Protein 3NZP (pdb70)

CATH classification: 2.40.37.10 (+3 more: 3.20.20.10, 1.20.58.930, 1.10.287.3440)

Structure (mmCIF, N/CA/C/O backbone):
data_3NZP
#
_entry.id   3NZP
#
_cell.length_a   203.071
_cell.length_b   203.071
_cell.length_c   101.799
_cell.angle_alpha   90.000
_cell.angle_beta   90.000
_cell.angle_gamma   120.000
#
_symmetry.space_group_name_H-M   'P 31 2 1'
#
loop_
_entity.id
_entity.type
_entity.pdbx_description
1 polymer 'Arginine decarboxylase'
2 non-polymer "PYRIDOXAL-5'-PHOSPHATE"
3 non-polymer 'SULFATE ION'
4 water water
#
loop_
_atom_site.group_PDB
_atom_site.id
_atom_site.type_symbol
_atom_site.label_atom_id
_atom_site.label_alt_id
_atom_site.label_comp_id
_atom_site.label_asym_id
_atom_site.label_entity_id
_atom_site.label_seq_id
_atom_site.pdbx_PDB_ins_code
_atom_site.Cartn_x
_atom_site.Cartn_y
_atom_site.Cartn_z
_atom_site.occupancy
_atom_site.B_iso_or_equiv
_atom_site.auth_seq_id
_atom_site.auth_comp_id
_atom_site.auth_asym_id
_atom_site.auth_atom_id
_atom_site.pdbx_PDB_model_num
ATOM 17 N N . ASP A 1 3 ? -19.951 68.457 -32.890 1.00 70.53 3 ASP A N 1
ATOM 18 C CA . ASP A 1 3 ? -19.085 69.300 -33.712 1.00 63.60 3 ASP A CA 1
ATOM 19 C C . ASP A 1 3 ? -19.611 70.724 -33.772 1.00 62.45 3 ASP A C 1
ATOM 20 O O . ASP A 1 3 ? -19.062 71.572 -34.481 1.00 62.75 3 ASP A O 1
ATOM 25 N N . TYR A 1 4 ? -20.681 70.982 -33.025 1.00 60.49 4 TYR A N 1
ATOM 26 C CA . TYR A 1 4 ? -21.285 72.311 -32.977 1.00 56.59 4 TYR A CA 1
ATOM 27 C C . TYR A 1 4 ? -21.656 72.796 -34.384 1.00 58.84 4 TYR A C 1
ATOM 28 O O . TYR A 1 4 ? -21.625 73.992 -34.670 1.00 60.15 4 TYR A O 1
ATOM 37 N N . GLY A 1 5 ? -22.015 71.852 -35.252 1.00 59.90 5 GLY A N 1
ATOM 38 C CA . GLY A 1 5 ? -22.394 72.179 -36.617 1.00 55.54 5 GLY A CA 1
ATOM 39 C C . GLY A 1 5 ? -21.279 72.831 -37.405 1.00 53.16 5 GLY A C 1
ATOM 40 O O . GLY A 1 5 ? -21.530 73.555 -38.366 1.00 55.13 5 GLY A O 1
ATOM 41 N N . ILE A 1 6 ? -20.041 72.564 -37.011 1.00 44.61 6 ILE A N 1
ATOM 42 C CA . ILE A 1 6 ? -18.909 73.162 -37.687 1.00 47.07 6 ILE A CA 1
ATOM 43 C C . ILE A 1 6 ? -18.940 72.876 -39.187 1.00 49.86 6 ILE A C 1
ATOM 44 O O . ILE A 1 6 ? -18.219 73.499 -39.970 1.00 53.88 6 ILE A O 1
ATOM 49 N N . ASP A 1 7 ? -19.783 71.939 -39.596 1.00 55.60 7 ASP A N 1
ATOM 50 C CA . ASP A 1 7 ? -19.869 71.598 -41.008 1.00 62.11 7 ASP A CA 1
ATOM 51 C C . ASP A 1 7 ? -20.890 72.437 -41.758 1.00 55.77 7 ASP A C 1
ATOM 52 O O . ASP A 1 7 ? -20.799 72.604 -42.976 1.00 63.53 7 ASP A O 1
ATOM 57 N N . ILE A 1 8 ? -21.851 72.980 -41.027 1.00 46.00 8 ILE A N 1
ATOM 58 C CA . ILE A 1 8 ? -22.878 73.805 -41.632 1.00 40.70 8 ILE A CA 1
ATOM 59 C C . ILE A 1 8 ? -22.364 75.216 -41.903 1.00 42.16 8 ILE A C 1
ATOM 60 O O . ILE A 1 8 ? -22.206 75.631 -43.057 1.00 38.44 8 ILE A O 1
ATOM 65 N N . TRP A 1 9 ? -22.095 75.950 -40.828 1.00 49.65 9 TRP A N 1
ATOM 66 C CA . TRP A 1 9 ? -21.603 77.325 -40.922 1.00 51.08 9 TRP A CA 1
ATOM 67 C C . TRP A 1 9 ? -20.109 77.384 -41.150 1.00 49.72 9 TRP A C 1
ATOM 68 O O . TRP A 1 9 ? -19.601 78.361 -41.682 1.00 52.92 9 TRP A O 1
ATOM 79 N N . GLY A 1 10 ? -19.411 76.336 -40.735 1.00 53.37 10 GLY A N 1
ATOM 80 C CA . GLY A 1 10 ? -17.968 76.308 -40.870 1.00 59.49 10 GLY A CA 1
ATOM 81 C C . GLY A 1 10 ? -17.358 76.065 -42.234 1.00 64.47 10 GLY A C 1
ATOM 82 O O . GLY A 1 10 ? -16.239 76.513 -42.472 1.00 73.38 10 GLY A O 1
ATOM 83 N N . ASN A 1 11 ? -18.059 75.381 -43.133 1.00 67.00 11 ASN A N 1
ATOM 84 C CA . ASN A 1 11 ? -17.486 75.094 -44.448 1.00 68.60 11 ASN A CA 1
ATOM 85 C C . ASN A 1 11 ? -16.125 74.456 -44.267 1.00 66.95 11 ASN A C 1
ATOM 86 O O . ASN A 1 11 ? -15.776 74.018 -43.174 1.00 74.13 11 ASN A O 1
ATOM 91 N N . GLU A 1 12 ? -15.334 74.404 -45.321 1.00 58.24 12 GLU A N 1
ATOM 92 C CA . GLU A 1 12 ? -14.034 73.806 -45.144 1.00 64.19 12 GLU A CA 1
ATOM 93 C C . GLU A 1 12 ? -13.002 74.839 -44.702 1.00 64.27 12 GLU A C 1
ATOM 94 O O . GLU A 1 12 ? -11.835 74.762 -45.092 1.00 67.60 12 GLU A O 1
ATOM 100 N N . ASN A 1 13 ? -13.427 75.804 -43.890 1.00 57.73 13 ASN A N 1
ATOM 101 C CA . ASN A 1 13 ? -12.517 76.836 -43.407 1.00 48.83 13 ASN A CA 1
ATOM 102 C C . ASN A 1 13 ? -12.053 76.533 -41.996 1.00 45.01 13 ASN A C 1
ATOM 103 O O . ASN A 1 13 ? -10.945 76.892 -41.602 1.00 46.00 13 ASN A O 1
ATOM 108 N N . PHE A 1 14 ? -12.908 75.864 -41.237 1.00 41.55 14 PHE A N 1
ATOM 109 C CA . PHE A 1 14 ? -12.569 75.496 -39.874 1.00 48.18 14 PHE A CA 1
ATOM 110 C C . PHE A 1 14 ? -12.701 73.991 -39.706 1.00 52.19 14 PHE A C 1
ATOM 111 O O . PHE A 1 14 ? -13.660 73.392 -40.193 1.00 52.77 14 PHE A O 1
ATOM 119 N N . ILE A 1 15 ? -11.744 73.382 -39.014 1.00 49.39 15 ILE A N 1
ATOM 120 C CA . ILE A 1 15 ? -11.781 71.950 -38.790 1.00 45.84 15 ILE A CA 1
ATOM 121 C C . ILE A 1 15 ? -11.355 71.628 -37.370 1.00 45.04 15 ILE A C 1
ATOM 122 O O . ILE A 1 15 ? -10.595 72.377 -36.760 1.00 45.71 15 ILE A O 1
ATOM 127 N N . ILE A 1 16 ? -11.858 70.511 -36.849 1.00 45.22 16 ILE A N 1
ATOM 128 C CA . ILE A 1 16 ? -11.522 70.074 -35.500 1.00 40.90 16 ILE A CA 1
ATOM 129 C C . ILE A 1 16 ? -10.382 69.056 -35.548 1.00 46.12 16 ILE A C 1
ATOM 130 O O . ILE A 1 16 ? -10.475 68.043 -36.231 1.00 50.95 16 ILE A O 1
ATOM 135 N N . LYS A 1 17 ? -9.308 69.335 -34.812 1.00 56.07 17 LYS A N 1
ATOM 136 C CA . LYS A 1 17 ? -8.137 68.461 -34.789 1.00 57.94 17 LYS A CA 1
ATOM 137 C C . LYS A 1 17 ? -8.044 67.633 -33.520 1.00 64.80 17 LYS A C 1
ATOM 138 O O . LYS A 1 17 ? -8.874 66.756 -33.266 1.00 80.62 17 LYS A O 1
ATOM 144 N N . ASN A 1 18 ? -7.028 67.904 -32.718 1.00 59.25 18 ASN A N 1
ATOM 145 C CA . ASN A 1 18 ? -6.845 67.154 -31.489 1.00 60.22 18 ASN A CA 1
ATOM 146 C C . ASN A 1 18 ? -7.786 67.657 -30.437 1.00 55.72 18 ASN A C 1
ATOM 147 O O . ASN A 1 18 ? -7.357 68.180 -29.417 1.00 62.26 18 ASN A O 1
ATOM 152 N N . GLY A 1 19 ? -9.077 67.500 -30.686 1.00 56.33 19 GLY A N 1
ATOM 153 C CA . GLY A 1 19 ? -10.062 67.963 -29.731 1.00 58.71 19 GLY A CA 1
ATOM 154 C C . GLY A 1 19 ? -10.109 69.477 -29.660 1.00 62.31 19 GLY A C 1
ATOM 155 O O . GLY A 1 19 ? -10.654 70.034 -28.707 1.00 66.98 19 GLY A O 1
ATOM 156 N N . LYS A 1 20 ? -9.542 70.144 -30.664 1.00 56.16 20 LYS A N 1
ATOM 157 C CA . LYS A 1 20 ? -9.531 71.603 -30.691 1.00 52.89 20 LYS A CA 1
ATOM 158 C C . LYS A 1 20 ? -9.777 72.153 -32.091 1.00 49.82 20 LYS A C 1
ATOM 159 O O . LYS A 1 20 ? -9.284 71.606 -33.067 1.00 46.83 20 LYS A O 1
ATOM 165 N N . VAL A 1 21 ? -10.550 73.229 -32.184 1.00 47.18 21 VAL A N 1
ATOM 166 C CA . VAL A 1 21 ? -10.845 73.842 -33.473 1.00 47.45 21 VAL A CA 1
ATOM 167 C C . VAL A 1 21 ? -9.627 74.596 -34.030 1.00 43.84 21 VAL A C 1
ATOM 168 O O . VAL A 1 21 ? -8.940 75.309 -33.292 1.00 42.94 21 VAL A O 1
ATOM 172 N N . CYS A 1 22 ? -9.372 74.414 -35.329 1.00 42.63 22 CYS A N 1
ATOM 173 C CA . CYS A 1 22 ? -8.252 75.044 -36.034 1.00 45.54 22 CYS A CA 1
ATOM 174 C C . CYS A 1 22 ? -8.654 75.636 -37.379 1.00 44.88 22 CYS A C 1
ATOM 175 O O . CYS A 1 22 ? -9.762 75.428 -37.874 1.00 35.27 22 CYS A O 1
ATOM 178 N N . ILE A 1 23 ? -7.711 76.356 -37.975 1.00 50.26 23 ILE A N 1
ATOM 179 C CA . ILE A 1 23 ? -7.908 76.974 -39.273 1.00 48.10 23 ILE A CA 1
ATOM 180 C C . ILE A 1 23 ? -7.470 75.933 -40.292 1.00 54.82 23 ILE A C 1
ATOM 181 O O . ILE A 1 23 ? -6.293 75.569 -40.360 1.00 66.32 23 ILE A O 1
ATOM 186 N N . ASN A 1 24 ? -8.411 75.438 -41.082 1.00 56.08 24 ASN A N 1
ATOM 187 C CA . ASN A 1 24 ? -8.068 74.421 -42.070 1.00 53.69 24 ASN A CA 1
ATOM 188 C C . ASN A 1 24 ? -7.276 75.032 -43.220 1.00 51.85 24 ASN A C 1
ATOM 189 O O . ASN A 1 24 ? -7.823 75.247 -44.298 1.00 50.73 24 ASN A O 1
ATOM 194 N N . TYR A 1 25 ? -5.989 75.304 -43.000 1.00 48.45 25 TYR A N 1
ATOM 195 C CA . TYR A 1 25 ? -5.175 75.904 -44.052 1.00 49.79 25 TYR A CA 1
ATOM 196 C C . TYR A 1 25 ? -3.854 75.172 -44.288 1.00 58.41 25 TYR A C 1
ATOM 197 O O . TYR A 1 25 ? -3.732 74.379 -45.231 1.00 71.15 25 TYR A O 1
ATOM 206 N N . GLU A 1 26 ? -2.850 75.436 -43.465 1.00 54.73 26 GLU A N 1
ATOM 207 C CA . GLU A 1 26 ? -1.576 74.755 -43.653 1.00 54.63 26 GLU A CA 1
ATOM 208 C C . GLU A 1 26 ? -1.536 73.608 -42.656 1.00 57.75 26 GLU A C 1
ATOM 209 O O . GLU A 1 26 ? -2.220 72.605 -42.834 1.00 59.37 26 GLU A O 1
ATOM 215 N N . LYS A 1 27 ? -0.746 73.765 -41.600 1.00 58.83 27 LYS A N 1
ATOM 216 C CA . LYS A 1 27 ? -0.664 72.749 -40.569 1.00 53.75 27 LYS A CA 1
ATOM 217 C C . LYS A 1 27 ? -1.935 72.735 -39.736 1.00 50.98 27 LYS A C 1
ATOM 218 O O . LYS A 1 27 ? -1.993 72.065 -38.711 1.00 55.50 27 LYS A O 1
ATOM 224 N N . LYS A 1 28 ? -2.951 73.472 -40.167 1.00 51.54 28 LYS A N 1
ATOM 225 C CA . LYS A 1 28 ? -4.210 73.515 -39.433 1.00 54.12 28 LYS A CA 1
ATOM 226 C C . LYS A 1 28 ? -3.980 73.999 -37.992 1.00 49.61 28 LYS A C 1
ATOM 227 O O . LYS A 1 28 ? -4.325 73.312 -37.025 1.00 47.65 28 LYS A O 1
ATOM 233 N N . PRO A 1 29 ? -3.395 75.198 -37.837 1.00 43.87 29 PRO A N 1
ATOM 234 C CA . PRO A 1 29 ? -3.110 75.793 -36.529 1.00 41.33 29 PRO A CA 1
ATOM 235 C C . PRO A 1 29 ? -4.366 75.930 -35.682 1.00 39.28 29 PRO A C 1
ATOM 236 O O . PRO A 1 29 ? -5.391 76.402 -36.169 1.00 39.31 29 PRO A O 1
ATOM 240 N N . ALA A 1 30 ? -4.283 75.512 -34.420 1.00 38.00 30 ALA A N 1
ATOM 241 C CA . ALA A 1 30 ? -5.414 75.591 -33.497 1.00 35.90 30 ALA A CA 1
ATOM 242 C C . ALA A 1 30 ? -5.564 76.995 -32.930 1.00 39.53 30 ALA A C 1
ATOM 243 O O . ALA A 1 30 ? -4.583 77.628 -32.540 1.00 39.35 30 ALA A O 1
ATOM 245 N N . ILE A 1 31 ? -6.802 77.479 -32.884 1.00 46.29 31 ILE A N 1
ATOM 246 C CA . ILE A 1 31 ? -7.091 78.814 -32.365 1.00 43.76 31 ILE A CA 1
ATOM 247 C C . ILE A 1 31 ? -6.683 78.901 -30.893 1.00 45.37 31 ILE A C 1
ATOM 248 O O . ILE A 1 31 ? -6.080 79.887 -30.467 1.00 44.55 31 ILE A O 1
ATOM 253 N N . ILE A 1 32 ? -7.000 77.862 -30.128 1.00 44.49 32 ILE A N 1
ATOM 254 C CA . ILE A 1 32 ? -6.656 77.823 -28.712 1.00 48.30 32 ILE A CA 1
ATOM 255 C C . ILE A 1 32 ? -5.160 78.046 -28.491 1.00 52.03 32 ILE A C 1
ATOM 256 O O . ILE A 1 32 ? -4.748 78.568 -27.454 1.00 58.93 32 ILE A O 1
ATOM 261 N N . ASP A 1 33 ? -4.345 77.637 -29.458 1.00 53.80 33 ASP A N 1
ATOM 262 C CA . ASP A 1 33 ? -2.896 77.807 -29.358 1.00 53.79 33 ASP A CA 1
ATOM 263 C C . ASP A 1 33 ? -2.521 79.264 -29.559 1.00 53.41 33 ASP A C 1
ATOM 264 O O . ASP A 1 33 ? -1.709 79.821 -28.820 1.00 56.79 33 ASP A O 1
ATOM 269 N N . ILE A 1 34 ? -3.102 79.874 -30.583 1.00 53.05 34 ILE A N 1
ATOM 270 C CA . ILE A 1 34 ? -2.829 81.269 -30.879 1.00 49.19 34 ILE A CA 1
ATOM 271 C C . ILE A 1 34 ? -3.262 82.112 -29.682 1.00 48.62 34 ILE A C 1
ATOM 272 O O . ILE A 1 34 ? -2.564 83.047 -29.286 1.00 50.34 34 ILE A O 1
ATOM 277 N N . VAL A 1 35 ? -4.406 81.772 -29.094 1.00 44.70 35 VAL A N 1
ATOM 278 C CA . VAL A 1 35 ? -4.890 82.521 -27.942 1.00 45.83 35 VAL A CA 1
ATOM 279 C C . VAL A 1 35 ? -3.876 82.452 -26.820 1.00 44.58 35 VAL A C 1
ATOM 280 O O . VAL A 1 35 ? -3.414 83.484 -26.328 1.00 51.82 35 VAL A O 1
ATOM 284 N N . LYS A 1 36 ? -3.523 81.235 -26.425 1.00 37.44 36 LYS A N 1
ATOM 285 C CA . LYS A 1 36 ? -2.556 81.033 -25.352 1.00 43.65 36 LYS A CA 1
ATOM 286 C C . LYS A 1 36 ? -1.306 81.889 -25.524 1.00 41.19 36 LYS A C 1
ATOM 287 O O . LYS A 1 36 ? -0.877 82.566 -24.589 1.00 37.87 36 LYS A O 1
ATOM 293 N N . GLU A 1 37 ? -0.734 81.859 -26.724 1.00 41.71 37 GLU A N 1
ATOM 294 C CA . GLU A 1 37 ? 0.466 82.629 -27.015 1.00 40.98 37 GLU A CA 1
ATOM 295 C C . GLU A 1 37 ? 0.238 84.103 -26.722 1.00 41.65 37 GLU A C 1
ATOM 296 O O . GLU A 1 37 ? 1.050 84.741 -26.050 1.00 44.51 37 GLU A O 1
ATOM 302 N N . LEU A 1 38 ? -0.869 84.639 -27.238 1.00 40.93 38 LEU A N 1
ATOM 303 C CA . LEU A 1 38 ? -1.219 86.042 -27.025 1.00 37.07 38 LEU A CA 1
ATOM 304 C C . LEU A 1 38 ? -1.389 86.326 -25.539 1.00 34.69 38 LEU A C 1
ATOM 305 O O . LEU A 1 38 ? -1.017 87.393 -25.064 1.00 31.07 38 LEU A O 1
ATOM 310 N N . ARG A 1 39 ? -1.939 85.373 -24.798 1.00 33.97 39 ARG A N 1
ATOM 311 C CA . ARG A 1 39 ? -2.105 85.584 -23.374 1.00 38.09 39 ARG A CA 1
ATOM 312 C C . ARG A 1 39 ? -0.736 85.577 -22.724 1.00 41.81 39 ARG A C 1
ATOM 313 O O . ARG A 1 39 ? -0.506 86.294 -21.760 1.00 50.02 39 ARG A O 1
ATOM 321 N N . ASP A 1 40 ? 0.180 84.765 -23.239 1.00 40.15 40 ASP A N 1
ATOM 322 C CA . ASP A 1 40 ? 1.512 84.721 -22.659 1.00 47.75 40 ASP A CA 1
ATOM 323 C C . ASP A 1 40 ? 2.240 86.029 -22.888 1.00 49.36 40 ASP A C 1
ATOM 324 O O . ASP A 1 40 ? 3.111 86.405 -22.100 1.00 56.63 40 ASP A O 1
ATOM 329 N N . ASP A 1 41 ? 1.892 86.718 -23.967 1.00 46.46 41 ASP A N 1
ATOM 330 C CA . ASP A 1 41 ? 2.527 87.985 -24.282 1.00 44.33 41 ASP A CA 1
ATOM 331 C C . ASP A 1 41 ? 1.934 89.079 -23.410 1.00 42.08 41 ASP A C 1
ATOM 332 O O . ASP A 1 41 ? 2.329 90.241 -23.492 1.00 39.50 41 ASP A O 1
ATOM 337 N N . GLY A 1 42 ? 0.971 88.698 -22.576 1.00 42.17 42 GLY A N 1
ATOM 338 C CA . GLY A 1 42 ? 0.339 89.650 -21.674 1.00 47.06 42 GLY A CA 1
ATOM 339 C C . GLY A 1 42 ? -0.979 90.234 -22.145 1.00 47.27 42 GLY A C 1
ATOM 340 O O . GLY A 1 42 ? -1.405 91.280 -21.658 1.00 51.30 42 GLY A O 1
ATOM 341 N N . TYR A 1 43 ? -1.628 89.561 -23.090 1.00 49.58 43 TYR A N 1
ATOM 342 C CA . TYR A 1 43 ? -2.900 90.029 -23.630 1.00 42.54 43 TYR A CA 1
ATOM 343 C C . TYR A 1 43 ? -4.036 89.164 -23.112 1.00 45.86 43 TYR A C 1
ATOM 344 O O . TYR A 1 43 ? -4.435 88.192 -23.750 1.00 49.01 43 TYR A O 1
ATOM 353 N N . LYS A 1 44 ? -4.543 89.508 -21.936 1.00 49.15 44 LYS A N 1
ATOM 354 C CA . LYS A 1 44 ? -5.648 88.764 -21.351 1.00 52.20 44 LYS A CA 1
ATOM 355 C C . LYS A 1 44 ? -6.935 89.413 -21.817 1.00 55.66 44 LYS A C 1
ATOM 356 O O . LYS A 1 44 ? -6.910 90.311 -22.663 1.00 60.95 44 LYS A O 1
ATOM 362 N N . GLY A 1 45 ? -8.060 88.970 -21.258 1.00 54.55 45 GLY A N 1
ATOM 363 C CA . GLY A 1 45 ? -9.345 89.543 -21.634 1.00 45.05 45 GLY A CA 1
ATOM 364 C C . GLY A 1 45 ? -9.815 89.065 -22.993 1.00 37.68 45 GLY A C 1
ATOM 365 O O . GLY A 1 45 ? -9.120 88.295 -23.654 1.00 42.45 45 GLY A O 1
ATOM 366 N N . PRO A 1 46 ? -10.981 89.525 -23.456 1.00 33.69 46 PRO A N 1
ATOM 367 C CA . PRO A 1 46 ? -11.488 89.090 -24.759 1.00 35.39 46 PRO A CA 1
ATOM 368 C C . PRO A 1 46 ? -10.654 89.563 -25.935 1.00 37.15 46 PRO A C 1
ATOM 369 O O . PRO A 1 46 ? -10.192 90.709 -25.955 1.00 45.90 46 PRO A O 1
ATOM 373 N N . LEU A 1 47 ? -10.452 88.699 -26.920 1.00 30.80 47 LEU A N 1
ATOM 374 C CA . LEU A 1 47 ? -9.710 89.134 -28.085 1.00 36.12 47 LEU A CA 1
ATOM 375 C C . LEU A 1 47 ? -10.380 88.763 -29.393 1.00 35.93 47 LEU A C 1
ATOM 376 O O . LEU A 1 47 ? -10.999 87.709 -29.525 1.00 33.26 47 LEU A O 1
ATOM 381 N N . LEU A 1 48 ? -10.275 89.679 -30.349 1.00 36.54 48 LEU A N 1
ATOM 382 C CA . LEU A 1 48 ? -10.833 89.488 -31.672 1.00 33.48 48 LEU A CA 1
ATOM 383 C C . LEU A 1 48 ? -9.674 89.113 -32.597 1.00 32.37 48 LEU A C 1
ATOM 384 O O . LEU A 1 48 ? -8.702 89.858 -32.716 1.00 32.42 48 LEU A O 1
ATOM 389 N N . LEU A 1 49 ? -9.762 87.952 -33.238 1.00 33.26 49 LEU A N 1
ATOM 390 C CA . LEU A 1 49 ? -8.704 87.523 -34.148 1.00 31.29 49 LEU A CA 1
ATOM 391 C C . LEU A 1 49 ? -9.152 87.668 -35.594 1.00 32.88 49 LEU A C 1
ATOM 392 O O . LEU A 1 49 ? -10.298 87.362 -35.928 1.00 38.13 49 LEU A O 1
ATOM 397 N N . ARG A 1 50 ? -8.251 88.149 -36.445 1.00 27.70 50 ARG A N 1
ATOM 398 C CA . ARG A 1 50 ? -8.544 88.301 -37.861 1.00 29.27 50 ARG A CA 1
ATOM 399 C C . ARG A 1 50 ? -7.625 87.368 -38.635 1.00 36.13 50 ARG A C 1
ATOM 400 O O . ARG A 1 50 ? -6.408 87.373 -38.434 1.00 33.50 50 ARG A O 1
ATOM 408 N N . PHE A 1 51 ? -8.215 86.573 -39.524 1.00 38.50 51 PHE A N 1
ATOM 409 C CA . PHE A 1 51 ? -7.466 85.633 -40.351 1.00 37.86 51 PHE A CA 1
ATOM 410 C C . PHE A 1 51 ? -7.538 86.060 -41.820 1.00 35.51 51 PHE A C 1
ATOM 411 O O . PHE A 1 51 ? -8.472 85.702 -42.535 1.00 39.96 51 PHE A O 1
ATOM 419 N N . PRO A 1 52 ? -6.545 86.833 -42.285 1.00 34.88 52 PRO A N 1
ATOM 420 C CA . PRO A 1 52 ? -6.526 87.301 -43.673 1.00 36.15 52 PRO A CA 1
ATOM 421 C C . PRO A 1 52 ? -6.755 86.175 -44.671 1.00 40.51 52 PRO A C 1
ATOM 422 O O . PRO A 1 52 ? -7.422 86.368 -45.686 1.00 47.49 52 PRO A O 1
ATOM 426 N N . HIS A 1 53 ? -6.209 84.998 -44.388 1.00 37.44 53 HIS A N 1
ATOM 427 C CA . HIS A 1 53 ? -6.374 83.867 -45.287 1.00 38.16 53 HIS A CA 1
ATOM 428 C C . HIS A 1 53 ? -7.840 83.605 -45.620 1.00 36.31 53 HIS A C 1
ATOM 429 O O . HIS A 1 53 ? -8.193 83.368 -46.780 1.00 30.43 53 HIS A O 1
ATOM 436 N N . LEU A 1 54 ? -8.690 83.643 -44.597 1.00 33.12 54 LEU A N 1
ATOM 437 C CA . LEU A 1 54 ? -10.120 83.428 -44.786 1.00 29.19 54 LEU A CA 1
ATOM 438 C C . LEU A 1 54 ? -10.675 84.449 -45.774 1.00 28.77 54 LEU A C 1
ATOM 439 O O . LEU A 1 54 ? -11.502 84.119 -46.626 1.00 28.93 54 LEU A O 1
ATOM 444 N N . ILE A 1 55 ? -10.206 85.687 -45.657 1.00 23.69 55 ILE A N 1
ATOM 445 C CA . ILE A 1 55 ? -10.643 86.753 -46.541 1.00 23.81 55 ILE A CA 1
ATOM 446 C C . ILE A 1 55 ? -10.312 86.372 -47.974 1.00 34.42 55 ILE A C 1
ATOM 447 O O . ILE A 1 55 ? -11.140 86.533 -48.873 1.00 34.24 55 ILE A O 1
ATOM 452 N N . GLN A 1 56 ? -9.102 85.860 -48.182 1.00 33.47 56 GLN A N 1
ATOM 453 C CA . GLN A 1 56 ? -8.665 85.434 -49.503 1.00 33.71 56 GLN A CA 1
ATOM 454 C C . GLN A 1 56 ? -9.583 84.314 -49.988 1.00 35.47 56 GLN A C 1
ATOM 455 O O . GLN A 1 56 ? -10.183 84.404 -51.064 1.00 33.34 56 GLN A O 1
ATOM 461 N N . LYS A 1 57 ? -9.705 83.262 -49.189 1.00 30.90 57 LYS A N 1
ATOM 462 C CA . LYS A 1 57 ? -10.574 82.156 -49.559 1.00 34.65 57 LYS A CA 1
ATOM 463 C C . LYS A 1 57 ? -11.903 82.696 -50.071 1.00 38.20 57 LYS A C 1
ATOM 464 O O . LYS A 1 57 ? -12.401 82.286 -51.123 1.00 38.49 57 LYS A O 1
ATOM 470 N N . GLN A 1 58 ? -12.479 83.631 -49.333 1.00 38.77 58 GLN A N 1
ATOM 471 C CA . GLN A 1 58 ? -13.762 84.182 -49.733 1.00 39.61 58 GLN A CA 1
ATOM 472 C C . GLN A 1 58 ? -13.768 84.905 -51.066 1.00 36.44 58 GLN A C 1
ATOM 473 O O . GLN A 1 58 ? -14.715 84.768 -51.840 1.00 34.45 58 GLN A O 1
ATOM 479 N N . ILE A 1 59 ? -12.720 85.676 -51.327 1.00 32.36 59 ILE A N 1
ATOM 480 C CA . ILE A 1 59 ? -12.623 86.415 -52.568 1.00 31.83 59 ILE A CA 1
ATOM 481 C C . ILE A 1 59 ? -12.532 85.454 -53.733 1.00 37.65 59 ILE A C 1
ATOM 482 O O . ILE A 1 59 ? -13.299 85.561 -54.694 1.00 39.51 59 ILE A O 1
ATOM 487 N N . GLU A 1 60 ? -11.604 84.506 -53.657 1.00 40.19 60 GLU A N 1
ATOM 488 C CA . GLU A 1 60 ? -11.466 83.548 -54.744 1.00 44.83 60 GLU A CA 1
ATOM 489 C C . GLU A 1 60 ? -12.670 82.629 -54.803 1.00 41.48 60 GLU A C 1
ATOM 490 O O . GLU A 1 60 ? -12.915 81.979 -55.815 1.00 49.73 60 GLU A O 1
ATOM 496 N N . ASN A 1 61 ? -13.441 82.596 -53.729 1.00 36.61 61 ASN A N 1
ATOM 497 C CA . ASN A 1 61 ? -14.619 81.767 -53.705 1.00 35.97 61 ASN A CA 1
ATOM 498 C C . ASN A 1 61 ? -15.731 82.474 -54.498 1.00 30.73 61 ASN A C 1
ATOM 499 O O . ASN A 1 61 ? -16.479 81.836 -55.226 1.00 31.27 61 ASN A O 1
ATOM 504 N N . ILE A 1 62 ? -15.820 83.794 -54.381 1.00 32.18 62 ILE A N 1
ATOM 505 C CA . ILE A 1 62 ? -16.823 84.554 -55.126 1.00 38.65 62 ILE A CA 1
ATOM 506 C C . ILE A 1 62 ? -16.466 84.536 -56.614 1.00 36.10 62 ILE A C 1
ATOM 507 O O . ILE A 1 62 ? -17.263 84.100 -57.439 1.00 31.67 62 ILE A O 1
ATOM 512 N N . TYR A 1 63 ? -15.272 85.014 -56.952 1.00 34.39 63 TYR A N 1
ATOM 513 C CA . TYR A 1 63 ? -14.832 85.013 -58.333 1.00 33.63 63 TYR A CA 1
ATOM 514 C C . TYR A 1 63 ? -14.864 83.583 -58.909 1.00 38.68 63 TYR A C 1
ATOM 515 O O . TYR A 1 63 ? -15.251 83.369 -60.065 1.00 41.83 63 TYR A O 1
ATOM 524 N N . GLY A 1 64 ? -14.471 82.611 -58.091 1.00 33.14 64 GLY A N 1
ATOM 525 C CA . GLY A 1 64 ? -14.478 81.226 -58.516 1.00 29.24 64 GLY A CA 1
ATOM 526 C C . GLY A 1 64 ? -15.838 80.782 -59.035 1.00 33.99 64 GLY A C 1
ATOM 527 O O . GLY A 1 64 ? -15.944 80.289 -60.156 1.00 34.88 64 GLY A O 1
ATOM 528 N N . ASN A 1 65 ? -16.883 80.962 -58.233 1.00 31.09 65 ASN A N 1
ATOM 529 C CA . ASN A 1 65 ? -18.223 80.570 -58.635 1.00 28.92 65 ASN A CA 1
ATOM 530 C C . ASN A 1 65 ? -18.793 81.349 -59.811 1.00 31.49 65 ASN A C 1
ATOM 531 O O . ASN A 1 65 ? -19.403 80.774 -60.712 1.00 33.04 65 ASN A O 1
ATOM 536 N N . PHE A 1 66 ? -18.631 82.661 -59.802 1.00 33.22 66 PHE A N 1
ATOM 537 C CA . PHE A 1 66 ? -19.157 83.444 -60.892 1.00 37.36 66 PHE A CA 1
ATOM 538 C C . PHE A 1 66 ? -18.431 83.135 -62.184 1.00 44.21 66 PHE A C 1
ATOM 539 O O . PHE A 1 66 ? -19.017 83.229 -63.261 1.00 45.01 66 PHE A O 1
ATOM 547 N N . ASN A 1 67 ? -17.166 82.747 -62.103 1.00 46.79 67 ASN A N 1
ATOM 548 C CA . ASN A 1 67 ? -16.470 82.420 -63.333 1.00 47.71 67 ASN A CA 1
ATOM 549 C C . ASN A 1 67 ? -16.952 81.076 -63.864 1.00 47.45 67 ASN A C 1
ATOM 550 O O . ASN A 1 67 ? -17.257 80.944 -65.049 1.00 50.05 67 ASN A O 1
ATOM 555 N N . LYS A 1 68 ? -17.045 80.088 -62.983 1.00 40.24 68 LYS A N 1
ATOM 556 C CA . LYS A 1 68 ? -17.512 78.777 -63.385 1.00 40.34 68 LYS A CA 1
ATOM 557 C C . LYS A 1 68 ? -18.949 78.889 -63.868 1.00 40.32 68 LYS A C 1
ATOM 558 O O . LYS A 1 68 ? -19.374 78.132 -64.727 1.00 49.68 68 LYS A O 1
ATOM 564 N N . ALA A 1 69 ? -19.694 79.848 -63.334 1.00 43.41 69 ALA A N 1
ATOM 565 C CA . ALA A 1 69 ? -21.073 80.020 -63.750 1.00 40.69 69 ALA A CA 1
ATOM 566 C C . ALA A 1 69 ? -21.104 80.657 -65.126 1.00 40.84 69 ALA A C 1
ATOM 567 O O . ALA A 1 69 ? -21.946 80.328 -65.953 1.00 43.36 69 ALA A O 1
ATOM 569 N N . ARG A 1 70 ? -20.182 81.573 -65.383 1.00 42.39 70 ARG A N 1
ATOM 570 C CA . ARG A 1 70 ? -20.170 82.216 -66.679 1.00 44.74 70 ARG A CA 1
ATOM 571 C C . ARG A 1 70 ? -19.764 81.255 -67.777 1.00 46.84 70 ARG A C 1
ATOM 572 O O . ARG A 1 70 ? -20.316 81.294 -68.871 1.00 50.35 70 ARG A O 1
ATOM 580 N N . LYS A 1 71 ? -18.810 80.382 -67.488 1.00 47.41 71 LYS A N 1
ATOM 581 C CA . LYS A 1 71 ? -18.353 79.436 -68.488 1.00 49.24 71 LYS A CA 1
ATOM 582 C C . LYS A 1 71 ? -19.434 78.422 -68.808 1.00 50.66 71 LYS A C 1
ATOM 583 O O . LYS A 1 71 ? -19.601 78.025 -69.963 1.00 54.83 71 LYS A O 1
ATOM 589 N N . GLU A 1 72 ? -20.176 78.011 -67.785 1.00 49.03 72 GLU A N 1
ATOM 590 C CA . GLU A 1 72 ? -21.236 77.036 -67.973 1.00 43.29 72 GLU A CA 1
ATOM 591 C C . GLU A 1 72 ? -22.192 77.523 -69.047 1.00 40.54 72 GLU A C 1
ATOM 592 O O . GLU A 1 72 ? -22.469 76.819 -70.012 1.00 41.10 72 GLU A O 1
ATOM 598 N N . PHE A 1 73 ? -22.691 78.738 -68.909 1.00 35.08 73 PHE A N 1
ATOM 599 C CA . PHE A 1 73 ? -23.610 79.222 -69.916 1.00 34.19 73 PHE A CA 1
ATOM 600 C C . PHE A 1 73 ? -22.921 80.066 -70.970 1.00 35.13 73 PHE A C 1
ATOM 601 O O . PHE A 1 73 ? -23.578 80.798 -71.707 1.00 34.20 73 PHE A O 1
ATOM 609 N N . GLY A 1 74 ? -21.599 79.959 -71.052 1.00 34.08 74 GLY A N 1
ATOM 610 C CA . GLY A 1 74 ? -20.860 80.738 -72.030 1.00 35.81 74 GLY A CA 1
ATOM 611 C C . GLY A 1 74 ? -21.315 82.189 -72.056 1.00 38.60 74 GLY A C 1
ATOM 612 O O . GLY A 1 74 ? -21.771 82.692 -73.085 1.00 34.88 74 GLY A O 1
ATOM 613 N N . TYR A 1 75 ? -21.196 82.862 -70.912 1.00 46.22 75 TYR A N 1
ATOM 614 C CA . TYR A 1 75 ? -21.594 84.266 -70.770 1.00 43.45 75 TYR A CA 1
ATOM 615 C C . TYR A 1 75 ? -20.477 85.185 -71.296 1.00 38.86 75 TYR A C 1
ATOM 616 O O . TYR A 1 75 ? -19.330 85.079 -70.875 1.00 35.23 75 TYR A O 1
ATOM 625 N N . LYS A 1 76 ? -20.813 86.079 -72.218 1.00 32.41 76 LYS A N 1
ATOM 626 C CA . LYS A 1 76 ? -19.820 86.973 -72.800 1.00 35.72 76 LYS A CA 1
ATOM 627 C C . LYS A 1 76 ? -19.476 88.166 -71.921 1.00 35.59 76 LYS A C 1
ATOM 628 O O . LYS A 1 76 ? -18.361 88.683 -71.974 1.00 36.77 76 LYS A O 1
ATOM 634 N N . GLY A 1 77 ? -20.434 88.600 -71.112 1.00 38.32 77 GLY A N 1
ATOM 635 C CA . GLY A 1 77 ? -20.203 89.734 -70.233 1.00 40.81 77 GLY A CA 1
ATOM 636 C C . GLY A 1 77 ? -19.184 89.417 -69.156 1.00 41.53 77 GLY A C 1
ATOM 637 O O . GLY A 1 77 ? -18.930 88.247 -68.843 1.00 41.71 77 GLY A O 1
ATOM 638 N N . GLY A 1 78 ? -18.599 90.460 -68.581 1.00 36.07 78 GLY A N 1
ATOM 639 C CA . GLY A 1 78 ? -17.613 90.258 -67.541 1.00 35.32 78 GLY A CA 1
ATOM 640 C C . GLY A 1 78 ? -18.220 90.312 -66.156 1.00 40.76 78 GLY A C 1
ATOM 641 O O . GLY A 1 78 ? -19.409 90.620 -65.992 1.00 41.73 78 GLY A O 1
ATOM 642 N N . PHE A 1 79 ? -17.391 90.015 -65.160 1.00 39.09 79 PHE A N 1
ATOM 643 C CA . PHE A 1 79 ? -17.804 90.022 -63.759 1.00 37.24 79 PHE A CA 1
ATOM 644 C C . PHE A 1 79 ? -16.841 90.809 -62.897 1.00 40.47 79 PHE A C 1
ATOM 645 O O . PHE A 1 79 ? -15.632 90.793 -63.117 1.00 42.84 79 PHE A O 1
ATOM 653 N N . ASN A 1 80 ? -17.387 91.487 -61.897 1.00 46.04 80 ASN A N 1
ATOM 654 C CA . ASN A 1 80 ? -16.581 92.278 -60.987 1.00 46.19 80 ASN A CA 1
ATOM 655 C C . ASN A 1 80 ? -17.233 92.371 -59.615 1.00 44.26 80 ASN A C 1
ATOM 656 O O . ASN A 1 80 ? -18.449 92.576 -59.502 1.00 46.35 80 ASN A O 1
ATOM 661 N N . ALA A 1 81 ? -16.410 92.231 -58.579 1.00 44.53 81 ALA A N 1
ATOM 662 C CA . ALA A 1 81 ? -16.863 92.295 -57.192 1.00 37.05 81 ALA A CA 1
ATOM 663 C C . ALA A 1 81 ? -16.445 93.592 -56.530 1.00 36.14 81 ALA A C 1
ATOM 664 O O . ALA A 1 81 ? -15.344 94.093 -56.753 1.00 35.92 81 ALA A O 1
ATOM 666 N N . VAL A 1 82 ? -17.332 94.136 -55.711 1.00 38.72 82 VAL A N 1
ATOM 667 C CA . VAL A 1 82 ? -17.035 95.375 -55.009 1.00 41.97 82 VAL A CA 1
ATOM 668 C C . VAL A 1 82 ? -17.324 95.190 -53.523 1.00 40.67 82 VAL A C 1
ATOM 669 O O . VAL A 1 82 ? -18.273 94.495 -53.149 1.00 39.55 82 VAL A O 1
ATOM 673 N N . TYR A 1 83 ? -16.496 95.802 -52.678 1.00 34.34 83 TYR A N 1
ATOM 674 C CA . TYR A 1 83 ? -16.692 95.680 -51.238 1.00 33.98 83 TYR A CA 1
ATOM 675 C C . TYR A 1 83 ? -17.281 96.897 -50.553 1.00 37.59 83 TYR A C 1
ATOM 676 O O . TYR A 1 83 ? -16.619 97.933 -50.417 1.00 44.53 83 TYR A O 1
ATOM 685 N N . PRO A 1 84 ? -18.533 96.789 -50.098 1.00 31.84 84 PRO A N 1
ATOM 686 C CA . PRO A 1 84 ? -19.139 97.927 -49.424 1.00 32.81 84 PRO A CA 1
ATOM 687 C C . PRO A 1 84 ? -18.456 98.094 -48.069 1.00 35.36 84 PRO A C 1
ATOM 688 O O . PRO A 1 84 ? -18.565 97.232 -47.186 1.00 28.83 84 PRO A O 1
ATOM 692 N N . LEU A 1 85 ? -17.723 99.197 -47.930 1.00 33.09 85 LEU A N 1
ATOM 693 C CA . LEU A 1 85 ? -17.001 99.494 -46.698 1.00 30.51 85 LEU A CA 1
ATOM 694 C C . LEU A 1 85 ? -17.925 99.560 -45.483 1.00 30.80 85 LEU A C 1
ATOM 695 O O . LEU A 1 85 ? -17.516 99.246 -44.363 1.00 24.24 85 LEU A O 1
ATOM 700 N N . LYS A 1 86 ? -19.177 99.941 -45.712 1.00 32.83 86 LYS A N 1
ATOM 701 C CA . LYS A 1 86 ? -20.140 100.051 -44.623 1.00 31.93 86 LYS A CA 1
ATOM 702 C C . LYS A 1 86 ? -20.265 98.807 -43.726 1.00 30.97 86 LYS A C 1
ATOM 703 O O . LYS A 1 86 ? -20.648 98.939 -42.566 1.00 34.57 86 LYS A O 1
ATOM 709 N N . VAL A 1 87 ? -19.943 97.614 -44.233 1.00 35.77 87 VAL A N 1
ATOM 710 C CA . VAL A 1 87 ? -20.067 96.402 -43.406 1.00 39.34 87 VAL A CA 1
ATOM 711 C C . VAL A 1 87 ? -18.891 96.216 -42.455 1.00 34.42 87 VAL A C 1
ATOM 712 O O . VAL A 1 87 ? -18.943 95.384 -41.541 1.00 35.95 87 VAL A O 1
ATOM 716 N N . ASN A 1 88 ? -17.833 96.987 -42.675 1.00 29.08 88 ASN A N 1
ATOM 717 C CA . ASN A 1 88 ? -16.664 96.915 -41.818 1.00 32.30 88 ASN A CA 1
ATOM 718 C C . ASN A 1 88 ? -15.576 97.824 -42.341 1.00 33.84 88 ASN A C 1
ATOM 719 O O . ASN A 1 88 ? -14.964 97.510 -43.352 1.00 42.85 88 ASN A O 1
ATOM 724 N N . GLN A 1 89 ? -15.305 98.931 -41.661 1.00 29.61 89 GLN A N 1
ATOM 725 C CA . GLN A 1 89 ? -14.273 99.820 -42.161 1.00 30.87 89 GLN A CA 1
ATOM 726 C C . GLN A 1 89 ? -12.960 99.728 -41.424 1.00 26.29 89 GLN A C 1
ATOM 727 O O . GLN A 1 89 ? -12.034 100.490 -41.704 1.00 29.13 89 GLN A O 1
ATOM 733 N N . TYR A 1 90 ? -12.859 98.805 -40.483 1.00 22.25 90 TYR A N 1
ATOM 734 C CA . TYR A 1 90 ? -11.632 98.674 -39.715 1.00 23.14 90 TYR A CA 1
ATOM 735 C C . TYR A 1 90 ? -10.439 98.292 -40.574 1.00 22.50 90 TYR A C 1
ATOM 736 O O . TYR A 1 90 ? -10.505 97.369 -41.375 1.00 31.57 90 TYR A O 1
ATOM 745 N N . PRO A 1 91 ? -9.321 99.012 -40.419 1.00 26.82 91 PRO A N 1
ATOM 746 C CA . PRO A 1 91 ? -8.114 98.726 -41.199 1.00 29.68 91 PRO A CA 1
ATOM 747 C C . PRO A 1 91 ? -7.723 97.256 -41.170 1.00 33.54 91 PRO A C 1
ATOM 748 O O . PRO A 1 91 ? -7.377 96.689 -42.204 1.00 42.17 91 PRO A O 1
ATOM 752 N N . GLY A 1 92 ? -7.795 96.638 -39.990 1.00 39.32 92 GLY A N 1
ATOM 753 C CA . GLY A 1 92 ? -7.459 95.222 -39.849 1.00 35.66 92 GLY A CA 1
ATOM 754 C C . GLY A 1 92 ? -8.131 94.347 -40.893 1.00 33.04 92 GLY A C 1
ATOM 755 O O . GLY A 1 92 ? -7.710 93.222 -41.146 1.00 37.73 92 GLY A O 1
ATOM 756 N N . PHE A 1 93 ? -9.202 94.849 -41.487 1.00 32.39 93 PHE A N 1
ATOM 757 C CA . PHE A 1 93 ? -9.868 94.096 -42.531 1.00 34.20 93 PHE A CA 1
ATOM 758 C C . PHE A 1 93 ? -9.593 94.799 -43.876 1.00 35.74 93 PHE A C 1
ATOM 759 O O . PHE A 1 93 ? -8.909 94.247 -44.738 1.00 35.40 93 PHE A O 1
ATOM 767 N N . VAL A 1 94 ? -10.096 96.023 -44.030 1.00 27.94 94 VAL A N 1
ATOM 768 C CA . VAL A 1 94 ? -9.921 96.787 -45.257 1.00 28.28 94 VAL A CA 1
ATOM 769 C C . VAL A 1 94 ? -8.529 96.712 -45.899 1.00 33.89 94 VAL A C 1
ATOM 770 O O . VAL A 1 94 ? -8.401 96.444 -47.104 1.00 34.10 94 VAL A O 1
ATOM 774 N N . LYS A 1 95 ? -7.484 96.939 -45.115 1.00 33.80 95 LYS A N 1
ATOM 775 C CA . LYS A 1 95 ? -6.130 96.891 -45.655 1.00 39.77 95 LYS A CA 1
ATOM 776 C C . LYS A 1 95 ? -5.804 95.526 -46.257 1.00 35.66 95 LYS A C 1
ATOM 777 O O . LYS A 1 95 ? -5.079 95.422 -47.247 1.00 36.18 95 LYS A O 1
ATOM 783 N N . ASN A 1 96 ? -6.359 94.478 -45.672 1.00 32.43 96 ASN A N 1
ATOM 784 C CA . ASN A 1 96 ? -6.112 93.149 -46.179 1.00 32.41 96 ASN A CA 1
ATOM 785 C C . ASN A 1 96 ? -6.962 92.835 -47.391 1.00 36.48 96 ASN A C 1
ATOM 786 O O . ASN A 1 96 ? -6.519 92.161 -48.319 1.00 39.07 96 ASN A O 1
ATOM 791 N N . LEU A 1 97 ? -8.192 93.324 -47.383 1.00 39.25 97 LEU A N 1
ATOM 792 C CA . LEU A 1 97 ? -9.094 93.074 -48.493 1.00 37.39 97 LEU A CA 1
ATOM 793 C C . LEU A 1 97 ? -8.536 93.652 -49.785 1.00 35.09 97 LEU A C 1
ATOM 794 O O . LEU A 1 97 ? -8.422 92.947 -50.781 1.00 29.19 97 LEU A O 1
ATOM 799 N N . VAL A 1 98 ? -8.169 94.930 -49.773 1.00 4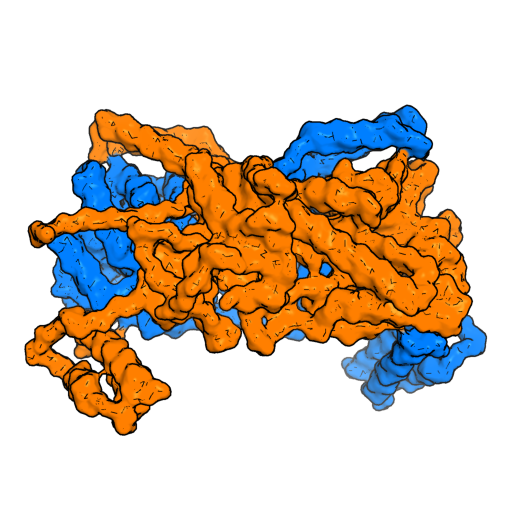1.31 98 VAL A N 1
ATOM 800 C CA . VAL A 1 98 ? -7.660 95.551 -50.996 1.00 39.63 98 VAL A CA 1
ATOM 801 C C . VAL A 1 98 ? -6.414 94.838 -51.465 1.00 35.06 98 VAL A C 1
ATOM 802 O O . VAL A 1 98 ? -6.204 94.631 -52.658 1.00 35.42 98 VAL A O 1
ATOM 806 N N . LYS A 1 99 ? -5.595 94.441 -50.507 1.00 33.87 99 LYS A N 1
ATOM 807 C CA . LYS A 1 99 ? -4.361 93.765 -50.824 1.00 34.46 99 LYS A CA 1
ATOM 808 C C . LYS A 1 99 ? -4.638 92.388 -51.443 1.00 31.44 99 LYS A C 1
ATOM 809 O O . LYS A 1 99 ? -4.175 92.090 -52.538 1.00 34.77 99 LYS A O 1
ATOM 815 N N . LEU A 1 100 ? -5.417 91.566 -50.749 1.00 29.77 100 LEU A N 1
ATOM 816 C CA . LEU A 1 100 ? -5.765 90.241 -51.226 1.00 25.06 100 LEU A CA 1
ATOM 817 C C . LEU A 1 100 ? -6.661 90.218 -52.462 1.00 34.15 100 LEU A C 1
ATOM 818 O O . LEU A 1 100 ? -6.635 89.264 -53.235 1.00 39.96 100 LEU A O 1
ATOM 823 N N . GLY A 1 101 ? -7.458 91.256 -52.664 1.00 34.87 101 GLY A N 1
ATOM 824 C CA . GLY A 1 101 ? -8.323 91.258 -53.824 1.00 30.21 101 GLY A CA 1
ATOM 825 C C . GLY A 1 101 ? -7.743 91.994 -55.008 1.00 33.59 101 GLY A C 1
ATOM 826 O O . GLY A 1 101 ? -8.447 92.218 -55.992 1.00 35.41 101 GLY A O 1
ATOM 827 N N . LYS A 1 102 ? -6.467 92.365 -54.930 1.00 36.51 102 LYS A N 1
ATOM 828 C CA . LYS A 1 102 ? -5.840 93.104 -56.022 1.00 37.67 102 LYS A CA 1
ATOM 829 C C . LYS A 1 102 ? -5.793 92.315 -57.316 1.00 35.75 102 LYS A C 1
ATOM 830 O O . LYS A 1 102 ? -6.132 92.828 -58.380 1.00 33.89 102 LYS A O 1
ATOM 836 N N . ASP A 1 103 ? -5.348 91.069 -57.209 1.00 34.27 103 ASP A N 1
ATOM 837 C CA . ASP A 1 103 ? -5.242 90.183 -58.355 1.00 34.45 103 ASP A CA 1
ATOM 838 C C . ASP A 1 103 ? -6.592 89.923 -59.007 1.00 40.35 103 ASP A C 1
ATOM 839 O O . ASP A 1 103 ? -6.653 89.451 -60.140 1.00 45.84 103 ASP A O 1
ATOM 844 N N . TYR A 1 104 ? -7.671 90.237 -58.295 1.00 39.57 104 TYR A N 1
ATOM 845 C CA . TYR A 1 104 ? -9.019 90.021 -58.801 1.00 35.43 104 TYR A CA 1
ATOM 846 C C . TYR A 1 104 ? -9.689 91.314 -59.239 1.00 38.63 104 TYR A C 1
ATOM 847 O O . TYR A 1 104 ? -10.832 91.312 -59.718 1.00 43.92 104 TYR A O 1
ATOM 856 N N . ASN A 1 105 ? -8.971 92.419 -59.081 1.00 39.18 105 ASN A N 1
ATOM 857 C CA . ASN A 1 105 ? -9.481 93.733 -59.444 1.00 35.03 105 ASN A CA 1
ATOM 858 C C . ASN A 1 105 ? -10.698 94.067 -58.586 1.00 36.30 105 ASN A C 1
ATOM 859 O O . ASN A 1 105 ? -11.62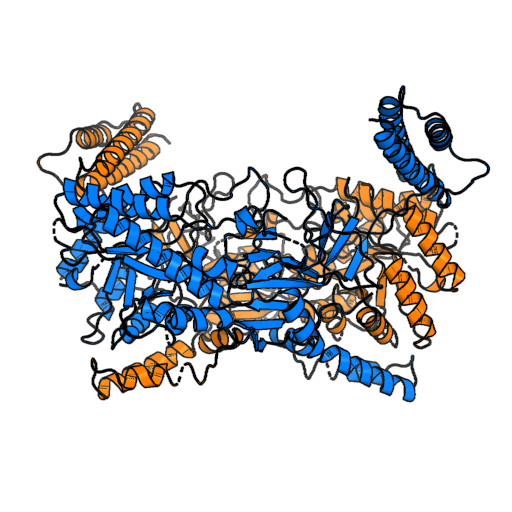9 94.744 -59.033 1.00 35.84 105 ASN A O 1
ATOM 864 N N . TYR A 1 106 ? -10.676 93.574 -57.348 1.00 35.89 106 TYR A N 1
ATOM 865 C CA . TYR A 1 106 ? -11.754 93.789 -56.388 1.00 32.66 106 TYR A CA 1
ATOM 866 C C . TYR A 1 106 ? -11.839 95.279 -56.064 1.00 30.61 106 TYR A C 1
ATOM 867 O O . TYR A 1 106 ? -10.843 95.904 -55.705 1.00 37.38 106 TYR A O 1
ATOM 876 N N . GLY A 1 107 ? -13.030 95.851 -56.197 1.00 34.66 107 GLY A N 1
ATOM 877 C CA . GLY A 1 107 ? -13.201 97.271 -55.931 1.00 36.26 107 GLY A CA 1
ATOM 878 C C . GLY A 1 107 ? -13.748 97.595 -54.556 1.00 39.78 107 GLY A C 1
ATOM 879 O O . GLY A 1 107 ? -13.898 96.711 -53.708 1.00 39.08 107 GLY A O 1
ATOM 880 N N . LEU A 1 108 ? -14.050 98.871 -54.337 1.00 37.95 108 LEU A N 1
ATOM 881 C CA . LEU A 1 108 ? -14.573 99.335 -53.052 1.00 33.45 108 LEU A CA 1
ATOM 882 C C . LEU A 1 108 ? -15.808 100.193 -53.242 1.00 33.81 108 LEU A C 1
ATOM 883 O O . LEU A 1 108 ? -15.923 100.933 -54.219 1.00 36.97 108 LEU A O 1
ATOM 888 N N . GLU A 1 109 ? -16.730 100.099 -52.296 1.00 32.50 109 GLU A N 1
ATOM 889 C CA . GLU A 1 109 ? -17.956 100.871 -52.359 1.00 30.38 109 GLU A CA 1
ATOM 890 C C . GLU A 1 109 ? -17.960 101.805 -51.158 1.00 35.69 109 GLU A C 1
ATOM 891 O O . GLU A 1 109 ? -17.539 101.421 -50.063 1.00 39.53 109 GLU A O 1
ATOM 897 N N . ALA A 1 110 ? -18.410 103.036 -51.365 1.00 30.19 110 ALA A N 1
ATOM 898 C CA . ALA A 1 110 ? -18.470 104.002 -50.284 1.00 22.91 110 ALA A CA 1
ATOM 899 C C . ALA A 1 110 ? -19.840 104.649 -50.287 1.00 29.68 110 ALA A C 1
ATOM 900 O O . ALA A 1 110 ? -20.464 104.798 -51.340 1.00 30.93 110 ALA A O 1
ATOM 902 N N . GLY A 1 111 ? -20.315 105.025 -49.105 1.00 33.65 111 GLY A N 1
ATOM 903 C CA . GLY A 1 111 ? -21.622 105.654 -49.004 1.00 30.51 111 GLY A CA 1
ATOM 904 C C . GLY A 1 111 ? -21.601 106.895 -48.138 1.00 35.14 111 GLY A C 1
ATOM 905 O O . GLY A 1 111 ? -22.613 107.252 -47.534 1.00 37.92 111 GLY A O 1
ATOM 906 N N . SER A 1 112 ? -20.441 107.545 -48.070 1.00 36.67 112 SER A N 1
ATOM 907 C CA . SER A 1 112 ? -20.277 108.763 -47.283 1.00 36.55 112 SER A CA 1
ATOM 908 C C . SER A 1 112 ? -18.929 109.405 -47.599 1.00 41.26 112 SER A C 1
ATOM 909 O O . SER A 1 112 ? -18.020 108.750 -48.128 1.00 35.08 112 SER A O 1
ATOM 912 N N . LYS A 1 113 ? -18.806 110.688 -47.271 1.00 40.17 113 LYS A N 1
ATOM 913 C CA . LYS A 1 113 ? -17.568 111.417 -47.513 1.00 36.62 113 LYS A CA 1
ATOM 914 C C . LYS A 1 113 ? -16.416 110.682 -46.854 1.00 37.61 113 LYS A C 1
ATOM 915 O O . LYS A 1 113 ? -15.364 110.466 -47.467 1.00 37.39 113 LYS A O 1
ATOM 921 N N . ALA A 1 114 ? -16.624 110.296 -45.600 1.00 32.46 114 ALA A N 1
ATOM 922 C CA . ALA A 1 114 ? -15.601 109.583 -44.861 1.00 28.61 114 ALA A CA 1
ATOM 923 C C . ALA A 1 114 ? -15.156 108.321 -45.595 1.00 31.19 114 ALA A C 1
ATOM 924 O O . ALA A 1 114 ? -13.958 108.098 -45.785 1.00 38.40 114 ALA A O 1
ATOM 926 N N . GLU A 1 115 ? -16.112 107.504 -46.028 1.00 32.30 115 GLU A N 1
ATOM 927 C CA . GLU A 1 115 ? -15.771 106.268 -46.730 1.00 37.19 115 GLU A CA 1
ATOM 928 C C . GLU A 1 115 ? -15.127 106.500 -48.090 1.00 35.40 115 GLU A C 1
ATOM 929 O O . GLU A 1 115 ? -14.181 105.794 -48.457 1.00 33.02 115 GLU A O 1
ATOM 935 N N . LEU A 1 116 ? -15.631 107.481 -48.837 1.00 33.10 116 LEU A N 1
ATOM 936 C CA . LEU A 1 116 ? -15.078 107.781 -50.156 1.00 31.64 116 LEU A CA 1
ATOM 937 C C . LEU A 1 116 ? -13.606 108.139 -50.044 1.00 33.98 116 LEU A C 1
ATOM 938 O O . LEU A 1 116 ? -12.789 107.647 -50.823 1.00 29.11 116 LEU A O 1
ATOM 943 N N . LEU A 1 117 ? -13.273 109.007 -49.089 1.00 36.44 117 LEU A N 1
ATOM 944 C CA . LEU A 1 117 ? -11.882 109.387 -48.893 1.00 39.80 117 LEU A CA 1
ATOM 945 C C . LEU A 1 117 ? -11.059 108.127 -48.656 1.00 35.90 117 LEU A C 1
ATOM 946 O O . LEU A 1 117 ? -10.076 107.882 -49.358 1.00 29.70 117 LEU A O 1
ATOM 951 N N . LEU A 1 118 ? -11.477 107.327 -47.677 1.00 29.63 118 LEU A N 1
ATOM 952 C CA . LEU A 1 118 ? -10.781 106.095 -47.360 1.00 27.72 118 LEU A CA 1
ATOM 953 C C . LEU A 1 118 ? -10.556 105.313 -48.648 1.00 31.31 118 LEU A C 1
ATOM 954 O O . LEU A 1 118 ? -9.421 104.962 -49.002 1.00 26.55 118 LEU A O 1
ATOM 959 N N . ALA A 1 119 ? -11.653 105.042 -49.345 1.00 27.11 119 ALA A N 1
ATOM 960 C CA . ALA A 1 119 ? -11.602 104.299 -50.595 1.00 31.83 119 ALA A CA 1
ATOM 961 C C . ALA A 1 119 ? -10.565 104.879 -51.538 1.00 37.81 119 ALA A C 1
ATOM 962 O O . ALA A 1 119 ? -9.743 104.152 -52.105 1.00 42.33 119 ALA A O 1
ATOM 972 N N . ALA A 1 121 ? -7.972 106.328 -50.956 1.00 36.13 121 ALA A N 1
ATOM 973 C CA . ALA A 1 121 ? -6.609 106.129 -50.511 1.00 32.32 121 ALA A CA 1
ATOM 974 C C . ALA A 1 121 ? -6.149 104.690 -50.654 1.00 33.15 121 ALA A C 1
ATOM 975 O O . ALA A 1 121 ? -5.077 104.442 -51.208 1.00 28.27 121 ALA A O 1
ATOM 977 N N . TYR A 1 122 ? -6.963 103.743 -50.184 1.00 34.54 122 TYR A N 1
ATOM 978 C CA . TYR A 1 122 ? -6.591 102.320 -50.235 1.00 41.50 122 TYR A CA 1
ATOM 979 C C . TYR A 1 122 ? -6.998 101.484 -51.458 1.00 43.35 122 TYR A C 1
ATOM 980 O O . TYR A 1 122 ? -6.354 100.465 -51.752 1.00 40.20 122 TYR A O 1
ATOM 989 N N . ASN A 1 123 ? -8.052 101.902 -52.160 1.00 41.58 123 ASN A N 1
ATOM 990 C CA . ASN A 1 123 ? -8.502 101.177 -53.351 1.00 42.80 123 ASN A CA 1
ATOM 991 C C . ASN A 1 123 ? -7.393 101.147 -54.383 1.00 37.79 123 ASN A C 1
ATOM 992 O O . ASN A 1 123 ? -6.836 102.187 -54.712 1.00 33.24 123 ASN A O 1
ATOM 997 N N . ASN A 1 124 ? -7.090 99.959 -54.901 1.00 40.09 124 ASN A N 1
ATOM 998 C CA . ASN A 1 124 ? -6.033 99.796 -55.907 1.00 45.20 124 ASN A CA 1
ATOM 999 C C . ASN A 1 124 ? -6.368 100.599 -57.163 1.00 48.14 124 ASN A C 1
ATOM 1000 O O . ASN A 1 124 ? -7.499 100.554 -57.645 1.00 58.97 124 ASN A O 1
ATOM 1005 N N . GLU A 1 125 ? -5.397 101.329 -57.699 1.00 50.98 125 GLU A N 1
ATOM 1006 C CA . GLU A 1 125 ? -5.641 102.110 -58.908 1.00 51.66 125 GLU A CA 1
ATOM 1007 C C . GLU A 1 125 ? -6.079 101.166 -60.021 1.00 53.62 125 GLU A C 1
ATOM 1008 O O . GLU A 1 125 ? -5.427 100.152 -60.279 1.00 52.39 125 GLU A O 1
ATOM 1014 N N . GLY A 1 126 ? -7.193 101.487 -60.669 1.00 48.30 126 GLY A N 1
ATOM 1015 C CA . GLY A 1 126 ? -7.670 100.638 -61.744 1.00 39.79 126 GLY A CA 1
ATOM 1016 C C . GLY A 1 126 ? -8.924 99.891 -61.349 1.00 44.34 126 GLY A C 1
ATOM 1017 O O . GLY A 1 126 ? -9.790 99.636 -62.189 1.00 48.43 126 GLY A O 1
ATOM 1018 N N . ALA A 1 127 ? -9.022 99.533 -60.070 1.00 45.36 127 ALA A N 1
ATOM 1019 C CA . ALA A 1 127 ? -10.194 98.831 -59.565 1.00 36.88 127 ALA A CA 1
ATOM 1020 C C . ALA A 1 127 ? -11.323 99.846 -59.465 1.00 37.43 127 ALA A C 1
ATOM 1021 O O . ALA A 1 127 ? -11.085 101.041 -59.247 1.00 38.18 127 ALA A O 1
ATOM 1023 N N . PRO A 1 128 ? -12.568 99.387 -59.632 1.00 33.06 128 PRO A N 1
ATOM 1024 C CA . PRO A 1 128 ? -13.726 100.273 -59.561 1.00 32.16 128 PRO A CA 1
ATOM 1025 C C . PRO A 1 128 ? -14.087 100.717 -58.137 1.00 36.06 128 PRO A C 1
ATOM 1026 O O . PRO A 1 128 ? -13.882 99.996 -57.149 1.00 33.30 128 PRO A O 1
ATOM 1030 N N . ILE A 1 129 ? -14.616 101.927 -58.048 1.00 33.73 129 ILE A N 1
ATOM 1031 C CA . ILE A 1 129 ? -15.042 102.485 -56.791 1.00 27.97 129 ILE A CA 1
ATOM 1032 C C . ILE A 1 129 ? -16.442 102.980 -57.070 1.00 34.86 129 ILE A C 1
ATOM 1033 O O . ILE A 1 129 ? -16.639 103.866 -57.906 1.00 46.12 129 ILE A O 1
ATOM 1038 N N . THR A 1 130 ? -17.431 102.374 -56.427 1.00 35.08 130 THR A N 1
ATOM 1039 C CA . THR A 1 130 ? -18.801 102.822 -56.622 1.00 30.52 130 THR A CA 1
ATOM 1040 C C . THR A 1 130 ? -19.137 103.687 -55.425 1.00 28.77 130 THR A C 1
ATOM 1041 O O . THR A 1 130 ? -18.590 103.492 -54.333 1.00 30.52 130 THR A O 1
ATOM 1045 N N . VAL A 1 131 ? -20.026 104.650 -55.629 1.00 27.61 131 VAL A N 1
ATOM 1046 C CA . VAL A 1 131 ? -20.438 105.553 -54.551 1.00 31.46 131 VAL A CA 1
ATOM 1047 C C . VAL A 1 131 ? -21.966 105.661 -54.447 1.00 32.14 131 VAL A C 1
ATOM 1048 O O . VAL A 1 131 ? -22.627 106.210 -55.330 1.00 31.64 131 VAL A O 1
ATOM 1052 N N . ASN A 1 132 ? -22.526 105.138 -53.364 1.00 31.38 132 ASN A N 1
ATOM 1053 C CA . ASN A 1 132 ? -23.970 105.204 -53.162 1.00 39.40 132 ASN A CA 1
ATOM 1054 C C . ASN A 1 132 ? -24.311 106.196 -52.058 1.00 39.83 132 ASN A C 1
ATOM 1055 O O . ASN A 1 132 ? -23.414 106.735 -51.413 1.00 47.66 132 ASN A O 1
ATOM 1060 N N . GLY A 1 133 ? -25.599 106.456 -51.846 1.00 38.79 133 GLY A N 1
ATOM 1061 C CA . GLY A 1 133 ? -25.991 107.390 -50.801 1.00 37.51 133 GLY A CA 1
ATOM 1062 C C . GLY A 1 133 ? -26.347 108.752 -51.347 1.00 39.51 133 GLY A C 1
ATOM 1063 O O . GLY A 1 133 ? -26.198 109.019 -52.544 1.00 46.07 133 GLY A O 1
ATOM 1064 N N . PHE A 1 134 ? -26.827 109.624 -50.475 1.00 37.52 134 PHE A N 1
ATOM 1065 C CA . PHE A 1 134 ? -27.201 110.968 -50.893 1.00 36.61 134 PHE A CA 1
ATOM 1066 C C . PHE A 1 134 ? -25.950 111.804 -50.987 1.00 34.86 134 PHE A C 1
ATOM 1067 O O . PHE A 1 134 ? -25.044 111.665 -50.176 1.00 39.48 134 PHE A O 1
ATOM 1075 N N . LYS A 1 135 ? -25.888 112.672 -51.982 1.00 35.89 135 LYS A N 1
ATOM 1076 C CA . LYS A 1 135 ? -24.690 113.469 -52.157 1.00 36.78 135 LYS A CA 1
ATOM 1077 C C . LYS A 1 135 ? -24.927 114.969 -52.223 1.00 33.06 135 LYS A C 1
ATOM 1078 O O . LYS A 1 135 ? -25.964 115.428 -52.689 1.00 43.77 135 LYS A O 1
ATOM 1084 N N . ASP A 1 136 ? -23.973 115.741 -51.733 1.00 31.25 136 ASP A N 1
ATOM 1085 C CA . ASP A 1 136 ? -24.111 117.174 -51.817 1.00 30.94 136 ASP A CA 1
ATOM 1086 C C . ASP A 1 136 ? -23.045 117.611 -52.797 1.00 34.87 136 ASP A C 1
ATOM 1087 O O . ASP A 1 136 ? -22.309 116.775 -53.340 1.00 22.74 136 ASP A O 1
ATOM 1092 N N . ARG A 1 137 ? -22.952 118.913 -53.030 1.00 32.93 137 ARG A N 1
ATOM 1093 C CA . ARG A 1 137 ? -21.965 119.394 -53.969 1.00 32.65 137 ARG A CA 1
ATOM 1094 C C . ARG A 1 137 ? -20.581 118.913 -53.561 1.00 32.01 137 ARG A C 1
ATOM 1095 O O . ARG A 1 137 ? -19.792 118.497 -54.407 1.00 33.47 137 ARG A O 1
ATOM 1103 N N . GLU A 1 138 ? -20.285 118.942 -52.264 1.00 38.74 138 GLU A N 1
ATOM 1104 C CA . GLU A 1 138 ? -18.963 118.514 -51.788 1.00 38.73 138 GLU A CA 1
ATOM 1105 C C . GLU A 1 138 ? -18.645 117.072 -52.168 1.00 32.81 138 GLU A C 1
ATOM 1106 O O . GLU A 1 138 ? -17.618 116.805 -52.781 1.00 31.34 138 GLU A O 1
ATOM 1112 N N . LEU A 1 139 ? -19.531 116.143 -51.828 1.00 33.64 139 LEU A N 1
ATOM 1113 C CA . LEU A 1 139 ? -19.289 114.737 -52.138 1.00 30.83 139 LEU A CA 1
ATOM 1114 C C . LEU A 1 139 ? -19.096 114.501 -53.630 1.00 29.09 139 LEU A C 1
ATOM 1115 O O . LEU A 1 139 ? -18.236 113.718 -54.035 1.00 22.38 139 LEU A O 1
ATOM 1120 N N . ILE A 1 140 ? -19.892 115.180 -54.450 1.00 30.80 140 ILE A N 1
ATOM 1121 C CA . ILE A 1 140 ? -19.773 115.029 -55.904 1.00 36.38 140 ILE A CA 1
ATOM 1122 C C . ILE A 1 140 ? -18.406 115.529 -56.387 1.00 41.98 140 ILE A C 1
ATOM 1123 O O . ILE A 1 140 ? -17.741 114.894 -57.219 1.00 33.74 140 ILE A O 1
ATOM 1128 N N . ASN A 1 141 ? -17.989 116.670 -55.850 1.00 40.26 141 ASN A N 1
ATOM 1129 C CA . ASN A 1 141 ? -16.709 117.241 -56.219 1.00 35.13 141 ASN A CA 1
ATOM 1130 C C . ASN A 1 141 ? -15.571 116.313 -55.887 1.00 36.53 141 ASN A C 1
ATOM 1131 O O . ASN A 1 141 ? -14.720 116.036 -56.732 1.00 37.14 141 ASN A O 1
ATOM 1136 N N . ILE A 1 142 ? -15.542 115.819 -54.659 1.00 38.91 142 ILE A N 1
ATOM 1137 C CA . ILE A 1 142 ? -14.468 114.913 -54.288 1.00 41.22 142 ILE A CA 1
ATOM 1138 C C . ILE A 1 142 ? -14.508 113.670 -55.182 1.00 35.81 142 ILE A C 1
ATOM 1139 O O . ILE A 1 142 ? -13.466 113.096 -55.498 1.00 28.21 142 ILE A O 1
ATOM 1144 N N . GLY A 1 143 ? -15.705 113.270 -55.607 1.00 30.49 143 GLY A N 1
ATOM 1145 C CA . GLY A 1 143 ? -15.819 112.107 -56.474 1.00 29.50 143 GLY A CA 1
ATOM 1146 C C . GLY A 1 143 ? -15.098 112.400 -57.773 1.00 34.87 143 GLY A C 1
ATOM 1147 O O . GLY A 1 143 ? -14.404 111.550 -58.343 1.00 30.26 143 GLY A O 1
ATOM 1148 N N . PHE A 1 144 ? -15.280 113.634 -58.237 1.00 41.53 144 PHE A N 1
ATOM 1149 C CA . PHE A 1 144 ? -14.648 114.144 -59.456 1.00 36.18 144 PHE A CA 1
ATOM 1150 C C . PHE A 1 144 ? -13.139 114.159 -59.274 1.00 37.01 144 PHE A C 1
ATOM 1151 O O . PHE A 1 144 ? -12.407 113.693 -60.144 1.00 33.10 144 PHE A O 1
ATOM 1159 N N . ILE A 1 145 ? -12.658 114.687 -58.148 1.00 31.38 145 ILE A N 1
ATOM 1160 C CA . ILE A 1 145 ? -11.216 114.717 -58.004 1.00 35.65 145 ILE A CA 1
ATOM 1161 C C . ILE A 1 145 ? -10.677 113.292 -57.980 1.00 33.86 145 ILE A C 1
ATOM 1162 O O . ILE A 1 145 ? -9.536 113.053 -58.368 1.00 33.04 145 ILE A O 1
ATOM 1167 N N . ALA A 1 146 ? -11.499 112.341 -57.540 1.00 35.01 146 ALA A N 1
ATOM 1168 C CA . ALA A 1 146 ? -11.073 110.939 -57.504 1.00 35.85 146 ALA A CA 1
ATOM 1169 C C . ALA A 1 146 ? -10.891 110.465 -58.946 1.00 35.89 146 ALA A C 1
ATOM 1170 O O . ALA A 1 146 ? -10.084 109.580 -59.231 1.00 31.84 146 ALA A O 1
ATOM 1172 N N . ALA A 1 147 ? -11.647 111.070 -59.853 1.00 32.38 147 ALA A N 1
ATOM 1173 C CA . ALA A 1 147 ? -11.561 110.721 -61.257 1.00 30.48 147 ALA A CA 1
ATOM 1174 C C . ALA A 1 147 ? -10.277 111.304 -61.821 1.00 32.26 147 ALA A C 1
ATOM 1175 O O . ALA A 1 147 ? -9.507 110.615 -62.493 1.00 34.08 147 ALA A O 1
ATOM 1177 N N . GLU A 1 148 ? -10.059 112.585 -61.529 1.00 37.61 148 GLU A N 1
ATOM 1178 C CA . GLU A 1 148 ? -8.878 113.324 -61.993 1.00 39.00 148 GLU A CA 1
ATOM 1179 C C . GLU A 1 148 ? -7.613 112.687 -61.434 1.00 32.31 148 GLU A C 1
ATOM 1180 O O . GLU A 1 148 ? -6.540 112.751 -62.025 1.00 31.61 148 GLU A O 1
ATOM 1194 N N . GLY A 1 150 ? -7.091 109.700 -61.274 1.00 50.65 150 GLY A N 1
ATOM 1195 C CA . GLY A 1 150 ? -6.829 108.501 -62.065 1.00 44.14 150 GLY A CA 1
ATOM 1196 C C . GLY A 1 150 ? -7.612 107.260 -61.637 1.00 43.35 150 GLY A C 1
ATOM 1197 O O . GLY A 1 150 ? -7.334 106.164 -62.115 1.00 40.54 150 GLY A O 1
ATOM 1198 N N . HIS A 1 151 ? -8.593 107.434 -60.752 1.00 41.85 151 HIS A N 1
ATOM 1199 C CA . HIS A 1 151 ? -9.393 106.321 -60.248 1.00 41.74 151 HIS A CA 1
ATOM 1200 C C . HIS A 1 151 ? -10.581 105.951 -61.120 1.00 45.67 151 HIS A C 1
ATOM 1201 O O . HIS A 1 151 ? -11.127 106.776 -61.847 1.00 46.30 151 HIS A O 1
ATOM 1208 N N . ASN A 1 152 ? -10.993 104.697 -61.033 1.00 47.21 152 ASN A N 1
ATOM 1209 C CA . ASN A 1 152 ? -12.132 104.253 -61.798 1.00 42.93 152 ASN A CA 1
ATOM 1210 C C . ASN A 1 152 ? -13.373 104.425 -60.925 1.00 40.49 152 ASN A C 1
ATOM 1211 O O . ASN A 1 152 ? -13.942 103.451 -60.436 1.00 48.01 152 ASN A O 1
ATOM 1216 N N . ILE A 1 153 ? -13.799 105.664 -60.730 1.00 34.47 153 ILE A N 1
ATOM 1217 C CA . ILE A 1 153 ? -14.954 105.909 -59.878 1.00 35.95 153 ILE A CA 1
ATOM 1218 C C . ILE A 1 153 ? -16.279 106.076 -60.643 1.00 38.18 153 ILE A C 1
ATOM 1219 O O . ILE A 1 153 ? -16.309 106.582 -61.774 1.00 27.23 153 ILE A O 1
ATOM 1224 N N . THR A 1 154 ? -17.367 105.618 -60.020 1.00 32.28 154 THR A N 1
ATOM 1225 C CA . THR A 1 154 ? -18.712 105.708 -60.591 1.00 29.89 154 THR A CA 1
ATOM 1226 C C . THR A 1 154 ? -19.652 106.303 -59.555 1.00 32.42 154 THR A C 1
ATOM 1227 O O . THR A 1 154 ? -19.805 105.740 -58.473 1.00 43.59 154 THR A O 1
ATOM 1231 N N . LEU A 1 155 ? -20.276 107.438 -59.860 1.00 29.94 155 LEU A N 1
ATOM 1232 C CA . LEU A 1 155 ? -21.220 108.048 -58.918 1.00 30.36 155 LEU A CA 1
ATOM 1233 C C . LEU A 1 155 ? -22.616 107.560 -59.226 1.00 35.90 155 LEU A C 1
ATOM 1234 O O . LEU A 1 155 ? -23.167 107.874 -60.281 1.00 40.17 155 LEU A O 1
ATOM 1239 N N . THR A 1 156 ? -23.201 106.798 -58.309 1.00 35.87 156 THR A N 1
ATOM 1240 C CA . THR A 1 156 ? -24.555 106.290 -58.516 1.00 38.10 156 THR A CA 1
ATOM 1241 C C . THR A 1 156 ? -25.613 107.284 -58.015 1.00 40.21 156 THR A C 1
ATOM 1242 O O . THR A 1 156 ? -25.706 107.533 -56.811 1.00 34.37 156 THR A O 1
ATOM 1246 N N . ILE A 1 157 ? -26.399 107.839 -58.947 1.00 40.95 157 ILE A N 1
ATOM 1247 C CA . ILE A 1 157 ? -27.464 108.811 -58.640 1.00 43.69 157 ILE A CA 1
ATOM 1248 C C . ILE A 1 157 ? -28.661 108.171 -57.941 1.00 43.40 157 ILE A C 1
ATOM 1249 O O . ILE A 1 157 ? -29.152 107.122 -58.365 1.00 37.03 157 ILE A O 1
ATOM 1254 N N . GLU A 1 158 ? -29.130 108.823 -56.879 1.00 40.24 158 GLU A N 1
ATOM 1255 C CA . GLU A 1 158 ? -30.272 108.339 -56.108 1.00 43.32 158 GLU A CA 1
ATOM 1256 C C . GLU A 1 158 ? -31.536 109.093 -56.529 1.00 41.98 158 GLU A C 1
ATOM 1257 O O . GLU A 1 158 ? -32.649 108.599 -56.368 1.00 39.31 158 GLU A O 1
ATOM 1263 N N . GLY A 1 159 ? -31.345 110.292 -57.073 1.00 44.27 159 GLY A N 1
ATOM 1264 C CA . GLY A 1 159 ? -32.457 111.117 -57.518 1.00 42.14 159 GLY A CA 1
ATOM 1265 C C . GLY A 1 159 ? -32.047 112.092 -58.615 1.00 43.61 159 GLY A C 1
ATOM 1266 O O . GLY A 1 159 ? -30.881 112.472 -58.697 1.00 54.52 159 GLY A O 1
ATOM 1267 N N . LEU A 1 160 ? -32.994 112.503 -59.458 1.00 45.66 160 LEU A N 1
ATOM 1268 C CA . LEU A 1 160 ? -32.709 113.436 -60.550 1.00 37.70 160 LEU A CA 1
ATOM 1269 C C . LEU A 1 160 ? -31.909 114.631 -60.078 1.00 38.99 160 LEU A C 1
ATOM 1270 O O . LEU A 1 160 ? -30.992 115.090 -60.755 1.00 41.87 160 LEU A O 1
ATOM 1275 N N . ASN A 1 161 ? -32.259 115.129 -58.904 1.00 41.01 161 ASN A N 1
ATOM 1276 C CA . ASN A 1 161 ? -31.559 116.258 -58.324 1.00 44.83 161 ASN A CA 1
ATOM 1277 C C . ASN A 1 161 ? -30.052 116.082 -58.314 1.00 45.00 161 ASN A C 1
ATOM 1278 O O . ASN A 1 161 ? -29.314 116.985 -58.707 1.00 45.86 161 ASN A O 1
ATOM 1283 N N . GLU A 1 162 ? -29.596 114.927 -57.840 1.00 40.46 162 GLU A N 1
ATOM 1284 C CA . GLU A 1 162 ? -28.171 114.645 -57.789 1.00 38.61 162 GLU A CA 1
ATOM 1285 C C . GLU A 1 162 ? -27.561 114.672 -59.172 1.00 42.97 162 GLU A C 1
ATOM 1286 O O . GLU A 1 162 ? -26.413 115.094 -59.350 1.00 43.66 162 GLU A O 1
ATOM 1292 N N . LEU A 1 163 ? -28.332 114.201 -60.150 1.00 41.42 163 LEU A N 1
ATOM 1293 C CA . LEU A 1 163 ? -27.864 114.156 -61.532 1.00 38.03 163 LEU A CA 1
ATOM 1294 C C . LEU A 1 163 ? -27.576 115.567 -62.009 1.00 38.17 163 LEU A C 1
ATOM 1295 O O . LEU A 1 163 ? -26.526 115.834 -62.585 1.00 37.65 163 LEU A O 1
ATOM 1300 N N . GLU A 1 164 ? -28.511 116.469 -61.748 1.00 39.97 164 GLU A N 1
ATOM 1301 C CA . GLU A 1 164 ? -28.357 117.857 -62.136 1.00 44.53 164 GLU A CA 1
ATOM 1302 C C . GLU A 1 164 ? -27.092 118.417 -61.505 1.00 45.33 164 GLU A C 1
ATOM 1303 O O . GLU A 1 164 ? -26.279 119.047 -62.178 1.00 49.17 164 GLU A O 1
ATOM 1309 N N . ALA A 1 165 ? -26.920 118.170 -60.210 1.00 46.80 165 ALA A N 1
ATOM 1310 C CA . ALA A 1 165 ? -25.736 118.636 -59.497 1.00 39.95 165 ALA A CA 1
ATOM 1311 C C . ALA A 1 165 ? -24.479 118.211 -60.244 1.00 30.82 165 ALA A C 1
ATOM 1312 O O . ALA A 1 165 ? -23.600 119.023 -60.488 1.00 33.54 165 ALA A O 1
ATOM 1314 N N . ILE A 1 166 ? -24.396 116.936 -60.604 1.00 28.38 166 ILE A N 1
ATOM 1315 C CA . ILE A 1 166 ? -23.239 116.440 -61.334 1.00 30.07 166 ILE A CA 1
ATOM 1316 C C . ILE A 1 166 ? -23.066 117.204 -62.644 1.00 34.25 166 ILE A C 1
ATOM 1317 O O . ILE A 1 166 ? -21.993 117.730 -62.934 1.00 38.48 166 ILE A O 1
ATOM 1322 N N . ILE A 1 167 ? -24.130 117.262 -63.432 1.00 36.17 167 ILE A N 1
ATOM 1323 C CA . ILE A 1 167 ? -24.111 117.960 -64.706 1.00 37.35 167 ILE A CA 1
ATOM 1324 C C . ILE A 1 167 ? -23.507 119.349 -64.547 1.00 40.98 167 ILE A C 1
ATOM 1325 O O . ILE A 1 167 ? -22.650 119.749 -65.327 1.00 44.46 167 ILE A O 1
ATOM 1330 N N . ASP A 1 168 ? -23.956 120.076 -63.532 1.00 41.42 168 ASP A N 1
ATOM 1331 C CA . ASP A 1 168 ? -23.454 121.411 -63.257 1.00 41.27 168 ASP A CA 1
ATOM 1332 C C . ASP A 1 168 ? -21.978 121.437 -62.946 1.00 42.33 168 ASP A C 1
ATOM 1333 O O . ASP A 1 168 ? -21.198 122.046 -63.667 1.00 48.94 168 ASP A O 1
ATOM 1338 N N . ILE A 1 169 ? -21.581 120.789 -61.862 1.00 42.94 169 ILE A N 1
ATOM 1339 C CA . ILE A 1 169 ? -20.176 120.814 -61.503 1.00 45.19 169 ILE A CA 1
ATOM 1340 C C . ILE A 1 169 ? -19.328 120.093 -62.542 1.00 41.33 169 ILE A C 1
ATOM 1341 O O . ILE A 1 169 ? -18.108 120.113 -62.473 1.00 41.37 169 ILE A O 1
ATOM 1346 N N . ALA A 1 170 ? -19.972 119.454 -63.506 1.00 42.42 170 ALA A N 1
ATOM 1347 C CA . ALA A 1 170 ? -19.244 118.736 -64.540 1.00 47.39 170 ALA A CA 1
ATOM 1348 C C . ALA A 1 170 ? -18.533 119.725 -65.432 1.00 49.40 170 ALA A C 1
ATOM 1349 O O . ALA A 1 170 ? -17.354 119.555 -65.768 1.00 52.04 170 ALA A O 1
ATOM 1351 N N . LYS A 1 171 ? -19.278 120.757 -65.813 1.00 53.70 171 LYS A N 1
ATOM 1352 C CA . LYS A 1 171 ? -18.790 121.817 -66.687 1.00 57.50 171 LYS A CA 1
ATOM 1353 C C . LYS A 1 171 ? -18.062 122.884 -65.891 1.00 56.88 171 LYS A C 1
ATOM 1354 O O . LYS A 1 171 ? -17.785 123.969 -66.389 1.00 63.67 171 LYS A O 1
ATOM 1360 N N . GLU A 1 172 ? -17.760 122.560 -64.643 1.00 60.05 172 GLU A N 1
ATOM 1361 C CA . GLU A 1 172 ? -17.037 123.465 -63.768 1.00 62.03 172 GLU A CA 1
ATOM 1362 C C . GLU A 1 172 ? -15.658 122.886 -63.463 1.00 60.93 172 GLU A C 1
ATOM 1363 O O . GLU A 1 172 ? -14.706 123.628 -63.278 1.00 57.03 172 GLU A O 1
ATOM 1369 N N . ARG A 1 173 ? -15.560 121.559 -63.413 1.00 61.85 173 ARG A N 1
ATOM 1370 C CA . ARG A 1 173 ? -14.296 120.895 -63.120 1.00 54.09 173 ARG A CA 1
ATOM 1371 C C . ARG A 1 173 ? -13.429 120.810 -64.361 1.00 54.33 173 ARG A C 1
ATOM 1372 O O . ARG A 1 173 ? -13.430 121.714 -65.185 1.00 58.23 173 ARG A O 1
ATOM 1380 N N . PHE A 1 174 ? -12.698 119.715 -64.504 1.00 58.85 174 PHE A N 1
ATOM 1381 C CA . PHE A 1 174 ? -11.819 119.557 -65.647 1.00 58.74 174 PHE A CA 1
ATOM 1382 C C . PHE A 1 174 ? -12.276 118.462 -66.587 1.00 61.50 174 PHE A C 1
ATOM 1383 O O . PHE A 1 174 ? -13.417 118.005 -66.512 1.00 67.81 174 PHE A O 1
ATOM 1391 N N . LYS A 1 175 ? -11.377 118.046 -67.473 1.00 59.58 175 LYS A N 1
ATOM 1392 C CA . LYS A 1 175 ? -11.684 117.019 -68.454 1.00 59.78 175 LYS A CA 1
ATOM 1393 C C . LYS A 1 175 ? -12.104 115.710 -67.803 1.00 58.18 175 LYS A C 1
ATOM 1394 O O . LYS A 1 175 ? -13.171 115.171 -68.114 1.00 59.94 175 LYS A O 1
ATOM 1400 N N . PRO A 1 176 ? -11.285 115.182 -66.882 1.00 51.42 176 PRO A N 1
ATOM 1401 C CA . PRO A 1 176 ? -11.629 113.917 -66.222 1.00 49.30 176 PRO A CA 1
ATOM 1402 C C . PRO A 1 176 ? -12.940 113.973 -65.430 1.00 49.92 176 PRO A C 1
ATOM 1403 O O . PRO A 1 176 ? -13.076 114.749 -64.472 1.00 57.17 176 PRO A O 1
ATOM 1407 N N . LYS A 1 177 ? -13.912 113.165 -65.843 1.00 41.19 177 LYS A N 1
ATOM 1408 C CA . LYS A 1 177 ? -15.190 113.118 -65.151 1.00 40.80 177 LYS A CA 1
ATOM 1409 C C . LYS A 1 177 ? -15.535 111.695 -64.744 1.00 38.49 177 LYS A C 1
ATOM 1410 O O . LYS A 1 177 ? -15.224 110.736 -65.450 1.00 33.86 177 LYS A O 1
ATOM 1416 N N . PRO A 1 178 ? -16.168 111.541 -63.575 1.00 37.70 178 PRO A N 1
ATOM 1417 C CA . PRO A 1 178 ? -16.543 110.217 -63.086 1.00 32.34 178 PRO A CA 1
ATOM 1418 C C . PRO A 1 178 ? -17.637 109.571 -63.916 1.00 34.52 178 PRO A C 1
ATOM 1419 O O . PRO A 1 178 ? -18.314 110.233 -64.704 1.00 35.98 178 PRO A O 1
ATOM 1423 N N . ASN A 1 179 ? -17.784 108.264 -63.750 1.00 30.57 179 ASN A N 1
ATOM 1424 C CA . ASN A 1 179 ? -18.806 107.532 -64.460 1.00 31.11 179 ASN A CA 1
ATOM 1425 C C . ASN A 1 179 ? -20.090 107.727 -63.705 1.00 36.30 179 ASN A C 1
ATOM 1426 O O . ASN A 1 179 ? -20.093 107.827 -62.478 1.00 40.02 179 ASN A O 1
ATOM 1431 N N . ILE A 1 180 ? -21.191 107.776 -64.435 1.00 35.26 180 ILE A N 1
ATOM 1432 C CA . ILE A 1 180 ? -22.480 107.972 -63.808 1.00 34.64 180 ILE A CA 1
ATOM 1433 C C . ILE A 1 180 ? -23.260 106.664 -63.709 1.00 36.17 180 ILE A C 1
ATOM 1434 O O . ILE A 1 180 ? -23.344 105.905 -64.671 1.00 32.11 180 ILE A O 1
ATOM 1439 N N . GLY A 1 181 ? -23.815 106.393 -62.534 1.00 38.77 181 GLY A N 1
ATOM 1440 C CA . GLY A 1 181 ? -24.596 105.180 -62.349 1.00 34.57 181 GLY A CA 1
ATOM 1441 C C . GLY A 1 181 ? -26.018 105.550 -61.956 1.00 36.02 181 GLY A C 1
ATOM 1442 O O . GLY A 1 181 ? -26.222 106.541 -61.256 1.00 37.62 181 GLY A O 1
ATOM 1443 N N . LEU A 1 182 ? -27.011 104.790 -62.402 1.00 33.14 182 LEU A N 1
ATOM 1444 C CA . LEU A 1 182 ? -28.391 105.109 -62.037 1.00 38.33 182 LEU A CA 1
ATOM 1445 C C . LEU A 1 182 ? -29.011 104.008 -61.175 1.00 40.35 182 LEU A C 1
ATOM 1446 O O . LEU A 1 182 ? -29.068 102.846 -61.592 1.00 41.58 182 LEU A O 1
ATOM 1451 N N . ARG A 1 183 ? -29.465 104.365 -59.975 1.00 27.84 183 ARG A N 1
ATOM 1452 C CA . ARG A 1 183 ? -30.070 103.378 -59.093 1.00 31.15 183 ARG A CA 1
ATOM 1453 C C . ARG A 1 183 ? -31.529 103.205 -59.478 1.00 35.76 183 ARG A C 1
ATOM 1454 O O . ARG A 1 183 ? -32.328 104.129 -59.350 1.00 38.48 183 ARG A O 1
ATOM 1462 N N . VAL A 1 184 ? -31.890 102.020 -59.945 1.00 36.69 184 VAL A N 1
ATOM 1463 C CA . VAL A 1 184 ? -33.263 101.803 -60.352 1.00 35.41 184 VAL A CA 1
ATOM 1464 C C . VAL A 1 184 ? -34.178 101.413 -59.199 1.00 34.33 184 VAL A C 1
ATOM 1465 O O . VAL A 1 184 ? -33.784 100.684 -58.287 1.00 37.98 184 VAL A O 1
ATOM 1469 N N . ARG A 1 185 ? -35.399 101.934 -59.240 1.00 40.24 185 ARG A N 1
ATOM 1470 C CA . ARG A 1 185 ? -36.409 101.645 -58.231 1.00 37.83 185 ARG A CA 1
ATOM 1471 C C . ARG A 1 185 ? -37.057 100.350 -58.703 1.00 39.16 185 ARG A C 1
ATOM 1472 O O . ARG A 1 185 ? -37.628 100.296 -59.792 1.00 41.26 185 ARG A O 1
ATOM 1480 N N . LEU A 1 186 ? -36.944 99.303 -57.895 1.00 41.15 186 LEU A N 1
ATOM 1481 C CA . LEU A 1 186 ? -37.516 98.015 -58.239 1.00 40.74 186 LEU A CA 1
ATOM 1482 C C . LEU A 1 186 ? -38.890 97.824 -57.621 1.00 47.53 186 LEU A C 1
ATOM 1483 O O . LEU A 1 186 ? -39.080 98.070 -56.436 1.00 45.35 186 LEU A O 1
ATOM 1488 N N . HIS A 1 187 ? -39.842 97.393 -58.445 1.00 58.31 187 HIS A N 1
ATOM 1489 C CA . HIS A 1 187 ? -41.214 97.147 -58.021 1.00 67.33 187 HIS A CA 1
ATOM 1490 C C . HIS A 1 187 ? -41.322 95.692 -57.590 1.00 76.03 187 HIS A C 1
ATOM 1491 O O . HIS A 1 187 ? -42.113 94.933 -58.150 1.00 81.89 187 HIS A O 1
ATOM 1498 N N . SER A 1 188 ? -40.519 95.306 -56.600 1.00 84.24 188 SER A N 1
ATOM 1499 C CA . SER A 1 188 ? -40.499 93.933 -56.092 1.00 86.92 188 SER A CA 1
ATOM 1500 C C . SER A 1 188 ? -39.526 93.777 -54.913 1.00 90.17 188 SER A C 1
ATOM 1501 O O . SER A 1 188 ? -39.246 92.659 -54.468 1.00 89.11 188 SER A O 1
ATOM 1504 N N . ALA A 1 189 ? -39.020 94.905 -54.416 1.00 92.30 189 ALA A N 1
ATOM 1505 C CA . ALA A 1 189 ? -38.078 94.931 -53.296 1.00 91.64 189 ALA A CA 1
ATOM 1506 C C . ALA A 1 189 ? -38.761 94.521 -51.995 1.00 89.94 189 ALA A C 1
ATOM 1507 O O . ALA A 1 189 ? -38.123 93.984 -51.088 1.00 89.84 189 ALA A O 1
ATOM 1509 N N . LYS A 1 203 ? -37.964 101.032 -52.533 1.00 72.61 203 LYS A N 1
ATOM 1510 C CA . LYS A 1 203 ? -37.943 102.231 -51.689 1.00 81.83 203 LYS A CA 1
ATOM 1511 C C . LYS A 1 203 ? -37.274 103.446 -52.355 1.00 80.07 203 LYS A C 1
ATOM 1512 O O . LYS A 1 203 ? -37.958 104.387 -52.771 1.00 70.78 203 LYS A O 1
ATOM 1518 N N . PHE A 1 204 ? -35.941 103.419 -52.440 1.00 82.31 204 PHE A N 1
ATOM 1519 C CA . PHE A 1 204 ? -35.142 104.498 -53.048 1.00 78.18 204 PHE A CA 1
ATOM 1520 C C . PHE A 1 204 ? -34.778 104.165 -54.487 1.00 71.90 204 PHE A C 1
ATOM 1521 O O . PHE A 1 204 ? -34.795 103.002 -54.883 1.00 77.05 204 PHE A O 1
ATOM 1529 N N . GLY A 1 205 ? -34.418 105.175 -55.267 1.00 63.81 205 GLY A N 1
ATOM 1530 C CA . GLY A 1 205 ? -34.063 104.906 -56.648 1.00 51.64 205 GLY A CA 1
ATOM 1531 C C . GLY A 1 205 ? -34.915 105.724 -57.589 1.00 41.54 205 GLY A C 1
ATOM 1532 O O . GLY A 1 205 ? -35.816 106.437 -57.160 1.00 46.54 205 GLY A O 1
ATOM 1533 N N . LEU A 1 206 ? -34.641 105.623 -58.877 1.00 34.83 206 LEU A N 1
ATOM 1534 C CA . LEU A 1 206 ? -35.390 106.388 -59.853 1.00 41.07 206 LEU A CA 1
ATOM 1535 C C . LEU A 1 206 ? -36.546 105.591 -60.439 1.00 39.84 206 LEU A C 1
ATOM 1536 O O . LEU A 1 206 ? -36.387 104.421 -60.784 1.00 37.16 206 LEU A O 1
ATOM 1541 N N . THR A 1 207 ? -37.710 106.226 -60.558 1.00 37.94 207 THR A N 1
ATOM 1542 C CA . THR A 1 207 ? -38.875 105.550 -61.114 1.00 34.59 207 THR A CA 1
ATOM 1543 C C . THR A 1 207 ? -38.669 105.387 -62.606 1.00 34.45 207 THR A C 1
ATOM 1544 O O . THR A 1 207 ? -37.732 105.946 -63.166 1.00 35.30 207 THR A O 1
ATOM 1548 N N . SER A 1 208 ? -39.545 104.627 -63.252 1.00 41.93 208 SER A N 1
ATOM 1549 C CA . SER A 1 208 ? -39.406 104.397 -64.689 1.00 47.93 208 SER A CA 1
ATOM 1550 C C . SER A 1 208 ? -39.480 105.713 -65.444 1.00 41.20 208 SER A C 1
ATOM 1551 O O . SER A 1 208 ? -38.698 105.963 -66.359 1.00 39.79 208 SER A O 1
ATOM 1554 N N . THR A 1 209 ? -40.417 106.562 -65.053 1.00 38.69 209 THR A N 1
ATOM 1555 C CA . THR A 1 209 ? -40.558 107.844 -65.715 1.00 39.60 209 THR A CA 1
ATOM 1556 C C . THR A 1 209 ? -39.328 108.719 -65.404 1.00 40.10 209 THR A C 1
ATOM 1557 O O . THR A 1 209 ? -38.802 109.399 -66.288 1.00 42.51 209 THR A O 1
ATOM 1561 N N . GLU A 1 210 ? -38.845 108.677 -64.166 1.00 33.79 210 GLU A N 1
ATOM 1562 C CA . GLU A 1 210 ? -37.664 109.450 -63.803 1.00 37.34 210 GLU A CA 1
ATOM 1563 C C . GLU A 1 210 ? -36.423 108.958 -64.550 1.00 37.96 210 GLU A C 1
ATOM 1564 O O . GLU A 1 210 ? -35.567 109.751 -64.920 1.00 43.31 210 GLU A O 1
ATOM 1570 N N . LEU A 1 211 ? -36.315 107.651 -64.762 1.00 36.24 211 LEU A N 1
ATOM 1571 C CA . LEU A 1 211 ? -35.171 107.095 -65.464 1.00 31.60 211 LEU A CA 1
ATOM 1572 C C . LEU A 1 211 ? -35.113 107.646 -66.868 1.00 37.25 211 LEU A C 1
ATOM 1573 O O . LEU A 1 211 ? -34.032 107.927 -67.385 1.00 45.25 211 LEU A O 1
ATOM 1578 N N . ILE A 1 212 ? -36.270 107.796 -67.502 1.00 39.74 212 ILE A N 1
ATOM 1579 C CA . ILE A 1 212 ? -36.290 108.330 -68.861 1.00 42.71 212 ILE A CA 1
ATOM 1580 C C . ILE A 1 212 ? -35.767 109.770 -68.807 1.00 39.02 212 ILE A C 1
ATOM 1581 O O . ILE A 1 212 ? -34.837 110.121 -69.529 1.00 35.18 212 ILE A O 1
ATOM 1586 N N . GLU A 1 213 ? -36.345 110.595 -67.937 1.00 37.11 213 GLU A N 1
ATOM 1587 C CA . GLU A 1 213 ? -35.877 111.968 -67.808 1.00 41.23 213 GLU A CA 1
ATOM 1588 C C . GLU A 1 213 ? -34.359 111.972 -67.604 1.00 44.50 213 GLU A C 1
ATOM 1589 O O . GLU A 1 213 ? -33.626 112.737 -68.236 1.00 53.43 213 GLU A O 1
ATOM 1595 N N . ALA A 1 214 ? -33.894 111.097 -66.722 1.00 41.14 214 ALA A N 1
ATOM 1596 C CA . ALA A 1 214 ? -32.483 110.992 -66.429 1.00 40.16 214 ALA A CA 1
ATOM 1597 C C . ALA A 1 214 ? -31.687 110.828 -67.714 1.00 43.45 214 ALA A C 1
ATOM 1598 O O . ALA A 1 214 ? -30.673 111.504 -67.919 1.00 45.73 214 ALA A O 1
ATOM 1600 N N . VAL A 1 215 ? -32.143 109.929 -68.583 1.00 40.93 215 VAL A N 1
ATOM 1601 C CA . VAL A 1 215 ? -31.458 109.681 -69.850 1.00 40.16 215 VAL A CA 1
ATOM 1602 C C . VAL A 1 215 ? -31.504 110.901 -70.756 1.00 45.23 215 VAL A C 1
ATOM 1603 O O . VAL A 1 215 ? -30.514 111.239 -71.406 1.00 45.26 215 VAL A O 1
ATOM 1607 N N . ASN A 1 216 ? -32.652 111.568 -70.803 1.00 44.79 216 ASN A N 1
ATOM 1608 C CA . ASN A 1 216 ? -32.761 112.755 -71.630 1.00 45.04 216 ASN A CA 1
ATOM 1609 C C . ASN A 1 216 ? -31.772 113.805 -71.135 1.00 46.55 216 ASN A C 1
ATOM 1610 O O . ASN A 1 216 ? -30.967 114.315 -71.916 1.00 48.36 216 ASN A O 1
ATOM 1615 N N . LEU A 1 217 ? -31.805 114.109 -69.841 1.00 45.07 217 LEU A N 1
ATOM 1616 C CA . LEU A 1 217 ? -30.866 115.073 -69.282 1.00 42.67 217 LEU A CA 1
ATOM 1617 C C . LEU A 1 217 ? -29.433 114.769 -69.707 1.00 46.78 217 LEU A C 1
ATOM 1618 O O . LEU A 1 217 ? -28.732 115.634 -70.232 1.00 51.50 217 LEU A O 1
ATOM 1623 N N . LEU A 1 218 ? -28.986 113.543 -69.472 1.00 43.43 218 LEU A N 1
ATOM 1624 C CA . LEU A 1 218 ? -27.630 113.189 -69.850 1.00 45.91 218 LEU A CA 1
ATOM 1625 C C . LEU A 1 218 ? -27.440 113.402 -71.344 1.00 50.02 218 LEU A C 1
ATOM 1626 O O . LEU A 1 218 ? -26.373 113.810 -71.793 1.00 49.43 218 LEU A O 1
ATOM 1631 N N . LYS A 1 219 ? -28.490 113.138 -72.114 1.00 51.48 219 LYS A N 1
ATOM 1632 C CA . LYS A 1 219 ? -28.407 113.292 -73.557 1.00 48.23 219 LYS A CA 1
ATOM 1633 C C . LYS A 1 219 ? -28.284 114.757 -73.936 1.00 44.09 219 LYS A C 1
ATOM 1634 O O . LYS A 1 219 ? -27.442 115.118 -74.755 1.00 44.65 219 LYS A O 1
ATOM 1640 N N . GLU A 1 220 ? -29.115 115.600 -73.330 1.00 41.94 220 GLU A N 1
ATOM 1641 C CA . GLU A 1 220 ? -29.088 117.032 -73.607 1.00 41.67 220 GLU A CA 1
ATOM 1642 C C . GLU A 1 220 ? -27.730 117.621 -73.288 1.00 45.31 220 GLU A C 1
ATOM 1643 O O . GLU A 1 220 ? -27.220 118.452 -74.028 1.00 54.05 220 GLU A O 1
ATOM 1649 N N . ASN A 1 221 ? -27.136 117.194 -72.184 1.00 42.81 221 ASN A N 1
ATOM 1650 C CA . ASN A 1 221 ? -25.833 117.717 -71.812 1.00 43.95 221 ASN A CA 1
ATOM 1651 C C . ASN A 1 221 ? -24.698 116.850 -72.321 1.00 47.56 221 ASN A C 1
ATOM 1652 O O . ASN A 1 221 ? -23.622 116.808 -71.728 1.00 37.75 221 ASN A O 1
ATOM 1657 N N . LYS A 1 222 ? -24.953 116.169 -73.435 1.00 52.55 222 LYS A N 1
ATOM 1658 C CA . LYS A 1 222 ? -23.974 115.285 -74.059 1.00 58.57 222 LYS A CA 1
ATOM 1659 C C . LYS A 1 222 ? -23.119 114.609 -72.983 1.00 55.31 222 LYS A C 1
ATOM 1660 O O . LYS A 1 222 ? -21.937 114.907 -72.847 1.00 52.97 222 LYS A O 1
ATOM 1666 N N . LEU A 1 223 ? -23.727 113.696 -72.228 1.00 54.85 223 LEU A N 1
ATOM 1667 C CA . LEU A 1 223 ? -23.036 113.003 -71.148 1.00 46.77 223 LEU A CA 1
ATOM 1668 C C . LEU A 1 223 ? -23.354 111.505 -71.125 1.00 45.73 223 LEU A C 1
ATOM 1669 O O . LEU A 1 223 ? -22.903 110.785 -70.234 1.00 39.77 223 LEU A O 1
ATOM 1674 N N . LEU A 1 224 ? -24.119 111.032 -72.107 1.00 43.98 224 LEU A N 1
ATOM 1675 C CA . LEU A 1 224 ? -24.468 109.619 -72.159 1.00 43.28 224 LEU A CA 1
ATOM 1676 C C . LEU A 1 224 ? -23.237 108.751 -72.012 1.00 43.93 224 LEU A C 1
ATOM 1677 O O . LEU A 1 224 ? -23.313 107.625 -71.518 1.00 46.49 224 LEU A O 1
ATOM 1682 N N . GLU A 1 225 ? -22.100 109.287 -72.433 1.00 48.62 225 GLU A N 1
ATOM 1683 C CA . GLU A 1 225 ? -20.828 108.581 -72.348 1.00 51.03 225 GLU A CA 1
ATOM 1684 C C . GLU A 1 225 ? -20.534 108.124 -70.931 1.00 46.10 225 GLU A C 1
ATOM 1685 O O . GLU A 1 225 ? -19.867 107.115 -70.728 1.00 38.61 225 GLU A O 1
ATOM 1691 N N . GLN A 1 226 ? -21.034 108.870 -69.953 1.00 45.51 226 GLN A N 1
ATOM 1692 C CA . GLN A 1 226 ? -20.792 108.541 -68.555 1.00 45.93 226 GLN A CA 1
ATOM 1693 C C . GLN A 1 226 ? -21.705 107.461 -68.003 1.00 39.79 226 GLN A C 1
ATOM 1694 O O . GLN A 1 226 ? -21.282 106.638 -67.197 1.00 36.35 226 GLN A O 1
ATOM 1700 N N . PHE A 1 227 ? -22.959 107.472 -68.431 1.00 37.16 227 PHE A N 1
ATOM 1701 C CA . PHE A 1 227 ? -23.907 106.479 -67.964 1.00 38.86 227 PHE A CA 1
ATOM 1702 C C . PHE A 1 227 ? -23.411 105.088 -68.358 1.00 36.52 227 PHE A C 1
ATOM 1703 O O . PHE A 1 227 ? -23.587 104.670 -69.497 1.00 42.78 227 PHE A O 1
ATOM 1711 N N . THR A 1 228 ? -22.798 104.370 -67.418 1.00 33.33 228 THR A N 1
ATOM 1712 C CA . THR A 1 228 ? -22.281 103.044 -67.718 1.00 32.94 228 THR A CA 1
ATOM 1713 C C . THR A 1 228 ? -22.885 101.872 -66.953 1.00 37.12 228 THR A C 1
ATOM 1714 O O . THR A 1 228 ? -22.682 100.720 -67.352 1.00 35.21 228 THR A O 1
ATOM 1726 N N . ILE A 1 230 ? -26.344 100.485 -64.118 1.00 40.57 230 ILE A N 1
ATOM 1727 C CA . ILE A 1 230 ? -27.532 100.671 -63.308 1.00 38.48 230 ILE A CA 1
ATOM 1728 C C . ILE A 1 230 ? -27.291 99.823 -62.062 1.00 41.88 230 ILE A C 1
ATOM 1729 O O . ILE A 1 230 ? -26.612 98.789 -62.127 1.00 37.87 230 ILE A O 1
ATOM 1734 N N . HIS A 1 231 ? -27.840 100.257 -60.933 1.00 39.27 231 HIS A N 1
ATOM 1735 C CA . HIS A 1 231 ? -27.640 99.561 -59.669 1.00 36.70 231 HIS A CA 1
ATOM 1736 C C . HIS A 1 231 ? -28.931 99.474 -58.874 1.00 35.17 231 HIS A C 1
ATOM 1737 O O . HIS A 1 231 ? -29.782 100.356 -58.969 1.00 35.40 231 HIS A O 1
ATOM 1744 N N . PHE A 1 232 ? -29.082 98.386 -58.122 1.00 32.40 232 PHE A N 1
ATOM 1745 C CA . PHE A 1 232 ? -30.249 98.196 -57.262 1.00 37.16 232 PHE A CA 1
ATOM 1746 C C . PHE A 1 232 ? -29.787 97.470 -55.998 1.00 34.20 232 PHE A C 1
ATOM 1747 O O . PHE A 1 232 ? -28.808 96.727 -56.049 1.00 25.70 232 PHE A O 1
ATOM 1755 N N . HIS A 1 233 ? -30.427 97.741 -54.857 1.00 33.95 233 HIS A N 1
ATOM 1756 C CA . HIS A 1 233 ? -30.063 97.057 -53.606 1.00 43.11 233 HIS A CA 1
ATOM 1757 C C . HIS A 1 233 ? -31.319 96.478 -52.966 1.00 44.41 233 HIS A C 1
ATOM 1758 O O . HIS A 1 233 ? -32.282 97.197 -52.735 1.00 52.21 233 HIS A O 1
ATOM 1765 N N . LEU A 1 234 ? -31.313 95.177 -52.692 1.00 44.90 234 LEU A N 1
ATOM 1766 C CA . LEU A 1 234 ? -32.466 94.540 -52.064 1.00 42.79 234 LEU A CA 1
ATOM 1767 C C . LEU A 1 234 ? -32.312 94.491 -50.549 1.00 40.77 234 LEU A C 1
ATOM 1768 O O . LEU A 1 234 ? -33.280 94.244 -49.834 1.00 44.12 234 LEU A O 1
ATOM 1773 N N . GLY A 1 235 ? -31.097 94.712 -50.064 1.00 34.43 235 GLY A N 1
ATOM 1774 C CA . GLY A 1 235 ? -30.869 94.672 -48.638 1.00 33.81 235 GLY A CA 1
ATOM 1775 C C . GLY A 1 235 ? -29.844 93.622 -48.253 1.00 39.79 235 GLY A C 1
ATOM 1776 O O . GLY A 1 235 ? -29.335 92.894 -49.108 1.00 39.40 235 GLY A O 1
ATOM 1777 N N . SER A 1 236 ? -29.541 93.529 -46.963 1.00 34.75 236 SER A N 1
ATOM 1778 C CA . SER A 1 236 ? -28.544 92.577 -46.504 1.00 32.89 236 SER A CA 1
ATOM 1779 C C . SER A 1 236 ? -29.137 91.233 -46.106 1.00 32.23 236 SER A C 1
ATOM 1780 O O . SER A 1 236 ? -30.327 91.124 -45.860 1.00 32.04 236 SER A O 1
ATOM 1783 N N . GLN A 1 237 ? -28.298 90.202 -46.083 1.00 43.06 237 GLN A N 1
ATOM 1784 C CA . GLN A 1 237 ? -28.718 88.858 -45.688 1.00 39.26 237 GLN A CA 1
ATOM 1785 C C . GLN A 1 237 ? -30.081 88.427 -46.243 1.00 31.03 237 GLN A C 1
ATOM 1786 O O . GLN A 1 237 ? -31.035 88.263 -45.492 1.00 34.01 237 GLN A O 1
ATOM 1792 N N . ILE A 1 238 ? -30.155 88.249 -47.557 1.00 27.82 238 ILE A N 1
ATOM 1793 C CA . ILE A 1 238 ? -31.377 87.803 -48.211 1.00 32.82 238 ILE A CA 1
ATOM 1794 C C . ILE A 1 238 ? -31.430 86.274 -48.129 1.00 34.48 238 ILE A C 1
ATOM 1795 O O . ILE A 1 238 ? -30.745 85.586 -48.879 1.00 35.90 238 ILE A O 1
ATOM 1800 N N . THR A 1 239 ? -32.240 85.743 -47.222 1.00 39.40 239 THR A N 1
ATOM 1801 C CA . THR A 1 239 ? -32.351 84.298 -47.033 1.00 40.37 239 THR A CA 1
ATOM 1802 C C . THR A 1 239 ? -32.993 83.522 -48.189 1.00 44.99 239 THR A C 1
ATOM 1803 O O . THR A 1 239 ? -32.689 82.347 -48.378 1.00 51.10 239 THR A O 1
ATOM 1807 N N . GLU A 1 240 ? -33.885 84.167 -48.942 1.00 48.32 240 GLU A N 1
ATOM 1808 C CA . GLU A 1 240 ? -34.579 83.526 -50.066 1.00 46.24 240 GLU A CA 1
ATOM 1809 C C . GLU A 1 240 ? -33.954 83.903 -51.398 1.00 46.61 240 GLU A C 1
ATOM 1810 O O . GLU A 1 240 ? -33.579 85.051 -51.611 1.00 53.94 240 GLU A O 1
ATOM 1816 N N . ILE A 1 241 ? -33.860 82.946 -52.311 1.00 47.68 241 ILE A N 1
ATOM 1817 C CA . ILE A 1 241 ? -33.263 83.218 -53.621 1.00 43.41 241 ILE A CA 1
ATOM 1818 C C . ILE A 1 241 ? -34.262 83.809 -54.611 1.00 42.53 241 ILE A C 1
ATOM 1819 O O . ILE A 1 241 ? -33.878 84.458 -55.578 1.00 43.39 241 ILE A O 1
ATOM 1824 N N . HIS A 1 242 ? -35.544 83.573 -54.371 1.00 44.07 242 HIS A N 1
ATOM 1825 C CA . HIS A 1 242 ? -36.577 84.067 -55.267 1.00 44.53 242 HIS A CA 1
ATOM 1826 C C . HIS A 1 242 ? -36.564 85.589 -55.435 1.00 42.01 242 HIS A C 1
ATOM 1827 O O . HIS A 1 242 ? -36.519 86.108 -56.560 1.00 34.20 242 HIS A O 1
ATOM 1834 N N . PRO A 1 243 ? -36.616 86.330 -54.320 1.00 38.90 243 PRO A N 1
ATOM 1835 C CA . PRO A 1 243 ? -36.605 87.789 -54.443 1.00 39.54 243 PRO A CA 1
ATOM 1836 C C . PRO A 1 243 ? -35.451 88.314 -55.307 1.00 39.82 243 PRO A C 1
ATOM 1837 O O . PRO A 1 243 ? -35.597 89.313 -56.009 1.00 32.16 243 PRO A O 1
ATOM 1841 N N . LEU A 1 244 ? -34.311 87.627 -55.272 1.00 38.95 244 LEU A N 1
ATOM 1842 C CA . LEU A 1 244 ? -33.160 88.042 -56.068 1.00 37.82 244 LEU A CA 1
ATOM 1843 C C . LEU A 1 244 ? -33.456 87.831 -57.544 1.00 35.73 244 LEU A C 1
ATOM 1844 O O . LEU A 1 244 ? -33.142 88.682 -58.369 1.00 35.68 244 LEU A O 1
ATOM 1849 N N . LYS A 1 245 ? -34.069 86.696 -57.877 1.00 40.82 245 LYS A N 1
ATOM 1850 C CA . LYS A 1 245 ? -34.408 86.386 -59.265 1.00 37.40 245 LYS A CA 1
ATOM 1851 C C . LYS A 1 245 ? -35.496 87.304 -59.772 1.00 38.74 245 LYS A C 1
ATOM 1852 O O . LYS A 1 245 ? -35.495 87.705 -60.935 1.00 45.69 245 LYS A O 1
ATOM 1858 N N . LYS A 1 246 ? -36.429 87.652 -58.904 1.00 39.53 246 LYS A N 1
ATOM 1859 C CA . LYS A 1 246 ? -37.485 88.551 -59.321 1.00 43.52 246 LYS A CA 1
ATOM 1860 C C . LYS A 1 246 ? -36.881 89.914 -59.630 1.00 38.16 246 LYS A C 1
ATOM 1861 O O . LYS A 1 246 ? -37.248 90.559 -60.610 1.00 33.67 246 LYS A O 1
ATOM 1867 N N . ALA A 1 247 ? -35.936 90.330 -58.792 1.00 33.64 247 ALA A N 1
ATOM 1868 C CA . ALA A 1 247 ? -35.263 91.619 -58.939 1.00 38.11 247 ALA A CA 1
ATOM 1869 C C . ALA A 1 247 ? -34.398 91.679 -60.186 1.00 36.71 247 ALA A C 1
ATOM 1870 O O . ALA A 1 247 ? -34.522 92.580 -61.012 1.00 32.37 247 ALA A O 1
ATOM 1872 N N . LEU A 1 248 ? -33.511 90.705 -60.302 1.00 35.61 248 LEU A N 1
ATOM 1873 C CA . LEU A 1 248 ? -32.605 90.650 -61.419 1.00 38.27 248 LEU A CA 1
ATOM 1874 C C . LEU A 1 248 ? -33.364 90.736 -62.738 1.00 40.45 248 LEU A C 1
ATOM 1875 O O . LEU A 1 248 ? -32.980 91.481 -63.640 1.00 37.35 248 LEU A O 1
ATOM 1880 N N . ASN A 1 249 ? -34.459 89.992 -62.835 1.00 40.47 249 ASN A N 1
ATOM 1881 C CA . ASN A 1 249 ? -35.275 89.974 -64.038 1.00 37.85 249 ASN A CA 1
ATOM 1882 C C . ASN A 1 249 ? -35.799 91.361 -64.403 1.00 41.76 249 ASN A C 1
ATOM 1883 O O . ASN A 1 249 ? -35.644 91.827 -65.533 1.00 47.04 249 ASN A O 1
ATOM 1888 N N . GLU A 1 250 ? -36.430 92.018 -63.440 1.00 40.62 250 GLU A N 1
ATOM 1889 C CA . GLU A 1 250 ? -36.969 93.347 -63.664 1.00 37.50 250 GLU A CA 1
ATOM 1890 C C . GLU A 1 250 ? -35.842 94.291 -64.073 1.00 42.77 250 GLU A C 1
ATOM 1891 O O . GLU A 1 250 ? -35.954 95.011 -65.065 1.00 48.57 250 GLU A O 1
ATOM 1897 N N . ALA A 1 251 ? -34.750 94.281 -63.314 1.00 41.48 251 ALA A N 1
ATOM 1898 C CA . ALA A 1 251 ? -33.613 95.143 -63.608 1.00 36.99 251 ALA A CA 1
ATOM 1899 C C . ALA A 1 251 ? -33.030 94.833 -64.992 1.00 42.09 251 ALA A C 1
ATOM 1900 O O . ALA A 1 251 ? -32.668 95.747 -65.745 1.00 37.66 251 ALA A O 1
ATOM 1902 N N . GLY A 1 252 ? -32.952 93.545 -65.324 1.00 41.65 252 GLY A N 1
ATOM 1903 C CA . GLY A 1 252 ? -32.420 93.132 -66.611 1.00 35.94 252 GLY A CA 1
ATOM 1904 C C . GLY A 1 252 ? -33.169 93.774 -67.767 1.00 38.58 252 GLY A C 1
ATOM 1905 O O . GLY A 1 252 ? -32.581 94.180 -68.769 1.00 39.41 252 GLY A O 1
ATOM 1906 N N . ASN A 1 253 ? -34.483 93.873 -67.639 1.00 40.25 253 ASN A N 1
ATOM 1907 C CA . ASN A 1 253 ? -35.269 94.485 -68.690 1.00 45.32 253 ASN A CA 1
ATOM 1908 C C . ASN A 1 253 ? -35.099 95.993 -68.711 1.00 43.89 253 ASN A C 1
ATOM 1909 O O . ASN A 1 253 ? -35.082 96.596 -69.782 1.00 46.82 253 ASN A O 1
ATOM 1914 N N . ILE A 1 254 ? -34.969 96.605 -67.536 1.00 44.34 254 ILE A N 1
ATOM 1915 C CA . ILE A 1 254 ? -34.756 98.049 -67.461 1.00 39.57 254 ILE A CA 1
ATOM 1916 C C . ILE A 1 254 ? -33.447 98.341 -68.190 1.00 42.32 254 ILE A C 1
ATOM 1917 O O . ILE A 1 254 ? -33.346 99.292 -68.966 1.00 42.70 254 ILE A O 1
ATOM 1922 N N . TYR A 1 255 ? -32.454 97.494 -67.948 1.00 39.13 255 TYR A N 1
ATOM 1923 C CA . TYR A 1 255 ? -31.154 97.631 -68.584 1.00 36.85 255 TYR A CA 1
ATOM 1924 C C . TYR A 1 255 ? -31.281 97.662 -70.098 1.00 35.96 255 TYR A C 1
ATOM 1925 O O . TYR A 1 255 ? -30.832 98.610 -70.735 1.00 42.65 255 TYR A O 1
ATOM 1934 N N . THR A 1 256 ? -31.883 96.624 -70.675 1.00 36.76 256 THR A N 1
ATOM 1935 C CA . THR A 1 256 ? -32.049 96.567 -72.127 1.00 41.79 256 THR A CA 1
ATOM 1936 C C . THR A 1 256 ? -32.835 97.774 -72.650 1.00 38.31 256 THR A C 1
ATOM 1937 O O . THR A 1 256 ? -32.411 98.428 -73.600 1.00 32.34 256 THR A O 1
ATOM 1941 N N . GLU A 1 257 ? -33.973 98.074 -72.028 1.00 39.81 257 GLU A N 1
ATOM 1942 C CA . GLU A 1 257 ? -34.797 99.207 -72.453 1.00 44.07 257 GLU A CA 1
ATOM 1943 C C . GLU A 1 257 ? -34.031 100.519 -72.469 1.00 46.41 257 GLU A C 1
ATOM 1944 O O . GLU A 1 257 ? -34.246 101.372 -73.336 1.00 50.68 257 GLU A O 1
ATOM 1950 N N . LEU A 1 258 ? -33.148 100.685 -71.492 1.00 43.79 258 LEU A N 1
ATOM 1951 C CA . LEU A 1 258 ? -32.349 101.890 -71.392 1.00 41.35 258 LEU A CA 1
ATOM 1952 C C . LEU A 1 258 ? -31.329 101.939 -72.528 1.00 47.21 258 LEU A C 1
ATOM 1953 O O . LEU A 1 258 ? -31.041 103.007 -73.067 1.00 51.06 258 LEU A O 1
ATOM 1958 N N . ARG A 1 259 ? -30.778 100.793 -72.907 1.00 38.51 259 ARG A N 1
ATOM 1959 C CA . ARG A 1 259 ? -29.812 100.798 -73.987 1.00 35.59 259 ARG A CA 1
ATOM 1960 C C . ARG A 1 259 ? -30.479 101.132 -75.302 1.00 41.75 259 ARG A C 1
ATOM 1961 O O . ARG A 1 259 ? -29.915 101.851 -76.122 1.00 47.90 259 ARG A O 1
ATOM 1969 N N . LYS A 1 260 ? -31.682 100.597 -75.501 1.00 49.97 260 LYS A N 1
ATOM 1970 C CA . LYS A 1 260 ? -32.441 100.819 -76.731 1.00 44.55 260 LYS A CA 1
ATOM 1971 C C . LYS A 1 260 ? -32.824 102.280 -76.816 1.00 41.76 260 LYS A C 1
ATOM 1972 O O . LYS A 1 260 ? -33.167 102.787 -77.881 1.00 38.85 260 LYS A O 1
ATOM 1986 N N . GLY A 1 262 ? -30.798 104.670 -76.233 1.00 34.49 262 GLY A N 1
ATOM 1987 C CA . GLY A 1 262 ? -29.626 105.451 -76.590 1.00 41.71 262 GLY A CA 1
ATOM 1988 C C . GLY A 1 262 ? -28.440 105.323 -75.643 1.00 43.86 262 GLY A C 1
ATOM 1989 O O . GLY A 1 262 ? -27.318 105.712 -75.980 1.00 39.16 262 GLY A O 1
ATOM 1990 N N . ALA A 1 263 ? -28.689 104.789 -74.453 1.00 39.46 263 ALA A N 1
ATOM 1991 C CA . ALA A 1 263 ? -27.650 104.617 -73.457 1.00 33.54 263 ALA A CA 1
ATOM 1992 C C . ALA A 1 263 ? -26.670 103.537 -73.899 1.00 34.36 263 ALA A C 1
ATOM 1993 O O . ALA A 1 263 ? -26.557 102.497 -73.262 1.00 45.67 263 ALA A O 1
ATOM 1995 N N . LYS A 1 264 ? -25.946 103.781 -74.980 1.00 33.51 264 LYS A N 1
ATOM 1996 C CA . LYS A 1 264 ? -25.013 102.786 -75.490 1.00 43.33 264 LYS A CA 1
ATOM 1997 C C . LYS A 1 264 ? -23.862 102.419 -74.572 1.00 43.67 264 LYS A C 1
ATOM 1998 O O . LYS A 1 264 ? -23.334 101.306 -74.633 1.00 47.22 264 LYS A O 1
ATOM 2004 N N . ASN A 1 265 ? -23.474 103.343 -73.711 1.00 44.93 265 ASN A N 1
ATOM 2005 C CA . ASN A 1 265 ? -22.379 103.074 -72.811 1.00 47.22 265 ASN A CA 1
ATOM 2006 C C . ASN A 1 265 ? -22.793 102.259 -71.608 1.00 47.18 265 ASN A C 1
ATOM 2007 O O . ASN A 1 265 ? -21.947 101.804 -70.841 1.00 50.42 265 ASN A O 1
ATOM 2012 N N . LEU A 1 266 ? -24.099 102.102 -71.429 1.00 44.63 266 LEU A N 1
ATOM 2013 C CA . LEU A 1 266 ? -24.628 101.314 -70.323 1.00 39.74 266 LEU A CA 1
ATOM 2014 C C . LEU A 1 266 ? -24.318 99.849 -70.623 1.00 36.20 266 LEU A C 1
ATOM 2015 O O . LEU A 1 266 ? -24.944 99.230 -71.486 1.00 29.13 266 LEU A O 1
ATOM 2020 N N . LYS A 1 267 ? -23.344 99.304 -69.900 1.00 35.52 267 LYS A N 1
ATOM 2021 C CA . LYS A 1 267 ? -22.906 97.938 -70.119 1.00 31.88 267 LYS A CA 1
ATOM 2022 C C . LYS A 1 267 ? -22.702 97.120 -68.854 1.00 35.77 267 LYS A C 1
ATOM 2023 O O . LYS A 1 267 ? -22.010 96.105 -68.873 1.00 41.76 267 LYS A O 1
ATOM 2029 N N . ALA A 1 268 ? -23.297 97.545 -67.747 1.00 38.59 268 ALA A N 1
ATOM 2030 C CA . ALA A 1 268 ? -23.148 96.790 -66.511 1.00 26.26 268 ALA A CA 1
ATOM 2031 C C . ALA A 1 268 ? -24.336 96.953 -65.595 1.00 31.68 268 ALA A C 1
ATOM 2032 O O . ALA A 1 268 ? -25.036 97.972 -65.608 1.00 29.90 268 ALA A O 1
ATOM 2034 N N . ILE A 1 269 ? -24.566 95.917 -64.802 1.00 31.04 269 ILE A N 1
ATOM 2035 C CA . ILE A 1 269 ? -25.652 95.917 -63.838 1.00 32.51 269 ILE A CA 1
ATOM 2036 C C . ILE A 1 269 ? -25.056 95.585 -62.477 1.00 31.18 269 ILE A C 1
ATOM 2037 O O . ILE A 1 269 ? -24.335 94.598 -62.317 1.00 23.64 269 ILE A O 1
ATOM 2042 N N . ASN A 1 270 ? -25.348 96.435 -61.501 1.00 32.42 270 ASN A N 1
ATOM 2043 C CA . ASN A 1 270 ? -24.847 96.240 -60.146 1.00 32.60 270 ASN A CA 1
ATOM 2044 C C . ASN A 1 270 ? -25.995 95.661 -59.324 1.00 33.79 270 ASN A C 1
ATOM 2045 O O . ASN A 1 270 ? -26.985 96.348 -59.078 1.00 37.66 270 ASN A O 1
ATOM 2050 N N . LEU A 1 271 ? -25.857 94.401 -58.914 1.00 32.99 271 LEU A N 1
ATOM 2051 C CA . LEU A 1 271 ? -26.872 93.710 -58.123 1.00 31.76 271 LEU A CA 1
ATOM 2052 C C . LEU A 1 271 ? -26.879 94.151 -56.674 1.00 31.92 271 LEU A C 1
ATOM 2053 O O . LEU A 1 271 ? -27.828 93.877 -55.936 1.00 37.17 271 LEU A O 1
ATOM 2058 N N . GLY A 1 272 ? -25.804 94.806 -56.259 1.00 32.42 272 GLY A N 1
ATOM 2059 C CA . GLY A 1 272 ? -25.709 95.252 -54.890 1.00 33.77 272 GLY A CA 1
ATOM 2060 C C . GLY A 1 272 ? -25.368 94.111 -53.956 1.00 32.88 272 GLY A C 1
ATOM 2061 O O . GLY A 1 272 ? -24.745 93.122 -54.355 1.00 31.68 272 GLY A O 1
ATOM 2062 N N . GLY A 1 273 ? -25.778 94.247 -52.700 1.00 38.82 273 GLY A N 1
ATOM 2063 C CA . GLY A 1 273 ? -25.490 93.206 -51.729 1.00 43.83 273 GLY A CA 1
ATOM 2064 C C . GLY A 1 273 ? -26.632 92.226 -51.630 1.00 41.10 273 GLY A C 1
ATOM 2065 O O . GLY A 1 273 ? -27.484 92.166 -52.521 1.00 45.95 273 GLY A O 1
ATOM 2066 N N . GLY A 1 274 ? -26.651 91.448 -50.555 1.00 32.78 274 GLY A N 1
ATOM 2067 C CA . GLY A 1 274 ? -27.731 90.496 -50.373 1.00 34.03 274 GLY A CA 1
ATOM 2068 C C . GLY A 1 274 ? -27.332 89.039 -50.255 1.00 29.47 274 GLY A C 1
ATOM 2069 O O . GLY A 1 274 ? -28.065 88.239 -49.670 1.00 30.03 274 GLY A O 1
ATOM 2070 N N . LEU A 1 275 ? -26.188 88.689 -50.834 1.00 29.27 275 LEU A N 1
ATOM 2071 C CA . LEU A 1 275 ? -25.681 87.324 -50.773 1.00 24.37 275 LEU A CA 1
ATOM 2072 C C . LEU A 1 275 ? -25.670 86.986 -49.300 1.00 27.63 275 LEU A C 1
ATOM 2073 O O . LEU A 1 275 ? -24.946 87.624 -48.524 1.00 34.87 275 LEU A O 1
ATOM 2078 N N . ALA A 1 276 ? -26.468 85.996 -48.906 1.00 23.63 276 ALA A N 1
ATOM 2079 C CA . ALA A 1 276 ? -26.565 85.623 -47.495 1.00 21.31 276 ALA A CA 1
ATOM 2080 C C . ALA A 1 276 ? -25.406 84.786 -47.000 1.00 22.39 276 ALA A C 1
ATOM 2081 O O . ALA A 1 276 ? -24.697 84.161 -47.778 1.00 28.56 276 ALA A O 1
ATOM 2083 N N . VAL A 1 277 ? -25.208 84.794 -45.688 1.00 32.24 277 VAL A N 1
ATOM 2084 C CA . VAL A 1 277 ? -24.135 84.016 -45.064 1.00 33.92 277 VAL A CA 1
ATOM 2085 C C . VAL A 1 277 ? -24.765 82.935 -44.194 1.00 37.98 277 VAL A C 1
ATOM 2086 O O . VAL A 1 277 ? -25.819 83.153 -43.592 1.00 37.49 277 VAL A O 1
ATOM 2090 N N . GLU A 1 278 ? -24.135 81.766 -44.129 1.00 37.21 278 GLU A N 1
ATOM 2091 C CA . GLU A 1 278 ? -24.677 80.696 -43.300 1.00 34.59 278 GLU A CA 1
ATOM 2092 C C . GLU A 1 278 ? -24.216 80.842 -41.850 1.00 38.06 278 GLU A C 1
ATOM 2093 O O . GLU A 1 278 ? -23.042 80.636 -41.542 1.00 43.76 278 GLU A O 1
ATOM 2099 N N . TYR A 1 279 ? -25.153 81.188 -40.970 1.00 34.42 279 TYR A N 1
ATOM 2100 C CA . TYR A 1 279 ? -24.871 81.402 -39.549 1.00 36.56 279 TYR A CA 1
ATOM 2101 C C . TYR A 1 279 ? -25.358 80.255 -38.667 1.00 40.88 279 TYR A C 1
ATOM 2102 O O . TYR A 1 279 ? -24.931 80.088 -37.519 1.00 36.83 279 TYR A O 1
ATOM 2111 N N . SER A 1 280 ? -26.276 79.477 -39.216 1.00 46.59 280 SER A N 1
ATOM 2112 C CA . SER A 1 280 ? -26.847 78.344 -38.512 1.00 46.04 280 SER A CA 1
ATOM 2113 C C . SER A 1 280 ? -25.810 77.299 -38.115 1.00 44.11 280 SER A C 1
ATOM 2114 O O . SER A 1 280 ? -24.971 76.921 -38.925 1.00 39.82 280 SER A O 1
ATOM 2117 N N . GLN A 1 281 ? -25.880 76.832 -36.870 1.00 46.25 281 GLN A N 1
ATOM 2118 C CA . GLN A 1 281 ? -24.960 75.807 -36.375 1.00 53.44 281 GLN A CA 1
ATOM 2119 C C . GLN A 1 281 ? -25.762 74.626 -35.848 1.00 54.32 281 GLN A C 1
ATOM 2120 O O . GLN A 1 281 ? -25.236 73.762 -35.145 1.00 54.01 281 GLN A O 1
ATOM 2126 N N . PHE A 1 282 ? -27.043 74.607 -36.199 1.00 62.72 282 PHE A N 1
ATOM 2127 C CA . PHE A 1 282 ? -27.956 73.548 -35.789 1.00 72.75 282 PHE A CA 1
ATOM 2128 C C . PHE A 1 282 ? -28.579 72.859 -37.000 1.00 78.42 282 PHE A C 1
ATOM 2129 O O . PHE A 1 282 ? -29.084 73.512 -37.918 1.00 73.84 282 PHE A O 1
ATOM 2137 N N . LYS A 1 283 ? -28.526 71.530 -36.984 1.00 87.92 283 LYS A N 1
ATOM 2138 C CA . LYS A 1 283 ? -29.059 70.699 -38.056 1.00 90.12 283 LYS A CA 1
ATOM 2139 C C . LYS A 1 283 ? -30.510 71.052 -38.364 1.00 88.40 283 LYS A C 1
ATOM 2140 O O . LYS A 1 283 ? -31.331 71.210 -37.458 1.00 86.80 283 LYS A O 1
ATOM 2146 N N . ASN A 1 284 ? -30.813 71.175 -39.653 1.00 85.31 284 ASN A N 1
ATOM 2147 C CA . ASN A 1 284 ? -32.156 71.512 -40.102 1.00 84.47 284 ASN A CA 1
ATOM 2148 C C . ASN A 1 284 ? -32.583 72.898 -39.636 1.00 82.95 284 ASN A C 1
ATOM 2149 O O . ASN A 1 284 ? -33.577 73.046 -38.928 1.00 81.26 284 ASN A O 1
ATOM 2154 N N . GLU A 1 285 ? -31.818 73.910 -40.031 1.00 81.15 285 GLU A N 1
ATOM 2155 C CA . GLU A 1 285 ? -32.125 75.290 -39.676 1.00 75.36 285 GLU A CA 1
ATOM 2156 C C . GLU A 1 285 ? -31.295 76.279 -40.478 1.00 68.85 285 GLU A C 1
ATOM 2157 O O . GLU A 1 285 ? -30.960 77.353 -39.985 1.00 76.38 285 GLU A O 1
ATOM 2163 N N . LYS A 1 286 ? -30.973 75.908 -41.713 1.00 58.76 286 LYS A N 1
ATOM 2164 C CA . LYS A 1 286 ? -30.193 76.742 -42.631 1.00 54.89 286 LYS A CA 1
ATOM 2165 C C . LYS A 1 286 ? -30.592 78.236 -42.608 1.00 50.76 286 LYS A C 1
ATOM 2166 O O . LYS A 1 286 ? -31.770 78.563 -42.507 1.00 49.31 286 LYS A O 1
ATOM 2172 N N . SER A 1 287 ? -29.614 79.138 -42.707 1.00 47.56 287 SER A N 1
ATOM 2173 C CA . SER A 1 287 ? -29.904 80.574 -42.709 1.00 43.83 287 SER A CA 1
ATOM 2174 C C . SER A 1 287 ? -30.432 80.993 -44.068 1.00 43.76 287 SER A C 1
ATOM 2175 O O . SER A 1 287 ? -31.367 81.785 -44.172 1.00 45.85 287 SER A O 1
ATOM 2178 N N . ARG A 1 288 ? -29.811 80.483 -45.118 1.00 41.23 288 ARG A N 1
ATOM 2179 C CA . ARG A 1 288 ? -30.259 80.805 -46.457 1.00 43.03 288 ARG A CA 1
ATOM 2180 C C . ARG A 1 288 ? -30.642 79.520 -47.139 1.00 43.45 288 ARG A C 1
ATOM 2181 O O . ARG A 1 288 ? -30.068 78.468 -46.861 1.00 48.93 288 ARG A O 1
ATOM 2189 N N . ASN A 1 289 ? -31.612 79.595 -48.033 1.00 39.41 289 ASN A N 1
ATOM 2190 C CA . ASN A 1 289 ? -32.018 78.411 -48.747 1.00 40.72 289 ASN A CA 1
ATOM 2191 C C . ASN A 1 289 ? -31.278 78.285 -50.087 1.00 40.57 289 ASN A C 1
ATOM 2192 O O . ASN A 1 289 ? -31.760 77.524 -50.933 1.00 46.43 289 ASN A O 1
ATOM 2197 N N . TYR A 1 290 ? -30.123 78.971 -50.312 1.00 37.78 290 TYR A N 1
ATOM 2198 C CA . TYR A 1 290 ? -29.482 78.817 -51.629 1.00 37.25 290 TYR A CA 1
ATOM 2199 C C . TYR A 1 290 ? -27.992 78.715 -51.524 1.00 35.70 290 TYR A C 1
ATOM 2200 O O . TYR A 1 290 ? -27.490 79.135 -50.530 1.00 37.56 290 TYR A O 1
ATOM 2209 N N . THR A 1 291 ? -27.334 78.193 -52.549 1.00 40.67 291 THR A N 1
ATOM 2210 C CA . THR A 1 291 ? -25.890 78.089 -52.504 1.00 40.63 291 THR A CA 1
ATOM 2211 C C . THR A 1 291 ? -25.282 79.250 -53.292 1.00 40.19 291 THR A C 1
ATOM 2212 O O . THR A 1 291 ? -25.968 79.924 -54.062 1.00 36.07 291 THR A O 1
ATOM 2216 N N . LEU A 1 292 ? -23.996 79.495 -53.092 1.00 36.14 292 LEU A N 1
ATOM 2217 C CA . LEU A 1 292 ? -23.339 80.567 -53.813 1.00 33.00 292 LEU A CA 1
ATOM 2218 C C . LEU A 1 292 ? -23.426 80.289 -55.318 1.00 37.90 292 LEU A C 1
ATOM 2219 O O . LEU A 1 292 ? -23.759 81.176 -56.105 1.00 39.56 292 LEU A O 1
ATOM 2224 N N . ARG A 1 293 ? -23.125 79.051 -55.708 1.00 35.80 293 ARG A N 1
ATOM 2225 C CA . ARG A 1 293 ? -23.169 78.644 -57.111 1.00 33.89 293 ARG A CA 1
ATOM 2226 C C . ARG A 1 293 ? -24.566 78.881 -57.686 1.00 34.68 293 ARG A C 1
ATOM 2227 O O . ARG A 1 293 ? -24.710 79.370 -58.808 1.00 31.21 293 ARG A O 1
ATOM 2235 N N . GLU A 1 294 ? -25.589 78.549 -56.904 1.00 31.47 294 GLU A N 1
ATOM 2236 C CA . GLU A 1 294 ? -26.964 78.744 -57.327 1.00 32.99 294 GLU A CA 1
ATOM 2237 C C . GLU A 1 294 ? -27.215 80.234 -57.589 1.00 37.59 294 GLU A C 1
ATOM 2238 O O . GLU A 1 294 ? -27.824 80.619 -58.590 1.00 37.99 294 GLU A O 1
ATOM 2244 N N . TYR A 1 295 ? -26.733 81.071 -56.680 1.00 38.07 295 TYR A N 1
ATOM 2245 C CA . TYR A 1 295 ? -26.876 82.506 -56.815 1.00 31.94 295 TYR A CA 1
ATOM 2246 C C . TYR A 1 295 ? -26.180 82.936 -58.101 1.00 40.20 295 TYR A C 1
ATOM 2247 O O . TYR A 1 295 ? -26.755 83.662 -58.921 1.00 37.27 295 TYR A O 1
ATOM 2256 N N . ALA A 1 296 ? -24.947 82.468 -58.293 1.00 41.81 296 ALA A N 1
ATOM 2257 C CA . ALA A 1 296 ? -24.196 82.816 -59.503 1.00 43.52 296 ALA A CA 1
ATOM 2258 C C . ALA A 1 296 ? -24.888 82.291 -60.764 1.00 41.62 296 ALA A C 1
ATOM 2259 O O . ALA A 1 296 ? -25.172 83.069 -61.677 1.00 37.51 296 ALA A O 1
ATOM 2261 N N . ASN A 1 297 ? -25.168 80.989 -60.814 1.00 36.87 297 ASN A N 1
ATOM 2262 C CA . ASN A 1 297 ? -25.831 80.424 -61.987 1.00 38.16 297 ASN A CA 1
ATOM 2263 C C . ASN A 1 297 ? -27.109 81.205 -62.318 1.00 41.78 297 ASN A C 1
ATOM 2264 O O . ASN A 1 297 ? -27.360 81.561 -63.478 1.00 33.13 297 ASN A O 1
ATOM 2269 N N . ASP A 1 298 ? -27.911 81.481 -61.295 1.00 35.09 298 ASP A N 1
ATOM 2270 C CA . ASP A 1 298 ? -29.133 82.228 -61.511 1.00 32.79 298 ASP A CA 1
ATOM 2271 C C . ASP A 1 298 ? -28.845 83.585 -62.127 1.00 32.92 298 ASP A C 1
ATOM 2272 O O . ASP A 1 298 ? -29.499 83.978 -63.085 1.00 30.96 298 ASP A O 1
ATOM 2277 N N . VAL A 1 299 ? -27.858 84.302 -61.603 1.00 35.86 299 VAL A N 1
ATOM 2278 C CA . VAL A 1 299 ? -27.554 85.628 -62.146 1.00 36.50 299 VAL A CA 1
ATOM 2279 C C . VAL A 1 299 ? -27.169 85.565 -63.620 1.00 36.70 299 VAL A C 1
ATOM 2280 O O . VAL A 1 299 ? -27.741 86.276 -64.450 1.00 24.84 299 VAL A O 1
ATOM 2284 N N . VAL A 1 300 ? -26.208 84.702 -63.932 1.00 33.04 300 VAL A N 1
ATOM 2285 C CA . VAL A 1 300 ? -25.738 84.555 -65.293 1.00 30.31 300 VAL A CA 1
ATOM 2286 C C . VAL A 1 300 ? -26.831 84.071 -66.232 1.00 39.35 300 VAL A C 1
ATOM 2287 O O . VAL A 1 300 ? -26.923 84.506 -67.380 1.00 43.04 300 VAL A O 1
ATOM 2291 N N . PHE A 1 301 ? -27.673 83.169 -65.753 1.00 40.39 301 PHE A N 1
ATOM 2292 C CA . PHE A 1 301 ? -28.742 82.651 -66.592 1.00 38.27 301 PHE A CA 1
ATOM 2293 C C . PHE A 1 301 ? -29.784 83.719 -66.894 1.00 36.09 301 PHE A C 1
ATOM 2294 O O . PHE A 1 301 ? -30.013 84.043 -68.049 1.00 40.76 301 PHE A O 1
ATOM 2302 N N . ILE A 1 302 ? -30.401 84.274 -65.856 1.00 38.23 302 ILE A N 1
ATOM 2303 C CA . ILE A 1 302 ? -31.415 85.305 -66.034 1.00 35.90 302 ILE A CA 1
ATOM 2304 C C . ILE A 1 302 ? -30.960 86.391 -67.000 1.00 43.77 302 ILE A C 1
ATOM 2305 O O . ILE A 1 302 ? -31.708 86.797 -67.895 1.00 43.21 302 ILE A O 1
ATOM 2310 N N . LEU A 1 303 ? -29.733 86.870 -66.821 1.00 44.66 303 LEU A N 1
ATOM 2311 C CA . LEU A 1 303 ? -29.236 87.934 -67.687 1.00 43.19 303 LEU A CA 1
ATOM 2312 C C . LEU A 1 303 ? -29.039 87.450 -69.119 1.00 37.77 303 LEU A C 1
ATOM 2313 O O . LEU A 1 303 ? -29.449 88.121 -70.062 1.00 31.95 303 LEU A O 1
ATOM 2318 N N . LYS A 1 304 ? -28.418 86.288 -69.286 1.00 34.90 304 LYS A N 1
ATOM 2319 C CA . LYS A 1 304 ? -28.213 85.753 -70.625 1.00 38.95 304 LYS A CA 1
ATOM 2320 C C . LYS A 1 304 ? -29.550 85.695 -71.354 1.00 37.84 304 LYS A C 1
ATOM 2321 O O . LYS A 1 304 ? -29.685 86.192 -72.460 1.00 38.49 304 LYS A O 1
ATOM 2327 N N . ASN A 1 305 ? -30.540 85.089 -70.721 1.00 36.32 305 ASN A N 1
ATOM 2328 C CA . ASN A 1 305 ? -31.848 84.984 -71.320 1.00 39.49 305 ASN A CA 1
ATOM 2329 C C . ASN A 1 305 ? -32.391 86.322 -71.780 1.00 39.95 305 ASN A C 1
ATOM 2330 O O . ASN A 1 305 ? -32.825 86.460 -72.921 1.00 46.05 305 ASN A O 1
ATOM 2335 N N . ILE A 1 306 ? -32.369 87.316 -70.904 1.00 41.32 306 ILE A N 1
ATOM 2336 C CA . ILE A 1 306 ? -32.879 88.628 -71.275 1.00 39.24 306 ILE A CA 1
ATOM 2337 C C . ILE A 1 306 ? -32.067 89.216 -72.420 1.00 42.95 306 ILE A C 1
ATOM 2338 O O . ILE A 1 306 ? -32.621 89.750 -73.376 1.00 43.60 306 ILE A O 1
ATOM 2343 N N . ALA A 1 307 ? -30.749 89.114 -72.329 1.00 46.21 307 ALA A N 1
ATOM 2344 C CA . ALA A 1 307 ? -29.895 89.650 -73.373 1.00 48.90 307 ALA A CA 1
ATOM 2345 C C . ALA A 1 307 ? -30.242 89.005 -74.704 1.00 49.68 307 ALA A C 1
ATOM 2346 O O . ALA A 1 307 ? -30.232 89.666 -75.736 1.00 55.00 307 ALA A O 1
ATOM 2348 N N . GLU A 1 308 ? -30.542 87.711 -74.689 1.00 48.65 308 GLU A N 1
ATOM 2349 C CA . GLU A 1 308 ? -30.885 87.029 -75.925 1.00 47.47 308 GLU A CA 1
ATOM 2350 C C . GLU A 1 308 ? -32.263 87.469 -76.411 1.00 50.61 308 GLU A C 1
ATOM 2351 O O . GLU A 1 308 ? -32.421 87.860 -77.565 1.00 44.83 308 GLU A O 1
ATOM 2357 N N . GLN A 1 309 ? -33.259 87.421 -75.531 1.00 54.28 309 GLN A N 1
ATOM 2358 C CA . GLN A 1 309 ? -34.609 87.819 -75.912 1.00 55.63 309 GLN A CA 1
ATOM 2359 C C . GLN A 1 309 ? -34.611 89.184 -76.586 1.00 58.50 309 GLN A C 1
ATOM 2360 O O . GLN A 1 309 ? -35.105 89.333 -77.702 1.00 62.12 309 GLN A O 1
ATOM 2366 N N . LYS A 1 310 ? -34.060 90.182 -75.906 1.00 58.81 310 LYS A N 1
ATOM 2367 C CA . LYS A 1 310 ? -34.011 91.531 -76.450 1.00 55.68 310 LYS A CA 1
ATOM 2368 C C . LYS A 1 310 ? -32.848 91.636 -77.434 1.00 52.98 310 LYS A C 1
ATOM 2369 O O . LYS A 1 310 ? -32.536 92.717 -77.933 1.00 45.09 310 LYS A O 1
ATOM 2375 N N . LYS A 1 311 ? -32.225 90.494 -77.711 1.00 55.10 311 LYS A N 1
ATOM 2376 C CA . LYS A 1 311 ? -31.072 90.408 -78.608 1.00 58.12 311 LYS A CA 1
ATOM 2377 C C . LYS A 1 311 ? -30.161 91.616 -78.472 1.00 55.45 311 LYS A C 1
ATOM 2378 O O . LYS A 1 311 ? -29.790 92.263 -79.450 1.00 48.87 311 LYS A O 1
ATOM 2384 N N . ASP A 1 312 ? -29.814 91.897 -77.224 1.00 53.46 312 ASP A N 1
ATOM 2385 C CA . ASP A 1 312 ? -28.947 92.998 -76.876 1.00 46.81 312 ASP A CA 1
ATOM 2386 C C . ASP A 1 312 ? -27.656 92.429 -76.308 1.00 46.98 312 ASP A C 1
ATOM 2387 O O . ASP A 1 312 ? -27.436 91.217 -76.331 1.00 45.13 312 ASP A O 1
ATOM 2392 N N . LEU A 1 313 ? -26.815 93.312 -75.786 1.00 46.98 313 LEU A N 1
ATOM 2393 C CA . LEU A 1 313 ? -25.529 92.930 -75.225 1.00 39.82 313 LEU A CA 1
ATOM 2394 C C . LEU A 1 313 ? -25.578 92.406 -73.789 1.00 41.67 313 LEU A C 1
ATOM 2395 O O . LEU A 1 313 ? -26.095 93.078 -72.893 1.00 34.35 313 LEU A O 1
ATOM 2400 N N . GLU A 1 314 ? -25.025 91.213 -73.573 1.00 45.05 314 GLU A N 1
ATOM 2401 C CA . GLU A 1 314 ? -24.977 90.635 -72.232 1.00 45.16 314 GLU A CA 1
ATOM 2402 C C . GLU A 1 314 ? -24.198 91.626 -71.367 1.00 44.35 314 GLU A C 1
ATOM 2403 O O . GLU A 1 314 ? -23.030 91.906 -71.644 1.00 49.18 314 GLU A O 1
ATOM 2409 N N . PRO A 1 315 ? -24.839 92.178 -70.316 1.00 42.97 315 PRO A N 1
ATOM 2410 C CA . PRO A 1 315 ? -24.243 93.151 -69.394 1.00 39.92 315 PRO A CA 1
ATOM 2411 C C . PRO A 1 315 ? -23.106 92.622 -68.520 1.00 38.34 315 PRO A C 1
ATOM 2412 O O . PRO A 1 315 ? -22.921 91.414 -68.386 1.00 43.99 315 PRO A O 1
ATOM 2416 N N . ASP A 1 316 ? -22.342 93.534 -67.932 1.00 36.88 316 ASP A N 1
ATOM 2417 C CA . ASP A 1 316 ? -21.261 93.143 -67.041 1.00 34.43 316 ASP A CA 1
ATOM 2418 C C . ASP A 1 316 ? -21.866 92.990 -65.667 1.00 36.14 316 ASP A C 1
ATOM 2419 O O . ASP A 1 316 ? -22.645 93.831 -65.219 1.00 36.58 316 ASP A O 1
ATOM 2424 N N . ILE A 1 317 ? -21.521 91.906 -64.998 1.00 35.57 317 ILE A N 1
ATOM 2425 C CA . ILE A 1 317 ? -22.063 91.659 -63.676 1.00 33.78 317 ILE A CA 1
ATOM 2426 C C . ILE A 1 317 ? -21.248 92.330 -62.579 1.00 37.08 317 ILE A C 1
ATOM 2427 O O . ILE A 1 317 ? -20.029 92.194 -62.533 1.00 37.83 317 ILE A O 1
ATOM 2432 N N . PHE A 1 318 ? -21.928 93.064 -61.703 1.00 42.41 318 PHE A N 1
ATOM 2433 C CA . PHE A 1 318 ? -21.280 93.741 -60.576 1.00 37.98 318 PHE A CA 1
ATOM 2434 C C . PHE A 1 318 ? -22.022 93.415 -59.292 1.00 38.59 318 PHE A C 1
ATOM 2435 O O . PHE A 1 318 ? -23.213 93.702 -59.182 1.00 44.68 318 PHE A O 1
ATOM 2443 N N . ILE A 1 319 ? -21.344 92.822 -58.322 1.00 31.50 319 ILE A N 1
ATOM 2444 C CA . ILE A 1 319 ? -22.005 92.529 -57.057 1.00 35.39 319 ILE A CA 1
ATOM 2445 C C . ILE A 1 319 ? -21.293 93.271 -55.930 1.00 34.42 319 ILE A C 1
ATOM 2446 O O . ILE A 1 319 ? -20.084 93.484 -55.996 1.00 34.72 319 ILE A O 1
ATOM 2451 N N . GLU A 1 320 ? -22.038 93.683 -54.908 1.00 35.54 320 GLU A N 1
ATOM 2452 C CA . GLU A 1 320 ? -21.443 94.402 -53.787 1.00 32.92 320 GLU A CA 1
ATOM 2453 C C . GLU A 1 320 ? -21.726 93.643 -52.491 1.00 31.95 320 GLU A C 1
ATOM 2454 O O . GLU A 1 320 ? -22.210 94.206 -51.516 1.00 37.56 320 GLU A O 1
ATOM 2460 N N . SER A 1 321 ? -21.412 92.355 -52.501 1.00 35.85 321 SER A N 1
ATOM 2461 C CA . SER A 1 321 ? -21.617 91.490 -51.354 1.00 39.66 321 SER A CA 1
ATOM 2462 C C . SER A 1 321 ? -20.499 91.705 -50.361 1.00 40.55 321 SER A C 1
ATOM 2463 O O . SER A 1 321 ? -19.371 91.281 -50.589 1.00 48.39 321 SER A O 1
ATOM 2466 N N . GLY A 1 322 ? -20.808 92.374 -49.261 1.00 40.59 322 GLY A N 1
ATOM 2467 C CA . GLY A 1 322 ? -19.803 92.618 -48.256 1.00 35.01 322 GLY A CA 1
ATOM 2468 C C . GLY A 1 322 ? -19.886 91.597 -47.141 1.00 34.15 322 GLY A C 1
ATOM 2469 O O . GLY A 1 322 ? -18.884 91.006 -46.757 1.00 37.10 322 GLY A O 1
ATOM 2470 N N . ARG A 1 323 ? -21.084 91.367 -46.624 1.00 26.62 323 ARG A N 1
ATOM 2471 C CA . ARG A 1 323 ? -21.235 90.422 -45.535 1.00 28.25 323 ARG A CA 1
ATOM 2472 C C . ARG A 1 323 ? -20.567 89.086 -45.836 1.00 27.85 323 ARG A C 1
ATOM 2473 O O . ARG A 1 323 ? -19.849 88.531 -45.008 1.00 29.59 323 ARG A O 1
ATOM 2481 N N . PHE A 1 324 ? -20.796 88.579 -47.035 1.00 31.47 324 PHE A N 1
ATOM 2482 C CA . PHE A 1 324 ? -20.241 87.297 -47.443 1.00 33.88 324 PHE A CA 1
ATOM 2483 C C . PHE A 1 324 ? -18.720 87.200 -47.326 1.00 31.56 324 PHE A C 1
ATOM 2484 O O . PHE A 1 324 ? -18.178 86.241 -46.769 1.00 34.86 324 PHE A O 1
ATOM 2492 N N . VAL A 1 325 ? -18.035 88.206 -47.850 1.00 35.75 325 VAL A N 1
ATOM 2493 C CA . VAL A 1 325 ? -16.585 88.220 -47.854 1.00 31.32 325 VAL A CA 1
ATOM 2494 C C . VAL A 1 325 ? -15.962 88.629 -46.517 1.00 32.16 325 VAL A C 1
ATOM 2495 O O . VAL A 1 325 ? -14.825 88.267 -46.214 1.00 40.16 325 VAL A O 1
ATOM 2499 N N . ALA A 1 326 ? -16.710 89.337 -45.682 1.00 30.68 326 ALA A N 1
ATOM 2500 C CA . ALA A 1 326 ? -16.144 89.771 -44.413 1.00 33.92 326 ALA A CA 1
ATOM 2501 C C . ALA A 1 326 ? -16.530 88.961 -43.173 1.00 33.51 326 ALA A C 1
ATOM 2502 O O . ALA A 1 326 ? -15.802 88.947 -42.181 1.00 34.61 326 ALA A O 1
ATOM 2504 N N . ALA A 1 327 ? -17.658 88.269 -43.229 1.00 36.17 327 ALA A N 1
ATOM 2505 C CA . ALA A 1 327 ? -18.144 87.502 -42.083 1.00 37.35 327 ALA A CA 1
ATOM 2506 C C . ALA A 1 327 ? -17.171 86.596 -41.307 1.00 36.81 327 ALA A C 1
ATOM 2507 O O . ALA A 1 327 ? -16.896 86.858 -40.142 1.00 33.34 327 ALA A O 1
ATOM 2509 N N . ASN A 1 328 ? -16.653 85.542 -41.939 1.00 40.47 328 ASN A N 1
ATOM 2510 C CA . ASN A 1 328 ? -15.764 84.587 -41.254 1.00 36.17 328 ASN A CA 1
ATOM 2511 C C . ASN A 1 328 ? -14.330 84.992 -40.952 1.00 35.12 328 ASN A C 1
ATOM 2512 O O . ASN A 1 328 ? -13.622 84.264 -40.255 1.00 31.16 328 ASN A O 1
ATOM 2517 N N . HIS A 1 329 ? -13.879 86.127 -41.466 1.00 38.29 329 HIS A N 1
ATOM 2518 C CA . HIS A 1 329 ? -12.489 86.500 -41.232 1.00 39.06 329 HIS A CA 1
ATOM 2519 C C . HIS A 1 329 ? -12.124 86.736 -39.761 1.00 37.69 329 HIS A C 1
ATOM 2520 O O . HIS A 1 329 ? -10.965 86.569 -39.370 1.00 31.00 329 HIS A O 1
ATOM 2527 N N . ALA A 1 330 ? -13.117 87.095 -38.950 1.00 36.76 330 ALA A N 1
ATOM 2528 C CA . ALA A 1 330 ? -12.902 87.410 -37.541 1.00 32.64 330 ALA A CA 1
ATOM 2529 C C . ALA A 1 330 ? -13.548 86.491 -36.520 1.00 35.88 330 ALA A C 1
ATOM 2530 O O . ALA A 1 330 ? -14.725 86.137 -36.616 1.00 42.45 330 ALA A O 1
ATOM 2532 N N . VAL A 1 331 ? -12.775 86.131 -35.508 1.00 31.57 331 VAL A N 1
ATOM 2533 C CA . VAL A 1 331 ? -13.283 85.278 -34.451 1.00 25.46 331 VAL A CA 1
ATOM 2534 C C . VAL A 1 331 ? -13.118 86.030 -33.141 1.00 26.45 331 VAL A C 1
ATOM 2535 O O . VAL A 1 331 ? -12.063 86.599 -32.875 1.00 24.09 331 VAL A O 1
ATOM 2539 N N . LEU A 1 332 ? -14.172 86.051 -32.332 1.00 34.62 332 LEU A N 1
ATOM 2540 C CA . LEU A 1 332 ? -14.133 86.729 -31.039 1.00 32.43 332 LEU A CA 1
ATOM 2541 C C . LEU A 1 332 ? -13.961 85.687 -29.936 1.00 37.01 332 LEU A C 1
ATOM 2542 O O . LEU A 1 332 ? -14.899 84.962 -29.608 1.00 33.74 332 LEU A O 1
ATOM 2547 N N . ILE A 1 333 ? -12.753 85.601 -29.384 1.00 41.24 333 ILE A N 1
ATOM 2548 C CA . ILE A 1 333 ? -12.459 84.643 -28.316 1.00 38.81 333 ILE A CA 1
ATOM 2549 C C . ILE A 1 333 ? -12.610 85.327 -26.972 1.00 41.92 333 ILE A C 1
ATOM 2550 O O . ILE A 1 333 ? -12.103 86.431 -26.770 1.00 49.21 333 ILE A O 1
ATOM 2555 N N . ALA A 1 334 ? -13.300 84.665 -26.051 1.00 39.53 334 ALA A N 1
ATOM 2556 C CA . ALA A 1 334 ? -13.507 85.212 -24.719 1.00 38.02 334 ALA A CA 1
ATOM 2557 C C . ALA A 1 334 ? -13.432 84.107 -23.687 1.00 34.58 334 ALA A C 1
ATOM 2558 O O . ALA A 1 334 ? -14.093 83.086 -23.802 1.00 34.68 334 ALA A O 1
ATOM 2560 N N . PRO A 1 335 ? -12.624 84.303 -22.655 1.00 35.69 335 PRO A N 1
ATOM 2561 C CA . PRO A 1 335 ? -12.505 83.277 -21.625 1.00 39.02 335 PRO A CA 1
ATOM 2562 C C . PRO A 1 335 ? -13.710 83.239 -20.667 1.00 38.87 335 PRO A C 1
ATOM 2563 O O . PRO A 1 335 ? -14.346 84.272 -20.398 1.00 31.10 335 PRO A O 1
ATOM 2567 N N . VAL A 1 336 ? -14.011 82.034 -20.173 1.00 35.28 336 VAL A N 1
ATOM 2568 C CA . VAL A 1 336 ? -15.111 81.806 -19.238 1.00 36.50 336 VAL A CA 1
ATOM 2569 C C . VAL A 1 336 ? -14.619 82.116 -17.823 1.00 38.82 336 VAL A C 1
ATOM 2570 O O . VAL A 1 336 ? -13.810 81.383 -17.265 1.00 37.42 336 VAL A O 1
ATOM 2574 N N . LEU A 1 337 ? -15.115 83.206 -17.249 1.00 42.43 337 LEU A N 1
ATOM 2575 C CA . LEU A 1 337 ? -14.720 83.636 -15.913 1.00 39.87 337 LEU A CA 1
ATOM 2576 C C . LEU A 1 337 ? -15.294 82.795 -14.786 1.00 49.03 337 LEU A C 1
ATOM 2577 O O . LEU A 1 337 ? -14.623 82.585 -13.775 1.00 54.02 337 LEU A O 1
ATOM 2582 N N . GLU A 1 338 ? -16.534 82.332 -14.945 1.00 51.74 338 GLU A N 1
ATOM 2583 C CA . GLU A 1 338 ? -17.184 81.539 -13.905 1.00 56.33 338 GLU A CA 1
ATOM 2584 C C . GLU A 1 338 ? -18.486 80.876 -14.354 1.00 56.63 338 GLU A C 1
ATOM 2585 O O . GLU A 1 338 ? -19.234 81.429 -15.160 1.00 55.56 338 GLU A O 1
ATOM 2591 N N . LEU A 1 339 ? -18.746 79.680 -13.829 1.00 55.04 339 LEU A N 1
ATOM 2592 C CA . LEU A 1 339 ? -19.967 78.950 -14.162 1.00 55.69 339 LEU A CA 1
ATOM 2593 C C . LEU A 1 339 ? -20.945 79.047 -13.001 1.00 56.47 339 LEU A C 1
ATOM 2594 O O . LEU A 1 339 ? -20.568 78.840 -11.855 1.00 62.01 339 LEU A O 1
ATOM 2599 N N . PHE A 1 340 ? -22.202 79.353 -13.289 1.00 60.97 340 PHE A N 1
ATOM 2600 C CA . PHE A 1 340 ? -23.198 79.456 -12.230 1.00 64.14 340 PHE A CA 1
ATOM 2601 C C . PHE A 1 340 ? -24.249 78.367 -12.382 1.00 71.80 340 PHE A C 1
ATOM 2602 O O . PHE A 1 340 ? -24.870 78.254 -13.435 1.00 78.54 340 PHE A O 1
ATOM 2610 N N . SER A 1 341 ? -24.451 77.567 -11.337 1.00 73.62 341 SER A N 1
ATOM 2611 C CA . SER A 1 341 ? -25.444 76.491 -11.378 1.00 75.34 341 SER A CA 1
ATOM 2612 C C . SER A 1 341 ? -26.436 76.622 -10.233 1.00 76.51 341 SER A C 1
ATOM 2613 O O . SER A 1 341 ? -26.586 77.699 -9.661 1.00 81.00 341 SER A O 1
ATOM 2616 N N . GLN A 1 342 ? -27.114 75.530 -9.890 1.00 79.72 342 GLN A N 1
ATOM 2617 C CA . GLN A 1 342 ? -28.092 75.567 -8.795 1.00 90.49 342 GLN A CA 1
ATOM 2618 C C . GLN A 1 342 ? -27.663 74.729 -7.590 1.00 91.58 342 GLN A C 1
ATOM 2619 O O . GLN A 1 342 ? -27.616 73.495 -7.654 1.00 89.28 342 GLN A O 1
ATOM 2625 N N . GLU A 1 343 ? -27.377 75.408 -6.481 1.00 93.61 343 GLU A N 1
ATOM 2626 C CA . GLU A 1 343 ? -26.928 74.726 -5.262 1.00 95.25 343 GLU A CA 1
ATOM 2627 C C . GLU A 1 343 ? -28.102 74.101 -4.477 1.00 93.80 343 GLU A C 1
ATOM 2628 O O . GLU A 1 343 ? -28.309 74.385 -3.281 1.00 92.37 343 GLU A O 1
ATOM 2634 N N . TYR A 1 344 ? -28.841 73.223 -5.163 1.00 85.14 344 TYR A N 1
ATOM 2635 C CA . TYR A 1 344 ? -29.997 72.540 -4.593 1.00 76.90 344 TYR A CA 1
ATOM 2636 C C . TYR A 1 344 ? -29.693 71.113 -4.155 1.00 71.19 344 TYR A C 1
ATOM 2637 O O . TYR A 1 344 ? -29.502 70.223 -4.977 1.00 74.10 344 TYR A O 1
ATOM 2646 N N . ALA A 1 345 ? -29.633 70.913 -2.844 1.00 64.70 345 ALA A N 1
ATOM 2647 C CA . ALA A 1 345 ? -29.368 69.597 -2.276 1.00 60.25 345 ALA A CA 1
ATOM 2648 C C . ALA A 1 345 ? -29.930 69.587 -0.871 1.00 59.28 345 ALA A C 1
ATOM 2649 O O . ALA A 1 345 ? -30.043 70.635 -0.236 1.00 59.83 345 ALA A O 1
ATOM 2651 N N . GLU A 1 346 ? -30.281 68.399 -0.392 1.00 56.03 346 GLU A N 1
ATOM 2652 C CA . GLU A 1 346 ? -30.855 68.242 0.941 1.00 58.82 346 GLU A CA 1
ATOM 2653 C C . GLU A 1 346 ? -30.106 68.974 2.054 1.00 54.27 346 GLU A C 1
ATOM 2654 O O . GLU A 1 346 ? -30.723 69.595 2.917 1.00 47.04 346 GLU A O 1
ATOM 2660 N N . ASN A 1 347 ? -28.780 68.888 2.038 1.00 58.14 347 ASN A N 1
ATOM 2661 C CA . ASN A 1 347 ? -27.958 69.530 3.058 1.00 54.71 347 ASN A CA 1
ATOM 2662 C C . ASN A 1 347 ? -28.260 71.021 3.148 1.00 50.49 347 ASN A C 1
ATOM 2663 O O . ASN A 1 347 ? -27.828 71.686 4.086 1.00 46.70 347 ASN A O 1
ATOM 2668 N N . LYS A 1 348 ? -29.006 71.536 2.171 1.00 48.44 348 LYS A N 1
ATOM 2669 C CA . LYS A 1 348 ? -29.388 72.953 2.138 1.00 53.95 348 LYS A CA 1
ATOM 2670 C C . LYS A 1 348 ? -30.666 73.197 2.956 1.00 50.26 348 LYS A C 1
ATOM 2671 O O . LYS A 1 348 ? -30.923 74.320 3.408 1.00 47.80 348 LYS A O 1
ATOM 2677 N N . LEU A 1 349 ? -31.468 72.142 3.110 1.00 44.11 349 LEU A N 1
ATOM 2678 C CA . LEU A 1 349 ? -32.715 72.214 3.857 1.00 40.28 349 LEU A CA 1
ATOM 2679 C C . LEU A 1 349 ? -32.458 72.575 5.292 1.00 47.42 349 LEU A C 1
ATOM 2680 O O . LEU A 1 349 ? -31.466 72.148 5.880 1.00 48.58 349 LEU A O 1
ATOM 2685 N N . ILE A 1 350 ? -33.375 73.350 5.857 1.00 52.05 350 ILE A N 1
ATOM 2686 C CA . ILE A 1 350 ? -33.267 73.770 7.240 1.00 50.22 350 ILE A CA 1
ATOM 2687 C C . ILE A 1 350 ? -34.309 73.041 8.080 1.00 56.15 350 ILE A C 1
ATOM 2688 O O . ILE A 1 350 ? -35.501 73.343 8.033 1.00 51.77 350 ILE A O 1
ATOM 2693 N N . LEU A 1 351 ? -33.834 72.067 8.845 1.00 68.74 351 LEU A N 1
ATOM 2694 C CA . LEU A 1 351 ? -34.681 71.268 9.721 1.00 74.40 351 LEU A CA 1
ATOM 2695 C C . LEU A 1 351 ? -35.337 72.135 10.796 1.00 68.87 351 LEU A C 1
ATOM 2696 O O . LEU A 1 351 ? -34.778 72.312 11.878 1.00 72.71 351 LEU A O 1
ATOM 2701 N N . LYS A 1 352 ? -36.517 72.670 10.495 1.00 61.37 352 LYS A N 1
ATOM 2702 C CA . LYS A 1 352 ? -37.249 73.499 11.453 1.00 57.55 352 LYS A CA 1
ATOM 2703 C C . LYS A 1 352 ? -38.142 72.620 12.334 1.00 56.48 352 LYS A C 1
ATOM 2704 O O . LYS A 1 352 ? -38.731 71.657 11.858 1.00 56.33 352 LYS A O 1
ATOM 2710 N N . LYS A 1 353 ? -38.246 72.949 13.615 1.00 60.50 353 LYS A N 1
ATOM 2711 C CA . LYS A 1 353 ? -39.061 72.149 14.535 1.00 64.94 353 LYS A CA 1
ATOM 2712 C C . LYS A 1 353 ? -40.544 72.111 14.148 1.00 64.35 353 LYS A C 1
ATOM 2713 O O . LYS A 1 353 ? -41.192 71.061 14.194 1.00 56.97 353 LYS A O 1
ATOM 2719 N N . GLN A 1 354 ? -41.067 73.266 13.754 1.00 67.64 354 GLN A N 1
ATOM 2720 C CA . GLN A 1 354 ? -42.468 73.402 13.359 1.00 67.97 354 GLN A CA 1
ATOM 2721 C C . GLN A 1 354 ? -42.547 74.274 12.108 1.00 63.31 354 GLN A C 1
ATOM 2722 O O . GLN A 1 354 ? -42.357 75.485 12.174 1.00 67.80 354 GLN A O 1
ATOM 2728 N N . ASN A 1 355 ? -42.820 73.659 10.967 1.00 56.21 355 ASN A N 1
ATOM 2729 C CA . ASN A 1 355 ? -42.907 74.410 9.723 1.00 51.94 355 ASN A CA 1
ATOM 2730 C C . ASN A 1 355 ? -44.262 74.250 9.054 1.00 42.62 355 ASN A C 1
ATOM 2731 O O . ASN A 1 355 ? -44.948 73.262 9.262 1.00 41.29 355 ASN A O 1
ATOM 2736 N N . PRO A 1 356 ? -44.650 75.230 8.226 1.00 40.35 356 PRO A N 1
ATOM 2737 C CA . PRO A 1 356 ? -45.931 75.220 7.522 1.00 41.68 356 PRO A CA 1
ATOM 2738 C C . PRO A 1 356 ? -46.263 73.890 6.883 1.00 45.83 356 PRO A C 1
ATOM 2739 O O . PRO A 1 356 ? -45.384 73.182 6.365 1.00 47.95 356 PRO A O 1
ATOM 2743 N N . LYS A 1 357 ? -47.547 73.559 6.915 1.00 43.98 357 LYS A N 1
ATOM 2744 C CA . LYS A 1 357 ? -47.996 72.288 6.382 1.00 47.45 357 LYS A CA 1
ATOM 2745 C C . LYS A 1 357 ? -47.772 72.174 4.885 1.00 42.96 357 LYS A C 1
ATOM 2746 O O . LYS A 1 357 ? -47.715 71.074 4.335 1.00 37.73 357 LYS A O 1
ATOM 2752 N N . LEU A 1 358 ? -47.632 73.313 4.225 1.00 38.74 358 LEU A N 1
ATOM 2753 C CA . LEU A 1 358 ? -47.354 73.292 2.803 1.00 40.48 358 LEU A CA 1
ATOM 2754 C C . LEU A 1 358 ? -45.976 72.665 2.532 1.00 44.86 358 LEU A C 1
ATOM 2755 O O . LEU A 1 358 ? -45.816 71.888 1.584 1.00 37.08 358 LEU A O 1
ATOM 2760 N N . ILE A 1 359 ? -44.977 73.001 3.349 1.00 47.41 359 ILE A N 1
ATOM 2761 C CA . ILE A 1 359 ? -43.669 72.413 3.110 1.00 50.70 359 ILE A CA 1
ATOM 2762 C C . ILE A 1 359 ? -43.674 71.015 3.718 1.00 49.41 359 ILE A C 1
ATOM 2763 O O . ILE A 1 359 ? -42.856 70.162 3.369 1.00 42.85 359 ILE A O 1
ATOM 2768 N N . ASP A 1 360 ? -44.608 70.768 4.625 1.00 46.21 360 ASP A N 1
ATOM 2769 C CA . ASP A 1 360 ? -44.682 69.441 5.199 1.00 46.08 360 ASP A CA 1
ATOM 2770 C C . ASP A 1 360 ? -45.083 68.480 4.096 1.00 43.05 360 ASP A C 1
ATOM 2771 O O . ASP A 1 360 ? -44.516 67.400 3.967 1.00 43.26 360 ASP A O 1
ATOM 2776 N N . GLU A 1 361 ? -46.058 68.897 3.293 1.00 41.65 361 GLU A N 1
ATOM 2777 C CA . GLU A 1 361 ? -46.546 68.084 2.186 1.00 42.44 361 GLU A CA 1
ATOM 2778 C C . GLU A 1 361 ? -45.431 67.916 1.160 1.00 40.13 361 GLU A C 1
ATOM 2779 O O . GLU A 1 361 ? -45.272 66.857 0.545 1.00 40.07 361 GLU A O 1
ATOM 2785 N N . LEU A 1 362 ? -44.647 68.969 0.983 1.00 38.65 362 LEU A N 1
ATOM 2786 C CA . LEU A 1 362 ? -43.547 68.910 0.040 1.00 38.74 362 LEU A CA 1
ATOM 2787 C C . LEU A 1 362 ? -42.582 67.810 0.474 1.00 40.23 362 LEU A C 1
ATOM 2788 O O . LEU A 1 362 ? -42.063 67.084 -0.368 1.00 40.36 362 LEU A O 1
ATOM 2793 N N . TYR A 1 363 ? -42.352 67.667 1.781 1.00 46.09 363 TYR A N 1
ATOM 2794 C CA . TYR A 1 363 ? -41.452 66.618 2.269 1.00 48.20 363 TYR A CA 1
ATOM 2795 C C . TYR A 1 363 ? -42.006 65.261 1.890 1.00 48.00 363 TYR A C 1
ATOM 2796 O O . TYR A 1 363 ? -41.334 64.476 1.213 1.00 46.04 363 TYR A O 1
ATOM 2805 N N . ASP A 1 364 ? -43.235 64.994 2.336 1.00 50.79 364 ASP A N 1
ATOM 2806 C CA . ASP A 1 364 ? -43.907 63.721 2.073 1.00 55.48 364 ASP A CA 1
ATOM 2807 C C . ASP A 1 364 ? -43.859 63.410 0.592 1.00 55.55 364 ASP A C 1
ATOM 2808 O O . ASP A 1 364 ? -43.483 62.313 0.176 1.00 55.46 364 ASP A O 1
ATOM 2813 N N . LEU A 1 365 ? -44.249 64.391 -0.206 1.00 54.41 365 LEU A N 1
ATOM 2814 C CA . LEU A 1 365 ? -44.251 64.225 -1.645 1.00 49.09 365 LEU A CA 1
ATOM 2815 C C . LEU A 1 365 ? -42.866 63.768 -2.093 1.00 45.82 365 LEU A C 1
ATOM 2816 O O . LEU A 1 365 ? -42.741 62.858 -2.910 1.00 45.28 365 LEU A O 1
ATOM 2821 N N . TYR A 1 366 ? -41.833 64.385 -1.525 1.00 42.98 366 TYR A N 1
ATOM 2822 C CA . TYR A 1 366 ? -40.456 64.062 -1.866 1.00 47.66 366 TYR A CA 1
ATOM 2823 C C . TYR A 1 366 ? -40.038 62.637 -1.516 1.00 50.80 366 TYR A C 1
ATOM 2824 O O . TYR A 1 366 ? -39.396 61.954 -2.318 1.00 49.46 366 TYR A O 1
ATOM 2833 N N . LYS A 1 367 ? -40.384 62.187 -0.317 1.00 48.36 367 LYS A N 1
ATOM 2834 C CA . LYS A 1 367 ? -40.004 60.846 0.090 1.00 49.03 367 LYS A CA 1
ATOM 2835 C C . LYS A 1 367 ? -40.948 59.786 -0.451 1.00 48.59 367 LYS A C 1
ATOM 2836 O O . LYS A 1 367 ? -40.645 58.602 -0.386 1.00 55.67 367 LYS A O 1
ATOM 2842 N N . SER A 1 368 ? -42.086 60.208 -0.994 1.00 53.59 368 SER A N 1
ATOM 2843 C CA . SER A 1 368 ? -43.073 59.270 -1.529 1.00 49.61 368 SER A CA 1
ATOM 2844 C C . SER A 1 368 ? -43.032 59.197 -3.046 1.00 51.22 368 SER A C 1
ATOM 2845 O O . SER A 1 368 ? -43.799 58.454 -3.655 1.00 50.26 368 SER A O 1
ATOM 2848 N N . ILE A 1 369 ? -42.149 59.976 -3.660 1.00 51.92 369 ILE A N 1
ATOM 2849 C CA . ILE A 1 369 ? -42.054 59.985 -5.110 1.00 54.00 369 ILE A CA 1
ATOM 2850 C C . ILE A 1 369 ? -41.724 58.584 -5.630 1.00 57.44 369 ILE A C 1
ATOM 2851 O O . ILE A 1 369 ? -41.064 57.792 -4.952 1.00 55.33 369 ILE A O 1
ATOM 2856 N N . LYS A 1 370 ? -42.210 58.282 -6.830 1.00 57.47 370 LYS A N 1
ATOM 2857 C CA . LYS A 1 370 ? -41.974 56.989 -7.464 1.00 57.03 370 LYS A CA 1
ATOM 2858 C C . LYS A 1 370 ? -42.455 57.035 -8.912 1.00 57.31 370 LYS A C 1
ATOM 2859 O O . LYS A 1 370 ? -43.265 57.882 -9.279 1.00 59.57 370 LYS A O 1
ATOM 2865 N N . PRO A 1 371 ? -41.955 56.123 -9.756 1.00 56.59 371 PRO A N 1
ATOM 2866 C CA . PRO A 1 371 ? -42.332 56.073 -11.171 1.00 53.40 371 PRO A CA 1
ATOM 2867 C C . PRO A 1 371 ? -43.822 56.243 -11.411 1.00 54.26 371 PRO A C 1
ATOM 2868 O O . PRO A 1 371 ? -44.240 57.011 -12.278 1.00 53.27 371 PRO A O 1
ATOM 2872 N N . SER A 1 372 ? -44.612 55.522 -10.626 1.00 56.49 372 SER A N 1
ATOM 2873 C CA . SER A 1 372 ? -46.067 55.557 -10.713 1.00 60.27 372 SER A CA 1
ATOM 2874 C C . SER A 1 372 ? -46.657 56.969 -10.615 1.00 63.77 372 SER A C 1
ATOM 2875 O O . SER A 1 372 ? -47.320 57.441 -11.539 1.00 62.63 372 SER A O 1
ATOM 2878 N N . ASN A 1 373 ? -46.407 57.630 -9.487 1.00 65.34 373 ASN A N 1
ATOM 2879 C CA . ASN A 1 373 ? -46.914 58.974 -9.222 1.00 58.09 373 ASN A CA 1
ATOM 2880 C C . ASN A 1 373 ? -45.957 60.089 -9.607 1.00 58.08 373 ASN A C 1
ATOM 2881 O O . ASN A 1 373 ? -46.233 61.262 -9.359 1.00 63.66 373 ASN A O 1
ATOM 2886 N N . ALA A 1 374 ? -44.838 59.723 -10.215 1.00 57.59 374 ALA A N 1
ATOM 2887 C CA . ALA A 1 374 ? -43.832 60.695 -10.614 1.00 59.15 374 ALA A CA 1
ATOM 2888 C C . ALA A 1 374 ? -44.415 61.959 -11.232 1.00 60.46 374 ALA A C 1
ATOM 2889 O O . ALA A 1 374 ? -44.334 63.044 -10.649 1.00 59.50 374 ALA A O 1
ATOM 2891 N N . LEU A 1 375 ? -45.017 61.811 -12.408 1.00 54.84 375 LEU A N 1
ATOM 2892 C CA . LEU A 1 375 ? -45.583 62.944 -13.124 1.00 45.02 375 LEU A CA 1
ATOM 2893 C C . LEU A 1 375 ? -46.648 63.707 -12.344 1.00 48.20 375 LEU A C 1
ATOM 2894 O O . LEU A 1 375 ? -46.793 64.924 -12.500 1.00 42.38 375 LEU A O 1
ATOM 2899 N N . GLU A 1 376 ? -47.391 62.999 -11.500 1.00 50.69 376 GLU A N 1
ATOM 2900 C CA . GLU A 1 376 ? -48.435 63.637 -10.695 1.00 48.42 376 GLU A CA 1
ATOM 2901 C C . GLU A 1 376 ? -47.819 64.525 -9.618 1.00 47.82 376 GLU A C 1
ATOM 2902 O O . GLU A 1 376 ? -48.179 65.698 -9.482 1.00 39.49 376 GLU A O 1
ATOM 2908 N N . TYR A 1 377 ? -46.895 63.941 -8.853 1.00 46.10 377 TYR A N 1
ATOM 2909 C CA . TYR A 1 377 ? -46.202 64.645 -7.778 1.00 41.60 377 TYR A CA 1
ATOM 2910 C C . TYR A 1 377 ? -45.504 65.894 -8.282 1.00 41.42 377 TYR A C 1
ATOM 2911 O O . TYR A 1 377 ? -45.427 66.902 -7.576 1.00 36.97 377 TYR A O 1
ATOM 2920 N N . LEU A 1 378 ? -44.979 65.825 -9.500 1.00 39.74 378 LEU A N 1
ATOM 2921 C CA . LEU A 1 378 ? -44.310 66.978 -10.076 1.00 38.85 378 LEU A CA 1
ATOM 2922 C C . LEU A 1 378 ? -45.279 68.162 -10.088 1.00 45.01 378 LEU A C 1
ATOM 2923 O O . LEU A 1 378 ? -44.945 69.248 -9.612 1.00 40.33 378 LEU A O 1
ATOM 2928 N N . HIS A 1 379 ? -46.485 67.945 -10.613 1.00 46.32 379 HIS A N 1
ATOM 2929 C CA . HIS A 1 379 ? -47.487 69.006 -10.676 1.00 42.03 379 HIS A CA 1
ATOM 2930 C C . HIS A 1 379 ? -47.806 69.563 -9.311 1.00 37.16 379 HIS A C 1
ATOM 2931 O O . HIS A 1 379 ? -47.794 70.777 -9.110 1.00 42.01 379 HIS A O 1
ATOM 2938 N N . ASP A 1 380 ? -48.112 68.672 -8.379 1.00 37.85 380 ASP A N 1
ATOM 2939 C CA . ASP A 1 380 ? -48.457 69.091 -7.032 1.00 45.45 380 ASP A CA 1
ATOM 2940 C C . ASP A 1 380 ? -47.304 69.849 -6.367 1.00 43.90 380 ASP A C 1
ATOM 2941 O O . ASP A 1 380 ? -47.524 70.879 -5.724 1.00 39.38 380 ASP A O 1
ATOM 2946 N N . SER A 1 381 ? -46.076 69.368 -6.534 1.00 43.51 381 SER A N 1
ATOM 2947 C CA . SER A 1 381 ? -44.950 70.042 -5.899 1.00 46.28 381 SER A CA 1
ATOM 2948 C C . SER A 1 381 ? -44.903 71.502 -6.325 1.00 44.77 381 SER A C 1
ATOM 2949 O O . SER A 1 381 ? -44.691 72.392 -5.498 1.00 47.58 381 SER A O 1
ATOM 2952 N N . ILE A 1 382 ? -45.127 71.754 -7.613 1.00 44.63 382 ILE A N 1
ATOM 2953 C CA . ILE A 1 382 ? -45.093 73.123 -8.107 1.00 36.58 382 ILE A CA 1
ATOM 2954 C C . ILE A 1 382 ? -46.203 73.965 -7.522 1.00 42.15 382 ILE A C 1
ATOM 2955 O O . ILE A 1 382 ? -45.961 75.098 -7.102 1.00 49.85 382 ILE A O 1
ATOM 2960 N N . ASP A 1 383 ? -47.425 73.441 -7.513 1.00 40.74 383 ASP A N 1
ATOM 2961 C CA . ASP A 1 383 ? -48.535 74.205 -6.950 1.00 42.58 383 ASP A CA 1
ATOM 2962 C C . ASP A 1 383 ? -48.187 74.627 -5.535 1.00 38.35 383 ASP A C 1
ATOM 2963 O O . ASP A 1 383 ? -48.319 75.801 -5.178 1.00 26.39 383 ASP A O 1
ATOM 2968 N N . HIS A 1 384 ? -47.726 73.668 -4.736 1.00 36.69 384 HIS A N 1
ATOM 2969 C CA . HIS A 1 384 ? -47.352 73.961 -3.361 1.00 38.52 384 HIS A CA 1
ATOM 2970 C C . HIS A 1 384 ? -46.346 75.119 -3.310 1.00 42.12 384 HIS A C 1
ATOM 2971 O O . HIS A 1 384 ? -46.479 76.030 -2.477 1.00 36.86 384 HIS A O 1
ATOM 2978 N N . LEU A 1 385 ? -45.347 75.090 -4.195 1.00 37.99 385 LEU A N 1
ATOM 2979 C CA . LEU A 1 385 ? -44.348 76.160 -4.236 1.00 36.77 385 LEU A CA 1
ATOM 2980 C C . LEU A 1 385 ? -45.031 77.501 -4.483 1.00 34.69 385 LEU A C 1
ATOM 2981 O O . LEU A 1 385 ? -44.762 78.487 -3.798 1.00 27.35 385 LEU A O 1
ATOM 2986 N N . GLU A 1 386 ? -45.920 77.516 -5.470 1.00 37.31 386 GLU A N 1
ATOM 2987 C CA . GLU A 1 386 ? -46.666 78.714 -5.821 1.00 45.85 386 GLU A CA 1
ATOM 2988 C C . GLU A 1 386 ? -47.398 79.230 -4.586 1.00 41.16 386 GLU A C 1
ATOM 2989 O O . GLU A 1 386 ? -47.496 80.435 -4.376 1.00 38.43 386 GLU A O 1
ATOM 2995 N N . SER A 1 387 ? -47.916 78.301 -3.782 1.00 43.29 387 SER A N 1
ATOM 2996 C CA . SER A 1 387 ? -48.652 78.634 -2.557 1.00 42.04 387 SER A CA 1
ATOM 2997 C C . SER A 1 387 ? -47.738 79.289 -1.540 1.00 38.56 387 SER A C 1
ATOM 2998 O O . SER A 1 387 ? -47.998 80.404 -1.083 1.00 33.65 387 SER A O 1
ATOM 3001 N N . ILE A 1 388 ? -46.679 78.569 -1.183 1.00 35.89 388 ILE A N 1
ATOM 3002 C CA . ILE A 1 388 ? -45.698 79.072 -0.246 1.00 33.48 388 ILE A CA 1
ATOM 3003 C C . ILE A 1 388 ? -45.251 80.446 -0.699 1.00 34.71 388 ILE A C 1
ATOM 3004 O O . ILE A 1 388 ? -45.123 81.354 0.114 1.00 42.64 388 ILE A O 1
ATOM 3009 N N . LEU A 1 389 ? -45.003 80.606 -1.992 1.00 29.42 389 LEU A N 1
ATOM 3010 C CA . LEU A 1 389 ? -44.598 81.909 -2.482 1.00 30.66 389 LEU A CA 1
ATOM 3011 C C . LEU A 1 389 ? -45.681 82.940 -2.222 1.00 31.79 389 LEU A C 1
ATOM 3012 O O . LEU A 1 389 ? -45.403 83.990 -1.655 1.00 38.70 389 LEU A O 1
ATOM 3017 N N . THR A 1 390 ? -46.914 82.645 -2.626 1.00 30.87 390 THR A N 1
ATOM 3018 C CA . THR A 1 390 ? -48.006 83.584 -2.411 1.00 35.97 390 THR A CA 1
ATOM 3019 C C . THR A 1 390 ? -48.099 83.960 -0.936 1.00 38.25 390 THR A C 1
ATOM 3020 O O . THR A 1 390 ? -48.340 85.122 -0.593 1.00 35.00 390 THR A O 1
ATOM 3024 N N . LEU A 1 391 ? -47.905 82.975 -0.067 1.00 29.66 391 LEU A N 1
ATOM 3025 C CA . LEU A 1 391 ? -47.963 83.215 1.363 1.00 30.63 391 LEU A CA 1
ATOM 3026 C C . LEU A 1 391 ? -46.813 84.111 1.824 1.00 34.81 391 LEU A C 1
ATOM 3027 O O . LEU A 1 391 ? -46.989 84.963 2.700 1.00 37.63 391 LEU A O 1
ATOM 3032 N N . PHE A 1 392 ? -45.636 83.935 1.225 1.00 38.25 392 PHE A N 1
ATOM 3033 C CA . PHE A 1 392 ? -44.460 84.737 1.576 1.00 30.65 392 PHE A CA 1
ATOM 3034 C C . PHE A 1 392 ? -44.701 86.199 1.241 1.00 35.14 392 PHE A C 1
ATOM 3035 O O . PHE A 1 392 ? -44.307 87.091 1.994 1.00 34.74 392 PHE A O 1
ATOM 3043 N N . ASP A 1 393 ? -45.333 86.425 0.091 1.00 36.45 393 ASP A N 1
ATOM 3044 C CA . ASP A 1 393 ? -45.658 87.763 -0.401 1.00 39.37 393 ASP A CA 1
ATOM 3045 C C . ASP A 1 393 ? -46.766 88.378 0.444 1.00 42.70 393 ASP A C 1
ATOM 3046 O O . ASP A 1 393 ? -47.083 89.562 0.312 1.00 38.96 393 ASP A O 1
ATOM 3051 N N . LEU A 1 394 ? -47.374 87.560 1.297 1.00 43.05 394 LEU A N 1
ATOM 3052 C CA . LEU A 1 394 ? -48.434 88.042 2.167 1.00 39.16 394 LEU A CA 1
ATOM 3053 C C . LEU A 1 394 ? -47.925 88.138 3.580 1.00 38.23 394 LEU A C 1
ATOM 3054 O O . LEU A 1 394 ? -48.596 88.667 4.456 1.00 46.80 394 LEU A O 1
ATOM 3059 N N . GLY A 1 395 ? -46.726 87.624 3.804 1.00 42.68 395 GLY A N 1
ATOM 3060 C CA . GLY A 1 395 ? -46.145 87.688 5.133 1.00 46.42 395 GLY A CA 1
ATOM 3061 C C . GLY A 1 395 ? -46.621 86.596 6.064 1.00 43.34 395 GLY A C 1
ATOM 3062 O O . GLY A 1 395 ? -46.721 86.809 7.269 1.00 46.16 395 GLY A O 1
ATOM 3063 N N . TYR A 1 396 ? -46.905 85.426 5.509 1.00 39.33 396 TYR A N 1
ATOM 3064 C CA . TYR A 1 396 ? -47.364 84.319 6.315 1.00 33.82 396 TYR A CA 1
ATOM 3065 C C . TYR A 1 396 ? -46.318 83.239 6.499 1.00 34.69 396 TYR A C 1
ATOM 3066 O O . TYR A 1 396 ? -46.512 82.309 7.270 1.00 41.10 396 TYR A O 1
ATOM 3075 N N . VAL A 1 397 ? -45.202 83.340 5.796 1.00 30.41 397 VAL A N 1
ATOM 3076 C CA . VAL A 1 397 ? -44.147 82.351 5.985 1.00 29.16 397 VAL A CA 1
ATOM 3077 C C . VAL A 1 397 ? -42.846 83.118 5.961 1.00 33.47 397 VAL A C 1
ATOM 3078 O O . VAL A 1 397 ? -42.803 84.238 5.452 1.00 38.68 397 VAL A O 1
ATOM 3082 N N . ASP A 1 398 ? -41.782 82.539 6.502 1.00 34.88 398 ASP A N 1
ATOM 3083 C CA . ASP A 1 398 ? -40.514 83.246 6.507 1.00 40.05 398 ASP A CA 1
ATOM 3084 C C . ASP A 1 398 ? -39.631 82.873 5.323 1.00 44.23 398 ASP A C 1
ATOM 3085 O O . ASP A 1 398 ? -40.029 82.100 4.447 1.00 45.69 398 ASP A O 1
ATOM 3090 N N . LEU A 1 399 ? -38.425 83.435 5.305 1.00 43.07 399 LEU A N 1
ATOM 3091 C CA . LEU A 1 399 ? -37.477 83.172 4.241 1.00 33.06 399 LEU A CA 1
ATOM 3092 C C . LEU A 1 399 ? -36.980 81.725 4.297 1.00 34.97 399 LEU A C 1
ATOM 3093 O O . LEU A 1 399 ? -36.688 81.122 3.261 1.00 37.38 399 LEU A O 1
ATOM 3098 N N . GLN A 1 400 ? -36.879 81.155 5.497 1.00 34.00 400 GLN A N 1
ATOM 3099 C CA . GLN A 1 400 ? -36.424 79.768 5.603 1.00 38.58 400 GLN A CA 1
ATOM 3100 C C . GLN A 1 400 ? -37.461 78.871 4.931 1.00 43.92 400 GLN A C 1
ATOM 3101 O O . GLN A 1 400 ? -37.118 77.986 4.130 1.00 40.70 400 GLN A O 1
ATOM 3107 N N . ASP A 1 401 ? -38.731 79.097 5.266 1.00 43.19 401 ASP A N 1
ATOM 3108 C CA . ASP A 1 401 ? -39.809 78.311 4.685 1.00 38.12 401 ASP A CA 1
ATOM 3109 C C . ASP A 1 401 ? -39.698 78.438 3.181 1.00 31.51 401 ASP A C 1
ATOM 3110 O O . ASP A 1 401 ? -39.667 77.436 2.462 1.00 34.29 401 ASP A O 1
ATOM 3115 N N . ARG A 1 402 ? -39.601 79.675 2.710 1.00 29.12 402 ARG A N 1
ATOM 3116 C CA . ARG A 1 402 ? -39.463 79.902 1.287 1.00 26.75 402 ARG A CA 1
ATOM 3117 C C . ARG A 1 402 ? -38.259 79.132 0.754 1.00 31.76 402 ARG A C 1
ATOM 3118 O O . ARG A 1 402 ? -38.355 78.498 -0.295 1.00 30.35 402 ARG A O 1
ATOM 3126 N N . SER A 1 403 ? -37.132 79.180 1.468 1.00 29.26 403 SER A N 1
ATOM 3127 C CA . SER A 1 403 ? -35.935 78.453 1.036 1.00 27.98 403 SER A CA 1
ATOM 3128 C C . SER A 1 403 ? -36.222 76.952 0.990 1.00 28.98 403 SER A C 1
ATOM 3129 O O . SER A 1 403 ? -35.904 76.292 0.006 1.00 28.55 403 SER A O 1
ATOM 3132 N N . ASN A 1 404 ? -36.841 76.410 2.038 1.00 33.82 404 ASN A N 1
ATOM 3133 C CA . ASN A 1 404 ? -37.147 74.972 2.058 1.00 37.84 404 ASN A CA 1
ATOM 3134 C C . ASN A 1 404 ? -38.033 74.560 0.883 1.00 35.36 404 ASN A C 1
ATOM 3135 O O . ASN A 1 404 ? -37.778 73.547 0.219 1.00 23.44 404 ASN A O 1
ATOM 3140 N N . ALA A 1 405 ? -39.065 75.363 0.629 1.00 36.85 405 ALA A N 1
ATOM 3141 C CA . ALA A 1 405 ? -39.984 75.110 -0.470 1.00 35.95 405 ALA A CA 1
ATOM 3142 C C . ALA A 1 405 ? -39.192 75.049 -1.771 1.00 34.58 405 ALA A C 1
ATOM 3143 O O . ALA A 1 405 ? -39.276 74.075 -2.511 1.00 35.58 405 ALA A O 1
ATOM 3145 N N . GLU A 1 406 ? -38.407 76.080 -2.054 1.00 32.09 406 GLU A N 1
ATOM 3146 C CA . GLU A 1 406 ? -37.642 76.078 -3.288 1.00 30.80 406 GLU A CA 1
ATOM 3147 C C . GLU A 1 406 ? -36.718 74.870 -3.339 1.00 32.15 406 GLU A C 1
ATOM 3148 O O . GLU A 1 406 ? -36.669 74.176 -4.352 1.00 42.93 406 GLU A O 1
ATOM 3154 N N . ILE A 1 407 ? -36.003 74.587 -2.256 1.00 34.13 407 ILE A N 1
ATOM 3155 C CA . ILE A 1 407 ? -35.101 73.432 -2.255 1.00 37.41 407 ILE A CA 1
ATOM 3156 C C . ILE A 1 407 ? -35.862 72.145 -2.579 1.00 41.56 407 ILE A C 1
ATOM 3157 O O . ILE A 1 407 ? -35.499 71.401 -3.494 1.00 35.91 407 ILE A O 1
ATOM 3162 N N . LEU A 1 408 ? -36.921 71.895 -1.814 1.00 43.17 408 LEU A N 1
ATOM 3163 C CA . LEU A 1 408 ? -37.739 70.696 -1.978 1.00 42.80 408 LEU A CA 1
ATOM 3164 C C . LEU A 1 408 ? -38.341 70.552 -3.375 1.00 43.91 408 LEU A C 1
ATOM 3165 O O . LEU A 1 408 ? -38.249 69.491 -3.987 1.00 38.75 408 LEU A O 1
ATOM 3170 N N . THR A 1 409 ? -38.951 71.623 -3.872 1.00 47.66 409 THR A N 1
ATOM 3171 C CA . THR A 1 409 ? -39.566 71.620 -5.190 1.00 42.69 409 THR A CA 1
ATOM 3172 C C . THR A 1 409 ? -38.538 71.249 -6.237 1.00 42.79 409 THR A C 1
ATOM 3173 O O . THR A 1 409 ? -38.794 70.440 -7.125 1.00 41.79 409 THR A O 1
ATOM 3177 N N . HIS A 1 410 ? -37.360 71.840 -6.129 1.00 48.03 410 HIS A N 1
ATOM 3178 C CA . HIS A 1 410 ? -36.324 71.546 -7.090 1.00 53.31 410 HIS A CA 1
ATOM 3179 C C . HIS A 1 410 ? -35.877 70.090 -6.940 1.00 53.04 410 HIS A C 1
ATOM 3180 O O . HIS A 1 410 ? -35.783 69.365 -7.928 1.00 55.03 410 HIS A O 1
ATOM 3187 N N . LEU A 1 411 ? -35.630 69.654 -5.708 1.00 49.32 411 LEU A N 1
ATOM 3188 C CA . LEU A 1 411 ? -35.222 68.273 -5.458 1.00 48.73 411 LEU A CA 1
ATOM 3189 C C . LEU A 1 411 ? -36.217 67.301 -6.060 1.00 49.32 411 LEU A C 1
ATOM 3190 O O . LEU A 1 411 ? -35.846 66.358 -6.763 1.00 55.11 411 LEU A O 1
ATOM 3195 N N . ILE A 1 412 ? -37.490 67.532 -5.762 1.00 48.61 412 ILE A N 1
ATOM 3196 C CA . ILE A 1 412 ? -38.568 66.684 -6.260 1.00 45.23 412 ILE A CA 1
ATOM 3197 C C . ILE A 1 412 ? -38.611 66.724 -7.769 1.00 46.26 412 ILE A C 1
ATOM 3198 O O . ILE A 1 412 ? -38.677 65.691 -8.415 1.00 53.28 412 ILE A O 1
ATOM 3203 N N . THR A 1 413 ? -38.591 67.927 -8.326 1.00 48.76 413 THR A N 1
ATOM 3204 C CA . THR A 1 413 ? -38.638 68.080 -9.771 1.00 53.72 413 THR A CA 1
ATOM 3205 C C . THR A 1 413 ? -37.531 67.293 -10.444 1.00 57.06 413 THR A C 1
ATOM 3206 O O . THR A 1 413 ? -37.760 66.609 -11.437 1.00 55.53 413 THR A O 1
ATOM 3210 N N . LYS A 1 414 ? -36.326 67.395 -9.902 1.00 61.56 414 LYS A N 1
ATOM 3211 C CA . LYS A 1 414 ? -35.201 66.692 -10.482 1.00 65.85 414 LYS A CA 1
ATOM 3212 C C . LYS A 1 414 ? -35.344 65.180 -10.277 1.00 66.78 414 LYS A C 1
ATOM 3213 O O . LYS A 1 414 ? -35.201 64.407 -11.228 1.00 69.68 414 LYS A O 1
ATOM 3219 N N . LYS A 1 415 ? -35.640 64.757 -9.050 1.00 64.25 415 LYS A N 1
ATOM 3220 C CA . LYS A 1 415 ? -35.807 63.331 -8.752 1.00 62.71 415 LYS A CA 1
ATOM 3221 C C . LYS A 1 415 ? -36.949 62.741 -9.570 1.00 59.21 415 LYS A C 1
ATOM 3222 O O . LYS A 1 415 ? -37.059 61.526 -9.726 1.00 60.82 415 LYS A O 1
ATOM 3228 N N . ALA A 1 416 ? -37.801 63.622 -10.083 1.00 60.17 416 ALA A N 1
ATOM 3229 C CA . ALA A 1 416 ? -38.945 63.226 -10.889 1.00 59.30 416 ALA A CA 1
ATOM 3230 C C . ALA A 1 416 ? -38.474 62.817 -12.270 1.00 62.18 416 ALA A C 1
ATOM 3231 O O . ALA A 1 416 ? -38.672 61.677 -12.685 1.00 68.69 416 ALA A O 1
ATOM 3233 N N . ILE A 1 417 ? -37.858 63.756 -12.982 1.00 65.43 417 ILE A N 1
ATOM 3234 C CA . ILE A 1 417 ? -37.340 63.492 -14.321 1.00 64.96 417 ILE A CA 1
ATOM 3235 C C . ILE A 1 417 ? -36.551 62.188 -14.309 1.00 68.93 417 ILE A C 1
ATOM 3236 O O . ILE A 1 417 ? -36.630 61.405 -15.252 1.00 73.45 417 ILE A O 1
ATOM 3241 N N . LEU A 1 418 ? -35.792 61.959 -13.241 1.00 70.15 418 LEU A N 1
ATOM 3242 C CA . LEU A 1 418 ? -35.019 60.733 -13.110 1.00 76.17 418 LEU A CA 1
ATOM 3243 C C . LEU A 1 418 ? -35.937 59.523 -13.298 1.00 83.67 418 LEU A C 1
ATOM 3244 O O . LEU A 1 418 ? -35.727 58.714 -14.203 1.00 89.15 418 LEU A O 1
ATOM 3249 N N . LEU A 1 419 ? -36.956 59.417 -12.441 1.00 81.50 419 LEU A N 1
ATOM 3250 C CA . LEU A 1 419 ? -37.924 58.315 -12.475 1.00 74.37 419 LEU A CA 1
ATOM 3251 C C . LEU A 1 419 ? -38.839 58.341 -13.694 1.00 75.81 419 LEU A C 1
ATOM 3252 O O . LEU A 1 419 ? -39.447 57.334 -14.053 1.00 78.41 419 LEU A O 1
ATOM 3257 N N . LEU A 1 420 ? -38.938 59.504 -14.321 1.00 75.43 420 LEU A N 1
ATOM 3258 C CA . LEU A 1 420 ? -39.771 59.675 -15.496 1.00 72.97 420 LEU A CA 1
ATOM 3259 C C . LEU A 1 420 ? -39.030 59.172 -16.733 1.00 76.67 420 LEU A C 1
ATOM 3260 O O . LEU A 1 420 ? -38.763 59.932 -17.666 1.00 77.33 420 LEU A O 1
ATOM 3265 N N . GLY A 1 421 ? -38.692 57.886 -16.725 1.00 77.35 421 GLY A N 1
ATOM 3266 C CA . GLY A 1 421 ? -37.989 57.290 -17.850 1.00 81.19 421 GLY A CA 1
ATOM 3267 C C . GLY A 1 421 ? -36.547 57.741 -17.992 1.00 79.58 421 GLY A C 1
ATOM 3268 O O . GLY A 1 421 ? -35.922 57.527 -19.032 1.00 79.76 421 GLY A O 1
ATOM 3269 N N . GLU A 1 435 ? -34.853 72.664 -17.868 1.00 85.34 435 GLU A N 1
ATOM 3270 C CA . GLU A 1 435 ? -34.262 73.935 -17.466 1.00 87.42 435 GLU A CA 1
ATOM 3271 C C . GLU A 1 435 ? -32.764 73.946 -17.792 1.00 87.95 435 GLU A C 1
ATOM 3272 O O . GLU A 1 435 ? -32.194 72.914 -18.151 1.00 90.08 435 GLU A O 1
ATOM 3278 N N . VAL A 1 436 ? -32.129 75.109 -17.671 1.00 85.05 436 VAL A N 1
ATOM 3279 C CA . VAL A 1 436 ? -30.700 75.228 -17.956 1.00 77.81 436 VAL A CA 1
ATOM 3280 C C . VAL A 1 436 ? -29.874 74.680 -16.799 1.00 75.75 436 VAL A C 1
ATOM 3281 O O . VAL A 1 436 ? -30.077 75.057 -15.645 1.00 73.56 436 VAL A O 1
ATOM 3285 N N . GLN A 1 437 ? -28.940 73.791 -17.124 1.00 73.48 437 GLN A N 1
ATOM 3286 C CA . GLN A 1 437 ? -28.068 73.172 -16.135 1.00 73.57 437 GLN A CA 1
ATOM 3287 C C . GLN A 1 437 ? -27.038 74.147 -15.553 1.00 76.46 437 GLN A C 1
ATOM 3288 O O . GLN A 1 437 ? -26.764 74.114 -14.349 1.00 81.97 437 GLN A O 1
ATOM 3294 N N . GLU A 1 438 ? -26.466 75.003 -16.401 1.00 73.74 438 GLU A N 1
ATOM 3295 C CA . GLU A 1 438 ? -25.478 75.993 -15.964 1.00 67.91 438 GLU A CA 1
ATOM 3296 C C . GLU A 1 438 ? -25.364 77.215 -16.854 1.00 60.71 438 GLU A C 1
ATOM 3297 O O . GLU A 1 438 ? -25.495 77.127 -18.071 1.00 56.47 438 GLU A O 1
ATOM 3303 N N . ARG A 1 439 ? -25.099 78.357 -16.232 1.00 59.69 439 ARG A N 1
ATOM 3304 C CA . ARG A 1 439 ? -24.947 79.606 -16.960 1.00 56.47 439 ARG A CA 1
ATOM 3305 C C . ARG A 1 439 ? -23.473 79.993 -16.912 1.00 54.14 439 ARG A C 1
ATOM 3306 O O . ARG A 1 439 ? -22.874 80.053 -15.838 1.00 40.65 439 ARG A O 1
ATOM 3314 N N . TYR A 1 440 ? -22.903 80.247 -18.091 1.00 54.24 440 TYR A N 1
ATOM 3315 C CA . TYR A 1 440 ? -21.495 80.610 -18.229 1.00 49.68 440 TYR A CA 1
ATOM 3316 C C . TYR A 1 440 ? -21.275 82.121 -18.327 1.00 50.10 440 TYR A C 1
ATOM 3317 O O . TYR A 1 440 ? -21.854 82.793 -19.180 1.00 53.90 440 TYR A O 1
ATOM 3326 N N . LEU A 1 441 ? -20.434 82.646 -17.441 1.00 47.04 441 LEU A N 1
ATOM 3327 C CA . LEU A 1 441 ? -20.118 84.065 -17.427 1.00 44.48 441 LEU A CA 1
ATOM 3328 C C . LEU A 1 441 ? -18.867 84.277 -18.267 1.00 44.54 441 LEU A C 1
ATOM 3329 O O . LEU A 1 441 ? -17.755 84.049 -17.800 1.00 39.60 441 LEU A O 1
ATOM 3334 N N . VAL A 1 442 ? -19.052 84.709 -19.507 1.00 44.82 442 VAL A N 1
ATOM 3335 C CA . VAL A 1 442 ? -17.928 84.916 -20.404 1.00 48.34 442 VAL A CA 1
ATOM 3336 C C . VAL A 1 442 ? -17.424 86.340 -20.271 1.00 48.85 442 VAL A C 1
ATOM 3337 O O . VAL A 1 442 ? -18.211 87.259 -20.084 1.00 48.35 442 VAL A O 1
ATOM 3341 N N . ASN A 1 443 ? -16.113 86.531 -20.365 1.00 51.93 443 ASN A N 1
ATOM 3342 C CA . ASN A 1 443 ? -15.550 87.872 -20.240 1.00 56.78 443 ASN A CA 1
ATOM 3343 C C . ASN A 1 443 ? -15.567 88.639 -21.572 1.00 57.74 443 ASN A C 1
ATOM 3344 O O . ASN A 1 443 ? -14.559 88.696 -22.271 1.00 54.78 443 ASN A O 1
ATOM 3349 N N . PHE A 1 444 ? -16.718 89.203 -21.933 1.00 56.60 444 PHE A N 1
ATOM 3350 C CA . PHE A 1 444 ? -16.843 89.990 -23.163 1.00 55.24 444 PHE A CA 1
ATOM 3351 C C . PHE A 1 444 ? -18.161 90.730 -23.086 1.00 58.41 444 PHE A C 1
ATOM 3352 O O . PHE A 1 444 ? -18.859 90.634 -22.083 1.00 58.13 444 PHE A O 1
ATOM 3360 N N . SER A 1 445 ? -18.505 91.466 -24.136 1.00 63.97 445 SER A N 1
ATOM 3361 C CA . SER A 1 445 ? -19.753 92.218 -24.141 1.00 70.05 445 SER A CA 1
ATOM 3362 C C . SER A 1 445 ? -20.636 91.809 -25.332 1.00 79.97 445 SER A C 1
ATOM 3363 O O . SER A 1 445 ? -20.191 91.858 -26.482 1.00 86.82 445 SER A O 1
ATOM 3366 N N . LEU A 1 446 ? -21.876 91.395 -25.049 1.00 83.37 446 LEU A N 1
ATOM 3367 C CA . LEU A 1 446 ? -22.827 90.983 -26.090 1.00 85.38 446 LEU A CA 1
ATOM 3368 C C . LEU A 1 446 ? -23.438 92.193 -26.794 1.00 85.53 446 LEU A C 1
ATOM 3369 O O . LEU A 1 446 ? -24.364 92.058 -27.595 1.00 90.07 446 LEU A O 1
ATOM 3374 N N . PHE A 1 447 ? -22.924 93.375 -26.475 1.00 83.38 447 PHE A N 1
ATOM 3375 C CA . PHE A 1 447 ? -23.392 94.609 -27.083 1.00 81.17 447 PHE A CA 1
ATOM 3376 C C . PHE A 1 447 ? -22.234 95.228 -27.832 1.00 80.53 447 PHE A C 1
ATOM 3377 O O . PHE A 1 447 ? -22.425 95.976 -28.786 1.00 86.06 447 PHE A O 1
ATOM 3385 N N . GLN A 1 448 ? -21.023 94.908 -27.399 1.00 80.45 448 GLN A N 1
ATOM 3386 C CA . GLN A 1 448 ? -19.841 95.456 -28.040 1.00 80.55 448 GLN A CA 1
ATOM 3387 C C . GLN A 1 448 ? -19.429 94.691 -29.282 1.00 76.95 448 GLN A C 1
ATOM 3388 O O . GLN A 1 448 ? -19.427 95.246 -30.376 1.00 75.71 448 GLN A O 1
ATOM 3394 N N . SER A 1 449 ? -19.082 93.420 -29.118 1.00 75.43 449 SER A N 1
ATOM 3395 C CA . SER A 1 449 ? -18.638 92.615 -30.252 1.00 76.60 449 SER A CA 1
ATOM 3396 C C . SER A 1 449 ? -19.748 91.945 -31.035 1.00 73.32 449 SER A C 1
ATOM 3397 O O . SER A 1 449 ? -19.530 91.511 -32.161 1.00 62.22 449 SER A O 1
ATOM 3408 N N . PRO A 1 451 ? -23.440 93.122 -31.637 1.00 77.56 451 PRO A N 1
ATOM 3409 C CA . PRO A 1 451 ? -24.656 93.930 -31.598 1.00 77.36 451 PRO A CA 1
ATOM 3410 C C . PRO A 1 451 ? -25.819 93.275 -32.359 1.00 75.93 451 PRO A C 1
ATOM 3411 O O . PRO A 1 451 ? -26.955 93.298 -31.887 1.00 74.15 451 PRO A O 1
ATOM 3415 N N . ASP A 1 452 ? -25.528 92.685 -33.524 1.00 74.55 452 ASP A N 1
ATOM 3416 C CA . ASP A 1 452 ? -26.552 92.028 -34.348 1.00 66.17 452 ASP A CA 1
ATOM 3417 C C . ASP A 1 452 ? -27.327 90.992 -33.561 1.00 66.26 452 ASP A C 1
ATOM 3418 O O . ASP A 1 452 ? -28.374 90.525 -34.008 1.00 70.05 452 ASP A O 1
ATOM 3423 N N . PHE A 1 453 ? -26.813 90.624 -32.392 1.00 65.33 453 PHE A N 1
ATOM 3424 C CA . PHE A 1 453 ? -27.501 89.652 -31.565 1.00 70.63 453 PHE A CA 1
ATOM 3425 C C . PHE A 1 453 ? -28.641 90.361 -30.825 1.00 73.19 453 PHE A C 1
ATOM 3426 O O . PHE A 1 453 ? -29.765 89.864 -30.779 1.00 70.50 453 PHE A O 1
ATOM 3434 N N . TRP A 1 454 ? -28.351 91.533 -30.265 1.00 78.10 454 TRP A N 1
ATOM 3435 C CA . TRP A 1 454 ? -29.350 92.314 -29.533 1.00 77.08 454 TRP A CA 1
ATOM 3436 C C . TRP A 1 454 ? -30.279 93.072 -30.478 1.00 77.53 454 TRP A C 1
ATOM 3437 O O . TRP A 1 454 ? -31.488 93.157 -30.247 1.00 76.96 454 TRP A O 1
ATOM 3448 N N . GLY A 1 455 ? -29.697 93.638 -31.532 1.00 74.58 455 GLY A N 1
ATOM 3449 C CA . GLY A 1 455 ? -30.468 94.387 -32.511 1.00 81.97 455 GLY A CA 1
ATOM 3450 C C . GLY A 1 455 ? -31.503 93.529 -33.220 1.00 83.55 455 GLY A C 1
ATOM 3451 O O . GLY A 1 455 ? -32.694 93.853 -33.212 1.00 86.24 455 GLY A O 1
ATOM 3452 N N . LEU A 1 456 ? -31.050 92.440 -33.842 1.00 80.30 456 LEU A N 1
ATOM 3453 C CA . LEU A 1 456 ? -31.949 91.518 -34.536 1.00 77.65 456 LEU A CA 1
ATOM 3454 C C . LEU A 1 456 ? -31.795 90.066 -34.093 1.00 76.15 456 LEU A C 1
ATOM 3455 O O . LEU A 1 456 ? -31.047 89.751 -33.162 1.00 68.77 456 LEU A O 1
ATOM 3460 N N . GLU A 1 457 ? -32.505 89.176 -34.771 1.00 81.55 457 GLU A N 1
ATOM 3461 C CA . GLU A 1 457 ? -32.440 87.759 -34.441 1.00 90.96 457 GLU A CA 1
ATOM 3462 C C . GLU A 1 457 ? -31.024 87.184 -34.630 1.00 89.36 457 GLU A C 1
ATOM 3463 O O . GLU A 1 457 ? -30.657 86.209 -33.963 1.00 90.09 457 GLU A O 1
ATOM 3469 N N . GLN A 1 458 ? -30.237 87.810 -35.510 1.00 86.06 458 GLN A N 1
ATOM 3470 C CA . GLN A 1 458 ? -28.862 87.373 -35.827 1.00 79.52 458 GLN A CA 1
ATOM 3471 C C . GLN A 1 458 ? -28.165 86.523 -34.757 1.00 71.66 458 GLN A C 1
ATOM 3472 O O . GLN A 1 458 ? -27.873 86.998 -33.662 1.00 61.29 458 GLN A O 1
ATOM 3478 N N . ASN A 1 459 ? -27.889 85.266 -35.089 1.00 67.72 459 ASN A N 1
ATOM 3479 C CA . ASN A 1 459 ? -27.233 84.371 -34.147 1.00 61.46 459 ASN A CA 1
ATOM 3480 C C . ASN A 1 459 ? -25.875 83.937 -34.677 1.00 55.53 459 ASN A C 1
ATOM 3481 O O . ASN A 1 459 ? -25.752 83.570 -35.840 1.00 62.66 459 ASN A O 1
ATOM 3486 N N . PHE A 1 460 ? -24.853 83.979 -33.832 1.00 45.19 460 PHE A N 1
ATOM 3487 C CA . PHE A 1 460 ? -23.528 83.574 -34.276 1.00 41.85 460 PHE A CA 1
ATOM 3488 C C . PHE A 1 460 ? -23.134 82.224 -33.721 1.00 38.99 460 PHE A C 1
ATOM 3489 O O . PHE A 1 460 ? -23.379 81.925 -32.551 1.00 39.54 460 PHE A O 1
ATOM 3497 N N . PRO A 1 461 ? -22.516 81.384 -34.555 1.00 32.70 461 PRO A N 1
ATOM 3498 C CA . PRO A 1 461 ? -22.121 80.075 -34.049 1.00 32.72 461 PRO A CA 1
ATOM 3499 C C . PRO A 1 461 ? -21.216 80.219 -32.844 1.00 33.49 461 PRO A C 1
ATOM 3500 O O . PRO A 1 461 ? -20.365 81.106 -32.796 1.00 32.19 461 PRO A O 1
ATOM 3504 N N . ILE A 1 462 ? -21.412 79.341 -31.866 1.00 34.37 462 ILE A N 1
ATOM 3505 C CA . ILE A 1 462 ? -20.630 79.369 -30.644 1.00 32.13 462 ILE A CA 1
ATOM 3506 C C . ILE A 1 462 ? -20.127 77.981 -30.299 1.00 35.23 462 ILE A C 1
ATOM 3507 O O . ILE A 1 462 ? -20.916 77.048 -30.235 1.00 47.19 462 ILE A O 1
ATOM 3520 N N . PRO A 1 464 ? -16.640 75.817 -28.020 1.00 37.93 464 PRO A N 1
ATOM 3521 C CA . PRO A 1 464 ? -15.403 75.923 -27.234 1.00 39.74 464 PRO A CA 1
ATOM 3522 C C . PRO A 1 464 ? -14.192 75.808 -28.141 1.00 38.90 464 PRO A C 1
ATOM 3523 O O . PRO A 1 464 ? -14.285 75.249 -29.229 1.00 46.11 464 PRO A O 1
ATOM 3527 N N . LEU A 1 465 ? -13.055 76.327 -27.701 1.00 34.88 465 LEU A N 1
ATOM 3528 C CA . LEU A 1 465 ? -11.862 76.260 -28.522 1.00 34.29 465 LEU A CA 1
ATOM 3529 C C . LEU A 1 465 ? -11.142 74.928 -28.424 1.00 35.99 465 LEU A C 1
ATOM 3530 O O . LEU A 1 465 ? -10.353 74.581 -29.296 1.00 47.35 465 LEU A O 1
ATOM 3535 N N . ASP A 1 466 ? -11.415 74.176 -27.370 1.00 37.40 466 ASP A N 1
ATOM 3536 C CA . ASP A 1 466 ? -10.751 72.904 -27.170 1.00 44.72 466 ASP A CA 1
ATOM 3537 C C . ASP A 1 466 ? -11.663 71.987 -26.378 1.00 49.31 466 ASP A C 1
ATOM 3538 O O . ASP A 1 466 ? -12.812 72.338 -26.097 1.00 47.30 466 ASP A O 1
ATOM 3543 N N . ARG A 1 467 ? -11.131 70.821 -26.011 1.00 52.69 467 ARG A N 1
ATOM 3544 C CA . ARG A 1 467 ? -11.870 69.834 -25.239 1.00 53.17 467 ARG A CA 1
ATOM 3545 C C . ARG A 1 467 ? -13.024 69.294 -26.093 1.00 51.66 467 ARG A C 1
ATOM 3546 O O . ARG A 1 467 ? -14.053 68.875 -25.572 1.00 50.69 467 ARG A O 1
ATOM 3554 N N . LEU A 1 468 ? -12.834 69.303 -27.409 1.00 51.50 468 LEU A N 1
ATOM 3555 C CA . LEU A 1 468 ? -13.838 68.838 -28.359 1.00 51.34 468 LEU A CA 1
ATOM 3556 C C . LEU A 1 468 ? -13.862 67.322 -28.505 1.00 56.77 468 LEU A C 1
ATOM 3557 O O . LEU A 1 468 ? -14.855 66.749 -28.956 1.00 59.53 468 LEU A O 1
ATOM 3562 N N . ASP A 1 469 ? -12.758 66.679 -28.143 1.00 64.93 469 ASP A N 1
ATOM 3563 C CA . ASP A 1 469 ? -12.651 65.229 -28.215 1.00 62.05 469 ASP A CA 1
ATOM 3564 C C . ASP A 1 469 ? -13.549 64.607 -27.146 1.00 59.67 469 ASP A C 1
ATOM 3565 O O . ASP A 1 469 ? -13.824 63.409 -27.176 1.00 62.07 469 ASP A O 1
ATOM 3570 N N . GLU A 1 470 ? -14.017 65.442 -26.218 1.00 58.19 470 GLU A N 1
ATOM 3571 C CA . GLU A 1 470 ? -14.900 65.019 -25.131 1.00 56.79 470 GLU A CA 1
ATOM 3572 C C . GLU A 1 470 ? -16.326 65.459 -25.424 1.00 54.58 470 GLU A C 1
ATOM 3573 O O . GLU A 1 470 ? -16.545 66.448 -26.108 1.00 62.05 470 GLU A O 1
ATOM 3579 N N . GLU A 1 471 ? -17.295 64.726 -24.895 1.00 56.35 471 GLU A N 1
ATOM 3580 C CA . GLU A 1 471 ? -18.698 65.037 -25.120 1.00 55.76 471 GLU A CA 1
ATOM 3581 C C . GLU A 1 471 ? -19.231 65.989 -24.049 1.00 56.47 471 GLU A C 1
ATOM 3582 O O . GLU A 1 471 ? -19.217 65.666 -22.864 1.00 63.96 471 GLU A O 1
ATOM 3588 N N . PRO A 1 472 ? -19.710 67.180 -24.454 1.00 55.38 472 PRO A N 1
ATOM 3589 C CA . PRO A 1 472 ? -20.245 68.161 -23.502 1.00 56.93 472 PRO A CA 1
ATOM 3590 C C . PRO A 1 472 ? -21.487 67.631 -22.804 1.00 60.32 472 PRO A C 1
ATOM 3591 O O . PRO A 1 472 ? -22.311 66.956 -23.413 1.00 62.54 472 PRO A O 1
ATOM 3595 N N . THR A 1 473 ? -21.638 67.957 -21.529 1.00 66.73 473 THR A N 1
ATOM 3596 C CA . THR A 1 473 ? -22.775 67.465 -20.766 1.00 65.02 473 THR A CA 1
ATOM 3597 C C . THR A 1 473 ? -23.400 68.527 -19.880 1.00 66.91 473 THR A C 1
ATOM 3598 O O . THR A 1 473 ? -23.651 68.284 -18.700 1.00 71.56 473 THR A O 1
ATOM 3602 N N . ARG A 1 474 ? -23.661 69.698 -20.450 1.00 65.20 474 ARG A N 1
ATOM 3603 C CA . ARG A 1 474 ? -24.247 70.790 -19.687 1.00 61.16 474 ARG A CA 1
ATOM 3604 C C . ARG A 1 474 ? -25.062 71.724 -20.564 1.00 61.13 474 ARG A C 1
ATOM 3605 O O . ARG A 1 474 ? -24.500 72.483 -21.353 1.00 61.18 474 ARG A O 1
ATOM 3613 N N . SER A 1 475 ? -26.385 71.668 -20.437 1.00 60.20 475 SER A N 1
ATOM 3614 C CA . SER A 1 475 ? -27.237 72.550 -21.225 1.00 61.38 475 SER A CA 1
ATOM 3615 C C . SER A 1 475 ? -26.906 73.959 -20.757 1.00 59.10 475 SER A C 1
ATOM 3616 O O . SER A 1 475 ? -27.357 74.393 -19.705 1.00 60.28 475 SER A O 1
ATOM 3619 N N . ALA A 1 476 ? -26.119 74.672 -21.549 1.00 60.27 476 ALA A N 1
ATOM 3620 C CA . ALA A 1 476 ? -25.685 76.009 -21.174 1.00 62.68 476 ALA A CA 1
ATOM 3621 C C . ALA A 1 476 ? -26.422 77.196 -21.777 1.00 62.39 476 ALA A C 1
ATOM 3622 O O . ALA A 1 476 ? -27.138 77.079 -22.763 1.00 72.89 476 ALA A O 1
ATOM 3624 N N . SER A 1 477 ? -26.228 78.352 -21.161 1.00 62.03 477 SER A N 1
ATOM 3625 C CA . SER A 1 477 ? -26.815 79.595 -21.634 1.00 62.76 477 SER A CA 1
ATOM 3626 C C . SER A 1 477 ? -25.812 80.654 -21.206 1.00 64.56 477 SER A C 1
ATOM 3627 O O . SER A 1 477 ? -25.920 81.229 -20.130 1.00 68.86 477 SER A O 1
ATOM 3630 N N . ILE A 1 478 ? -24.819 80.881 -22.058 1.00 65.31 478 ILE A N 1
ATOM 3631 C CA . ILE A 1 478 ? -23.755 81.840 -21.789 1.00 64.51 478 ILE A CA 1
ATOM 3632 C C . ILE A 1 478 ? -24.188 83.295 -21.741 1.00 59.84 478 ILE A C 1
ATOM 3633 O O . ILE A 1 478 ? -24.933 83.758 -22.601 1.00 63.63 478 ILE A O 1
ATOM 3638 N N . TRP A 1 479 ? -23.722 84.016 -20.729 1.00 58.57 479 TRP A N 1
ATOM 3639 C CA . TRP A 1 479 ? -24.040 85.430 -20.619 1.00 69.39 479 TRP A CA 1
ATOM 3640 C C . TRP A 1 479 ? -22.794 86.264 -20.325 1.00 64.38 479 TRP A C 1
ATOM 3641 O O . TRP A 1 479 ? -21.851 85.786 -19.700 1.00 57.57 479 TRP A O 1
ATOM 3652 N N . ASP A 1 480 ? -22.791 87.508 -20.793 1.00 63.00 480 ASP A N 1
ATOM 3653 C CA . ASP A 1 480 ? -21.646 88.384 -20.604 1.00 62.56 480 ASP A CA 1
ATOM 3654 C C . ASP A 1 480 ? -21.667 89.123 -19.271 1.00 60.30 480 ASP A C 1
ATOM 3655 O O . ASP A 1 480 ? -22.657 89.082 -18.536 1.00 62.01 480 ASP A O 1
ATOM 3660 N N . ILE A 1 481 ? -20.561 89.796 -18.973 1.00 54.72 481 ILE A N 1
ATOM 3661 C CA . ILE A 1 481 ? -20.426 90.544 -17.737 1.00 59.75 481 ILE A CA 1
ATOM 3662 C C . ILE A 1 481 ? -21.070 91.922 -17.855 1.00 66.17 481 ILE A C 1
ATOM 3663 O O . ILE A 1 481 ? -20.389 92.914 -18.079 1.00 65.93 481 ILE A O 1
ATOM 3668 N N . THR A 1 482 ? -22.390 91.974 -17.706 1.00 75.28 482 THR A N 1
ATOM 3669 C CA . THR A 1 482 ? -23.131 93.225 -17.790 1.00 74.47 482 THR A CA 1
ATOM 3670 C C . THR A 1 482 ? -24.347 93.169 -16.876 1.00 85.28 482 THR A C 1
ATOM 3671 O O . THR A 1 482 ? -24.957 92.109 -16.698 1.00 90.21 482 THR A O 1
ATOM 3675 N N . CYS A 1 483 ? -24.692 94.310 -16.287 1.00 93.10 483 CYS A N 1
ATOM 3676 C CA . CYS A 1 483 ? -25.845 94.390 -15.395 1.00 100.19 483 CYS A CA 1
ATOM 3677 C C . CYS A 1 483 ? -27.091 93.988 -16.171 1.00 101.89 483 CYS A C 1
ATOM 3678 O O . CYS A 1 483 ? -27.806 93.049 -15.791 1.00 101.23 483 CYS A O 1
ATOM 3681 N N . ASP A 1 484 ? -27.327 94.716 -17.261 1.00 98.91 484 ASP A N 1
ATOM 3682 C CA . ASP A 1 484 ? -28.468 94.489 -18.136 1.00 99.06 484 ASP A CA 1
ATOM 3683 C C . ASP A 1 484 ? -28.671 93.015 -18.430 1.00 92.96 484 ASP A C 1
ATOM 3684 O O . ASP A 1 484 ? -27.819 92.359 -19.028 1.00 86.44 484 ASP A O 1
ATOM 3689 N N . SER A 1 485 ? -29.814 92.501 -18.003 1.00 92.72 485 SER A N 1
ATOM 3690 C CA . SER A 1 485 ? -30.133 91.108 -18.221 1.00 96.34 485 SER A CA 1
ATOM 3691 C C . SER A 1 485 ? -30.366 90.851 -19.703 1.00 92.02 485 SER A C 1
ATOM 3692 O O . SER A 1 485 ? -30.341 89.709 -20.149 1.00 98.16 485 SER A O 1
ATOM 3695 N N . ASP A 1 486 ? -30.578 91.912 -20.472 1.00 85.58 486 ASP A N 1
ATOM 3696 C CA . ASP A 1 486 ? -30.820 91.751 -21.900 1.00 85.68 486 ASP A CA 1
ATOM 3697 C C . ASP A 1 486 ? -29.509 91.441 -22.630 1.00 78.64 486 ASP A C 1
ATOM 3698 O O . ASP A 1 486 ? -29.432 91.494 -23.859 1.00 79.18 486 ASP A O 1
ATOM 3703 N N . GLY A 1 487 ? -28.481 91.103 -21.860 1.00 69.73 487 GLY A N 1
ATOM 3704 C CA . GLY A 1 487 ? -27.196 90.784 -22.448 1.00 61.34 487 GLY A CA 1
ATOM 3705 C C . GLY A 1 487 ? -26.772 89.357 -22.169 1.00 60.89 487 GLY A C 1
ATOM 3706 O O . GLY A 1 487 ? -25.785 89.121 -21.482 1.00 51.69 487 GLY A O 1
ATOM 3707 N N . GLU A 1 488 ? -27.517 88.392 -22.692 1.00 66.02 488 GLU A N 1
ATOM 3708 C CA . GLU A 1 488 ? -27.168 86.996 -22.469 1.00 69.12 488 GLU A CA 1
ATOM 3709 C C . GLU A 1 488 ? -27.740 86.115 -23.559 1.00 70.16 488 GLU A C 1
ATOM 3710 O O . GLU A 1 488 ? -28.853 86.347 -24.026 1.00 77.39 488 GLU A O 1
ATOM 3716 N N . ILE A 1 489 ? -26.972 85.109 -23.966 1.00 66.26 489 ILE A N 1
ATOM 3717 C CA . ILE A 1 489 ? -27.420 84.179 -24.994 1.00 64.60 489 ILE A CA 1
ATOM 3718 C C . ILE A 1 489 ? -28.009 82.961 -24.304 1.00 64.20 489 ILE A C 1
ATOM 3719 O O . ILE A 1 489 ? -27.335 81.953 -24.119 1.00 61.95 489 ILE A O 1
ATOM 3724 N N . SER A 1 490 ? -29.277 83.080 -23.925 1.00 71.88 490 SER A N 1
ATOM 3725 C CA . SER A 1 490 ? -30.016 82.033 -23.227 1.00 78.48 490 SER A CA 1
ATOM 3726 C C . SER A 1 490 ? -30.179 80.727 -24.008 1.00 84.95 490 SER A C 1
ATOM 3727 O O . SER A 1 490 ? -30.158 80.716 -25.241 1.00 84.80 490 SER A O 1
ATOM 3730 N N . TYR A 1 491 ? -30.350 79.631 -23.270 1.00 94.08 491 TYR A N 1
ATOM 3731 C CA . TYR A 1 491 ? -30.532 78.299 -23.855 1.00 102.02 491 TYR A CA 1
ATOM 3732 C C . TYR A 1 491 ? -31.896 78.217 -24.541 1.00 105.00 491 TYR A C 1
ATOM 3733 O O . TYR A 1 491 ? -32.868 78.814 -24.076 1.00 109.35 491 TYR A O 1
ATOM 3742 N N . SER A 1 492 ? -31.978 77.475 -25.640 1.00 103.93 492 SER A N 1
ATOM 3743 C CA . SER A 1 492 ? -33.244 77.349 -26.355 1.00 102.78 492 SER A CA 1
ATOM 3744 C C . SER A 1 492 ? -33.456 75.942 -26.886 1.00 105.17 492 SER A C 1
ATOM 3745 O O . SER A 1 492 ? -32.501 75.177 -27.047 1.00 103.65 492 SER A O 1
ATOM 3748 N N . LYS A 1 493 ? -34.716 75.604 -27.147 1.00 109.47 493 LYS A N 1
ATOM 3749 C CA . LYS A 1 493 ? -35.069 74.287 -27.684 1.00 109.93 493 LYS A CA 1
ATOM 3750 C C . LYS A 1 493 ? -34.528 74.155 -29.110 1.00 110.66 493 LYS A C 1
ATOM 3751 O O . LYS A 1 493 ? -34.016 73.104 -29.498 1.00 105.92 493 LYS A O 1
ATOM 3757 N N . ASP A 1 494 ? -34.654 75.234 -29.880 1.00 113.80 494 ASP A N 1
ATOM 3758 C CA . ASP A 1 494 ? -34.167 75.267 -31.256 1.00 115.76 494 ASP A CA 1
ATOM 3759 C C . ASP A 1 494 ? -32.671 75.553 -31.259 1.00 111.58 494 ASP A C 1
ATOM 3760 O O . ASP A 1 494 ? -31.986 75.348 -32.261 1.00 112.52 494 ASP A O 1
ATOM 3765 N N . LYS A 1 495 ? -32.174 76.030 -30.123 1.00 104.22 495 LYS A N 1
ATOM 3766 C CA . LYS A 1 495 ? -30.763 76.342 -29.984 1.00 97.81 495 LYS A CA 1
ATOM 3767 C C . LYS A 1 495 ? -30.182 75.633 -28.760 1.00 94.02 495 LYS A C 1
ATOM 3768 O O . LYS A 1 495 ? -29.741 76.274 -27.809 1.00 98.25 495 LYS A O 1
ATOM 3774 N N . PRO A 1 496 ? -30.181 74.289 -28.770 1.00 89.02 496 PRO A N 1
ATOM 3775 C CA . PRO A 1 496 ? -29.650 73.497 -27.656 1.00 81.87 496 PRO A CA 1
ATOM 3776 C C . PRO A 1 496 ? -28.121 73.565 -27.557 1.00 75.19 496 PRO A C 1
ATOM 3777 O O . PRO A 1 496 ? -27.413 72.826 -28.246 1.00 76.52 496 PRO A O 1
ATOM 3781 N N . LEU A 1 497 ? -27.620 74.445 -26.695 1.00 60.36 497 LEU A N 1
ATOM 3782 C CA . LEU A 1 497 ? -26.184 74.599 -26.516 1.00 50.03 497 LEU A CA 1
ATOM 3783 C C . LEU A 1 497 ? -25.654 73.800 -25.328 1.00 49.77 497 LEU A C 1
ATOM 3784 O O . LEU A 1 497 ? -26.158 73.912 -24.215 1.00 43.90 497 LEU A O 1
ATOM 3789 N N . PHE A 1 498 ? -24.627 72.996 -25.572 1.00 51.35 498 PHE A N 1
ATOM 3790 C CA . PHE A 1 498 ? -24.019 72.204 -24.516 1.00 52.38 498 PHE A CA 1
ATOM 3791 C C . PHE A 1 498 ? -22.517 72.464 -24.421 1.00 59.33 498 PHE A C 1
ATOM 3792 O O . PHE A 1 498 ? -21.789 72.378 -25.425 1.00 53.34 498 PHE A O 1
ATOM 3800 N N . LEU A 1 499 ? -22.064 72.783 -23.206 1.00 60.41 499 LEU A N 1
ATOM 3801 C CA . LEU A 1 499 ? -20.646 73.044 -22.926 1.00 59.85 499 LEU A CA 1
ATOM 3802 C C . LEU A 1 499 ? -20.113 72.056 -21.897 1.00 61.40 499 LEU A C 1
ATOM 3803 O O . LEU A 1 499 ? -20.868 71.533 -21.079 1.00 62.86 499 LEU A O 1
ATOM 3808 N N . HIS A 1 500 ? -18.810 71.815 -21.926 1.00 60.60 500 HIS A N 1
ATOM 3809 C CA . HIS A 1 500 ? -18.209 70.885 -20.987 1.00 59.66 500 HIS A CA 1
ATOM 3810 C C . HIS A 1 500 ? -18.200 71.432 -19.567 1.00 54.53 500 HIS A C 1
ATOM 3811 O O . HIS A 1 500 ? -18.060 72.631 -19.350 1.00 52.26 500 HIS A O 1
ATOM 3818 N N . ASP A 1 501 ? -18.375 70.541 -18.601 1.00 62.37 501 ASP A N 1
ATOM 3819 C CA . ASP A 1 501 ? -18.372 70.936 -17.200 1.00 64.06 501 ASP A CA 1
ATOM 3820 C C . ASP A 1 501 ? -16.922 71.105 -16.775 1.00 57.96 501 ASP A C 1
ATOM 3821 O O . ASP A 1 501 ? -16.244 70.137 -16.462 1.00 56.12 501 ASP A O 1
ATOM 3826 N N . VAL A 1 502 ? -16.444 72.338 -16.767 1.00 61.61 502 VAL A N 1
ATOM 3827 C CA . VAL A 1 502 ? -15.061 72.585 -16.402 1.00 64.49 502 VAL A CA 1
ATOM 3828 C C . VAL A 1 502 ? -14.946 73.366 -15.103 1.00 61.49 502 VAL A C 1
ATOM 3829 O O . VAL A 1 502 ? -15.932 73.893 -14.600 1.00 63.10 502 VAL A O 1
ATOM 3833 N N . ASP A 1 503 ? -13.735 73.425 -14.562 1.00 60.70 503 ASP A N 1
ATOM 3834 C CA . ASP A 1 503 ? -13.489 74.154 -13.327 1.00 67.67 503 ASP A CA 1
ATOM 3835 C C . ASP A 1 503 ? -12.712 75.417 -13.673 1.00 69.00 503 ASP A C 1
ATOM 3836 O O . ASP A 1 503 ? -11.514 75.363 -13.922 1.00 67.39 503 ASP A O 1
ATOM 3841 N N . VAL A 1 504 ? -13.398 76.552 -13.691 1.00 71.07 504 VAL A N 1
ATOM 3842 C CA . VAL A 1 504 ? -12.765 77.821 -14.030 1.00 75.98 504 VAL A CA 1
ATOM 3843 C C . VAL A 1 504 ? -11.430 78.086 -13.348 1.00 78.50 504 VAL A C 1
ATOM 3844 O O . VAL A 1 504 ? -10.474 78.522 -13.993 1.00 79.09 504 VAL A O 1
ATOM 3848 N N . GLU A 1 505 ? -11.365 77.825 -12.048 1.00 81.74 505 GLU A N 1
ATOM 3849 C CA . GLU A 1 505 ? -10.147 78.057 -11.282 1.00 86.66 505 GLU A CA 1
ATOM 3850 C C . GLU A 1 505 ? -9.098 76.956 -11.427 1.00 78.75 505 GLU A C 1
ATOM 3851 O O . GLU A 1 505 ? -7.926 77.160 -11.116 1.00 74.49 505 GLU A O 1
ATOM 3857 N N . LYS A 1 506 ? -9.518 75.793 -11.910 1.00 79.96 506 LYS A N 1
ATOM 3858 C CA . LYS A 1 506 ? -8.611 74.662 -12.087 1.00 80.45 506 LYS A CA 1
ATOM 3859 C C . LYS A 1 506 ? -7.982 74.673 -13.483 1.00 76.74 506 LYS A C 1
ATOM 3860 O O . LYS A 1 506 ? -6.827 74.291 -13.658 1.00 74.63 506 LYS A O 1
ATOM 3866 N N . GLU A 1 507 ? -8.750 75.113 -14.475 1.00 75.04 507 GLU A N 1
ATOM 3867 C CA . GLU A 1 507 ? -8.270 75.172 -15.849 1.00 69.34 507 GLU A CA 1
ATOM 3868 C C . GLU A 1 507 ? -8.897 76.346 -16.608 1.00 65.81 507 GLU A C 1
ATOM 3869 O O . GLU A 1 507 ? -9.728 77.080 -16.067 1.00 63.84 507 GLU A O 1
ATOM 3875 N N . ASN A 1 508 ? -8.479 76.532 -17.855 1.00 58.40 508 ASN A N 1
ATOM 3876 C CA . ASN A 1 508 ? -8.995 77.612 -18.686 1.00 53.95 508 ASN A CA 1
ATOM 3877 C C . ASN A 1 508 ? -9.983 77.093 -19.720 1.00 49.10 508 ASN A C 1
ATOM 3878 O O . ASN A 1 508 ? -9.767 76.051 -20.336 1.00 49.29 508 ASN A O 1
ATOM 3883 N N . TYR A 1 509 ? -11.074 77.823 -19.903 1.00 44.45 509 TYR A N 1
ATOM 3884 C CA . TYR A 1 509 ? -12.101 77.419 -20.849 1.00 41.20 509 TYR A CA 1
ATOM 3885 C C . TYR A 1 509 ? -12.498 78.619 -21.687 1.00 44.36 509 TYR A C 1
ATOM 3886 O O . TYR A 1 509 ? -13.120 79.559 -21.181 1.00 48.77 509 TYR A O 1
ATOM 3895 N N . PHE A 1 510 ? -12.134 78.585 -22.969 1.00 46.48 510 PHE A N 1
ATOM 3896 C CA . PHE A 1 510 ? -12.441 79.684 -23.885 1.00 43.91 510 PHE A CA 1
ATOM 3897 C C . PHE A 1 510 ? -13.566 79.375 -24.860 1.00 40.25 510 PHE A C 1
ATOM 3898 O O . PHE A 1 510 ? -13.664 78.276 -25.388 1.00 42.31 510 PHE A O 1
ATOM 3906 N N . LEU A 1 511 ? -14.411 80.366 -25.104 1.00 40.11 511 LEU A N 1
ATOM 3907 C CA . LEU A 1 511 ? -15.501 80.211 -26.046 1.00 36.56 511 LEU A CA 1
ATOM 3908 C C . LEU A 1 511 ? -15.196 81.003 -27.314 1.00 38.22 511 LEU A C 1
ATOM 3909 O O . LEU A 1 511 ? -14.499 82.021 -27.285 1.00 42.48 511 LEU A O 1
ATOM 3914 N N . GLY A 1 512 ? -15.717 80.527 -28.434 1.00 41.35 512 GLY A N 1
ATOM 3915 C CA . GLY A 1 512 ? -15.476 81.210 -29.682 1.00 41.60 512 GLY A CA 1
ATOM 3916 C C . GLY A 1 512 ? -16.758 81.593 -30.389 1.00 44.45 512 GLY A C 1
ATOM 3917 O O . GLY A 1 512 ? -17.679 80.784 -30.527 1.00 47.91 512 GLY A O 1
ATOM 3918 N N . PHE A 1 513 ? -16.827 82.842 -30.829 1.00 39.99 513 PHE A N 1
ATOM 3919 C CA . PHE A 1 513 ? -18.000 83.323 -31.541 1.00 37.99 513 PHE A CA 1
ATOM 3920 C C . PHE A 1 513 ? -17.537 83.589 -32.965 1.00 41.15 513 PHE A C 1
ATOM 3921 O O . PHE A 1 513 ? -16.733 84.492 -33.194 1.00 41.75 513 PHE A O 1
ATOM 3929 N N . PHE A 1 514 ? -18.042 82.800 -33.916 1.00 37.58 514 PHE A N 1
ATOM 3930 C CA . PHE A 1 514 ? -17.626 82.924 -35.311 1.00 31.96 514 PHE A CA 1
ATOM 3931 C C . PHE A 1 514 ? -18.520 83.736 -36.243 1.00 27.29 514 PHE A C 1
ATOM 3932 O O . PHE A 1 514 ? -19.641 84.100 -35.902 1.00 22.90 514 PHE A O 1
ATOM 3940 N N . LEU A 1 515 ? -17.990 84.039 -37.424 1.00 27.65 515 LEU A N 1
ATOM 3941 C CA . LEU A 1 515 ? -18.735 84.787 -38.432 1.00 27.05 515 LEU A CA 1
ATOM 3942 C C . LEU A 1 515 ? -19.109 86.154 -37.923 1.00 28.59 515 LEU A C 1
ATOM 3943 O O . LEU A 1 515 ? -20.086 86.776 -38.367 1.00 34.86 515 LEU A O 1
ATOM 3948 N N . VAL A 1 516 ? -18.295 86.640 -37.007 1.00 27.00 516 VAL A N 1
ATOM 3949 C CA . VAL A 1 516 ? -18.550 87.918 -36.390 1.00 29.73 516 VAL A CA 1
ATOM 3950 C C . VAL A 1 516 ? -17.783 89.065 -37.065 1.00 27.83 516 VAL A C 1
ATOM 3951 O O . VAL A 1 516 ? -17.760 90.192 -36.572 1.00 24.41 516 VAL A O 1
ATOM 3955 N N . GLY A 1 517 ? -17.189 88.777 -38.218 1.00 26.32 517 GLY A N 1
ATOM 3956 C CA . GLY A 1 517 ? -16.428 89.785 -38.925 1.00 22.41 517 GLY A CA 1
ATOM 3957 C C . GLY A 1 517 ? -17.217 90.760 -39.784 1.00 26.89 517 GLY A C 1
ATOM 3958 O O . GLY A 1 517 ? -16.627 91.560 -40.502 1.00 30.50 517 GLY A O 1
ATOM 3959 N N . ALA A 1 518 ? -18.541 90.729 -39.724 1.00 28.64 518 ALA A N 1
ATOM 3960 C CA . ALA A 1 518 ? -19.325 91.645 -40.536 1.00 24.49 518 ALA A CA 1
ATOM 3961 C C . ALA A 1 518 ? -20.372 92.395 -39.719 1.00 30.42 518 ALA A C 1
ATOM 3962 O O . ALA A 1 518 ? -21.118 91.798 -38.942 1.00 36.12 518 ALA A O 1
ATOM 3964 N N . TYR A 1 519 ? -20.412 93.712 -39.877 1.00 36.09 519 TYR A N 1
ATOM 3965 C CA . TYR A 1 519 ? -21.387 94.520 -39.165 1.00 33.89 519 TYR A CA 1
ATOM 3966 C C . TYR A 1 519 ? -21.313 94.542 -37.633 1.00 36.29 519 TYR A C 1
ATOM 3967 O O . TYR A 1 519 ? -21.989 95.345 -37.012 1.00 42.52 519 TYR A O 1
ATOM 3976 N N . GLN A 1 520 ? -20.511 93.693 -37.003 1.00 41.96 520 GLN A N 1
ATOM 3977 C CA . GLN A 1 520 ? -20.468 93.703 -35.539 1.00 36.88 520 GLN A CA 1
ATOM 3978 C C . GLN A 1 520 ? -19.616 94.776 -34.931 1.00 32.27 520 GLN A C 1
ATOM 3979 O O . GLN A 1 520 ? -20.030 95.450 -34.007 1.00 42.37 520 GLN A O 1
ATOM 3985 N N . GLU A 1 521 ? -18.412 94.933 -35.439 1.00 38.54 521 GLU A N 1
ATOM 3986 C CA . GLU A 1 521 ? -17.538 95.931 -34.886 1.00 36.70 521 GLU A CA 1
ATOM 3987 C C . GLU A 1 521 ? -18.082 97.329 -35.163 1.00 42.36 521 GLU A C 1
ATOM 3988 O O . GLU A 1 521 ? -18.033 98.190 -34.288 1.00 46.57 521 GLU A O 1
ATOM 3994 N N . VAL A 1 522 ? -18.606 97.548 -36.371 1.00 54.51 522 VAL A N 1
ATOM 3995 C CA . VAL A 1 522 ? -19.158 98.851 -36.764 1.00 64.60 522 VAL A CA 1
ATOM 3996 C C . VAL A 1 522 ? -20.374 99.198 -35.919 1.00 66.81 522 VAL A C 1
ATOM 3997 O O . VAL A 1 522 ? -20.692 100.367 -35.711 1.00 68.58 522 VAL A O 1
ATOM 4001 N N . LEU A 1 523 ? -21.058 98.175 -35.431 1.00 66.35 523 LEU A N 1
ATOM 4002 C CA . LEU A 1 523 ? -22.229 98.400 -34.606 1.00 67.44 523 LEU A CA 1
ATOM 4003 C C . LEU A 1 523 ? -21.914 98.121 -33.139 1.00 69.00 523 LEU A C 1
ATOM 4004 O O . LEU A 1 523 ? -22.816 97.858 -32.352 1.00 64.75 523 LEU A O 1
ATOM 4009 N N . GLY A 1 524 ? -20.629 98.184 -32.788 1.00 71.93 524 GLY A N 1
ATOM 4010 C CA . GLY A 1 524 ? -20.207 97.958 -31.416 1.00 69.59 524 GLY A CA 1
ATOM 4011 C C . GLY A 1 524 ? -20.643 99.116 -30.540 1.00 76.53 524 GLY A C 1
ATOM 4012 O O . GLY A 1 524 ? -19.884 100.064 -30.307 1.00 68.37 524 GLY A O 1
ATOM 4021 N N . LYS A 1 526 ? -20.855 99.562 -27.471 1.00 83.02 526 LYS A N 1
ATOM 4022 C CA . LYS A 1 526 ? -19.937 99.906 -26.379 1.00 84.43 526 LYS A CA 1
ATOM 4023 C C . LYS A 1 526 ? -20.760 100.296 -25.144 1.00 83.25 526 LYS A C 1
ATOM 4024 O O . LYS A 1 526 ? -20.628 101.406 -24.596 1.00 68.69 526 LYS A O 1
ATOM 4030 N N . HIS A 1 527 ? -21.601 99.347 -24.724 1.00 79.89 527 HIS A N 1
ATOM 4031 C CA . HIS A 1 527 ? -22.508 99.494 -23.591 1.00 76.86 527 HIS A CA 1
ATOM 4032 C C . HIS A 1 527 ? -21.894 100.155 -22.346 1.00 80.21 527 HIS A C 1
ATOM 4033 O O . HIS A 1 527 ? -21.676 101.370 -22.342 1.00 91.17 527 HIS A O 1
ATOM 4040 N N . ASN A 1 528 ? -21.618 99.390 -21.291 1.00 74.67 528 ASN A N 1
ATOM 4041 C CA . ASN A 1 528 ? -21.046 99.972 -20.073 1.00 71.24 528 ASN A CA 1
ATOM 4042 C C . ASN A 1 528 ? -19.585 100.382 -20.250 1.00 72.12 528 ASN A C 1
ATOM 4043 O O . ASN A 1 528 ? -18.723 100.009 -19.457 1.00 75.35 528 ASN A O 1
ATOM 4048 N N . LEU A 1 529 ? -19.320 101.159 -21.294 1.00 71.68 529 LEU A N 1
ATOM 4049 C CA . LEU A 1 529 ? -17.978 101.634 -21.612 1.00 64.21 529 LEU A CA 1
ATOM 4050 C C . LEU A 1 529 ? -16.974 100.531 -21.927 1.00 64.76 529 LEU A C 1
ATOM 4051 O O . LEU A 1 529 ? -15.775 100.789 -21.971 1.00 73.32 529 LEU A O 1
ATOM 4056 N N . PHE A 1 530 ? -17.445 99.306 -22.146 1.00 63.60 530 PHE A N 1
ATOM 4057 C CA . PHE A 1 530 ? -16.527 98.221 -22.492 1.00 63.77 530 PHE A CA 1
ATOM 4058 C C . PHE A 1 530 ? -16.068 98.484 -23.917 1.00 64.06 530 PHE A C 1
ATOM 4059 O O . PHE A 1 530 ? -16.798 98.206 -24.867 1.00 72.53 530 PHE A O 1
ATOM 4067 N N . THR A 1 531 ? -14.865 99.028 -24.070 1.00 64.92 531 THR A N 1
ATOM 4068 C CA . THR A 1 531 ? -14.351 99.348 -25.401 1.00 65.54 531 THR A CA 1
ATOM 4069 C C . THR A 1 531 ? -13.978 98.127 -26.230 1.00 60.86 531 THR A C 1
ATOM 4070 O O . THR A 1 531 ? -13.897 97.008 -25.718 1.00 57.28 531 THR A O 1
ATOM 4074 N N . HIS A 1 532 ? -13.756 98.359 -27.521 1.00 51.76 532 HIS A N 1
ATOM 4075 C CA . HIS A 1 532 ? -13.384 97.293 -28.450 1.00 51.61 532 HIS A CA 1
ATOM 4076 C C . HIS A 1 532 ? -12.284 96.443 -27.794 1.00 38.65 532 HIS A C 1
ATOM 4077 O O . HIS A 1 532 ? -11.334 96.978 -27.224 1.00 45.56 532 HIS A O 1
ATOM 4084 N N . PRO A 1 533 ? -12.425 95.115 -27.831 1.00 26.64 533 PRO A N 1
ATOM 4085 C CA . PRO A 1 533 ? -11.429 94.230 -27.232 1.00 34.20 533 PRO A CA 1
ATOM 4086 C C . PRO A 1 533 ? -10.133 94.208 -28.024 1.00 35.73 533 PRO A C 1
ATOM 4087 O O . PRO A 1 533 ? -10.086 94.677 -29.156 1.00 42.07 533 PRO A O 1
ATOM 4091 N N . THR A 1 534 ? -9.070 93.683 -27.435 1.00 34.08 534 THR A N 1
ATOM 4092 C CA . THR A 1 534 ? -7.812 93.644 -28.153 1.00 31.72 534 THR A CA 1
ATOM 4093 C C . THR A 1 534 ? -7.973 92.796 -29.405 1.00 36.19 534 THR A C 1
ATOM 4094 O O . THR A 1 534 ? -8.592 91.735 -29.365 1.00 34.06 534 THR A O 1
ATOM 4098 N N . GLU A 1 535 ? -7.434 93.263 -30.523 1.00 35.81 535 GLU A N 1
ATOM 4099 C CA . GLU A 1 535 ? -7.536 92.493 -31.752 1.00 37.00 535 GLU A CA 1
ATOM 4100 C C . GLU A 1 535 ? -6.149 92.193 -32.284 1.00 38.60 535 GLU A C 1
ATOM 4101 O O . GLU A 1 535 ? -5.215 92.957 -32.064 1.00 41.11 535 GLU A O 1
ATOM 4107 N N . ALA A 1 536 ? -6.006 91.066 -32.966 1.00 33.82 536 ALA A N 1
ATOM 4108 C CA . ALA A 1 536 ? -4.714 90.693 -33.517 1.00 32.00 536 ALA A CA 1
ATOM 4109 C C . ALA A 1 536 ? -4.934 90.047 -34.872 1.00 33.17 536 ALA A C 1
ATOM 4110 O O . ALA A 1 536 ? -5.947 89.385 -35.087 1.00 37.15 536 ALA A O 1
ATOM 4112 N N . ILE A 1 537 ? -3.987 90.245 -35.781 1.00 28.97 537 ILE A N 1
ATOM 4113 C CA . ILE A 1 537 ? -4.070 89.679 -37.121 1.00 33.84 537 ILE A CA 1
ATOM 4114 C C . ILE A 1 537 ? -3.160 88.466 -37.232 1.00 32.37 537 ILE A C 1
ATOM 4115 O O . ILE A 1 537 ? -1.943 88.599 -37.151 1.00 33.50 537 ILE A O 1
ATOM 4120 N N . ILE A 1 538 ? -3.748 87.291 -37.437 1.00 34.49 538 ILE A N 1
ATOM 4121 C CA . ILE A 1 538 ? -2.971 86.060 -37.531 1.00 33.82 538 ILE A CA 1
ATOM 4122 C C . ILE A 1 538 ? -2.643 85.634 -38.954 1.00 35.08 538 ILE A C 1
ATOM 4123 O O . ILE A 1 538 ? -3.545 85.365 -39.756 1.00 38.37 538 ILE A O 1
ATOM 4128 N N . SER A 1 539 ? -1.348 85.564 -39.259 1.00 37.54 539 SER A N 1
ATOM 4129 C CA . SER A 1 539 ? -0.891 85.150 -40.588 1.00 43.76 539 SER A CA 1
ATOM 4130 C C . SER A 1 539 ? -0.495 83.687 -40.547 1.00 40.76 539 SER A C 1
ATOM 4131 O O . SER A 1 539 ? 0.088 83.228 -39.573 1.00 34.98 539 SER A O 1
ATOM 4134 N N . ILE A 1 540 ? -0.803 82.957 -41.610 1.00 42.53 540 ILE A N 1
ATOM 4135 C CA . ILE A 1 540 ? -0.495 81.537 -41.648 1.00 42.17 540 ILE A CA 1
ATOM 4136 C C . ILE A 1 540 ? 0.237 81.132 -42.925 1.00 45.16 540 ILE A C 1
ATOM 4137 O O . ILE A 1 540 ? -0.102 81.595 -44.010 1.00 46.90 540 ILE A O 1
ATOM 4142 N N . ASN A 1 541 ? 1.244 80.274 -42.795 1.00 47.97 541 ASN A N 1
ATOM 4143 C CA . ASN A 1 541 ? 2.004 79.797 -43.948 1.00 47.53 541 ASN A CA 1
ATOM 4144 C C . ASN A 1 541 ? 2.474 78.365 -43.704 1.00 50.39 541 ASN A C 1
ATOM 4145 O O . ASN A 1 541 ? 2.033 77.715 -42.751 1.00 56.01 541 ASN A O 1
ATOM 4150 N N . GLU A 1 542 ? 3.364 77.869 -44.558 1.00 56.70 542 GLU A N 1
ATOM 4151 C CA . GLU A 1 542 ? 3.857 76.498 -44.423 1.00 59.41 542 GLU A CA 1
ATOM 4152 C C . GLU A 1 542 ? 4.682 76.279 -43.155 1.00 55.59 542 GLU A C 1
ATOM 4153 O O . GLU A 1 542 ? 4.775 75.160 -42.666 1.00 49.82 542 GLU A O 1
ATOM 4159 N N . LYS A 1 543 ? 5.271 77.354 -42.633 1.00 56.05 543 LYS A N 1
ATOM 4160 C CA . LYS A 1 543 ? 6.097 77.298 -41.429 1.00 54.78 543 LYS A CA 1
ATOM 4161 C C . LYS A 1 543 ? 5.223 77.261 -40.177 1.00 57.81 543 LYS A C 1
ATOM 4162 O O . LYS A 1 543 ? 5.628 76.735 -39.140 1.00 54.92 543 LYS A O 1
ATOM 4168 N N . GLY A 1 544 ? 4.029 77.839 -40.282 1.00 56.68 544 GLY A N 1
ATOM 4169 C CA . GLY A 1 544 ? 3.099 77.885 -39.162 1.00 55.85 544 GLY A CA 1
ATOM 4170 C C . GLY A 1 544 ? 2.316 79.187 -39.147 1.00 52.76 544 GLY A C 1
ATOM 4171 O O . GLY A 1 544 ? 1.969 79.712 -40.200 1.00 54.69 544 GLY A O 1
ATOM 4172 N N . TYR A 1 545 ? 2.028 79.721 -37.967 1.00 52.52 545 TYR A N 1
ATOM 4173 C CA . TYR A 1 545 ? 1.284 80.974 -37.891 1.00 50.94 545 TYR A CA 1
ATOM 4174 C C . TYR A 1 545 ? 2.127 82.046 -37.226 1.00 45.19 545 TYR A C 1
ATOM 4175 O O . TYR A 1 545 ? 3.080 81.739 -36.527 1.00 48.85 545 TYR A O 1
ATOM 4184 N N . GLU A 1 546 ? 1.788 83.305 -37.449 1.00 40.73 546 GLU A N 1
ATOM 4185 C CA . GLU A 1 546 ? 2.547 84.377 -36.839 1.00 45.29 546 GLU A CA 1
ATOM 4186 C C . GLU A 1 546 ? 1.654 85.539 -36.425 1.00 50.30 546 GLU A C 1
ATOM 4187 O O . GLU A 1 546 ? 1.031 86.202 -37.261 1.00 54.10 546 GLU A O 1
ATOM 4193 N N . VAL A 1 547 ? 1.585 85.780 -35.120 1.00 47.99 547 VAL A N 1
ATOM 4194 C CA . VAL A 1 547 ? 0.779 86.875 -34.596 1.00 38.95 547 VAL A CA 1
ATOM 4195 C C . VAL A 1 547 ? 1.382 88.177 -35.070 1.00 34.61 547 VAL A C 1
ATOM 4196 O O . VAL A 1 547 ? 2.597 88.291 -35.170 1.00 47.11 547 VAL A O 1
ATOM 4200 N N . GLU A 1 548 ? 0.541 89.158 -35.365 1.00 33.95 548 GLU A N 1
ATOM 4201 C CA . GLU A 1 548 ? 1.040 90.458 -35.812 1.00 44.60 548 GLU A CA 1
ATOM 4202 C C . GLU A 1 548 ? -0.061 91.507 -35.886 1.00 42.67 548 GLU A C 1
ATOM 4203 O O . GLU A 1 548 ? -1.237 91.177 -35.968 1.00 55.52 548 GLU A O 1
ATOM 4209 N N . GLY A 1 549 ? 0.314 92.775 -35.842 1.00 40.28 549 GLY A N 1
ATOM 4210 C CA . GLY A 1 549 ? -0.693 93.814 -35.918 1.00 42.48 549 GLY A CA 1
ATOM 4211 C C . GLY A 1 549 ? -1.683 93.771 -34.770 1.00 38.99 549 GLY A C 1
ATOM 4212 O O . GLY A 1 549 ? -2.905 93.740 -34.962 1.00 42.36 549 GLY A O 1
ATOM 4213 N N . ILE A 1 550 ? -1.139 93.777 -33.564 1.00 32.85 550 ILE A N 1
ATOM 4214 C CA . ILE A 1 550 ? -1.937 93.740 -32.357 1.00 28.58 550 ILE A CA 1
ATOM 4215 C C . ILE A 1 550 ? -2.409 95.144 -32.007 1.00 30.19 550 ILE A C 1
ATOM 4216 O O . ILE A 1 550 ? -1.675 96.106 -32.191 1.00 39.04 550 ILE A O 1
ATOM 4221 N N . ILE A 1 551 ? -3.647 95.265 -31.535 1.00 30.57 551 ILE A N 1
ATOM 4222 C CA . ILE A 1 551 ? -4.206 96.552 -31.112 1.00 25.95 551 ILE A CA 1
ATOM 4223 C C . ILE A 1 551 ? -4.735 96.278 -29.723 1.00 27.43 551 ILE A C 1
ATOM 4224 O O . ILE A 1 551 ? -5.784 95.658 -29.557 1.00 39.40 551 ILE A O 1
ATOM 4229 N N . GLU A 1 552 ? -4.002 96.730 -28.720 1.00 30.85 552 GLU A N 1
ATOM 4230 C CA . GLU A 1 552 ? -4.392 96.496 -27.339 1.00 33.36 552 GLU A CA 1
ATOM 4231 C C . GLU A 1 552 ? -5.617 97.303 -26.946 1.00 27.55 552 GLU A C 1
ATOM 4232 O O . GLU A 1 552 ? -5.831 98.404 -27.442 1.00 26.43 552 GLU A O 1
ATOM 4238 N N . ALA A 1 553 ? -6.424 96.737 -26.058 1.00 19.79 553 ALA A N 1
ATOM 4239 C CA . ALA A 1 553 ? -7.641 97.398 -25.611 1.00 24.70 553 ALA A CA 1
ATOM 4240 C C . ALA A 1 553 ? -7.357 98.669 -24.801 1.00 23.25 553 ALA A C 1
ATOM 4241 O O . ALA A 1 553 ? -6.488 98.668 -23.945 1.00 22.09 553 ALA A O 1
ATOM 4243 N N . GLN A 1 554 ? -8.102 99.741 -25.081 1.00 27.00 554 GLN A N 1
ATOM 4244 C CA . GLN A 1 554 ? -7.952 101.018 -24.398 1.00 22.99 554 GLN A CA 1
ATOM 4245 C C . GLN A 1 554 ? -7.959 100.910 -22.889 1.00 30.55 554 GLN A C 1
ATOM 4246 O O . GLN A 1 554 ? -8.601 100.030 -22.328 1.00 39.16 554 GLN A O 1
ATOM 4252 N N . SER A 1 555 ? -7.265 101.822 -22.221 1.00 34.63 555 SER A N 1
ATOM 4253 C CA . SER A 1 555 ? -7.261 101.810 -20.772 1.00 27.99 555 SER A CA 1
ATOM 4254 C C . SER A 1 555 ? -8.448 102.656 -20.341 1.00 38.27 555 SER A C 1
ATOM 4255 O O . SER A 1 555 ? -8.944 103.490 -21.110 1.00 39.05 555 SER A O 1
ATOM 4258 N N . ILE A 1 556 ? -8.895 102.450 -19.108 1.00 37.06 556 ILE A N 1
ATOM 4259 C CA . ILE A 1 556 ? -10.016 103.206 -18.564 1.00 31.62 556 ILE A CA 1
ATOM 4260 C C . ILE A 1 556 ? -9.824 104.689 -18.846 1.00 35.38 556 ILE A C 1
ATOM 4261 O O . ILE A 1 556 ? -10.735 105.368 -19.326 1.00 33.56 556 ILE A O 1
ATOM 4266 N N . LEU A 1 557 ? -8.623 105.174 -18.547 1.00 36.29 557 LEU A N 1
ATOM 4267 C CA . LEU A 1 557 ? -8.257 106.571 -18.760 1.00 34.12 557 LEU A CA 1
ATOM 4268 C C . LEU A 1 557 ? -8.519 106.977 -20.203 1.00 38.07 557 LEU A C 1
ATOM 4269 O O . LEU A 1 557 ? -9.189 107.981 -20.463 1.00 41.95 557 LEU A O 1
ATOM 4274 N N . ASP A 1 558 ? -7.994 106.201 -21.147 1.00 38.41 558 ASP A N 1
ATOM 4275 C CA . ASP A 1 558 ? -8.202 106.514 -22.557 1.00 44.29 558 ASP A CA 1
ATOM 4276 C C . ASP A 1 558 ? -9.690 106.547 -22.882 1.00 38.19 558 ASP A C 1
ATOM 4277 O O . ASP A 1 558 ? -10.166 107.434 -23.584 1.00 43.56 558 ASP A O 1
ATOM 4282 N N . THR A 1 559 ? -10.427 105.573 -22.372 1.00 33.48 559 THR A N 1
ATOM 4283 C CA . THR A 1 559 ? -11.858 105.516 -22.623 1.00 27.59 559 THR A CA 1
ATOM 4284 C C . THR A 1 559 ? -12.588 106.776 -22.152 1.00 34.68 559 THR A C 1
ATOM 4285 O O . THR A 1 559 ? -13.464 107.304 -22.843 1.00 23.60 559 THR A O 1
ATOM 4289 N N . LEU A 1 560 ? -12.222 107.248 -20.964 1.00 36.12 560 LEU A N 1
ATOM 4290 C CA . LEU A 1 560 ? -12.838 108.439 -20.400 1.00 31.04 560 LEU A CA 1
ATOM 4291 C C . LEU A 1 560 ? -12.530 109.634 -21.281 1.00 34.06 560 LEU A C 1
ATOM 4292 O O . LEU A 1 560 ? -13.382 110.488 -21.511 1.00 31.34 560 LEU A O 1
ATOM 4297 N N . GLU A 1 561 ? -11.302 109.692 -21.777 1.00 37.44 561 GLU A N 1
ATOM 4298 C CA . GLU A 1 561 ? -10.916 110.795 -22.625 1.00 38.12 561 GLU A CA 1
ATOM 4299 C C . GLU A 1 561 ? -11.749 110.799 -23.888 1.00 41.53 561 GLU A C 1
ATOM 4300 O O . GLU A 1 561 ? -12.218 111.846 -24.325 1.00 52.85 561 GLU A O 1
ATOM 4306 N N . ASP A 1 562 ? -11.938 109.628 -24.479 1.00 33.61 562 ASP A N 1
ATOM 4307 C CA . ASP A 1 562 ? -12.726 109.539 -25.689 1.00 34.02 562 ASP A CA 1
ATOM 4308 C C . ASP A 1 562 ? -14.130 110.091 -25.513 1.00 36.59 562 ASP A C 1
ATOM 4309 O O . ASP A 1 562 ? -14.792 110.429 -26.490 1.00 41.06 562 ASP A O 1
ATOM 4314 N N . LEU A 1 563 ? -14.600 110.179 -24.276 1.00 38.85 563 LEU A N 1
ATOM 4315 C CA . LEU A 1 563 ? -15.924 110.728 -24.039 1.00 33.15 563 LEU A CA 1
ATOM 4316 C C . LEU A 1 563 ? -15.793 112.212 -23.825 1.00 40.90 563 LEU A C 1
ATOM 4317 O O . LEU A 1 563 ? -16.766 112.898 -23.507 1.00 47.39 563 LEU A O 1
ATOM 4322 N N . ASP A 1 564 ? -14.575 112.706 -24.010 1.00 45.19 564 ASP A N 1
ATOM 4323 C CA . ASP A 1 564 ? -14.279 114.121 -23.847 1.00 44.62 564 ASP A CA 1
ATOM 4324 C C . ASP A 1 564 ? -14.186 114.549 -22.408 1.00 39.64 564 ASP A C 1
ATOM 4325 O O . ASP A 1 564 ? -14.650 115.627 -22.055 1.00 40.21 564 ASP A O 1
ATOM 4330 N N . TYR A 1 565 ? -13.606 113.704 -21.574 1.00 33.67 565 TYR A N 1
ATOM 4331 C CA . TYR A 1 565 ? -13.447 114.043 -20.183 1.00 30.30 565 TYR A CA 1
ATOM 4332 C C . TYR A 1 565 ? -12.037 114.554 -20.018 1.00 28.26 565 TYR A C 1
ATOM 4333 O O . TYR A 1 565 ? -11.155 114.164 -20.762 1.00 35.78 565 TYR A O 1
ATOM 4342 N N . ASP A 1 566 ? -11.812 115.434 -19.055 1.00 36.12 566 ASP A N 1
ATOM 4343 C CA . ASP A 1 566 ? -10.467 115.946 -18.843 1.00 38.37 566 ASP A CA 1
ATOM 4344 C C . ASP A 1 566 ? -9.668 114.963 -17.985 1.00 42.00 566 ASP A C 1
ATOM 4345 O O . ASP A 1 566 ? -9.756 114.985 -16.753 1.00 36.41 566 ASP A O 1
ATOM 4350 N N . ILE A 1 567 ? -8.897 114.101 -18.638 1.00 38.16 567 ILE A N 1
ATOM 4351 C CA . ILE A 1 567 ? -8.085 113.123 -17.933 1.00 45.06 567 ILE A CA 1
ATOM 4352 C C . ILE A 1 567 ? -7.235 113.760 -16.836 1.00 43.56 567 ILE A C 1
ATOM 4353 O O . ILE A 1 567 ? -7.196 113.280 -15.700 1.00 43.64 567 ILE A O 1
ATOM 4358 N N . HIS A 1 568 ? -6.546 114.839 -17.186 1.00 42.33 568 HIS A N 1
ATOM 4359 C CA . HIS A 1 568 ? -5.694 115.528 -16.234 1.00 40.77 568 HIS A CA 1
ATOM 4360 C C . HIS A 1 568 ? -6.522 115.946 -15.023 1.00 40.87 568 HIS A C 1
ATOM 4361 O O . HIS A 1 568 ? -6.119 115.726 -13.879 1.00 41.54 568 HIS A O 1
ATOM 4368 N N . ALA A 1 569 ? -7.688 116.531 -15.285 1.00 34.28 569 ALA A N 1
ATOM 4369 C CA . ALA A 1 569 ? -8.585 116.969 -14.226 1.00 29.33 569 ALA A CA 1
ATOM 4370 C C . ALA A 1 569 ? -8.993 115.790 -13.334 1.00 28.18 569 ALA A C 1
ATOM 4371 O O . ALA A 1 569 ? -8.832 115.839 -12.115 1.00 25.26 569 ALA A O 1
ATOM 4373 N N . ILE A 1 570 ? -9.511 114.732 -13.951 1.00 25.22 570 ILE A N 1
ATOM 4374 C CA . ILE A 1 570 ? -9.921 113.539 -13.229 1.00 20.26 570 ILE A CA 1
ATOM 4375 C C . ILE A 1 570 ? -8.822 113.015 -12.309 1.00 25.60 570 ILE A C 1
ATOM 4376 O O . ILE A 1 570 ? -9.083 112.619 -11.175 1.00 28.91 570 ILE A O 1
ATOM 4389 N N . ASP A 1 572 ? -6.239 114.771 -11.101 1.00 38.85 572 ASP A N 1
ATOM 4390 C CA . ASP A 1 572 ? -6.015 115.754 -10.054 1.00 39.05 572 ASP A CA 1
ATOM 4391 C C . ASP A 1 572 ? -7.048 115.550 -8.960 1.00 41.14 572 ASP A C 1
ATOM 4392 O O . ASP A 1 572 ? -6.694 115.333 -7.803 1.00 38.56 572 ASP A O 1
ATOM 4397 N N . ILE A 1 573 ? -8.328 115.600 -9.312 1.00 40.05 573 ILE A N 1
ATOM 4398 C CA . ILE A 1 573 ? -9.356 115.420 -8.302 1.00 41.26 573 ILE A CA 1
ATOM 4399 C C . ILE A 1 573 ? -9.197 114.089 -7.568 1.00 37.47 573 ILE A C 1
ATOM 4400 O O . ILE A 1 573 ? -9.256 114.049 -6.337 1.00 44.14 573 ILE A O 1
ATOM 4405 N N . LEU A 1 574 ? -8.970 113.002 -8.296 1.00 35.64 574 LEU A N 1
ATOM 4406 C CA . LEU A 1 574 ? -8.796 111.702 -7.634 1.00 36.39 574 LEU A CA 1
ATOM 4407 C C . LEU A 1 574 ? -7.627 111.724 -6.675 1.00 36.70 574 LEU A C 1
ATOM 4408 O O . LEU A 1 574 ? -7.707 111.216 -5.558 1.00 35.64 574 LEU A O 1
ATOM 4413 N N . ASN A 1 575 ? -6.533 112.313 -7.130 1.00 34.14 575 ASN A N 1
ATOM 4414 C CA . ASN A 1 575 ? -5.338 112.406 -6.324 1.00 30.82 575 ASN A CA 1
ATOM 4415 C C . ASN A 1 575 ? -5.608 113.199 -5.052 1.00 32.37 575 ASN A C 1
ATOM 4416 O O . ASN A 1 575 ? -5.184 112.825 -3.960 1.00 27.08 575 ASN A O 1
ATOM 4421 N N . GLU A 1 576 ? -6.317 114.308 -5.221 1.00 31.98 576 GLU A N 1
ATOM 4422 C CA . GLU A 1 576 ? -6.666 115.193 -4.132 1.00 30.32 576 GLU A CA 1
ATOM 4423 C C . GLU A 1 576 ? -7.546 114.501 -3.091 1.00 34.92 576 GLU A C 1
ATOM 4424 O O . GLU A 1 576 ? -7.248 114.539 -1.900 1.00 31.30 576 GLU A O 1
ATOM 4430 N N . ARG A 1 577 ? -8.616 113.848 -3.534 1.00 35.36 577 ARG A N 1
ATOM 4431 C CA . ARG A 1 577 ? -9.518 113.165 -2.613 1.00 35.93 577 ARG A CA 1
ATOM 4432 C C . ARG A 1 577 ? -8.826 112.150 -1.716 1.00 42.37 577 ARG A C 1
ATOM 4433 O O . ARG A 1 577 ? -9.191 111.992 -0.550 1.00 50.34 577 ARG A O 1
ATOM 4441 N N . ILE A 1 578 ? -7.832 111.457 -2.256 1.00 37.08 578 ILE A N 1
ATOM 4442 C CA . ILE A 1 578 ? -7.110 110.490 -1.466 1.00 30.12 578 ILE A CA 1
ATOM 4443 C C . ILE A 1 578 ? -6.247 111.237 -0.459 1.00 36.57 578 ILE A C 1
ATOM 4444 O O . ILE A 1 578 ? -6.164 110.865 0.710 1.00 33.77 578 ILE A O 1
ATOM 4449 N N . SER A 1 579 ? -5.622 112.315 -0.914 1.00 39.85 579 SER A N 1
ATOM 4450 C CA . SER A 1 579 ? -4.747 113.103 -0.055 1.00 47.23 579 SER A CA 1
ATOM 4451 C C . SER A 1 579 ? -5.455 113.796 1.095 1.00 43.64 579 SER A C 1
ATOM 4452 O O . SER A 1 579 ? -4.988 113.756 2.227 1.00 47.05 579 SER A O 1
ATOM 4455 N N . ASN A 1 580 ? -6.581 114.428 0.815 1.00 35.09 580 ASN A N 1
ATOM 4456 C CA . ASN A 1 580 ? -7.288 115.113 1.865 1.00 35.43 580 ASN A CA 1
ATOM 4457 C C . ASN A 1 580 ? -8.141 114.176 2.700 1.00 37.92 580 ASN A C 1
ATOM 4458 O O . ASN A 1 580 ? -8.773 114.595 3.669 1.00 38.57 580 ASN A O 1
ATOM 4463 N N . SER A 1 581 ? -8.148 112.895 2.345 1.00 45.93 581 SER A N 1
ATOM 4464 C CA . SER A 1 581 ? -8.946 111.925 3.091 1.00 48.21 581 SER A CA 1
ATOM 4465 C C . SER A 1 581 ? -8.473 111.813 4.530 1.00 51.63 581 SER A C 1
ATOM 4466 O O . SER A 1 581 ? -7.272 111.845 4.810 1.00 49.41 581 SER A O 1
ATOM 4469 N N . LYS A 1 582 ? -9.417 111.664 5.450 1.00 49.59 582 LYS A N 1
ATOM 4470 C CA . LYS A 1 582 ? -9.040 111.532 6.842 1.00 48.58 582 LYS A CA 1
ATOM 4471 C C . LYS A 1 582 ? -9.420 110.178 7.415 1.00 47.16 582 LYS A C 1
ATOM 4472 O O . LYS A 1 582 ? -9.687 110.067 8.604 1.00 52.30 582 LYS A O 1
ATOM 4478 N N . LEU A 1 583 ? -9.430 109.149 6.570 1.00 41.31 583 LEU A N 1
ATOM 4479 C CA . LEU A 1 583 ? -9.762 107.799 7.019 1.00 37.12 583 LEU A CA 1
ATOM 4480 C C . LEU A 1 583 ? -8.569 106.873 6.903 1.00 40.07 583 LEU A C 1
ATOM 4481 O O . LEU A 1 583 ? -8.641 105.705 7.288 1.00 38.32 583 LEU A O 1
ATOM 4486 N N . VAL A 1 584 ? -7.481 107.403 6.355 1.00 40.48 584 VAL A N 1
ATOM 4487 C CA . VAL A 1 584 ? -6.250 106.648 6.159 1.00 40.36 584 VAL A CA 1
ATOM 4488 C C . VAL A 1 584 ? -5.063 107.577 6.387 1.00 41.99 584 VAL A C 1
ATOM 4489 O O . VAL A 1 584 ? -5.182 108.783 6.210 1.00 42.89 584 VAL A O 1
ATOM 4493 N N . ASN A 1 585 ? -3.923 107.015 6.774 1.00 40.47 585 ASN A N 1
ATOM 4494 C CA . ASN A 1 585 ? -2.721 107.796 7.030 1.00 40.87 585 ASN A CA 1
ATOM 4495 C C . ASN A 1 585 ? -1.901 108.010 5.761 1.00 47.25 585 ASN A C 1
ATOM 4496 O O . ASN A 1 585 ? -2.218 107.456 4.712 1.00 50.58 585 ASN A O 1
ATOM 4501 N N . ASP A 1 586 ? -0.839 108.807 5.870 1.00 50.07 586 ASP A N 1
ATOM 4502 C CA . ASP A 1 586 ? 0.033 109.099 4.737 1.00 50.10 586 ASP A CA 1
ATOM 4503 C C . ASP A 1 586 ? 0.541 107.802 4.118 1.00 48.45 586 ASP A C 1
ATOM 4504 O O . ASP A 1 586 ? 0.418 107.574 2.916 1.00 46.19 586 ASP A O 1
ATOM 4509 N N . LYS A 1 587 ? 1.115 106.954 4.954 1.00 45.79 587 LYS A N 1
ATOM 4510 C CA . LYS A 1 587 ? 1.647 105.685 4.505 1.00 44.81 587 LYS A CA 1
ATOM 4511 C C . LYS A 1 587 ? 0.696 104.962 3.565 1.00 45.39 587 LYS A C 1
ATOM 4512 O O . LYS A 1 587 ? 1.087 104.503 2.491 1.00 47.10 587 LYS A O 1
ATOM 4518 N N . GLN A 1 588 ? -0.555 104.861 3.999 1.00 45.01 588 GLN A N 1
ATOM 4519 C CA . GLN A 1 588 ? -1.610 104.199 3.250 1.00 44.26 588 GLN A CA 1
ATOM 4520 C C . GLN A 1 588 ? -1.997 104.982 1.999 1.00 39.43 588 GLN A C 1
ATOM 4521 O O . GLN A 1 588 ? -2.144 104.409 0.928 1.00 36.26 588 GLN A O 1
ATOM 4527 N N . LYS A 1 589 ? -2.162 106.292 2.134 1.00 40.69 589 LYS A N 1
ATOM 4528 C CA . LYS A 1 589 ? -2.533 107.125 0.995 1.00 35.40 589 LYS A CA 1
ATOM 4529 C C . LYS A 1 589 ? -1.571 106.937 -0.156 1.00 33.49 589 LYS A C 1
ATOM 4530 O O . LYS A 1 589 ? -1.973 106.975 -1.320 1.00 36.95 589 LYS A O 1
ATOM 4536 N N . LYS A 1 590 ? -0.297 106.738 0.156 1.00 36.79 590 LYS A N 1
ATOM 4537 C CA . LYS A 1 590 ? 0.685 106.545 -0.901 1.00 39.48 590 LYS A CA 1
ATOM 4538 C C . LYS A 1 590 ? 0.399 105.224 -1.583 1.00 36.00 590 LYS A C 1
ATOM 4539 O O . LYS A 1 590 ? 0.379 105.147 -2.808 1.00 32.30 590 LYS A O 1
ATOM 4545 N N . HIS A 1 591 ? 0.152 104.195 -0.778 1.00 36.99 591 HIS A N 1
ATOM 4546 C CA . HIS A 1 591 ? -0.169 102.868 -1.295 1.00 34.76 591 HIS A CA 1
ATOM 4547 C C . HIS A 1 591 ? -1.386 102.929 -2.229 1.00 32.16 591 HIS A C 1
ATOM 4548 O O . HIS A 1 591 ? -1.364 102.357 -3.316 1.00 33.90 591 HIS A O 1
ATOM 4555 N N . ILE A 1 592 ? -2.438 103.623 -1.789 1.00 33.08 592 ILE A N 1
ATOM 4556 C CA . ILE A 1 592 ? -3.670 103.792 -2.563 1.00 33.89 592 ILE A CA 1
ATOM 4557 C C . ILE A 1 592 ? -3.334 104.386 -3.929 1.00 34.33 592 ILE A C 1
ATOM 4558 O O . ILE A 1 592 ? -3.800 103.903 -4.952 1.00 37.86 592 ILE A O 1
ATOM 4563 N N . LEU A 1 593 ? -2.538 105.447 -3.939 1.00 31.71 593 LEU A N 1
ATOM 4564 C CA . LEU A 1 593 ? -2.156 106.083 -5.183 1.00 34.35 593 LEU A CA 1
ATOM 4565 C C . LEU A 1 593 ? -1.565 105.081 -6.174 1.00 36.20 593 LEU A C 1
ATOM 4566 O O . LEU A 1 593 ? -1.941 105.065 -7.340 1.00 36.17 593 LEU A O 1
ATOM 4571 N N . GLY A 1 594 ? -0.641 104.252 -5.701 1.00 31.52 594 GLY A N 1
ATOM 4572 C CA . GLY A 1 594 ? -0.026 103.277 -6.566 1.00 34.61 594 GLY A CA 1
ATOM 4573 C C . GLY A 1 594 ? -1.034 102.384 -7.253 1.00 32.31 594 GLY A C 1
ATOM 4574 O O . GLY A 1 594 ? -0.927 102.121 -8.450 1.00 31.57 594 GLY A O 1
ATOM 4575 N N . GLU A 1 595 ? -2.016 101.918 -6.495 1.00 26.92 595 GLU A N 1
ATOM 4576 C CA . GLU A 1 595 ? -3.041 101.049 -7.032 1.00 32.51 595 GLU A CA 1
ATOM 4577 C C . GLU A 1 595 ? -3.885 101.827 -8.015 1.00 33.48 595 GLU A C 1
ATOM 4578 O O . GLU A 1 595 ? -4.032 101.440 -9.171 1.00 40.16 595 GLU A O 1
ATOM 4584 N N . LEU A 1 596 ? -4.433 102.940 -7.556 1.00 36.58 596 LEU A N 1
ATOM 4585 C CA . LEU A 1 596 ? -5.274 103.771 -8.399 1.00 38.37 596 LEU A CA 1
ATOM 4586 C C . LEU A 1 596 ? -4.676 104.027 -9.778 1.00 39.23 596 LEU A C 1
ATOM 4587 O O . LEU A 1 596 ? -5.380 103.999 -10.787 1.00 42.07 596 LEU A O 1
ATOM 4592 N N . TYR A 1 597 ? -3.377 104.285 -9.832 1.00 40.15 597 TYR A N 1
ATOM 4593 C CA . TYR A 1 597 ? -2.731 104.562 -11.110 1.00 37.89 597 TYR A CA 1
ATOM 4594 C C . TYR A 1 597 ? -2.573 103.319 -11.971 1.00 36.37 597 TYR A C 1
ATOM 4595 O O . TYR A 1 597 ? -2.539 103.394 -13.196 1.00 26.21 597 TYR A O 1
ATOM 4604 N N . LEU A 1 598 ? -2.490 102.173 -11.318 1.00 32.29 598 LEU A N 1
ATOM 4605 C CA . LEU A 1 598 ? -2.365 100.926 -12.024 1.00 38.15 598 LEU A CA 1
ATOM 4606 C C . LEU A 1 598 ? -3.708 100.589 -12.698 1.00 46.07 598 LEU A C 1
ATOM 4607 O O . LEU A 1 598 ? -3.749 100.150 -13.852 1.00 42.05 598 LEU A O 1
ATOM 4612 N N . PHE A 1 599 ? -4.805 100.812 -11.973 1.00 48.67 599 PHE A N 1
ATOM 4613 C CA . PHE A 1 599 ? -6.146 100.524 -12.481 1.00 46.24 599 PHE A CA 1
ATOM 4614 C C . PHE A 1 599 ? -6.568 101.461 -13.589 1.00 42.63 599 PHE A C 1
ATOM 4615 O O . PHE A 1 599 ? -7.330 101.077 -14.468 1.00 41.91 599 PHE A O 1
ATOM 4623 N N . LEU A 1 600 ? -6.080 102.693 -13.532 1.00 38.32 600 LEU A N 1
ATOM 4624 C CA . LEU A 1 600 ? -6.407 103.698 -14.530 1.00 40.52 600 LEU A CA 1
ATOM 4625 C C . LEU A 1 600 ? -5.781 103.381 -15.877 1.00 46.89 600 LEU A C 1
ATOM 4626 O O . LEU A 1 600 ? -6.388 103.619 -16.922 1.00 47.87 600 LEU A O 1
ATOM 4631 N N . ASN A 1 601 ? -4.570 102.838 -15.847 1.00 45.37 601 ASN A N 1
ATOM 4632 C CA . ASN A 1 601 ? -3.860 102.506 -17.067 1.00 41.76 601 ASN A CA 1
ATOM 4633 C C . ASN A 1 601 ? -4.129 101.080 -17.521 1.00 43.60 601 ASN A C 1
ATOM 4634 O O . ASN A 1 601 ? -3.394 100.531 -18.337 1.00 53.39 601 ASN A O 1
ATOM 4639 N N . ASP A 1 602 ? -5.195 100.483 -17.009 1.00 36.01 602 ASP A N 1
ATOM 4640 C CA . ASP A 1 602 ? -5.534 99.115 -17.368 1.00 39.47 602 ASP A CA 1
ATOM 4641 C C . ASP A 1 602 ? -6.887 99.078 -18.097 1.00 41.49 602 ASP A C 1
ATOM 4642 O O . ASP A 1 602 ? -7.702 99.975 -17.927 1.00 44.50 602 ASP A O 1
ATOM 4647 N N . ASN A 1 603 ? -7.124 98.060 -18.923 1.00 41.56 603 ASN A N 1
ATOM 4648 C CA . ASN A 1 603 ? -8.393 97.970 -19.646 1.00 44.54 603 ASN A CA 1
ATOM 4649 C C . ASN A 1 603 ? -9.517 97.709 -18.650 1.00 43.48 603 ASN A C 1
ATOM 4650 O O . ASN A 1 603 ? -9.267 97.257 -17.529 1.00 45.62 603 ASN A O 1
ATOM 4655 N N . GLY A 1 604 ? -10.751 97.969 -19.072 1.00 37.90 604 GLY A N 1
ATOM 4656 C CA . GLY A 1 604 ? -11.887 97.801 -18.184 1.00 41.31 604 GLY A CA 1
ATOM 4657 C C . GLY A 1 604 ? -12.522 96.434 -18.106 1.00 38.10 604 GLY A C 1
ATOM 4658 O O . GLY A 1 604 ? -13.563 96.262 -17.465 1.00 44.49 604 GLY A O 1
ATOM 4659 N N . TYR A 1 605 ? -11.916 95.453 -18.751 1.00 33.33 605 TYR A N 1
ATOM 4660 C CA . TYR A 1 605 ? -12.485 94.124 -18.694 1.00 36.97 605 TYR A CA 1
ATOM 4661 C C . TYR A 1 605 ? -12.129 93.446 -17.384 1.00 34.31 605 TYR A C 1
ATOM 4662 O O . TYR A 1 605 ? -11.124 93.777 -16.755 1.00 32.60 605 TYR A O 1
ATOM 4671 N N . LEU A 1 606 ? -12.972 92.509 -16.966 1.00 35.56 606 LEU A N 1
ATOM 4672 C CA . LEU A 1 606 ? -12.735 91.771 -15.735 1.00 33.69 606 LEU A CA 1
ATOM 4673 C C . LEU A 1 606 ? -11.498 90.927 -15.906 1.00 36.52 606 LEU A C 1
ATOM 4674 O O . LEU A 1 606 ? -11.156 90.530 -17.021 1.00 34.07 606 LEU A O 1
ATOM 4679 N N . LYS A 1 607 ? -10.835 90.642 -14.790 1.00 43.49 607 LYS A N 1
ATOM 4680 C CA . LYS A 1 607 ? -9.598 89.867 -14.798 1.00 50.10 607 LYS A CA 1
ATOM 4681 C C . LYS A 1 607 ? -9.826 88.380 -14.489 1.00 56.14 607 LYS A C 1
ATOM 4682 O O . LYS A 1 607 ? -9.614 87.518 -15.351 1.00 63.88 607 LYS A O 1
ATOM 4688 N N . SER A 1 608 ? -10.251 88.087 -13.262 1.00 64.36 608 SER A N 1
ATOM 4689 C CA . SER A 1 608 ? -10.534 86.718 -12.815 1.00 69.45 608 SER A CA 1
ATOM 4690 C C . SER A 1 608 ? -11.348 86.731 -11.514 1.00 76.33 608 SER A C 1
ATOM 4691 O O . SER A 1 608 ? -11.456 87.769 -10.847 1.00 79.09 608 SER A O 1
ATOM 4694 N N . ILE A 1 609 ? -11.916 85.578 -11.159 1.00 79.51 609 ILE A N 1
ATOM 4695 C CA . ILE A 1 609 ? -12.716 85.456 -9.940 1.00 76.55 609 ILE A CA 1
ATOM 4696 C C . ILE A 1 609 ? -12.242 84.270 -9.093 1.00 76.48 609 ILE A C 1
ATOM 4697 O O . ILE A 1 609 ? -11.065 84.160 -8.748 1.00 70.67 609 ILE A O 1
ATOM 4718 N N . ASP B 1 3 ? -50.220 120.401 -32.485 1.00 75.75 3 ASP B N 1
ATOM 4719 C CA . ASP B 1 3 ? -49.207 120.652 -31.459 1.00 71.47 3 ASP B CA 1
ATOM 4720 C C . ASP B 1 3 ? -48.232 119.481 -31.355 1.00 72.08 3 ASP B C 1
ATOM 4721 O O . ASP B 1 3 ? -47.334 119.476 -30.506 1.00 70.31 3 ASP B O 1
ATOM 4726 N N . TYR B 1 4 ? -48.416 118.491 -32.225 1.00 67.04 4 TYR B N 1
ATOM 4727 C CA . TYR B 1 4 ? -47.556 117.316 -32.242 1.00 63.23 4 TYR B CA 1
ATOM 4728 C C . TYR B 1 4 ? -47.543 116.621 -30.872 1.00 62.40 4 TYR B C 1
ATOM 4729 O O . TYR B 1 4 ? -46.543 116.020 -30.478 1.00 62.82 4 TYR B O 1
ATOM 4738 N N . GLY B 1 5 ? -48.666 116.706 -30.163 1.00 63.27 5 GLY B N 1
ATOM 4739 C CA . GLY B 1 5 ? -48.784 116.093 -28.852 1.00 61.31 5 GLY B CA 1
ATOM 4740 C C . GLY B 1 5 ? -47.816 116.658 -27.834 1.00 56.61 5 GLY B C 1
ATOM 4741 O O . GLY B 1 5 ? -47.475 116.000 -26.849 1.00 58.40 5 GLY B O 1
ATOM 4742 N N . ILE B 1 6 ? -47.374 117.886 -28.058 1.00 49.64 6 ILE B N 1
ATOM 4743 C CA . ILE B 1 6 ? -46.426 118.510 -27.153 1.00 50.54 6 ILE B CA 1
ATOM 4744 C C . ILE B 1 6 ? -46.924 118.492 -25.712 1.00 54.08 6 ILE B C 1
ATOM 4745 O O . ILE B 1 6 ? -46.160 118.721 -24.775 1.00 55.04 6 ILE B O 1
ATOM 4750 N N . ASP B 1 7 ? -48.207 118.209 -25.530 1.00 60.05 7 ASP B N 1
ATOM 4751 C CA . ASP B 1 7 ? -48.770 118.180 -24.190 1.00 61.97 7 ASP B CA 1
ATOM 4752 C C . ASP B 1 7 ? -48.657 116.814 -23.534 1.00 58.66 7 ASP B C 1
ATOM 4753 O O . ASP B 1 7 ? -48.643 116.707 -22.307 1.00 61.62 7 ASP B O 1
ATOM 4758 N N . ILE B 1 8 ? -48.562 115.774 -24.354 1.00 55.08 8 ILE B N 1
ATOM 4759 C CA . ILE B 1 8 ? -48.443 114.415 -23.846 1.00 47.00 8 ILE B CA 1
ATOM 4760 C C . ILE B 1 8 ? -47.016 114.128 -23.374 1.00 52.73 8 ILE B C 1
ATOM 4761 O O . ILE B 1 8 ? -46.765 113.948 -22.180 1.00 50.33 8 ILE B O 1
ATOM 4766 N N . TRP B 1 9 ? -46.083 114.097 -24.321 1.00 53.42 9 TRP B N 1
ATOM 4767 C CA . TRP B 1 9 ? -44.681 113.823 -24.019 1.00 51.71 9 TRP B CA 1
ATOM 4768 C C . TRP B 1 9 ? -43.940 115.064 -23.547 1.00 50.15 9 TRP B C 1
ATOM 4769 O O . TRP B 1 9 ? -42.931 114.967 -22.851 1.00 44.97 9 TRP B O 1
ATOM 4780 N N . GLY B 1 10 ? -44.444 116.227 -23.934 1.00 52.52 10 GLY B N 1
ATOM 4781 C CA . GLY B 1 10 ? -43.789 117.464 -23.575 1.00 61.19 10 GLY B CA 1
ATOM 4782 C C . GLY B 1 10 ? -43.917 117.977 -22.159 1.00 66.58 10 GLY B C 1
ATOM 4783 O O . GLY B 1 10 ? -43.025 118.681 -21.686 1.00 72.49 10 GLY B O 1
ATOM 4784 N N . ASN B 1 11 ? -44.994 117.638 -21.460 1.00 70.09 11 ASN B N 1
ATOM 4785 C CA . ASN B 1 11 ? -45.171 118.155 -20.098 1.00 72.66 11 ASN B CA 1
ATOM 4786 C C . ASN B 1 11 ? -45.031 119.657 -20.119 1.00 72.93 11 ASN B C 1
ATOM 4787 O O . ASN B 1 11 ? -45.052 120.277 -21.182 1.00 82.91 11 ASN B O 1
ATOM 4792 N N . GLU B 1 12 ? -44.873 120.270 -18.961 1.00 69.32 12 GLU B N 1
ATOM 4793 C CA . GLU B 1 12 ? -44.730 121.713 -18.988 1.00 73.53 12 GLU B CA 1
ATOM 4794 C C . GLU B 1 12 ? -43.275 122.131 -19.168 1.00 73.58 12 GLU B C 1
ATOM 4795 O O . GLU B 1 12 ? -42.843 123.150 -18.626 1.00 78.18 12 GLU B O 1
ATOM 4801 N N . ASN B 1 13 ? -42.515 121.350 -19.931 1.00 69.75 13 ASN B N 1
ATOM 4802 C CA . ASN B 1 13 ? -41.110 121.676 -20.165 1.00 59.48 13 ASN B CA 1
ATOM 4803 C C . ASN B 1 13 ? -40.935 122.352 -21.516 1.00 58.37 13 ASN B C 1
ATOM 4804 O O . ASN B 1 13 ? -40.041 123.177 -21.698 1.00 64.83 13 ASN B O 1
ATOM 4809 N N . PHE B 1 14 ? -41.795 122.007 -22.465 1.00 55.17 14 PHE B N 1
ATOM 4810 C CA . PHE B 1 14 ? -41.728 122.611 -23.787 1.00 53.35 14 PHE B CA 1
ATOM 4811 C C . PHE B 1 14 ? -43.050 123.268 -24.118 1.00 54.77 14 PHE B C 1
ATOM 4812 O O . PHE B 1 14 ? -44.108 122.705 -23.855 1.00 59.91 14 PHE B O 1
ATOM 4820 N N . ILE B 1 15 ? -42.994 124.461 -24.692 1.00 53.05 15 ILE B N 1
ATOM 4821 C CA . ILE B 1 15 ? -44.208 125.161 -25.057 1.00 55.08 15 ILE B CA 1
ATOM 4822 C C . ILE B 1 15 ? -44.055 125.832 -26.421 1.00 58.72 15 ILE B C 1
ATOM 4823 O O . ILE B 1 15 ? -42.947 126.188 -26.834 1.00 57.71 15 ILE B O 1
ATOM 4828 N N . ILE B 1 16 ? -45.174 125.996 -27.120 1.00 58.18 16 ILE B N 1
ATOM 4829 C CA . ILE B 1 16 ? -45.167 126.625 -28.432 1.00 51.44 16 ILE B CA 1
ATOM 4830 C C . ILE B 1 16 ? -45.509 128.105 -28.307 1.00 56.35 16 ILE B C 1
ATOM 4831 O O . ILE B 1 16 ? -46.550 128.467 -27.765 1.00 58.10 16 ILE B O 1
ATOM 4836 N N . LYS B 1 17 ? -44.627 128.958 -28.818 1.00 67.35 17 LYS B N 1
ATOM 4837 C CA . LYS B 1 17 ? -44.823 130.404 -28.742 1.00 70.50 17 LYS B CA 1
ATOM 4838 C C . LYS B 1 17 ? -45.292 131.006 -30.053 1.00 76.94 17 LYS B C 1
ATOM 4839 O O . LYS B 1 17 ? -46.406 130.741 -30.519 1.00 84.93 17 LYS B O 1
ATOM 4845 N N . ASN B 1 18 ? -44.439 131.826 -30.652 1.00 73.91 18 ASN B N 1
ATOM 4846 C CA . ASN B 1 18 ? -44.788 132.469 -31.910 1.00 73.62 18 ASN B CA 1
ATOM 4847 C C . ASN B 1 18 ? -44.627 131.491 -33.042 1.00 69.72 18 ASN B C 1
ATOM 4848 O O . ASN B 1 18 ? -43.784 131.681 -33.911 1.00 74.26 18 ASN B O 1
ATOM 4853 N N . GLY B 1 19 ? -45.436 130.439 -33.026 1.00 70.34 19 GLY B N 1
ATOM 4854 C CA . GLY B 1 19 ? -45.351 129.439 -34.074 1.00 71.11 19 GLY B CA 1
ATOM 4855 C C . GLY B 1 19 ? -44.057 128.643 -34.002 1.00 68.27 19 GLY B C 1
ATOM 4856 O O . GLY B 1 19 ? -43.684 127.975 -34.960 1.00 65.88 19 GLY B O 1
ATOM 4857 N N . LYS B 1 20 ? -43.371 128.710 -32.867 1.00 63.72 20 LYS B N 1
ATOM 4858 C CA . LYS B 1 20 ? -42.121 127.990 -32.702 1.00 62.16 20 LYS B CA 1
ATOM 4859 C C . LYS B 1 20 ? -41.998 127.381 -31.306 1.00 65.26 20 LYS B C 1
ATOM 4860 O O . LYS B 1 20 ? -42.386 127.997 -30.314 1.00 65.50 20 LYS B O 1
ATOM 4866 N N . VAL B 1 21 ? -41.461 126.167 -31.231 1.00 64.12 21 VAL B N 1
ATOM 4867 C CA . VAL B 1 21 ? -41.289 125.494 -29.949 1.00 60.78 21 VAL B CA 1
ATOM 4868 C C . VAL B 1 21 ? -40.136 126.131 -29.148 1.00 58.05 21 VAL B C 1
ATOM 4869 O O . VAL B 1 21 ? -39.080 126.450 -29.705 1.00 53.65 21 VAL B O 1
ATOM 4873 N N . CYS B 1 22 ? -40.368 126.327 -27.846 1.00 60.99 22 CYS B N 1
ATOM 4874 C CA . CYS B 1 22 ? -39.387 126.924 -26.925 1.00 60.44 22 CYS B CA 1
ATOM 4875 C C . CYS B 1 22 ? -39.285 126.157 -25.614 1.00 59.10 22 CYS B C 1
ATOM 4876 O O . CYS B 1 22 ? -40.070 125.246 -25.332 1.00 61.33 22 CYS B O 1
ATOM 4879 N N . ILE B 1 23 ? -38.322 126.570 -24.800 1.00 53.03 23 ILE B N 1
ATOM 4880 C CA . ILE B 1 23 ? -38.107 125.967 -23.499 1.00 51.92 23 ILE B CA 1
ATOM 4881 C C . ILE B 1 23 ? -38.959 126.767 -22.520 1.00 55.98 23 ILE B C 1
ATOM 4882 O O . ILE B 1 23 ? -38.725 127.954 -22.307 1.00 60.99 23 ILE B O 1
ATOM 4887 N N . ASN B 1 24 ? -39.963 126.131 -21.938 1.00 56.54 24 ASN B N 1
ATOM 4888 C CA . ASN B 1 24 ? -40.825 126.838 -21.013 1.00 54.15 24 ASN B CA 1
ATOM 4889 C C . ASN B 1 24 ? -40.107 127.104 -19.697 1.00 51.93 24 ASN B C 1
ATOM 4890 O O . ASN B 1 24 ? -40.351 126.419 -18.708 1.00 60.16 24 ASN B O 1
ATOM 4895 N N . TYR B 1 25 ? -39.214 128.089 -19.680 1.00 49.20 25 TYR B N 1
ATOM 4896 C CA . TYR B 1 25 ? -38.480 128.396 -18.460 1.00 53.18 25 TYR B CA 1
ATOM 4897 C C . TYR B 1 25 ? -38.519 129.884 -18.107 1.00 59.65 25 TYR B C 1
ATOM 4898 O O . TYR B 1 25 ? -39.333 130.312 -17.278 1.00 74.44 25 TYR B O 1
ATOM 4907 N N . GLU B 1 26 ? -37.648 130.685 -18.704 1.00 52.82 26 GLU B N 1
ATOM 4908 C CA . GLU B 1 26 ? -37.661 132.111 -18.394 1.00 55.83 26 GLU B CA 1
ATOM 4909 C C . GLU B 1 26 ? -38.473 132.801 -19.475 1.00 55.85 26 GLU B C 1
ATOM 4910 O O . GLU B 1 26 ? -39.698 132.697 -19.498 1.00 57.67 26 GLU B O 1
ATOM 4916 N N . LYS B 1 27 ? -37.782 133.498 -20.374 1.00 58.23 27 LYS B N 1
ATOM 4917 C CA . LYS B 1 27 ? -38.437 134.169 -21.487 1.00 57.35 27 LYS B CA 1
ATOM 4918 C C . LYS B 1 27 ? -38.939 133.149 -22.505 1.00 59.06 27 LYS B C 1
ATOM 4919 O O . LYS B 1 27 ? -39.380 133.520 -23.593 1.00 62.31 27 LYS B O 1
ATOM 4925 N N . LYS B 1 28 ? -38.871 131.868 -22.160 1.00 58.13 28 LYS B N 1
ATOM 4926 C CA . LYS B 1 28 ? -39.328 130.829 -23.068 1.00 57.75 28 LYS B CA 1
ATOM 4927 C C . LYS B 1 28 ? -38.574 130.917 -24.399 1.00 57.10 28 LYS B C 1
ATOM 4928 O O . LYS B 1 28 ? -39.189 131.061 -25.469 1.00 57.75 28 LYS B O 1
ATOM 4934 N N . PRO B 1 29 ? -37.229 130.829 -24.348 1.00 51.34 29 PRO B N 1
ATOM 4935 C CA . PRO B 1 29 ? -36.364 130.896 -25.531 1.00 47.64 29 PRO B CA 1
ATOM 4936 C C . PRO B 1 29 ? -36.726 129.830 -26.560 1.00 49.22 29 PRO B C 1
ATOM 4937 O O . PRO B 1 29 ? -36.929 128.671 -26.206 1.00 50.73 29 PRO B O 1
ATOM 4941 N N . ALA B 1 30 ? -36.821 130.227 -27.826 1.00 49.30 30 ALA B N 1
ATOM 4942 C CA . ALA B 1 30 ? -37.160 129.297 -28.899 1.00 52.52 30 ALA B CA 1
ATOM 4943 C C . ALA B 1 30 ? -35.931 128.520 -29.335 1.00 55.04 30 ALA B C 1
ATOM 4944 O O . ALA B 1 30 ? -34.840 129.080 -29.468 1.00 50.81 30 ALA B O 1
ATOM 4946 N N . ILE B 1 31 ? -36.113 127.222 -29.557 1.00 60.20 31 ILE B N 1
ATOM 4947 C CA . ILE B 1 31 ? -35.014 126.353 -29.976 1.00 55.01 31 ILE B CA 1
ATOM 4948 C C . ILE B 1 31 ? -34.495 126.798 -31.340 1.00 54.33 31 ILE B C 1
ATOM 4949 O O . ILE B 1 31 ? -33.286 126.880 -31.551 1.00 51.82 31 ILE B O 1
ATOM 4954 N N . ILE B 1 32 ? -35.417 127.103 -32.250 1.00 52.81 32 ILE B N 1
ATOM 4955 C CA . ILE B 1 32 ? -35.061 127.547 -33.592 1.00 49.67 32 ILE B CA 1
ATOM 4956 C C . ILE B 1 32 ? -34.112 128.742 -33.555 1.00 47.67 32 ILE B C 1
ATOM 4957 O O . ILE B 1 32 ? -33.306 128.921 -34.462 1.00 48.91 32 ILE B O 1
ATOM 4962 N N . ASP B 1 33 ? -34.221 129.563 -32.513 1.00 51.20 33 ASP B N 1
ATOM 4963 C CA . ASP B 1 33 ? -33.361 130.741 -32.366 1.00 55.94 33 ASP B CA 1
ATOM 4964 C C . ASP B 1 33 ? -31.957 130.324 -31.963 1.00 54.23 33 ASP B C 1
ATOM 4965 O O . ASP B 1 33 ? -30.964 130.827 -32.495 1.00 56.72 33 ASP B O 1
ATOM 4970 N N . ILE B 1 34 ? -31.880 129.416 -30.998 1.00 55.69 34 ILE B N 1
ATOM 4971 C CA . ILE B 1 34 ? -30.596 128.929 -30.517 1.00 50.50 34 ILE B CA 1
ATOM 4972 C C . ILE B 1 34 ? -29.881 128.251 -31.674 1.00 48.45 34 ILE B C 1
ATOM 4973 O O . ILE B 1 34 ? -28.679 128.439 -31.864 1.00 49.71 34 ILE B O 1
ATOM 4978 N N . VAL B 1 35 ? -30.624 127.476 -32.461 1.00 49.71 35 VAL B N 1
ATOM 4979 C CA . VAL B 1 35 ? -30.027 126.787 -33.604 1.00 51.79 35 VAL B CA 1
ATOM 4980 C C . VAL B 1 35 ? -29.408 127.803 -34.551 1.00 53.93 35 VAL B C 1
ATOM 4981 O O . VAL B 1 35 ? -28.210 127.737 -34.841 1.00 52.68 35 VAL B O 1
ATOM 4985 N N . LYS B 1 36 ? -30.230 128.740 -35.023 1.00 55.11 36 LYS B N 1
ATOM 4986 C CA . LYS B 1 36 ? -29.772 129.778 -35.943 1.00 49.64 36 LYS B CA 1
ATOM 4987 C C . LYS B 1 36 ? -28.466 130.421 -35.483 1.00 51.90 36 LYS B C 1
ATOM 4988 O O . LYS B 1 36 ? -27.522 130.553 -36.267 1.00 51.93 36 LYS B O 1
ATOM 4994 N N . GLU B 1 37 ? -28.413 130.814 -34.212 1.00 47.63 37 GLU B N 1
ATOM 4995 C CA . GLU B 1 37 ? -27.220 131.447 -33.661 1.00 42.99 37 GLU B CA 1
ATOM 4996 C C . GLU B 1 37 ? -26.011 130.539 -33.838 1.00 45.28 37 GLU B C 1
ATOM 4997 O O . GLU B 1 37 ? -24.958 130.975 -34.309 1.00 48.15 37 GLU B O 1
ATOM 5003 N N . LEU B 1 38 ? -26.166 129.274 -33.453 1.00 43.98 38 LEU B N 1
ATOM 5004 C CA . LEU B 1 38 ? -25.088 128.304 -33.581 1.00 42.95 38 LEU B CA 1
ATOM 5005 C C . LEU B 1 38 ? -24.678 128.152 -35.041 1.00 46.29 38 LEU B C 1
ATOM 5006 O O . LEU B 1 38 ? -23.494 128.003 -35.346 1.00 45.99 38 LEU B O 1
ATOM 5011 N N . ARG B 1 39 ? -25.647 128.197 -35.951 1.00 44.32 39 ARG B N 1
ATOM 5012 C CA . ARG B 1 39 ? -25.315 128.076 -37.364 1.00 41.51 39 ARG B CA 1
ATOM 5013 C C . ARG B 1 39 ? -24.542 129.304 -37.789 1.00 46.51 39 ARG B C 1
ATOM 5014 O O . ARG B 1 39 ? -23.634 129.204 -38.610 1.00 47.43 39 ARG B O 1
ATOM 5022 N N . ASP B 1 40 ? -24.893 130.462 -37.234 1.00 48.09 40 ASP B N 1
ATOM 5023 C CA . ASP B 1 40 ? -24.195 131.691 -37.592 1.00 51.80 40 ASP B CA 1
ATOM 5024 C C . ASP B 1 40 ? -22.767 131.648 -37.119 1.00 56.61 40 ASP B C 1
ATOM 5025 O O . ASP B 1 40 ? -21.894 132.291 -37.711 1.00 64.52 40 ASP B O 1
ATOM 5030 N N . ASP B 1 41 ? -22.524 130.901 -36.046 1.00 52.98 41 ASP B N 1
ATOM 5031 C CA . ASP B 1 41 ? -21.172 130.790 -35.516 1.00 58.86 41 ASP B CA 1
ATOM 5032 C C . ASP B 1 41 ? -20.373 129.803 -36.359 1.00 58.43 41 ASP B C 1
ATOM 5033 O O . ASP B 1 41 ? -19.191 129.557 -36.106 1.00 59.74 41 ASP B O 1
ATOM 5038 N N . GLY B 1 42 ? -21.035 129.241 -37.364 1.00 54.15 42 GLY B N 1
ATOM 5039 C CA . GLY B 1 42 ? -20.376 128.305 -38.250 1.00 59.04 42 GLY B CA 1
ATOM 5040 C C . GLY B 1 42 ? -20.580 126.840 -37.917 1.00 62.82 42 GLY B C 1
ATOM 5041 O O . GLY B 1 42 ? -19.787 125.982 -38.320 1.00 68.52 42 GLY B O 1
ATOM 5042 N N . TYR B 1 43 ? -21.644 126.544 -37.183 1.00 55.49 43 TYR B N 1
ATOM 5043 C CA . TYR B 1 43 ? -21.938 125.172 -36.807 1.00 43.62 43 TYR B CA 1
ATOM 5044 C C . TYR B 1 43 ? -23.143 124.660 -37.579 1.00 46.00 43 TYR B C 1
ATOM 5045 O O . TYR B 1 43 ? -24.279 124.739 -37.114 1.00 45.77 43 TYR B O 1
ATOM 5054 N N . LYS B 1 44 ? -22.892 124.154 -38.779 1.00 48.60 44 LYS B N 1
ATOM 5055 C CA . LYS B 1 44 ? -23.961 123.615 -39.605 1.00 53.48 44 LYS B CA 1
ATOM 5056 C C . LYS B 1 44 ? -24.091 122.134 -39.287 1.00 55.36 44 LYS B C 1
ATOM 5057 O O . LYS B 1 44 ? -23.445 121.630 -38.362 1.00 54.26 44 LYS B O 1
ATOM 5063 N N . GLY B 1 45 ? -24.912 121.435 -40.063 1.00 53.70 45 GLY B N 1
ATOM 5064 C CA . GLY B 1 45 ? -25.094 120.012 -39.837 1.00 47.25 45 GLY B CA 1
ATOM 5065 C C . GLY B 1 45 ? -25.976 119.742 -38.633 1.00 45.89 45 GLY B C 1
ATOM 5066 O O . GLY B 1 45 ? -26.442 120.680 -37.983 1.00 51.37 45 GLY B O 1
ATOM 5067 N N . PRO B 1 46 ? -26.210 118.468 -38.290 1.00 38.80 46 PRO B N 1
ATOM 5068 C CA . PRO B 1 46 ? -27.058 118.135 -37.146 1.00 30.80 46 PRO B CA 1
ATOM 5069 C C . PRO B 1 46 ? -26.419 118.499 -35.826 1.00 32.84 46 PRO B C 1
ATOM 5070 O O . PRO B 1 46 ? -25.207 118.352 -35.653 1.00 37.08 46 PRO B O 1
ATOM 5074 N N . LEU B 1 47 ? -27.217 118.992 -34.891 1.00 28.45 47 LEU B N 1
ATOM 5075 C CA . LEU B 1 47 ? -26.666 119.317 -33.591 1.00 33.31 47 LEU B CA 1
ATOM 5076 C C . LEU B 1 47 ? -27.520 118.810 -32.453 1.00 37.02 47 LEU B C 1
ATOM 5077 O O . LEU B 1 47 ? -28.747 118.795 -32.523 1.00 41.68 47 LEU B O 1
ATOM 5082 N N . LEU B 1 48 ? -26.840 118.359 -31.406 1.00 34.56 48 LEU B N 1
ATOM 5083 C CA . LEU B 1 48 ? -27.500 117.860 -30.220 1.00 27.95 48 LEU B CA 1
ATOM 5084 C C . LEU B 1 48 ? -27.423 118.961 -29.163 1.00 32.83 48 LEU B C 1
ATOM 5085 O O . LEU B 1 48 ? -26.335 119.413 -28.823 1.00 34.40 48 LEU B O 1
ATOM 5090 N N . LEU B 1 49 ? -28.572 119.403 -28.659 1.00 39.07 49 LEU B N 1
ATOM 5091 C CA . LEU B 1 49 ? -28.592 120.446 -27.638 1.00 36.11 49 LEU B CA 1
ATOM 5092 C C . LEU B 1 49 ? -28.926 119.867 -26.273 1.00 36.87 49 LEU B C 1
ATOM 5093 O O . LEU B 1 49 ? -29.810 119.019 -26.154 1.00 38.10 49 LEU B O 1
ATOM 5098 N N . ARG B 1 50 ? -28.204 120.315 -25.249 1.00 32.86 50 ARG B N 1
ATOM 5099 C CA . ARG B 1 50 ? -28.444 119.863 -23.887 1.00 32.71 50 ARG B CA 1
ATOM 5100 C C . ARG B 1 50 ? -28.930 121.052 -23.068 1.00 36.44 50 ARG B C 1
ATOM 5101 O O . ARG B 1 50 ? -28.318 122.129 -23.082 1.00 36.43 50 ARG B O 1
ATOM 5109 N N . PHE B 1 51 ? -30.028 120.851 -22.351 1.00 32.86 51 PHE B N 1
ATOM 5110 C CA . PHE B 1 51 ? -30.603 121.895 -21.517 1.00 29.76 51 PHE B CA 1
ATOM 5111 C C . PHE B 1 51 ? -30.520 121.498 -20.046 1.00 30.15 51 PHE B C 1
ATOM 5112 O O . PHE B 1 51 ? -31.416 120.834 -19.514 1.00 32.71 51 PHE B O 1
ATOM 5120 N N . PRO B 1 52 ? -29.439 121.903 -19.366 1.00 27.42 52 PRO B N 1
ATOM 5121 C CA . PRO B 1 52 ? -29.252 121.580 -17.955 1.00 31.60 52 PRO B CA 1
ATOM 5122 C C . PRO B 1 52 ? -30.499 121.858 -17.126 1.00 39.40 52 PRO B C 1
ATOM 5123 O O . PRO B 1 52 ? -30.833 121.090 -16.226 1.00 47.49 52 PRO B O 1
ATOM 5127 N N . HIS B 1 53 ? -31.195 122.948 -17.424 1.00 41.00 53 HIS B N 1
ATOM 5128 C CA . HIS B 1 53 ? -32.399 123.281 -16.677 1.00 46.12 53 HIS B CA 1
ATOM 5129 C C . HIS B 1 53 ? -33.387 122.117 -16.615 1.00 42.19 53 HIS B C 1
ATOM 5130 O O . HIS B 1 53 ? -33.959 121.834 -15.561 1.00 44.39 53 HIS B O 1
ATOM 5137 N N . LEU B 1 54 ? -33.589 121.450 -17.745 1.00 34.67 54 LEU B N 1
ATOM 5138 C CA . LEU B 1 54 ? -34.503 120.318 -17.801 1.00 32.42 54 LEU B CA 1
ATOM 5139 C C . LEU B 1 54 ? -34.051 119.241 -16.822 1.00 34.05 54 LEU B C 1
ATOM 5140 O O . LEU B 1 54 ? -34.868 118.607 -16.151 1.00 29.80 54 LEU B O 1
ATOM 5145 N N . ILE B 1 55 ? -32.739 119.054 -16.732 1.00 30.17 55 ILE B N 1
ATOM 5146 C CA . ILE B 1 55 ? -32.178 118.061 -15.832 1.00 28.92 55 ILE B CA 1
ATOM 5147 C C . ILE B 1 55 ? -32.577 118.402 -14.412 1.00 28.01 55 ILE B C 1
ATOM 5148 O O . ILE B 1 55 ? -32.980 117.528 -13.640 1.00 31.32 55 ILE B O 1
ATOM 5153 N N . GLN B 1 56 ? -32.466 119.680 -14.070 1.00 34.19 56 GLN B N 1
ATOM 5154 C CA . GLN B 1 56 ? -32.840 120.148 -12.740 1.00 42.33 56 GLN B CA 1
ATOM 5155 C C . GLN B 1 56 ? -34.329 119.874 -12.512 1.00 42.41 56 GLN B C 1
ATOM 5156 O O . GLN B 1 56 ? -34.707 119.228 -11.535 1.00 43.35 56 GLN B O 1
ATOM 5162 N N . LYS B 1 57 ? -35.172 120.363 -13.414 1.00 34.29 57 LYS B N 1
ATOM 5163 C CA . LYS B 1 57 ? -36.596 120.127 -13.298 1.00 32.97 57 LYS B CA 1
ATOM 5164 C C . LYS B 1 57 ? -36.855 118.670 -12.962 1.00 33.57 57 LYS B C 1
ATOM 5165 O O . LYS B 1 57 ? -37.621 118.355 -12.057 1.00 39.26 57 LYS B O 1
ATOM 5171 N N . GLN B 1 58 ? -36.206 117.773 -13.688 1.00 32.18 58 GLN B N 1
ATOM 5172 C CA . GLN B 1 58 ? -36.410 116.356 -13.451 1.00 33.62 58 GLN B CA 1
ATOM 5173 C C . GLN B 1 58 ? -36.018 115.875 -12.077 1.00 35.88 58 GLN B C 1
ATOM 5174 O O . GLN B 1 58 ? -36.734 115.080 -11.474 1.00 37.79 58 GLN B O 1
ATOM 5180 N N . ILE B 1 59 ? -34.879 116.345 -11.587 1.00 35.67 59 ILE B N 1
ATOM 5181 C CA . ILE B 1 59 ? -34.404 115.954 -10.273 1.00 32.62 59 ILE B CA 1
ATOM 5182 C C . ILE B 1 59 ? -35.383 116.407 -9.206 1.00 35.67 59 ILE B C 1
ATOM 5183 O O . ILE B 1 59 ? -35.806 115.612 -8.373 1.00 38.78 59 ILE B O 1
ATOM 5188 N N . GLU B 1 60 ? -35.743 117.685 -9.223 1.00 38.94 60 GLU B N 1
ATOM 5189 C CA . GLU B 1 60 ? -36.671 118.184 -8.226 1.00 47.08 60 GLU B CA 1
ATOM 5190 C C . GLU B 1 60 ? -38.054 117.607 -8.446 1.00 45.65 60 GLU B C 1
ATOM 5191 O O . GLU B 1 60 ? -38.907 117.638 -7.561 1.00 53.50 60 GLU B O 1
ATOM 5197 N N . ASN B 1 61 ? -38.274 117.055 -9.624 1.00 40.80 61 ASN B N 1
ATOM 5198 C CA . ASN B 1 61 ? -39.556 116.460 -9.910 1.00 37.18 61 ASN B CA 1
ATOM 5199 C C . ASN B 1 61 ? -39.614 115.084 -9.228 1.00 34.47 61 ASN B C 1
ATOM 5200 O O . ASN B 1 61 ? -40.639 114.707 -8.678 1.00 34.12 61 ASN B O 1
ATOM 5205 N N . ILE B 1 62 ? -38.504 114.352 -9.241 1.00 38.20 62 ILE B N 1
ATOM 5206 C CA . ILE B 1 62 ? -38.450 113.044 -8.595 1.00 37.78 62 ILE B CA 1
ATOM 5207 C C . ILE B 1 62 ? -38.530 113.238 -7.084 1.00 40.32 62 ILE B C 1
ATOM 5208 O O . ILE B 1 62 ? -39.441 112.721 -6.433 1.00 38.62 62 ILE B O 1
ATOM 5213 N N . TYR B 1 63 ? -37.589 113.990 -6.523 1.00 39.28 63 TYR B N 1
ATOM 5214 C CA . TYR B 1 63 ? -37.607 114.245 -5.087 1.00 38.90 63 TYR B CA 1
ATOM 5215 C C . TYR B 1 63 ? -38.939 114.875 -4.667 1.00 39.82 63 TYR B C 1
ATOM 5216 O O . TYR B 1 63 ? -39.486 114.555 -3.607 1.00 36.22 63 TYR B O 1
ATOM 5225 N N . GLY B 1 64 ? -39.461 115.753 -5.520 1.00 41.70 64 GLY B N 1
ATOM 5226 C CA . GLY B 1 64 ? -40.725 116.406 -5.240 1.00 39.74 64 GLY B CA 1
ATOM 5227 C C . GLY B 1 64 ? -41.850 115.421 -4.985 1.00 38.36 64 GLY B C 1
ATOM 5228 O O . GLY B 1 64 ? -42.514 115.483 -3.954 1.00 35.38 64 GLY B O 1
ATOM 5229 N N . ASN B 1 65 ? -42.058 114.497 -5.914 1.00 36.51 65 ASN B N 1
ATOM 5230 C CA . ASN B 1 65 ? -43.117 113.518 -5.760 1.00 36.63 65 ASN B CA 1
ATOM 5231 C C . ASN B 1 65 ? -42.914 112.551 -4.610 1.00 33.13 65 ASN B C 1
ATOM 5232 O O . ASN B 1 65 ? -43.844 112.269 -3.864 1.00 31.78 65 ASN B O 1
ATOM 5237 N N . PHE B 1 66 ? -41.706 112.028 -4.472 1.00 33.47 66 PHE B N 1
ATOM 5238 C CA . PHE B 1 66 ? -41.462 111.084 -3.406 1.00 37.81 66 PHE B CA 1
ATOM 5239 C C . PHE B 1 66 ? -41.580 111.746 -2.046 1.00 38.62 66 PHE B C 1
ATOM 5240 O O . PHE B 1 66 ? -41.933 111.094 -1.063 1.00 44.20 66 PHE B O 1
ATOM 5248 N N . ASN B 1 67 ? -41.318 113.042 -1.964 1.00 35.43 67 ASN B N 1
ATOM 5249 C CA . ASN B 1 67 ? -41.451 113.677 -0.668 1.00 39.99 67 ASN B CA 1
ATOM 5250 C C . ASN B 1 67 ? -42.924 113.878 -0.347 1.00 40.60 67 ASN B C 1
ATOM 5251 O O . ASN B 1 67 ? -43.379 113.566 0.753 1.00 37.59 67 ASN B O 1
ATOM 5256 N N . LYS B 1 68 ? -43.675 114.371 -1.323 1.00 41.53 68 LYS B N 1
ATOM 5257 C CA . LYS B 1 68 ? -45.096 114.582 -1.136 1.00 37.10 68 LYS B CA 1
ATOM 5258 C C . LYS B 1 68 ? -45.766 113.238 -0.868 1.00 36.08 68 LYS B C 1
ATOM 5259 O O . LYS B 1 68 ? -46.744 113.159 -0.134 1.00 46.02 68 LYS B O 1
ATOM 5265 N N . ALA B 1 69 ? -45.230 112.173 -1.439 1.00 34.52 69 ALA B N 1
ATOM 5266 C CA . ALA B 1 69 ? -45.802 110.864 -1.220 1.00 32.76 69 ALA B CA 1
ATOM 5267 C C . ALA B 1 69 ? -45.476 110.404 0.182 1.00 38.83 69 ALA B C 1
ATOM 5268 O O . ALA B 1 69 ? -46.285 109.754 0.839 1.00 47.71 69 ALA B O 1
ATOM 5270 N N . ARG B 1 70 ? -44.284 110.724 0.658 1.00 44.78 70 ARG B N 1
ATOM 5271 C CA . ARG B 1 70 ? -43.924 110.297 1.995 1.00 44.86 70 ARG B CA 1
ATOM 5272 C C . ARG B 1 70 ? -44.734 111.009 3.050 1.00 45.41 70 ARG B C 1
ATOM 5273 O O . ARG B 1 70 ? -45.140 110.401 4.036 1.00 49.64 70 ARG B O 1
ATOM 5281 N N . LYS B 1 71 ? -44.986 112.295 2.843 1.00 50.38 71 LYS B N 1
ATOM 5282 C CA . LYS B 1 71 ? -45.754 113.068 3.814 1.00 50.83 71 LYS B CA 1
ATOM 5283 C C . LYS B 1 71 ? -47.201 112.618 3.863 1.00 48.35 71 LYS B C 1
ATOM 5284 O O . LYS B 1 71 ? -47.806 112.568 4.935 1.00 38.53 71 LYS B O 1
ATOM 5290 N N . GLU B 1 72 ? -47.751 112.287 2.697 1.00 47.46 72 GLU B N 1
ATOM 5291 C CA . GLU B 1 72 ? -49.134 111.846 2.612 1.00 39.47 72 GLU B CA 1
ATOM 5292 C C . GLU B 1 72 ? -49.349 110.682 3.555 1.00 34.00 72 GLU B C 1
ATOM 5293 O O . GLU B 1 72 ? -50.251 110.710 4.370 1.00 46.83 72 GLU B O 1
ATOM 5299 N N . PHE B 1 73 ? -48.519 109.656 3.467 1.00 35.23 73 PHE B N 1
ATOM 5300 C CA . PHE B 1 73 ? -48.711 108.524 4.356 1.00 34.15 73 PHE B CA 1
ATOM 5301 C C . PHE B 1 73 ? -47.812 108.598 5.577 1.00 31.19 73 PHE B C 1
ATOM 5302 O O . PHE B 1 73 ? -47.599 107.593 6.247 1.00 32.21 73 PHE B O 1
ATOM 5310 N N . GLY B 1 74 ? -47.288 109.784 5.868 1.00 25.55 74 GLY B N 1
ATOM 5311 C CA . GLY B 1 74 ? -46.419 109.935 7.018 1.00 26.78 74 GLY B CA 1
ATOM 5312 C C . GLY B 1 74 ? -45.374 108.846 7.117 1.00 29.81 74 GLY B C 1
ATOM 5313 O O . GLY B 1 74 ? -45.289 108.160 8.135 1.00 28.72 74 GLY B O 1
ATOM 5314 N N . TYR B 1 75 ? -44.577 108.692 6.058 1.00 37.10 75 TYR B N 1
ATOM 5315 C CA . TYR B 1 75 ? -43.514 107.675 5.992 1.00 38.24 75 TYR B CA 1
ATOM 5316 C C . TYR B 1 75 ? -42.260 108.121 6.765 1.00 35.00 75 TYR B C 1
ATOM 5317 O O . TYR B 1 75 ? -41.694 109.171 6.489 1.00 33.27 75 TYR B O 1
ATOM 5326 N N . LYS B 1 76 ? -41.820 107.314 7.722 1.00 34.07 76 LYS B N 1
ATOM 5327 C CA . LYS B 1 76 ? -40.659 107.673 8.528 1.00 36.87 76 LYS B CA 1
ATOM 5328 C C . LYS B 1 76 ? -39.326 107.451 7.821 1.00 35.84 76 LYS B C 1
ATOM 5329 O O . LYS B 1 76 ? -38.352 108.153 8.088 1.00 35.50 76 LYS B O 1
ATOM 5335 N N . GLY B 1 77 ? -39.286 106.477 6.918 1.00 42.06 77 GLY B N 1
ATOM 5336 C CA . GLY B 1 77 ? -38.062 106.178 6.194 1.00 39.13 77 GLY B CA 1
ATOM 5337 C C . GLY B 1 77 ? -37.678 107.310 5.269 1.00 39.84 77 GLY B C 1
ATOM 5338 O O . GLY B 1 77 ? -38.522 108.129 4.890 1.00 35.56 77 GLY B O 1
ATOM 5339 N N . GLY B 1 78 ? -36.401 107.355 4.908 1.00 38.64 78 GLY B N 1
ATOM 5340 C CA . GLY B 1 78 ? -35.929 108.398 4.025 1.00 33.27 78 GLY B CA 1
ATOM 5341 C C . GLY B 1 78 ? -35.939 107.967 2.572 1.00 39.44 78 GLY B C 1
ATOM 5342 O O . GLY B 1 78 ? -36.193 106.796 2.259 1.00 39.68 78 GLY B O 1
ATOM 5343 N N . PHE B 1 79 ? -35.653 108.923 1.690 1.00 36.92 79 PHE B N 1
ATOM 5344 C CA . PHE B 1 79 ? -35.614 108.689 0.252 1.00 36.85 79 PHE B CA 1
ATOM 5345 C C . PHE B 1 79 ? -34.340 109.205 -0.371 1.00 39.10 79 PHE B C 1
ATOM 5346 O O . PHE B 1 79 ? -33.818 110.241 0.028 1.00 45.63 79 PHE B O 1
ATOM 5354 N N . ASN B 1 80 ? -33.846 108.481 -1.367 1.00 45.65 80 ASN B N 1
ATOM 5355 C CA . ASN B 1 80 ? -32.629 108.868 -2.064 1.00 45.55 80 ASN B CA 1
ATOM 5356 C C . ASN B 1 80 ? -32.645 108.383 -3.505 1.00 43.80 80 ASN B C 1
ATOM 5357 O O . ASN B 1 80 ? -33.044 107.247 -3.795 1.00 35.86 80 ASN B O 1
ATOM 5362 N N . ALA B 1 81 ? -32.197 109.257 -4.402 1.00 40.80 81 ALA B N 1
ATOM 5363 C CA . ALA B 1 81 ? -32.134 108.959 -5.832 1.00 38.84 81 ALA B CA 1
ATOM 5364 C C . ALA B 1 81 ? -30.702 108.710 -6.294 1.00 39.85 81 ALA B C 1
ATOM 5365 O O . ALA B 1 81 ? -29.766 109.372 -5.851 1.00 45.36 81 ALA B O 1
ATOM 5367 N N . VAL B 1 82 ? -30.536 107.747 -7.185 1.00 38.52 82 VAL B N 1
ATOM 5368 C CA . VAL B 1 82 ? -29.218 107.451 -7.706 1.00 42.70 82 VAL B CA 1
ATOM 5369 C C . VAL B 1 82 ? -29.270 107.425 -9.234 1.00 41.48 82 VAL B C 1
ATOM 5370 O O . VAL B 1 82 ? -30.263 106.981 -9.821 1.00 43.02 82 VAL B O 1
ATOM 5374 N N . TYR B 1 83 ? -28.212 107.916 -9.878 1.00 39.15 83 TYR B N 1
ATOM 5375 C CA . TYR B 1 83 ? -28.175 107.946 -11.339 1.00 35.87 83 TYR B CA 1
ATOM 5376 C C . TYR B 1 83 ? -27.291 106.898 -11.988 1.00 33.16 83 TYR B C 1
ATOM 5377 O O . TYR B 1 83 ? -26.069 106.959 -11.921 1.00 33.87 83 TYR B O 1
ATOM 5386 N N . PRO B 1 84 ? -27.909 105.922 -12.650 1.00 30.80 84 PRO B N 1
ATOM 5387 C CA . PRO B 1 84 ? -27.114 104.891 -13.299 1.00 28.36 84 PRO B CA 1
ATOM 5388 C C . PRO B 1 84 ? -26.423 105.506 -14.511 1.00 32.12 84 PRO B C 1
ATOM 5389 O O . PRO B 1 84 ? -27.071 105.885 -15.495 1.00 28.23 84 PRO B O 1
ATOM 5393 N N . LEU B 1 85 ? -25.101 105.619 -14.417 1.00 28.91 85 LEU B N 1
ATOM 5394 C CA . LEU B 1 85 ? -24.296 106.194 -15.485 1.00 24.86 85 LEU B CA 1
ATOM 5395 C C . LEU B 1 85 ? -24.493 105.471 -16.808 1.00 25.80 85 LEU B C 1
ATOM 5396 O O . LEU B 1 85 ? -24.379 106.073 -17.875 1.00 20.45 85 LEU B O 1
ATOM 5401 N N . LYS B 1 86 ? -24.815 104.185 -16.735 1.00 26.07 86 LYS B N 1
ATOM 5402 C CA . LYS B 1 86 ? -25.008 103.398 -17.942 1.00 28.28 86 LYS B CA 1
ATOM 5403 C C . LYS B 1 86 ? -26.005 103.977 -18.959 1.00 22.84 86 LYS B C 1
ATOM 5404 O O . LYS B 1 86 ? -25.913 103.653 -20.135 1.00 30.53 86 LYS B O 1
ATOM 5410 N N . VAL B 1 87 ? -26.945 104.826 -18.538 1.00 25.63 87 VAL B N 1
ATOM 5411 C CA . VAL B 1 87 ? -27.913 105.379 -19.496 1.00 29.98 87 VAL B CA 1
ATOM 5412 C C . VAL B 1 87 ? -27.350 106.567 -20.272 1.00 29.03 87 VAL B C 1
ATOM 5413 O O . VAL B 1 87 ? -27.931 106.993 -21.271 1.00 28.85 87 VAL B O 1
ATOM 5417 N N . ASN B 1 88 ? -26.227 107.101 -19.798 1.00 28.60 88 ASN B N 1
ATOM 5418 C CA . ASN B 1 88 ? -25.568 108.223 -20.451 1.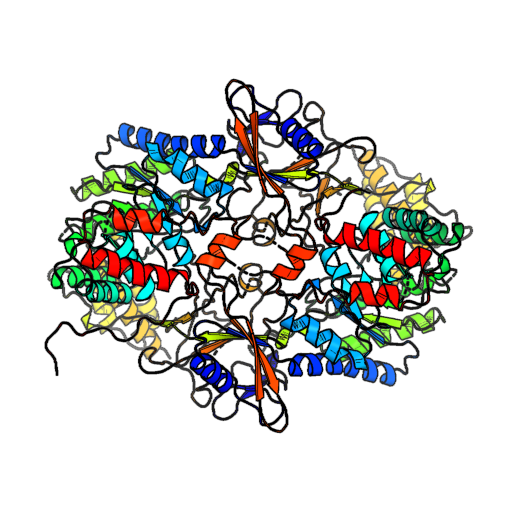00 29.15 88 ASN B CA 1
ATOM 5419 C C . ASN B 1 88 ? -24.351 108.642 -19.662 1.00 28.81 88 ASN B C 1
ATOM 5420 O O . ASN B 1 88 ? -24.486 109.191 -18.573 1.00 31.15 88 ASN B O 1
ATOM 5425 N N . GLN B 1 89 ? -23.160 108.402 -20.194 1.00 27.93 89 GLN B N 1
ATOM 5426 C CA . GLN B 1 89 ? -21.964 108.785 -19.453 1.00 30.16 89 GLN B CA 1
ATOM 5427 C C . GLN B 1 89 ? -21.293 110.029 -19.988 1.00 30.40 89 GLN B C 1
ATOM 5428 O O . GLN B 1 89 ? -20.230 110.417 -19.505 1.00 35.84 89 GLN B O 1
ATOM 5434 N N . TYR B 1 90 ? -21.900 110.658 -20.985 1.00 29.35 90 TYR B N 1
ATOM 5435 C CA . TYR B 1 90 ? -21.310 111.853 -21.567 1.00 30.25 90 TYR B CA 1
ATOM 5436 C C . TYR B 1 90 ? -21.200 112.989 -20.565 1.00 30.82 90 TYR B C 1
ATOM 5437 O O . TYR B 1 90 ? -22.153 113.300 -19.854 1.00 33.28 90 TYR B O 1
ATOM 5446 N N . PRO B 1 91 ? -20.014 113.614 -20.481 1.00 31.79 91 PRO B N 1
ATOM 5447 C CA . PRO B 1 91 ? -19.798 114.722 -19.547 1.00 28.81 91 PRO B CA 1
ATOM 5448 C C . PRO B 1 91 ? -20.875 115.804 -19.663 1.00 32.22 91 PRO B C 1
ATOM 5449 O O . PRO B 1 91 ? -21.360 116.309 -18.651 1.00 28.49 91 PRO B O 1
ATOM 5453 N N . GLY B 1 92 ? -21.254 116.140 -20.898 1.00 36.66 92 GLY B N 1
ATOM 5454 C CA . GLY B 1 92 ? -22.286 117.145 -21.120 1.00 37.17 92 GLY B CA 1
ATOM 5455 C C . GLY B 1 92 ? -23.535 116.912 -20.275 1.00 34.44 92 GLY B C 1
ATOM 5456 O O . GLY B 1 92 ? -24.342 117.810 -20.064 1.00 37.29 92 GLY B O 1
ATOM 5457 N N . PHE B 1 93 ? -23.712 115.687 -19.809 1.00 28.33 93 PHE B N 1
ATOM 5458 C CA . PHE B 1 93 ? -24.840 115.392 -18.963 1.00 28.72 93 PHE B CA 1
ATOM 5459 C C . PHE B 1 93 ? -24.329 115.151 -17.537 1.00 32.15 93 PHE B C 1
ATOM 5460 O O . PHE B 1 93 ? -24.630 115.927 -16.636 1.00 41.18 93 PHE B O 1
ATOM 5468 N N . VAL B 1 94 ? -23.538 114.100 -17.338 1.00 25.24 94 VAL B N 1
ATOM 5469 C CA . VAL B 1 94 ? -23.001 113.762 -16.024 1.00 25.99 94 VAL B CA 1
ATOM 5470 C C . VAL B 1 94 ? -22.495 114.934 -15.174 1.00 29.73 94 VAL B C 1
ATOM 5471 O O . VAL B 1 94 ? -22.855 115.053 -14.002 1.00 20.91 94 VAL B O 1
ATOM 5475 N N . LYS B 1 95 ? -21.662 115.792 -15.756 1.00 32.05 95 LYS B N 1
ATOM 5476 C CA . LYS B 1 95 ? -21.128 116.926 -15.019 1.00 31.49 95 LYS B CA 1
ATOM 5477 C C . LYS B 1 95 ? -22.249 117.825 -14.506 1.00 30.89 95 LYS B C 1
ATOM 5478 O O . LYS B 1 95 ? -22.154 118.393 -13.419 1.00 32.51 95 LYS B O 1
ATOM 5484 N N . ASN B 1 96 ? -23.322 117.934 -15.275 1.00 29.59 96 ASN B N 1
ATOM 5485 C CA . ASN B 1 96 ? -24.440 118.767 -14.866 1.00 35.81 96 ASN B CA 1
ATOM 5486 C C . ASN B 1 96 ? -25.329 118.095 -13.843 1.00 38.04 96 ASN B C 1
ATOM 5487 O O . ASN B 1 96 ? -25.865 118.740 -12.939 1.00 28.72 96 ASN B O 1
ATOM 5492 N N . LEU B 1 97 ? -25.489 116.790 -13.993 1.00 38.33 97 LEU B N 1
ATOM 5493 C CA . LEU B 1 97 ? -26.314 116.036 -13.077 1.00 36.09 97 LEU B CA 1
ATOM 5494 C C . LEU B 1 97 ? -25.741 116.091 -11.661 1.00 35.16 97 LEU B C 1
ATOM 5495 O O . LEU B 1 97 ? -26.450 116.418 -10.717 1.00 37.39 97 LEU B O 1
ATOM 5500 N N . VAL B 1 98 ? -24.459 115.793 -11.499 1.00 33.21 98 VAL B N 1
ATOM 5501 C CA . VAL B 1 98 ? -23.892 115.811 -10.163 1.00 34.92 98 VAL B CA 1
ATOM 5502 C C . VAL B 1 98 ? -23.967 117.201 -9.573 1.00 33.44 98 VAL B C 1
ATOM 5503 O O . VAL B 1 98 ? -24.213 117.380 -8.380 1.00 38.29 98 VAL B O 1
ATOM 5507 N N . LYS B 1 99 ? -23.765 118.197 -10.416 1.00 35.18 99 LYS B N 1
ATOM 5508 C CA . LYS B 1 99 ? -23.803 119.569 -9.959 1.00 33.35 99 LYS B CA 1
ATOM 5509 C C . LYS B 1 99 ? -25.224 119.952 -9.527 1.00 31.63 99 LYS B C 1
ATOM 5510 O O . LYS B 1 99 ? -25.440 120.382 -8.400 1.00 31.89 99 LYS B O 1
ATOM 5516 N N . LEU B 1 100 ? -26.195 119.765 -10.416 1.00 33.02 100 LEU B N 1
ATOM 5517 C CA . LEU B 1 100 ? -27.586 120.085 -10.121 1.00 22.03 100 LEU B CA 1
ATOM 5518 C C . LEU B 1 100 ? -28.219 119.204 -9.043 1.00 23.69 100 LEU B C 1
ATOM 5519 O O . LEU B 1 100 ? -29.123 119.636 -8.335 1.00 34.72 100 LEU B O 1
ATOM 5524 N N . GLY B 1 101 ? -27.758 117.976 -8.897 1.00 20.33 101 GLY B N 1
ATOM 5525 C CA . GLY B 1 101 ? -28.358 117.134 -7.892 1.00 26.98 101 GLY B CA 1
ATOM 5526 C C . GLY B 1 101 ? -27.634 117.160 -6.564 1.00 40.74 101 GLY B C 1
ATOM 5527 O O . GLY B 1 101 ? -27.936 116.358 -5.672 1.00 39.96 101 GLY B O 1
ATOM 5528 N N . LYS B 1 102 ? -26.681 118.077 -6.407 1.00 42.63 102 LYS B N 1
ATOM 5529 C CA . LYS B 1 102 ? -25.920 118.149 -5.154 1.00 39.50 102 LYS B CA 1
ATOM 5530 C C . LYS B 1 102 ? -26.802 118.445 -3.957 1.00 38.79 102 LYS B C 1
ATOM 5531 O O . LYS B 1 102 ? -26.727 117.771 -2.931 1.00 28.31 102 LYS B O 1
ATOM 5537 N N . ASP B 1 103 ? -27.628 119.472 -4.108 1.00 43.73 103 ASP B N 1
ATOM 5538 C CA . ASP B 1 103 ? -28.536 119.908 -3.057 1.00 44.24 103 ASP B CA 1
ATOM 5539 C C . ASP B 1 103 ? -29.512 118.815 -2.657 1.00 40.88 103 ASP B C 1
ATOM 5540 O O . ASP B 1 103 ? -30.127 118.891 -1.597 1.00 42.19 103 ASP B O 1
ATOM 5545 N N . TYR B 1 104 ? -29.641 117.794 -3.495 1.00 36.01 104 TYR B N 1
ATOM 5546 C CA . TYR B 1 104 ? -30.568 116.703 -3.222 1.00 36.04 104 TYR B CA 1
ATOM 5547 C C . TYR B 1 104 ? -29.855 115.432 -2.782 1.00 38.66 104 TYR B C 1
ATOM 5548 O O . TYR B 1 104 ? -30.490 114.402 -2.510 1.00 32.69 104 TYR B O 1
ATOM 5557 N N . ASN B 1 105 ? -28.531 115.516 -2.706 1.00 34.65 105 ASN B N 1
ATOM 5558 C CA . ASN B 1 105 ? -27.711 114.381 -2.311 1.00 33.08 105 ASN B CA 1
ATOM 5559 C C . ASN B 1 105 ? -27.893 113.238 -3.309 1.00 35.98 105 ASN B C 1
ATOM 5560 O O . ASN B 1 105 ? -27.871 112.055 -2.945 1.00 35.68 105 ASN B O 1
ATOM 5565 N N . TYR B 1 106 ? -28.075 113.615 -4.573 1.00 35.50 106 TYR B N 1
ATOM 5566 C CA . TYR B 1 106 ? -28.269 112.673 -5.667 1.00 26.94 106 TYR B CA 1
ATOM 5567 C C . TYR B 1 106 ? -26.976 111.882 -5.864 1.00 26.31 106 TYR B C 1
ATOM 5568 O O . TYR B 1 106 ? -25.899 112.459 -5.999 1.00 31.30 106 TYR B O 1
ATOM 5577 N N . GLY B 1 107 ? -27.086 110.560 -5.880 1.00 29.72 107 GLY B N 1
ATOM 5578 C CA . GLY B 1 107 ? -25.910 109.722 -6.032 1.00 32.98 107 GLY B CA 1
ATOM 5579 C C . GLY B 1 107 ? -25.644 109.234 -7.442 1.00 36.84 107 GLY B C 1
ATOM 5580 O O . GLY B 1 107 ? -26.299 109.660 -8.391 1.00 33.49 107 GLY B O 1
ATOM 5581 N N . LEU B 1 108 ? -24.669 108.336 -7.574 1.00 37.62 108 LEU B N 1
ATOM 5582 C CA . LEU B 1 108 ? -24.292 107.781 -8.867 1.00 27.87 108 LEU B CA 1
ATOM 5583 C C . LEU B 1 108 ? -24.179 106.271 -8.783 1.00 30.07 108 LEU B C 1
ATOM 5584 O O . LEU B 1 108 ? -23.764 105.715 -7.762 1.00 31.72 108 LEU B O 1
ATOM 5589 N N . GLU B 1 109 ? -24.545 105.607 -9.869 1.00 31.08 109 GLU B N 1
ATOM 5590 C CA . GLU B 1 109 ? -24.483 104.158 -9.926 1.00 28.59 109 GLU B CA 1
ATOM 5591 C C . GLU B 1 109 ? -23.483 103.791 -11.013 1.00 27.65 109 GLU B C 1
ATOM 5592 O O . GLU B 1 109 ? -23.429 104.440 -12.053 1.00 34.38 109 GLU B O 1
ATOM 5598 N N . ALA B 1 110 ? -22.672 102.772 -10.769 1.00 24.19 110 ALA B N 1
ATOM 5599 C CA . ALA B 1 110 ? -21.694 102.350 -11.760 1.00 21.84 110 ALA B CA 1
ATOM 5600 C C . ALA B 1 110 ? -21.798 100.849 -11.923 1.00 27.98 110 ALA B C 1
ATOM 5601 O O . ALA B 1 110 ? -22.135 100.134 -10.976 1.00 32.43 110 ALA B O 1
ATOM 5603 N N . GLY B 1 111 ? -21.510 100.372 -13.127 1.00 26.55 111 GLY B N 1
ATOM 5604 C CA . GLY B 1 111 ? -21.592 98.949 -13.386 1.00 32.41 111 GLY B CA 1
ATOM 5605 C C . GLY B 1 111 ? -20.362 98.415 -14.091 1.00 31.57 111 GLY B C 1
ATOM 5606 O O . GLY B 1 111 ? -20.436 97.412 -14.795 1.00 39.75 111 GLY B O 1
ATOM 5607 N N . SER B 1 112 ? -19.232 99.084 -13.900 1.00 27.72 112 SER B N 1
ATOM 5608 C CA . SER B 1 112 ? -17.983 98.672 -14.517 1.00 26.71 112 SER B CA 1
ATOM 5609 C C . SER B 1 112 ? -16.832 99.478 -13.914 1.00 30.60 112 SER B C 1
ATOM 5610 O O . SER B 1 112 ? -17.050 100.518 -13.284 1.00 27.58 112 SER B O 1
ATOM 5613 N N . LYS B 1 113 ? -15.610 98.995 -14.116 1.00 29.00 113 LYS B N 1
ATOM 5614 C CA . LYS B 1 113 ? -14.432 99.675 -13.606 1.00 27.31 113 LYS B CA 1
ATOM 5615 C C . LYS B 1 113 ? -14.401 101.097 -14.147 1.00 29.24 113 LYS B C 1
ATOM 5616 O O . LYS B 1 113 ? -14.184 102.060 -13.405 1.00 30.58 113 LYS B O 1
ATOM 5622 N N . ALA B 1 114 ? -14.627 101.223 -15.447 1.00 22.35 114 ALA B N 1
ATOM 5623 C CA . ALA B 1 114 ? -14.625 102.526 -16.085 1.00 28.45 114 ALA B CA 1
ATOM 5624 C C . ALA B 1 114 ? -15.610 103.482 -15.414 1.00 32.66 114 ALA B C 1
ATOM 5625 O O . ALA B 1 114 ? -15.248 104.604 -15.062 1.00 26.61 114 ALA B O 1
ATOM 5627 N N . GLU B 1 115 ? -16.851 103.034 -15.232 1.00 34.83 115 GLU B N 1
ATOM 5628 C CA . GLU B 1 115 ? -17.868 103.872 -14.610 1.00 35.21 115 GLU B CA 1
ATOM 5629 C C . GLU B 1 115 ? -17.582 104.175 -13.144 1.00 36.01 115 GLU B C 1
ATOM 5630 O O . GLU B 1 115 ? -17.804 105.301 -12.687 1.00 33.66 115 GLU B O 1
ATOM 5636 N N . LEU B 1 116 ? -17.103 103.177 -12.406 1.00 29.05 116 LEU B N 1
ATOM 5637 C CA . LEU B 1 116 ? -16.806 103.379 -10.994 1.00 29.73 116 LEU B CA 1
ATOM 5638 C C . LEU B 1 116 ? -15.775 104.491 -10.845 1.00 33.51 116 LEU B C 1
ATOM 5639 O O . LEU B 1 116 ? -15.946 105.389 -10.0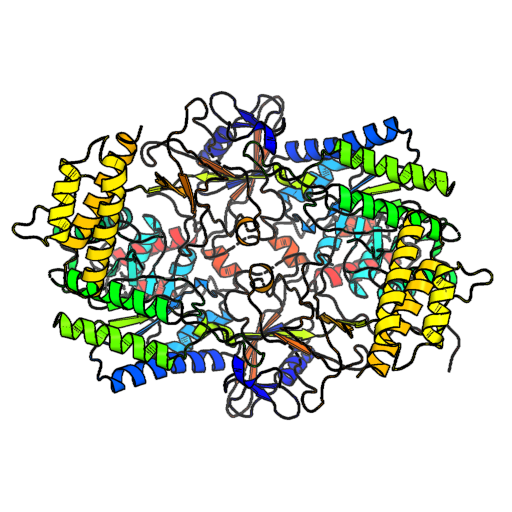22 1.00 28.59 116 LEU B O 1
ATOM 5644 N N . LEU B 1 117 ? -14.703 104.428 -11.635 1.00 27.99 117 LEU B N 1
ATOM 5645 C CA . LEU B 1 117 ? -13.678 105.461 -11.564 1.00 30.92 117 LEU B CA 1
ATOM 5646 C C . LEU B 1 117 ? -14.313 106.818 -11.801 1.00 30.72 117 LEU B C 1
ATOM 5647 O O . LEU B 1 117 ? -14.127 107.735 -11.003 1.00 33.56 117 LEU B O 1
ATOM 5652 N N . LEU B 1 118 ? -15.066 106.943 -12.891 1.00 28.51 118 LEU B N 1
ATOM 5653 C CA . LEU B 1 118 ? -15.731 108.199 -13.210 1.00 28.47 118 LEU B CA 1
ATOM 5654 C C . LEU B 1 118 ? -16.499 108.674 -11.980 1.00 31.68 118 LEU B C 1
ATOM 5655 O O . LEU B 1 118 ? -16.297 109.783 -11.483 1.00 26.06 118 LEU B O 1
ATOM 5660 N N . ALA B 1 119 ? -17.386 107.814 -11.496 1.00 31.88 119 ALA B N 1
ATOM 5661 C CA . ALA B 1 119 ? -18.198 108.125 -10.334 1.00 28.43 119 ALA B CA 1
ATOM 5662 C C . ALA B 1 119 ? -17.338 108.616 -9.181 1.00 32.18 119 ALA B C 1
ATOM 5663 O O . ALA B 1 119 ? -17.658 109.612 -8.544 1.00 41.34 119 ALA B O 1
ATOM 5673 N N . ALA B 1 121 ? -14.773 110.175 -9.195 1.00 40.12 121 ALA B N 1
ATOM 5674 C CA . ALA B 1 121 ? -14.211 111.488 -9.434 1.00 40.38 121 ALA B CA 1
ATOM 5675 C C . ALA B 1 121 ? -15.251 112.597 -9.380 1.00 39.68 121 ALA B C 1
ATOM 5676 O O . ALA B 1 121 ? -15.025 113.609 -8.717 1.00 39.71 121 ALA B O 1
ATOM 5678 N N . TYR B 1 122 ? -16.387 112.406 -10.055 1.00 37.66 122 TYR B N 1
ATOM 5679 C CA . TYR B 1 122 ? -17.434 113.432 -10.090 1.00 42.34 122 TYR B CA 1
ATOM 5680 C C . TYR B 1 122 ? -18.542 113.374 -9.033 1.00 43.67 122 TYR B C 1
ATOM 5681 O O . TYR B 1 122 ? -19.170 114.399 -8.737 1.00 45.07 122 TYR B O 1
ATOM 5690 N N . ASN B 1 123 ? -18.788 112.195 -8.467 1.00 38.75 123 ASN B N 1
ATOM 5691 C CA . ASN B 1 123 ? -19.817 112.060 -7.440 1.00 39.35 123 ASN B CA 1
ATOM 5692 C C . ASN B 1 123 ? -19.468 112.953 -6.262 1.00 37.12 123 ASN B C 1
ATOM 5693 O O . ASN B 1 123 ? -18.336 112.924 -5.784 1.00 29.59 123 ASN B O 1
ATOM 5698 N N . ASN B 1 124 ? -20.441 113.736 -5.798 1.00 42.14 124 ASN B N 1
ATOM 5699 C CA . ASN B 1 124 ? -20.238 114.644 -4.666 1.00 41.56 124 ASN B CA 1
ATOM 5700 C C . ASN B 1 124 ? -19.921 113.836 -3.405 1.00 43.55 124 ASN B C 1
ATOM 5701 O O . ASN B 1 124 ? -20.584 112.840 -3.114 1.00 40.86 124 ASN B O 1
ATOM 5706 N N . GLU B 1 125 ? -18.909 114.261 -2.658 1.00 49.48 125 GLU B N 1
ATOM 5707 C CA . GLU B 1 125 ? -18.548 113.562 -1.431 1.00 57.20 125 GLU B CA 1
ATOM 5708 C C . GLU B 1 125 ? -19.750 113.544 -0.490 1.00 53.74 125 GLU B C 1
ATOM 5709 O O . GLU B 1 125 ? -20.356 114.581 -0.221 1.00 51.71 125 GLU B O 1
ATOM 5715 N N . GLY B 1 126 ? -20.105 112.364 -0.006 1.00 45.08 126 GLY B N 1
ATOM 5716 C CA . GLY B 1 126 ? -21.235 112.280 0.890 1.00 46.90 126 GLY B CA 1
ATOM 5717 C C . GLY B 1 126 ? -22.427 111.618 0.229 1.00 53.13 126 GLY B C 1
ATOM 5718 O O . GLY B 1 126 ? -23.209 110.917 0.889 1.00 54.70 126 GLY B O 1
ATOM 5719 N N . ALA B 1 127 ? -22.570 111.833 -1.078 1.00 50.47 127 ALA B N 1
ATOM 5720 C CA . ALA B 1 127 ? -23.663 111.228 -1.829 1.00 39.04 127 ALA B CA 1
ATOM 5721 C C . ALA B 1 127 ? -23.328 109.759 -1.996 1.00 40.87 127 ALA B C 1
ATOM 5722 O O . ALA B 1 127 ? -22.147 109.381 -2.033 1.00 48.39 127 ALA B O 1
ATOM 5724 N N . PRO B 1 128 ? -24.353 108.902 -2.088 1.00 35.82 128 PRO B N 1
ATOM 5725 C CA . PRO B 1 128 ? -24.134 107.466 -2.243 1.00 35.67 128 PRO B CA 1
ATOM 5726 C C . PRO B 1 128 ? -23.683 107.056 -3.648 1.00 38.24 128 PRO B C 1
ATOM 5727 O O . PRO B 1 128 ? -24.030 107.690 -4.655 1.00 35.81 128 PRO B O 1
ATOM 5731 N N . ILE B 1 129 ? -22.887 105.999 -3.699 1.00 32.14 129 ILE B N 1
ATOM 5732 C CA . ILE B 1 129 ? -22.414 105.468 -4.951 1.00 33.49 129 ILE B CA 1
ATOM 5733 C C . ILE B 1 129 ? -22.699 103.986 -4.869 1.00 34.98 129 ILE B C 1
ATOM 5734 O O . ILE B 1 129 ? -22.142 103.290 -4.018 1.00 38.63 129 ILE B O 1
ATOM 5739 N N . THR B 1 130 ? -23.607 103.504 -5.708 1.00 33.30 130 THR B N 1
ATOM 5740 C CA . THR B 1 130 ? -23.911 102.079 -5.703 1.00 36.50 130 THR B CA 1
ATOM 5741 C C . THR B 1 130 ? -23.126 101.463 -6.849 1.00 36.82 130 THR B C 1
ATOM 5742 O O . THR B 1 130 ? -22.821 102.138 -7.839 1.00 36.49 130 THR B O 1
ATOM 5746 N N . VAL B 1 131 ? -22.785 100.189 -6.708 1.00 35.59 131 VAL B N 1
ATOM 5747 C CA . VAL B 1 131 ? -22.024 99.486 -7.732 1.00 34.38 131 VAL B CA 1
ATOM 5748 C C . VAL B 1 131 ? -22.642 98.119 -8.062 1.00 34.60 131 VAL B C 1
ATOM 5749 O O . VAL B 1 131 ? -22.624 97.200 -7.242 1.00 32.47 131 VAL B O 1
ATOM 5753 N N . ASN B 1 132 ? -23.191 97.988 -9.263 1.00 34.43 132 ASN B N 1
ATOM 5754 C CA . ASN B 1 132 ? -23.795 96.730 -9.680 1.00 33.66 132 ASN B CA 1
ATOM 5755 C C . ASN B 1 132 ? -22.924 96.055 -10.723 1.00 36.72 132 ASN B C 1
ATOM 5756 O O . ASN B 1 132 ? -21.922 96.619 -11.159 1.00 40.50 132 ASN B O 1
ATOM 5761 N N . GLY B 1 133 ? -23.291 94.842 -11.120 1.00 40.30 133 GLY B N 1
ATOM 5762 C CA . GLY B 1 133 ? -22.504 94.135 -12.116 1.00 36.77 133 GLY B CA 1
ATOM 5763 C C . GLY B 1 133 ? -21.579 93.098 -11.505 1.00 34.41 133 GLY B C 1
ATOM 5764 O O . GLY B 1 133 ? -21.466 92.996 -10.285 1.00 35.44 133 GLY B O 1
ATOM 5765 N N . PHE B 1 134 ? -20.921 92.317 -12.355 1.00 33.99 134 PHE B N 1
ATOM 5766 C CA . PHE B 1 134 ? -20.006 91.288 -11.886 1.00 34.59 134 PHE B CA 1
ATOM 5767 C C . PHE B 1 134 ? -18.691 91.939 -11.530 1.00 35.76 134 PHE B C 1
ATOM 5768 O O . PHE B 1 134 ? -18.228 92.841 -12.224 1.00 35.79 134 PHE B O 1
ATOM 5776 N N . LYS B 1 135 ? -18.077 91.480 -10.449 1.00 34.29 135 LYS B N 1
ATOM 5777 C CA . LYS B 1 135 ? -16.842 92.096 -10.004 1.00 29.10 135 LYS B CA 1
ATOM 5778 C C . LYS B 1 135 ? -15.690 91.136 -9.828 1.00 31.86 135 LYS B C 1
ATOM 5779 O O . LYS B 1 135 ? -15.878 89.975 -9.481 1.00 40.31 135 LYS B O 1
ATOM 5785 N N . ASP B 1 136 ? -14.482 91.614 -10.079 1.00 35.79 136 ASP B N 1
ATOM 5786 C CA . ASP B 1 136 ? -13.318 90.771 -9.876 1.00 32.94 136 ASP B CA 1
ATOM 5787 C C . ASP B 1 136 ? -12.590 91.388 -8.713 1.00 32.91 136 ASP B C 1
ATOM 5788 O O . ASP B 1 136 ? -13.046 92.388 -8.158 1.00 28.08 136 ASP B O 1
ATOM 5793 N N . ARG B 1 137 ? -11.459 90.805 -8.339 1.00 34.04 137 ARG B N 1
ATOM 5794 C CA . ARG B 1 137 ? -10.713 91.332 -7.212 1.00 29.46 137 ARG B CA 1
ATOM 5795 C C . ARG B 1 137 ? -10.390 92.796 -7.435 1.00 27.43 137 ARG B C 1
ATOM 5796 O O . ARG B 1 137 ? -10.496 93.602 -6.518 1.00 26.50 137 ARG B O 1
ATOM 5804 N N . GLU B 1 138 ? -10.020 93.152 -8.660 1.00 33.05 138 GLU B N 1
ATOM 5805 C CA . GLU B 1 138 ? -9.676 94.540 -8.951 1.00 36.35 138 GLU B CA 1
ATOM 5806 C C . GLU B 1 138 ? -10.834 95.501 -8.680 1.00 33.23 138 GLU B C 1
ATOM 5807 O O . GLU B 1 138 ? -10.675 96.477 -7.950 1.00 34.25 138 GLU B O 1
ATOM 5813 N N . LEU B 1 139 ? -12.003 95.233 -9.250 1.00 37.99 139 LEU B N 1
ATOM 5814 C CA . LEU B 1 139 ? -13.150 96.117 -9.042 1.00 34.62 139 LEU B CA 1
ATOM 5815 C C . LEU B 1 139 ? -13.510 96.272 -7.554 1.00 32.40 139 LEU B C 1
ATOM 5816 O O . LEU B 1 139 ? -13.830 97.371 -7.099 1.00 23.56 139 LEU B O 1
ATOM 5821 N N . ILE B 1 140 ? -13.450 95.175 -6.804 1.00 31.98 140 ILE B N 1
ATOM 5822 C CA . ILE B 1 140 ? -13.753 95.216 -5.382 1.00 31.39 140 ILE B CA 1
ATOM 5823 C C . ILE B 1 140 ? -12.741 96.103 -4.666 1.00 34.47 140 ILE B C 1
ATOM 5824 O O . ILE B 1 140 ? -13.103 96.954 -3.848 1.00 35.16 140 ILE B O 1
ATOM 5829 N N . ASN B 1 141 ? -11.468 95.917 -4.995 1.00 29.98 141 ASN B N 1
ATOM 5830 C CA . ASN B 1 141 ? -10.416 96.710 -4.386 1.00 29.37 141 ASN B CA 1
ATOM 5831 C C . ASN B 1 141 ? -10.613 98.186 -4.621 1.00 32.70 141 ASN B C 1
ATOM 5832 O O . ASN B 1 141 ? -10.566 98.986 -3.682 1.00 43.90 141 ASN B O 1
ATOM 5837 N N . ILE B 1 142 ? -10.831 98.573 -5.866 1.00 28.01 142 ILE B N 1
ATOM 5838 C CA . ILE B 1 142 ? -11.032 99.980 -6.137 1.00 34.04 142 ILE B CA 1
ATOM 5839 C C . ILE B 1 142 ? -12.270 100.490 -5.399 1.00 33.44 142 ILE B C 1
ATOM 5840 O O . ILE B 1 142 ? -12.328 101.655 -5.001 1.00 31.35 142 ILE B O 1
ATOM 5845 N N . GLY B 1 143 ? -13.253 99.613 -5.193 1.00 31.15 143 GLY B N 1
ATOM 5846 C CA . GLY B 1 143 ? -14.455 100.021 -4.473 1.00 29.45 143 GLY B CA 1
ATOM 5847 C C . GLY B 1 143 ? -14.055 100.387 -3.058 1.00 30.93 143 GLY B C 1
ATOM 5848 O O . GLY B 1 143 ? -14.529 101.370 -2.478 1.00 18.09 143 GLY B O 1
ATOM 5849 N N . PHE B 1 144 ? -13.163 99.561 -2.517 1.00 34.12 144 PHE B N 1
ATOM 5850 C CA . PHE B 1 144 ? -12.607 99.738 -1.183 1.00 36.82 144 PHE B CA 1
ATOM 5851 C C . PHE B 1 144 ? -11.841 101.043 -1.116 1.00 37.61 144 PHE B C 1
ATOM 5852 O O . PHE B 1 144 ? -12.018 101.823 -0.174 1.00 42.86 144 PHE B O 1
ATOM 5860 N N . ILE B 1 145 ? -10.987 101.305 -2.099 1.00 36.48 145 ILE B N 1
ATOM 5861 C CA . ILE B 1 145 ? -10.244 102.554 -2.003 1.00 42.73 145 ILE B CA 1
ATOM 5862 C C . ILE B 1 145 ? -11.197 103.734 -2.079 1.00 34.40 145 ILE B C 1
ATOM 5863 O O . ILE B 1 145 ? -10.902 104.797 -1.543 1.00 34.83 145 ILE B O 1
ATOM 5868 N N . ALA B 1 146 ? -12.343 103.544 -2.730 1.00 35.53 146 ALA B N 1
ATOM 5869 C CA . ALA B 1 146 ? -13.344 104.613 -2.833 1.00 33.82 146 ALA B CA 1
ATOM 5870 C C . ALA B 1 146 ? -13.890 104.891 -1.435 1.00 32.09 146 ALA B C 1
ATOM 5871 O O . ALA B 1 146 ? -14.286 106.007 -1.122 1.00 19.79 146 ALA B O 1
ATOM 5873 N N . ALA B 1 147 ? -13.912 103.852 -0.608 1.00 34.52 147 ALA B N 1
ATOM 5874 C CA . ALA B 1 147 ? -14.391 103.970 0.760 1.00 31.44 147 ALA B CA 1
ATOM 5875 C C . ALA B 1 147 ? -13.359 104.728 1.585 1.00 36.56 147 ALA B C 1
ATOM 5876 O O . ALA B 1 147 ? -13.697 105.654 2.331 1.00 36.71 147 ALA B O 1
ATOM 5878 N N . GLU B 1 148 ? -12.097 104.324 1.428 1.00 37.73 148 GLU B N 1
ATOM 5879 C CA . GLU B 1 148 ? -10.961 104.912 2.145 1.00 34.42 148 GLU B CA 1
ATOM 5880 C C . GLU B 1 148 ? -10.805 106.366 1.749 1.00 27.63 148 GLU B C 1
ATOM 5881 O O . GLU B 1 148 ? -10.324 107.192 2.513 1.00 32.03 148 GLU B O 1
ATOM 5895 N N . GLY B 1 150 ? -13.108 108.315 1.390 1.00 40.15 150 GLY B N 1
ATOM 5896 C CA . GLY B 1 150 ? -14.142 109.062 2.081 1.00 41.40 150 GLY B CA 1
ATOM 5897 C C . GLY B 1 150 ? -15.517 109.043 1.415 1.00 41.41 150 GLY B C 1
ATOM 5898 O O . GLY B 1 150 ? -16.421 109.784 1.815 1.00 40.52 150 GLY B O 1
ATOM 5899 N N . HIS B 1 151 ? -15.691 108.193 0.411 1.00 37.27 151 HIS B N 1
ATOM 5900 C CA . HIS B 1 151 ? -16.956 108.107 -0.310 1.00 40.26 151 HIS B CA 1
ATOM 5901 C C . HIS B 1 151 ? -17.983 107.198 0.329 1.00 41.64 151 HIS B C 1
ATOM 5902 O O . HIS B 1 151 ? -17.648 106.266 1.050 1.00 53.48 151 HIS B O 1
ATOM 5909 N N . ASN B 1 152 ? -19.247 107.467 0.049 1.00 43.28 152 ASN B N 1
ATOM 5910 C CA . ASN B 1 152 ? -20.305 106.644 0.590 1.00 38.98 152 ASN B CA 1
ATOM 5911 C C . ASN B 1 152 ? -20.622 105.569 -0.447 1.00 42.37 152 ASN B C 1
ATOM 5912 O O . ASN B 1 152 ? -21.659 105.622 -1.107 1.00 44.70 152 ASN B O 1
ATOM 5917 N N . ILE B 1 153 ? -19.731 104.589 -0.590 1.00 40.39 153 ILE B N 1
ATOM 5918 C CA . ILE B 1 153 ? -19.927 103.544 -1.590 1.00 33.34 153 ILE B CA 1
ATOM 5919 C C . ILE B 1 153 ? -20.530 102.256 -1.041 1.00 33.38 153 ILE B C 1
ATOM 5920 O O . ILE B 1 153 ? -20.270 101.870 0.098 1.00 29.78 153 ILE B O 1
ATOM 5925 N N . THR B 1 154 ? -21.356 101.611 -1.862 1.00 33.82 154 THR B N 1
ATOM 5926 C CA . THR B 1 154 ? -22.017 100.354 -1.507 1.00 29.22 154 THR B CA 1
ATOM 5927 C C . THR B 1 154 ? -21.792 99.355 -2.631 1.00 28.34 154 THR B C 1
ATOM 5928 O O . THR B 1 154 ? -22.161 99.614 -3.777 1.00 27.82 154 THR B O 1
ATOM 5932 N N . LEU B 1 155 ? -21.182 98.218 -2.317 1.00 30.18 155 LEU B N 1
ATOM 5933 C CA . LEU B 1 155 ? -20.953 97.182 -3.328 1.00 30.07 155 LEU B CA 1
ATOM 5934 C C . LEU B 1 155 ? -22.106 96.196 -3.288 1.00 30.43 155 LEU B C 1
ATOM 5935 O O . LEU B 1 155 ? -22.291 95.493 -2.299 1.00 40.82 155 LEU B O 1
ATOM 5940 N N . THR B 1 156 ? -22.884 96.138 -4.358 1.00 26.71 156 THR B N 1
ATOM 5941 C CA . THR B 1 156 ? -24.005 95.213 -4.409 1.00 27.45 156 THR B CA 1
ATOM 5942 C C . THR B 1 156 ? -23.568 93.849 -4.969 1.00 31.10 156 THR B C 1
ATOM 5943 O O . THR B 1 156 ? -23.178 93.751 -6.135 1.00 32.60 156 THR B O 1
ATOM 5947 N N . ILE B 1 157 ? -23.633 92.810 -4.132 1.00 31.19 157 ILE B N 1
ATOM 5948 C CA . ILE B 1 157 ? -23.249 91.445 -4.516 1.00 39.42 157 ILE B CA 1
ATOM 5949 C C . ILE B 1 157 ? -24.259 90.798 -5.464 1.00 40.01 157 ILE B C 1
ATOM 5950 O O . ILE B 1 157 ? -25.463 90.869 -5.240 1.00 40.41 157 ILE B O 1
ATOM 5955 N N . GLU B 1 158 ? -23.757 90.156 -6.513 1.00 40.32 158 GLU B N 1
ATOM 5956 C CA . GLU B 1 158 ? -24.609 89.493 -7.489 1.00 41.38 158 GLU B CA 1
ATOM 5957 C C . GLU B 1 158 ? -24.634 87.993 -7.199 1.00 41.26 158 GLU B C 1
ATOM 5958 O O . GLU B 1 158 ? -25.556 87.292 -7.606 1.00 43.19 158 GLU B O 1
ATOM 5964 N N . GLY B 1 159 ? -23.607 87.512 -6.502 1.00 42.71 159 GLY B N 1
ATOM 5965 C CA . GLY B 1 159 ? -23.509 86.103 -6.154 1.00 39.20 159 GLY B CA 1
ATOM 5966 C C . GLY B 1 159 ? -22.632 85.868 -4.929 1.00 40.48 159 GLY B C 1
ATOM 5967 O O . GLY B 1 159 ? -21.739 86.667 -4.637 1.00 37.62 159 GLY B O 1
ATOM 5968 N N . LEU B 1 160 ? -22.884 84.775 -4.207 1.00 42.68 160 LEU B N 1
ATOM 5969 C CA . LEU B 1 160 ? -22.105 84.439 -3.009 1.00 40.12 160 LEU B CA 1
ATOM 5970 C C . LEU B 1 160 ? -20.606 84.573 -3.228 1.00 43.32 160 LEU B C 1
ATOM 5971 O O . LEU B 1 160 ? -19.871 85.068 -2.368 1.00 43.91 160 LEU B O 1
ATOM 5976 N N . ASN B 1 161 ? -20.158 84.127 -4.393 1.00 45.27 161 ASN B N 1
ATOM 5977 C CA . ASN B 1 161 ? -18.759 84.215 -4.748 1.00 44.38 161 ASN B CA 1
ATOM 5978 C C . ASN B 1 161 ? -18.186 85.609 -4.531 1.00 44.49 161 ASN B C 1
ATOM 5979 O O . ASN B 1 161 ? -17.132 85.767 -3.917 1.00 38.17 161 ASN B O 1
ATOM 5984 N N . GLU B 1 162 ? -18.876 86.619 -5.055 1.00 47.79 162 GLU B N 1
ATOM 5985 C CA . GLU B 1 162 ? -18.430 88.000 -4.898 1.00 46.28 162 GLU B CA 1
ATOM 5986 C C . GLU B 1 162 ? -18.342 88.387 -3.434 1.00 47.52 162 GLU B C 1
ATOM 5987 O O . GLU B 1 162 ? -17.467 89.163 -3.037 1.00 47.94 162 GLU B O 1
ATOM 5993 N N . LEU B 1 163 ? -19.263 87.851 -2.636 1.00 45.22 163 LEU B N 1
ATOM 5994 C CA . LEU B 1 163 ? -19.302 88.155 -1.211 1.00 40.64 163 LEU B CA 1
ATOM 5995 C C . LEU B 1 163 ? -18.022 87.664 -0.570 1.00 44.92 163 LEU B C 1
ATOM 5996 O O . LEU B 1 163 ? -17.358 88.387 0.182 1.00 37.63 163 LEU B O 1
ATOM 6001 N N . GLU B 1 164 ? -17.669 86.428 -0.885 1.00 47.92 164 GLU B N 1
ATOM 6002 C CA . GLU B 1 164 ? -16.453 85.831 -0.353 1.00 50.22 164 GLU B CA 1
ATOM 6003 C C . GLU B 1 164 ? -15.259 86.701 -0.714 1.00 45.02 164 GLU B C 1
ATOM 6004 O O . GLU B 1 164 ? -14.433 87.019 0.135 1.00 45.84 164 GLU B O 1
ATOM 6010 N N . ALA B 1 165 ? -15.181 87.090 -1.980 1.00 43.19 165 ALA B N 1
ATOM 6011 C CA . ALA B 1 165 ? -14.095 87.940 -2.441 1.00 38.87 165 ALA B CA 1
ATOM 6012 C C . ALA B 1 165 ? -13.972 89.181 -1.558 1.00 37.89 165 ALA B C 1
ATOM 6013 O O . ALA B 1 165 ? -12.880 89.531 -1.122 1.00 36.34 165 ALA B O 1
ATOM 6015 N N . ILE B 1 166 ? -15.094 89.845 -1.299 1.00 33.84 166 ILE B N 1
ATOM 6016 C CA . ILE B 1 166 ? -15.078 91.034 -0.463 1.00 31.45 166 ILE B CA 1
ATOM 6017 C C . ILE B 1 166 ? -14.551 90.697 0.924 1.00 38.91 166 ILE B C 1
ATOM 6018 O O . ILE B 1 166 ? -13.634 91.348 1.429 1.00 40.87 166 ILE B O 1
ATOM 6023 N N . ILE B 1 167 ? -15.139 89.675 1.538 1.00 46.13 167 ILE B N 1
ATOM 6024 C CA . ILE B 1 167 ? -14.736 89.231 2.871 1.00 44.80 167 ILE B CA 1
ATOM 6025 C C . ILE B 1 167 ? -13.222 89.067 2.936 1.00 45.08 167 ILE B C 1
ATOM 6026 O O . ILE B 1 167 ? -12.580 89.534 3.877 1.00 46.27 167 ILE B O 1
ATOM 6031 N N . ASP B 1 168 ? -12.658 88.407 1.931 1.00 44.72 168 ASP B N 1
ATOM 6032 C CA . ASP B 1 168 ? -11.222 88.197 1.867 1.00 46.35 168 ASP B CA 1
ATOM 6033 C C . ASP B 1 168 ? -10.447 89.483 1.807 1.00 47.03 168 ASP B C 1
ATOM 6034 O O . ASP B 1 168 ? -9.688 89.787 2.716 1.00 52.19 168 ASP B O 1
ATOM 6039 N N . ILE B 1 169 ? -10.626 90.245 0.735 1.00 48.35 169 ILE B N 1
ATOM 6040 C CA . ILE B 1 169 ? -9.869 91.476 0.612 1.00 47.45 169 ILE B CA 1
ATOM 6041 C C . ILE B 1 169 ? -10.243 92.470 1.698 1.00 46.64 169 ILE B C 1
ATOM 6042 O O . ILE B 1 169 ? -9.608 93.511 1.838 1.00 44.03 169 ILE B O 1
ATOM 6047 N N . ALA B 1 170 ? -11.271 92.151 2.471 1.00 52.16 170 ALA B N 1
ATOM 6048 C CA . ALA B 1 170 ? -11.700 93.042 3.541 1.00 58.05 170 ALA B CA 1
ATOM 6049 C C . ALA B 1 170 ? -10.637 93.081 4.625 1.00 62.34 170 ALA B C 1
ATOM 6050 O O . ALA B 1 170 ? -10.242 94.155 5.105 1.00 60.28 170 ALA B O 1
ATOM 6052 N N . LYS B 1 171 ? -10.188 91.884 4.996 1.00 61.82 171 LYS B N 1
ATOM 6053 C CA . LYS B 1 171 ? -9.180 91.695 6.029 1.00 61.47 171 LYS B CA 1
ATOM 6054 C C . LYS B 1 171 ? -7.781 91.864 5.459 1.00 59.26 171 LYS B C 1
ATOM 6055 O O . LYS B 1 171 ? -6.791 91.512 6.091 1.00 60.05 171 LYS B O 1
ATOM 6061 N N . GLU B 1 172 ? -7.715 92.416 4.254 1.00 63.65 172 GLU B N 1
ATOM 6062 C CA . GLU B 1 172 ? -6.450 92.659 3.583 1.00 63.00 172 GLU B CA 1
ATOM 6063 C C . GLU B 1 172 ? -6.226 94.156 3.441 1.00 61.13 172 GLU B C 1
ATOM 6064 O O . GLU B 1 172 ? -5.091 94.619 3.459 1.00 58.22 172 GLU B O 1
ATOM 6070 N N . ARG B 1 173 ? -7.313 94.910 3.295 1.00 57.26 173 ARG B N 1
ATOM 6071 C CA . ARG B 1 173 ? -7.214 96.361 3.147 1.00 54.26 173 ARG B CA 1
ATOM 6072 C C . ARG B 1 173 ? -7.068 97.043 4.500 1.00 56.31 173 ARG B C 1
ATOM 6073 O O . ARG B 1 173 ? -6.419 96.527 5.403 1.00 60.19 173 ARG B O 1
ATOM 6081 N N . PHE B 1 174 ? -7.679 98.207 4.645 1.00 59.08 174 PHE B N 1
ATOM 6082 C CA . PHE B 1 174 ? -7.581 98.940 5.893 1.00 55.78 174 PHE B CA 1
ATOM 6083 C C . PHE B 1 174 ? -8.898 99.002 6.642 1.00 62.53 174 PHE B C 1
ATOM 6084 O O . PHE B 1 174 ? -9.836 98.251 6.347 1.00 73.52 174 PHE B O 1
ATOM 6092 N N . LYS B 1 175 ? -8.969 99.908 7.608 1.00 55.91 175 LYS B N 1
ATOM 6093 C CA . LYS B 1 175 ? -10.165 100.061 8.423 1.00 58.36 175 LYS B CA 1
ATOM 6094 C C . LYS B 1 175 ? -11.391 100.400 7.593 1.00 57.12 175 LYS B C 1
ATOM 6095 O O . LYS B 1 175 ? -12.404 99.699 7.654 1.00 55.72 175 LYS B O 1
ATOM 6101 N N . PRO B 1 176 ? -11.322 101.476 6.791 1.00 55.84 176 PRO B N 1
ATOM 6102 C CA . PRO B 1 176 ? -12.475 101.867 5.962 1.00 49.51 176 PRO B CA 1
ATOM 6103 C C . PRO B 1 176 ? -12.908 100.775 4.981 1.00 47.17 176 PRO B C 1
ATOM 6104 O O . PRO B 1 176 ? -12.134 100.348 4.114 1.00 55.60 176 PRO B O 1
ATOM 6108 N N . LYS B 1 177 ? -14.139 100.306 5.137 1.00 34.47 177 LYS B N 1
ATOM 6109 C CA . LYS B 1 177 ? -14.666 99.285 4.245 1.00 36.16 177 LYS B CA 1
ATOM 6110 C C . LYS B 1 177 ? -15.993 99.734 3.647 1.00 33.44 177 LYS B C 1
ATOM 6111 O O . LYS B 1 177 ? -16.778 100.444 4.283 1.00 34.05 177 LYS B O 1
ATOM 6117 N N . PRO B 1 178 ? -16.248 99.340 2.391 1.00 33.54 178 PRO B N 1
ATOM 6118 C CA . PRO B 1 178 ? -17.494 99.726 1.730 1.00 28.48 178 PRO B CA 1
ATOM 6119 C C . PRO B 1 178 ? -18.715 99.038 2.314 1.00 32.28 178 PRO B C 1
ATOM 6120 O O . PRO B 1 178 ? -18.612 98.051 3.047 1.00 28.98 178 PRO B O 1
ATOM 6124 N N . ASN B 1 179 ? -19.878 99.588 2.005 1.00 35.85 179 ASN B N 1
ATOM 6125 C CA . ASN B 1 179 ? -21.123 99.014 2.464 1.00 34.16 179 ASN B CA 1
ATOM 6126 C C . ASN B 1 179 ? -21.456 97.885 1.529 1.00 36.89 179 ASN B C 1
ATOM 6127 O O . ASN B 1 179 ? -21.197 97.962 0.331 1.00 40.34 179 ASN B O 1
ATOM 6132 N N . ILE B 1 180 ? -22.041 96.833 2.075 1.00 37.58 180 ILE B N 1
ATOM 6133 C CA . ILE B 1 180 ? -22.398 95.687 1.270 1.00 37.70 180 ILE B CA 1
ATOM 6134 C C . ILE B 1 180 ? -23.884 95.679 0.923 1.00 39.92 180 ILE B C 1
ATOM 6135 O O . ILE B 1 180 ? -24.729 95.914 1.780 1.00 43.65 180 ILE B O 1
ATOM 6140 N N . GLY B 1 181 ? -24.202 95.434 -0.343 1.00 37.83 181 GLY B N 1
ATOM 6141 C CA . GLY B 1 181 ? -25.597 95.385 -0.751 1.00 30.26 181 GLY B CA 1
ATOM 6142 C C . GLY B 1 181 ? -25.897 94.013 -1.325 1.00 30.04 181 GLY B C 1
ATOM 6143 O O . GLY B 1 181 ? -25.019 93.401 -1.937 1.00 29.62 181 GLY B O 1
ATOM 6144 N N . LEU B 1 182 ? -27.111 93.503 -1.131 1.00 28.70 182 LEU B N 1
ATOM 6145 C CA . LEU B 1 182 ? -27.443 92.184 -1.683 1.00 34.64 182 LEU B CA 1
ATOM 6146 C C . LEU B 1 182 ? -28.550 92.287 -2.725 1.00 30.60 182 LEU B C 1
ATOM 6147 O O . LEU B 1 182 ? -29.636 92.777 -2.430 1.00 31.54 182 LEU B O 1
ATOM 6152 N N . ARG B 1 183 ? -28.270 91.842 -3.944 1.00 27.50 183 ARG B N 1
ATOM 6153 C CA . ARG B 1 183 ? -29.265 91.893 -5.006 1.00 29.37 183 ARG B CA 1
ATOM 6154 C C . ARG B 1 183 ? -30.170 90.678 -4.868 1.00 31.22 183 ARG B C 1
ATOM 6155 O O . ARG B 1 183 ? -29.726 89.540 -5.020 1.00 29.54 183 ARG B O 1
ATOM 6163 N N . VAL B 1 184 ? -31.443 90.911 -4.589 1.00 27.96 184 VAL B N 1
ATOM 6164 C CA . VAL B 1 184 ? -32.353 89.796 -4.423 1.00 30.18 184 VAL B CA 1
ATOM 6165 C C . VAL B 1 184 ? -32.953 89.298 -5.733 1.00 27.10 184 VAL B C 1
ATOM 6166 O O . VAL B 1 184 ? -33.266 90.080 -6.623 1.00 34.55 184 VAL B O 1
ATOM 6170 N N . ARG B 1 185 ? -33.094 87.983 -5.842 1.00 27.34 185 ARG B N 1
ATOM 6171 C CA . ARG B 1 185 ? -33.675 87.353 -7.013 1.00 24.28 185 ARG B CA 1
ATOM 6172 C C . ARG B 1 185 ? -35.182 87.380 -6.769 1.00 30.67 185 ARG B C 1
ATOM 6173 O O . ARG B 1 185 ? -35.652 86.773 -5.814 1.00 37.32 185 ARG B O 1
ATOM 6181 N N . LEU B 1 186 ? -35.943 88.095 -7.597 1.00 36.41 186 LEU B N 1
ATOM 6182 C CA . LEU B 1 186 ? -37.400 88.159 -7.420 1.00 36.60 186 LEU B CA 1
ATOM 6183 C C . LEU B 1 186 ? -38.127 87.042 -8.159 1.00 41.05 186 LEU B C 1
ATOM 6184 O O . LEU B 1 186 ? -37.808 86.735 -9.302 1.00 40.29 186 LEU B O 1
ATOM 6189 N N . HIS B 1 187 ? -39.108 86.430 -7.507 1.00 52.59 187 HIS B N 1
ATOM 6190 C CA . HIS B 1 187 ? -39.867 85.367 -8.149 1.00 59.84 187 HIS B CA 1
ATOM 6191 C C . HIS B 1 187 ? -41.092 85.930 -8.851 1.00 62.85 187 HIS B C 1
ATOM 6192 O O . HIS B 1 187 ? -41.919 85.171 -9.353 1.00 67.52 187 HIS B O 1
ATOM 6199 N N . SER B 1 188 ? -41.197 87.259 -8.893 1.00 67.66 188 SER B N 1
ATOM 6200 C CA . SER B 1 188 ? -42.329 87.932 -9.536 1.00 73.17 188 SER B CA 1
ATOM 6201 C C . SER B 1 188 ? -42.087 88.163 -11.028 1.00 74.84 188 SER B C 1
ATOM 6202 O O . SER B 1 188 ? -40.989 88.534 -11.445 1.00 72.43 188 SER B O 1
ATOM 6205 N N . LYS B 1 203 ? -32.769 87.671 -14.421 1.00 85.40 203 LYS B N 1
ATOM 6206 C CA . LYS B 1 203 ? -32.654 86.344 -13.821 1.00 85.97 203 LYS B CA 1
ATOM 6207 C C . LYS B 1 203 ? -31.395 86.199 -12.949 1.00 86.80 203 LYS B C 1
ATOM 6208 O O . LYS B 1 203 ? -30.909 85.090 -12.718 1.00 84.34 203 LYS B O 1
ATOM 6214 N N . PHE B 1 204 ? -30.886 87.328 -12.459 1.00 86.65 204 PHE B N 1
ATOM 6215 C CA . PHE B 1 204 ? -29.693 87.368 -11.607 1.00 78.85 204 PHE B CA 1
ATOM 6216 C C . PHE B 1 204 ? -30.082 87.778 -10.193 1.00 73.30 204 PHE B C 1
ATOM 6217 O O . PHE B 1 204 ? -31.162 88.321 -9.980 1.00 77.68 204 PHE B O 1
ATOM 6225 N N . GLY B 1 205 ? -29.194 87.541 -9.235 1.00 63.27 205 GLY B N 1
ATOM 6226 C CA . GLY B 1 205 ? -29.496 87.882 -7.858 1.00 55.89 205 GLY B CA 1
ATOM 6227 C C . GLY B 1 205 ? -29.345 86.655 -6.980 1.00 52.00 205 GLY B C 1
ATOM 6228 O O . GLY B 1 205 ? -29.091 85.558 -7.476 1.00 49.54 205 GLY B O 1
ATOM 6229 N N . LEU B 1 206 ? -29.499 86.832 -5.674 1.00 45.21 206 LEU B N 1
ATOM 6230 C CA . LEU B 1 206 ? -29.355 85.721 -4.754 1.00 38.92 206 LEU B CA 1
ATOM 6231 C C . LEU B 1 206 ? -30.697 85.075 -4.446 1.00 35.22 206 LEU B C 1
ATOM 6232 O O . LEU B 1 206 ? -31.681 85.768 -4.223 1.00 33.09 206 LEU B O 1
ATOM 6237 N N . THR B 1 207 ? -30.731 83.748 -4.435 1.00 30.53 207 THR B N 1
ATOM 6238 C CA . THR B 1 207 ? -31.963 83.035 -4.133 1.00 38.62 207 THR B CA 1
ATOM 6239 C C . THR B 1 207 ? -32.242 83.160 -2.640 1.00 42.21 207 THR B C 1
ATOM 6240 O O . THR B 1 207 ? -31.395 83.630 -1.886 1.00 46.10 207 THR B O 1
ATOM 6244 N N . SER B 1 208 ? -33.424 82.731 -2.209 1.00 45.02 208 SER B N 1
ATOM 6245 C CA . SER B 1 208 ? -33.779 82.830 -0.799 1.00 44.97 208 SER B CA 1
ATOM 6246 C C . SER B 1 208 ? -32.795 82.043 0.055 1.00 37.45 208 SER B C 1
ATOM 6247 O O . SER B 1 208 ? -32.345 82.512 1.097 1.00 35.23 208 SER B O 1
ATOM 6250 N N . THR B 1 209 ? -32.448 80.849 -0.394 1.00 35.38 209 THR B N 1
ATOM 6251 C CA . THR B 1 209 ? -31.520 80.036 0.356 1.00 35.38 209 THR B CA 1
ATOM 6252 C C . THR B 1 209 ? -30.126 80.680 0.322 1.00 38.67 209 THR B C 1
ATOM 6253 O O . THR B 1 209 ? -29.416 80.692 1.332 1.00 36.66 209 THR B O 1
ATOM 6257 N N . GLU B 1 210 ? -29.743 81.247 -0.822 1.00 42.71 210 GLU B N 1
ATOM 6258 C CA . GLU B 1 210 ? -28.435 81.909 -0.934 1.00 43.02 210 GLU B CA 1
ATOM 6259 C C . GLU B 1 210 ? -28.367 83.150 -0.049 1.00 42.43 210 GLU B C 1
ATOM 6260 O O . GLU B 1 210 ? -27.327 83.443 0.539 1.00 40.82 210 GLU B O 1
ATOM 6266 N N . LEU B 1 211 ? -29.476 83.882 0.040 1.00 41.12 211 LEU B N 1
ATOM 6267 C CA . LEU B 1 211 ? -29.532 85.077 0.871 1.00 35.06 211 LEU B CA 1
ATOM 6268 C C . LEU B 1 211 ? -29.257 84.725 2.319 1.00 36.10 211 LEU B C 1
ATOM 6269 O O . LEU B 1 211 ? -28.585 85.469 3.024 1.00 41.39 211 LEU B O 1
ATOM 6274 N N . ILE B 1 212 ? -29.786 83.599 2.775 1.00 33.91 212 ILE B N 1
ATOM 6275 C CA . ILE B 1 212 ? -29.546 83.196 4.148 1.00 40.18 212 ILE B CA 1
ATOM 6276 C C . ILE B 1 212 ? -28.046 82.922 4.313 1.00 40.46 212 ILE B C 1
ATOM 6277 O O . ILE B 1 212 ? -27.413 83.466 5.211 1.00 38.96 212 ILE B O 1
ATOM 6282 N N . GLU B 1 213 ? -27.470 82.106 3.436 1.00 37.05 213 GLU B N 1
ATOM 6283 C CA . GLU B 1 213 ? -26.047 81.820 3.526 1.00 38.24 213 GLU B CA 1
ATOM 6284 C C . GLU B 1 213 ? -25.281 83.130 3.558 1.00 41.42 213 GLU B C 1
ATOM 6285 O O . GLU B 1 213 ? -24.358 83.311 4.358 1.00 41.13 213 GLU B O 1
ATOM 6291 N N . ALA B 1 214 ? -25.676 84.045 2.678 1.00 43.81 214 ALA B N 1
ATOM 6292 C CA . ALA B 1 214 ? -25.034 85.348 2.590 1.00 40.47 214 ALA B CA 1
ATOM 6293 C C . ALA B 1 214 ? -24.996 86.007 3.967 1.00 40.33 214 ALA B C 1
ATOM 6294 O O . ALA B 1 214 ? -23.961 86.523 4.381 1.00 42.69 214 ALA B O 1
ATOM 6296 N N . VAL B 1 215 ? -26.121 85.980 4.676 1.00 36.97 215 VAL B N 1
ATOM 6297 C CA . VAL B 1 215 ? -26.188 86.586 6.000 1.00 36.80 215 VAL B CA 1
ATOM 6298 C C . VAL B 1 215 ? -25.306 85.854 6.993 1.00 38.40 215 VAL B C 1
ATOM 6299 O O . VAL B 1 215 ? -24.645 86.477 7.819 1.00 41.62 215 VAL B O 1
ATOM 6303 N N . ASN B 1 216 ? -25.292 84.531 6.926 1.00 36.93 216 ASN B N 1
ATOM 6304 C CA . ASN B 1 216 ? -24.454 83.789 7.844 1.00 41.82 216 ASN B CA 1
ATOM 6305 C C . ASN B 1 216 ? -22.994 84.153 7.595 1.00 44.31 216 ASN B C 1
ATOM 6306 O O . ASN B 1 216 ? -22.279 84.495 8.535 1.00 46.58 216 ASN B O 1
ATOM 6311 N N . LEU B 1 217 ? -22.552 84.109 6.339 1.00 41.95 217 LEU B N 1
ATOM 6312 C CA . LEU B 1 217 ? -21.174 84.469 6.027 1.00 42.87 217 LEU B CA 1
ATOM 6313 C C . LEU B 1 217 ? -20.803 85.820 6.629 1.00 47.17 217 LEU B C 1
ATOM 6314 O O . LEU B 1 217 ? -19.785 85.954 7.308 1.00 51.83 217 LEU B O 1
ATOM 6319 N N . LEU B 1 218 ? -21.621 86.833 6.378 1.00 44.53 218 LEU B N 1
ATOM 6320 C CA . LEU B 1 218 ? -21.332 88.146 6.919 1.00 43.90 218 LEU B CA 1
ATOM 6321 C C . LEU B 1 218 ? -21.291 88.077 8.434 1.00 47.51 218 LEU B C 1
ATOM 6322 O O . LEU B 1 218 ? -20.499 88.762 9.085 1.00 50.45 218 LEU B O 1
ATOM 6327 N N . LYS B 1 219 ? -22.144 87.240 9.004 1.00 50.80 219 LYS B N 1
ATOM 6328 C CA . LYS B 1 219 ? -22.188 87.104 10.453 1.00 48.28 219 LYS B CA 1
ATOM 6329 C C . LYS B 1 219 ? -20.921 86.435 10.969 1.00 46.09 219 LYS B C 1
ATOM 6330 O O . LYS B 1 219 ? -20.322 86.909 11.927 1.00 45.22 219 LYS B O 1
ATOM 6336 N N . GLU B 1 220 ? -20.510 85.343 10.325 1.00 41.46 220 GLU B N 1
ATOM 6337 C CA . GLU B 1 220 ? -19.300 84.629 10.728 1.00 42.89 220 GLU B CA 1
ATOM 6338 C C . GLU B 1 220 ? -18.085 85.524 10.687 1.00 43.02 220 GLU B C 1
ATOM 6339 O O . GLU B 1 220 ? -17.234 85.456 11.566 1.00 51.93 220 GLU B O 1
ATOM 6345 N N . ASN B 1 221 ? -17.994 86.363 9.667 1.00 40.55 221 ASN B N 1
ATOM 6346 C CA . ASN B 1 221 ? -16.854 87.254 9.553 1.00 40.26 221 ASN B CA 1
ATOM 6347 C C . ASN B 1 221 ? -17.132 88.612 10.149 1.00 43.62 221 ASN B C 1
ATOM 6348 O O . ASN B 1 221 ? -16.538 89.607 9.751 1.00 40.32 221 ASN B O 1
ATOM 6353 N N . LYS B 1 222 ? -18.038 88.637 11.118 1.00 48.80 222 LYS B N 1
ATOM 6354 C CA . LYS B 1 222 ? -18.416 89.872 11.795 1.00 54.93 222 LYS B CA 1
ATOM 6355 C C . LYS B 1 222 ? -18.407 91.022 10.804 1.00 47.83 222 LYS B C 1
ATOM 6356 O O . LYS B 1 222 ? -17.540 91.882 10.862 1.00 46.06 222 LYS B O 1
ATOM 6362 N N . LEU B 1 223 ? -19.379 91.032 9.899 1.00 51.63 223 LEU B N 1
ATOM 6363 C CA . LEU B 1 223 ? -19.464 92.077 8.882 1.00 51.95 223 LEU B CA 1
ATOM 6364 C C . LEU B 1 223 ? -20.907 92.554 8.675 1.00 50.97 223 LEU B C 1
ATOM 6365 O O . LEU B 1 223 ? -21.170 93.376 7.803 1.00 49.68 223 LEU B O 1
ATOM 6370 N N . LEU B 1 224 ? -21.836 92.048 9.482 1.00 48.80 224 LEU B N 1
ATOM 6371 C CA . LEU B 1 224 ? -23.226 92.444 9.337 1.00 44.94 224 LEU B CA 1
ATOM 6372 C C . LEU B 1 224 ? -23.356 93.948 9.320 1.00 39.72 224 LEU B C 1
ATOM 6373 O O . LEU B 1 224 ? -24.292 94.487 8.750 1.00 43.68 224 LEU B O 1
ATOM 6378 N N . GLU B 1 225 ? -22.402 94.620 9.943 1.00 37.68 225 GLU B N 1
ATOM 6379 C CA . GLU B 1 225 ? -22.408 96.067 9.993 1.00 45.22 225 GLU B CA 1
ATOM 6380 C C . GLU B 1 225 ? -22.450 96.674 8.591 1.00 42.07 225 GLU B C 1
ATOM 6381 O O . GLU B 1 225 ? -22.990 97.756 8.392 1.00 29.62 225 GLU B O 1
ATOM 6387 N N . GLN B 1 226 ? -21.880 95.970 7.619 1.00 39.29 226 GLN B N 1
ATOM 6388 C CA . GLN B 1 226 ? -21.835 96.473 6.259 1.00 36.71 226 GLN B CA 1
ATOM 6389 C C . GLN B 1 226 ? -23.118 96.264 5.485 1.00 42.78 226 GLN B C 1
ATOM 6390 O O . GLN B 1 226 ? -23.511 97.118 4.690 1.00 52.63 226 GLN B O 1
ATOM 6396 N N . PHE B 1 227 ? -23.775 95.129 5.703 1.00 32.72 227 PHE B N 1
ATOM 6397 C CA . PHE B 1 227 ? -25.020 94.841 5.010 1.00 29.22 227 PHE B CA 1
ATOM 6398 C C . PHE B 1 227 ? -26.037 95.940 5.329 1.00 32.14 227 PHE B C 1
ATOM 6399 O O . PHE B 1 227 ? -26.674 95.914 6.374 1.00 43.69 227 PHE B O 1
ATOM 6407 N N . THR B 1 228 ? -26.193 96.910 4.433 1.00 32.53 228 THR B N 1
ATOM 6408 C CA . THR B 1 228 ? -27.133 97.991 4.687 1.00 36.60 228 THR B CA 1
ATOM 6409 C C . THR B 1 228 ? -28.331 98.115 3.748 1.00 36.23 228 THR B C 1
ATOM 6410 O O . THR B 1 228 ? -29.288 98.830 4.069 1.00 37.03 228 THR B O 1
ATOM 6422 N N . ILE B 1 230 ? -30.766 96.083 0.305 1.00 30.15 230 ILE B N 1
ATOM 6423 C CA . ILE B 1 230 ? -31.053 95.039 -0.666 1.00 37.07 230 ILE B CA 1
ATOM 6424 C C . ILE B 1 230 ? -31.468 95.785 -1.938 1.00 34.21 230 ILE B C 1
ATOM 6425 O O . ILE B 1 230 ? -32.029 96.880 -1.870 1.00 29.09 230 ILE B O 1
ATOM 6430 N N . HIS B 1 231 ? -31.192 95.192 -3.091 1.00 36.11 231 HIS B N 1
ATOM 6431 C CA . HIS B 1 231 ? -31.498 95.824 -4.361 1.00 40.90 231 HIS B CA 1
ATOM 6432 C C . HIS B 1 231 ? -32.064 94.815 -5.348 1.00 43.04 231 HIS B C 1
ATOM 6433 O O . HIS B 1 231 ? -31.715 93.631 -5.306 1.00 43.32 231 HIS B O 1
ATOM 6440 N N . PHE B 1 232 ? -32.961 95.282 -6.214 1.00 41.24 232 PHE B N 1
ATOM 6441 C CA . PHE B 1 232 ? -33.549 94.443 -7.260 1.00 37.30 232 PHE B CA 1
ATOM 6442 C C . PHE B 1 232 ? -33.753 95.328 -8.496 1.00 38.82 232 PHE B C 1
ATOM 6443 O O . PHE B 1 232 ? -33.936 96.544 -8.365 1.00 33.11 232 PHE B O 1
ATOM 6451 N N . HIS B 1 233 ? -33.648 94.749 -9.692 1.00 36.33 233 HIS B N 1
ATOM 6452 C CA . HIS B 1 233 ? -33.867 95.524 -10.923 1.00 42.06 233 HIS B CA 1
ATOM 6453 C C . HIS B 1 233 ? -34.862 94.789 -11.800 1.00 38.17 233 HIS B C 1
ATOM 6454 O O . HIS B 1 233 ? -34.658 93.626 -12.116 1.00 39.33 233 HIS B O 1
ATOM 6461 N N . LEU B 1 234 ? -35.942 95.462 -12.183 1.00 38.92 234 LEU B N 1
ATOM 6462 C CA . LEU B 1 234 ? -36.949 94.839 -13.038 1.00 37.20 234 LEU B CA 1
ATOM 6463 C C . LEU B 1 234 ? -36.681 95.118 -14.505 1.00 38.11 234 LEU B C 1
ATOM 6464 O O . LEU B 1 234 ? -37.219 94.436 -15.368 1.00 44.68 234 LEU B O 1
ATOM 6469 N N . GLY B 1 235 ? -35.861 96.126 -14.786 1.00 38.19 235 GLY B N 1
ATOM 6470 C CA . GLY B 1 235 ? -35.559 96.459 -16.164 1.00 34.07 235 GLY B CA 1
ATOM 6471 C C . GLY B 1 235 ? -35.889 97.902 -16.482 1.00 35.74 235 GLY B C 1
ATOM 6472 O O . GLY B 1 235 ? -36.384 98.631 -15.629 1.00 37.39 235 GLY B O 1
ATOM 6473 N N . 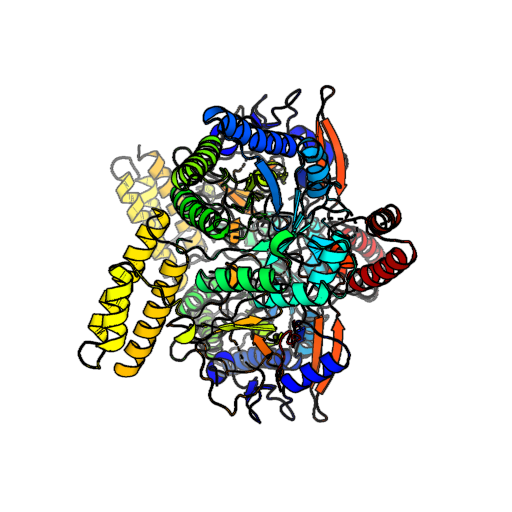SER B 1 236 ? -35.627 98.328 -17.711 1.00 32.94 236 SER B N 1
ATOM 6474 C CA . SER B 1 236 ? -35.901 99.705 -18.080 1.00 26.56 236 SER B CA 1
ATOM 6475 C C . SER B 1 236 ? -37.276 99.896 -18.692 1.00 27.99 236 SER B C 1
ATOM 6476 O O . SER B 1 236 ? -37.899 98.952 -19.161 1.00 28.78 236 SER B O 1
ATOM 6479 N N . GLN B 1 237 ? -37.753 101.134 -18.669 1.00 36.34 237 GLN B N 1
ATOM 6480 C CA . GLN B 1 237 ? -39.051 101.477 -19.251 1.00 40.17 237 GLN B CA 1
ATOM 6481 C C . GLN B 1 237 ? -40.161 100.467 -18.970 1.00 37.05 237 GLN B C 1
ATOM 6482 O O . GLN B 1 237 ? -40.640 99.801 -19.883 1.00 37.67 237 GLN B O 1
ATOM 6488 N N . ILE B 1 238 ? -40.569 100.374 -17.705 1.00 34.72 238 ILE B N 1
ATOM 6489 C CA . ILE B 1 238 ? -41.640 99.476 -17.289 1.00 31.93 238 ILE B CA 1
ATOM 6490 C C . ILE B 1 238 ? -42.961 100.205 -17.520 1.00 33.49 238 ILE B C 1
ATOM 6491 O O . ILE B 1 238 ? -43.327 101.089 -16.751 1.00 32.11 238 ILE B O 1
ATOM 6496 N N . THR B 1 239 ? -43.675 99.836 -18.574 1.00 36.88 239 THR B N 1
ATOM 6497 C CA . THR B 1 239 ? -44.944 100.483 -18.904 1.00 41.73 239 THR B CA 1
ATOM 6498 C C . THR B 1 239 ? -46.103 100.225 -17.932 1.00 43.63 239 THR B C 1
ATOM 6499 O O . THR B 1 239 ? -46.990 101.066 -17.776 1.00 40.30 239 THR B O 1
ATOM 6503 N N . GLU B 1 240 ? -46.100 99.061 -17.289 1.00 46.18 240 GLU B N 1
ATOM 6504 C CA . GLU B 1 240 ? -47.161 98.692 -16.347 1.00 50.23 240 GLU B CA 1
ATOM 6505 C C . GLU B 1 240 ? -46.738 98.924 -14.902 1.00 49.30 240 GLU B C 1
ATOM 6506 O O . GLU B 1 240 ? -45.596 98.653 -14.536 1.00 54.66 240 GLU B O 1
ATOM 6512 N N . ILE B 1 241 ? -47.664 99.398 -14.074 1.00 47.31 241 ILE B N 1
ATOM 6513 C CA . ILE B 1 241 ? -47.364 99.666 -12.666 1.00 43.63 241 ILE B CA 1
ATOM 6514 C C . ILE B 1 241 ? -47.497 98.426 -11.786 1.00 42.23 241 ILE B C 1
ATOM 6515 O O . ILE B 1 241 ? -46.925 98.353 -10.701 1.00 44.05 241 ILE B O 1
ATOM 6520 N N . HIS B 1 242 ? -48.247 97.444 -12.259 1.00 45.08 242 HIS B N 1
ATOM 6521 C CA . HIS B 1 242 ? -48.455 96.225 -11.491 1.00 44.30 242 HIS B CA 1
ATOM 6522 C C . HIS B 1 242 ? -47.171 95.468 -11.187 1.00 38.11 242 HIS B C 1
ATOM 6523 O O . HIS B 1 242 ? -46.888 95.124 -10.038 1.00 33.99 242 HIS B O 1
ATOM 6530 N N . PRO B 1 243 ? -46.381 95.176 -12.225 1.00 39.98 243 PRO B N 1
ATOM 6531 C CA . PRO B 1 243 ? -45.139 94.450 -11.972 1.00 40.83 243 PRO B CA 1
ATOM 6532 C C . PRO B 1 243 ? -44.277 95.111 -10.883 1.00 37.95 243 PRO B C 1
ATOM 6533 O O . PRO B 1 243 ? -43.624 94.429 -10.098 1.00 37.72 243 PRO B O 1
ATOM 6537 N N . LEU B 1 244 ? -44.288 96.436 -10.824 1.00 34.58 244 LEU B N 1
ATOM 6538 C CA . LEU B 1 244 ? -43.505 97.137 -9.817 1.00 38.74 244 LEU B CA 1
ATOM 6539 C C . LEU B 1 244 ? -44.059 96.846 -8.426 1.00 41.43 244 LEU B C 1
ATOM 6540 O O . LEU B 1 244 ? -43.300 96.613 -7.499 1.00 41.84 244 LEU B O 1
ATOM 6545 N N . LYS B 1 245 ? -45.384 96.861 -8.288 1.00 43.24 245 LYS B N 1
ATOM 6546 C CA . LYS B 1 245 ? -46.032 96.601 -7.006 1.00 39.70 245 LYS B CA 1
ATOM 6547 C C . LYS B 1 245 ? -45.858 95.157 -6.571 1.00 40.12 245 LYS B C 1
ATOM 6548 O O . LYS B 1 245 ? -45.724 94.860 -5.384 1.00 35.95 245 LYS B O 1
ATOM 6554 N N . LYS B 1 246 ? -45.860 94.252 -7.534 1.00 41.49 246 LYS B N 1
ATOM 6555 C CA . LYS B 1 246 ? -45.680 92.852 -7.205 1.00 44.23 246 LYS B CA 1
ATOM 6556 C C . LYS B 1 246 ? -44.260 92.652 -6.685 1.00 44.49 246 LYS B C 1
ATOM 6557 O O . LYS B 1 246 ? -44.033 91.906 -5.733 1.00 35.17 246 LYS B O 1
ATOM 6563 N N . ALA B 1 247 ? -43.318 93.345 -7.321 1.00 44.50 247 ALA B N 1
ATOM 6564 C CA . ALA B 1 247 ? -41.907 93.273 -6.971 1.00 39.35 247 ALA B CA 1
ATOM 6565 C C . ALA B 1 247 ? -41.630 93.888 -5.612 1.00 37.17 247 ALA B C 1
ATOM 6566 O O . ALA B 1 247 ? -41.040 93.267 -4.739 1.00 39.45 247 ALA B O 1
ATOM 6568 N N . LEU B 1 248 ? -42.055 95.130 -5.452 1.00 38.74 248 LEU B N 1
ATOM 6569 C CA . LEU B 1 248 ? -41.836 95.842 -4.223 1.00 39.83 248 LEU B CA 1
ATOM 6570 C C . LEU B 1 248 ? -42.342 95.037 -3.034 1.00 44.99 248 LEU B C 1
ATOM 6571 O O . LEU B 1 248 ? -41.660 94.926 -2.014 1.00 48.73 248 LEU B O 1
ATOM 6576 N N . ASN B 1 249 ? -43.525 94.451 -3.177 1.00 46.72 249 ASN B N 1
ATOM 6577 C CA . ASN B 1 249 ? -44.120 93.648 -2.111 1.00 44.08 249 ASN B CA 1
ATOM 6578 C C . ASN B 1 249 ? -43.228 92.472 -1.704 1.00 42.39 249 ASN B C 1
ATOM 6579 O O . ASN B 1 249 ? -42.923 92.284 -0.527 1.00 38.38 249 ASN B O 1
ATOM 6584 N N . GLU B 1 250 ? -42.822 91.677 -2.685 1.00 38.71 250 GLU B N 1
ATOM 6585 C CA . GLU B 1 250 ? -41.969 90.530 -2.431 1.00 32.67 250 GLU B CA 1
ATOM 6586 C C . GLU B 1 250 ? -40.675 90.986 -1.772 1.00 38.66 250 GLU B C 1
ATOM 6587 O O . GLU B 1 250 ? -40.261 90.431 -0.760 1.00 42.78 250 GLU B O 1
ATOM 6593 N N . ALA B 1 251 ? -40.042 92.007 -2.346 1.00 38.49 251 ALA B N 1
ATOM 6594 C CA . ALA B 1 251 ? -38.792 92.532 -1.813 1.00 33.28 251 ALA B CA 1
ATOM 6595 C C . ALA B 1 251 ? -38.978 93.062 -0.392 1.00 34.55 251 ALA B C 1
ATOM 6596 O O . ALA B 1 251 ? -38.130 92.844 0.478 1.00 26.51 251 ALA B O 1
ATOM 6598 N N . GLY B 1 252 ? -40.094 93.751 -0.160 1.00 39.24 252 GLY B N 1
ATOM 6599 C CA . GLY B 1 252 ? -40.382 94.301 1.157 1.00 35.03 252 GLY B CA 1
ATOM 6600 C C . GLY B 1 252 ? -40.378 93.235 2.241 1.00 36.79 252 GLY B C 1
ATOM 6601 O O . GLY B 1 252 ? -39.897 93.461 3.347 1.00 33.48 252 GLY B O 1
ATOM 6602 N N . ASN B 1 253 ? -40.916 92.063 1.934 1.00 42.10 253 ASN B N 1
ATOM 6603 C CA . ASN B 1 253 ? -40.939 90.987 2.905 1.00 39.73 253 ASN B CA 1
ATOM 6604 C C . ASN B 1 253 ? -39.560 90.378 3.076 1.00 35.13 253 ASN B C 1
ATOM 6605 O O . ASN B 1 253 ? -39.195 89.979 4.173 1.00 42.31 253 ASN B O 1
ATOM 6610 N N . ILE B 1 254 ? -38.785 90.306 1.999 1.00 36.51 254 ILE B N 1
ATOM 6611 C CA . ILE B 1 254 ? -37.432 89.757 2.090 1.00 36.07 254 ILE B CA 1
ATOM 6612 C C . ILE B 1 254 ? -36.658 90.677 3.029 1.00 34.80 254 ILE B C 1
ATOM 6613 O O . ILE B 1 254 ? -35.906 90.225 3.889 1.00 33.48 254 ILE B O 1
ATOM 6618 N N . TYR B 1 255 ? -36.861 91.977 2.860 1.00 36.87 255 TYR B N 1
ATOM 6619 C CA . TYR B 1 255 ? -36.214 92.975 3.696 1.00 33.24 255 TYR B CA 1
ATOM 6620 C C . TYR B 1 255 ? -36.494 92.709 5.174 1.00 32.75 255 TYR B C 1
ATOM 6621 O O . TYR B 1 255 ? -35.568 92.555 5.961 1.00 31.72 255 TYR B O 1
ATOM 6630 N N . THR B 1 256 ? -37.771 92.661 5.552 1.00 38.38 256 THR B N 1
ATOM 6631 C CA . THR B 1 256 ? -38.133 92.415 6.948 1.00 40.99 256 THR B CA 1
ATOM 6632 C C . THR B 1 256 ? -37.560 91.090 7.450 1.00 40.40 256 THR B C 1
ATOM 6633 O O . THR B 1 256 ? -36.941 91.044 8.510 1.00 40.35 256 THR B O 1
ATOM 6637 N N . GLU B 1 257 ? -37.762 90.017 6.690 1.00 37.38 257 GLU B N 1
ATOM 6638 C CA . GLU B 1 257 ? -37.256 88.707 7.082 1.00 39.14 257 GLU B CA 1
ATOM 6639 C C . GLU B 1 257 ? -35.753 88.710 7.340 1.00 40.04 257 GLU B C 1
ATOM 6640 O O . GLU B 1 257 ? -35.260 88.018 8.236 1.00 43.38 257 GLU B O 1
ATOM 6646 N N . LEU B 1 258 ? -35.029 89.483 6.539 1.00 34.73 258 LEU B N 1
ATOM 6647 C CA . LEU B 1 258 ? -33.590 89.571 6.668 1.00 33.96 258 LEU B CA 1
ATOM 6648 C C . LEU B 1 258 ? -33.226 90.326 7.933 1.00 37.51 258 LEU B C 1
ATOM 6649 O O . LEU B 1 258 ? -32.243 89.999 8.596 1.00 39.92 258 LEU B O 1
ATOM 6654 N N . ARG B 1 259 ? -34.014 91.334 8.284 1.00 35.36 259 ARG B N 1
ATOM 6655 C CA . ARG B 1 259 ? -33.719 92.076 9.498 1.00 37.69 259 ARG B CA 1
ATOM 6656 C C . ARG B 1 259 ? -33.951 91.205 10.723 1.00 44.12 259 ARG B C 1
ATOM 6657 O O . ARG B 1 259 ? -33.171 91.231 11.677 1.00 50.11 259 ARG B O 1
ATOM 6665 N N . LYS B 1 260 ? -35.034 90.436 10.692 1.00 46.37 260 LYS B N 1
ATOM 6666 C CA . LYS B 1 260 ? -35.386 89.557 11.792 1.00 46.81 260 LYS B CA 1
ATOM 6667 C C . LYS B 1 260 ? -34.306 88.503 11.956 1.00 47.90 260 LYS B C 1
ATOM 6668 O O . LYS B 1 260 ? -34.172 87.879 13.009 1.00 52.37 260 LYS B O 1
ATOM 6682 N N . GLY B 1 262 ? -31.183 89.093 11.929 1.00 40.66 262 GLY B N 1
ATOM 6683 C CA . GLY B 1 262 ? -29.999 89.681 12.533 1.00 39.12 262 GLY B CA 1
ATOM 6684 C C . GLY B 1 262 ? -29.388 90.837 11.763 1.00 45.33 262 GLY B C 1
ATOM 6685 O O . GLY B 1 262 ? -28.552 91.568 12.293 1.00 50.18 262 GLY B O 1
ATOM 6686 N N . ALA B 1 263 ? -29.798 91.003 10.510 1.00 45.43 263 ALA B N 1
ATOM 6687 C CA . ALA B 1 263 ? -29.281 92.073 9.665 1.00 40.28 263 ALA B CA 1
ATOM 6688 C C . ALA B 1 263 ? -29.812 93.417 10.147 1.00 38.22 263 ALA B C 1
ATOM 6689 O O . ALA B 1 263 ? -30.558 94.087 9.438 1.00 36.05 263 ALA B O 1
ATOM 6691 N N . LYS B 1 264 ? -29.410 93.822 11.345 1.00 36.60 264 LYS B N 1
ATOM 6692 C CA . LYS B 1 264 ? -29.890 95.072 11.909 1.00 47.66 264 LYS B CA 1
ATOM 6693 C C . LYS B 1 264 ? -29.517 96.331 11.147 1.00 49.71 264 LYS B C 1
ATOM 6694 O O . LYS B 1 264 ? -30.248 97.328 11.175 1.00 52.60 264 LYS B O 1
ATOM 6700 N N . ASN B 1 265 ? -28.394 96.285 10.445 1.00 49.83 265 ASN B N 1
ATOM 6701 C CA . ASN B 1 265 ? -27.962 97.446 9.694 1.00 46.53 265 ASN B CA 1
ATOM 6702 C C . ASN B 1 265 ? -28.686 97.602 8.370 1.00 42.74 265 ASN B C 1
ATOM 6703 O O . ASN B 1 265 ? -28.582 98.637 7.718 1.00 41.93 265 ASN B O 1
ATOM 6708 N N . LEU B 1 266 ? -29.411 96.563 7.977 1.00 36.60 266 LEU B N 1
ATOM 6709 C CA . LEU B 1 266 ? -30.171 96.601 6.747 1.00 38.55 266 LEU B CA 1
ATOM 6710 C C . LEU B 1 266 ? -31.324 97.581 6.950 1.00 37.12 266 LEU B C 1
ATOM 6711 O O . LEU B 1 266 ? -32.304 97.276 7.629 1.00 35.05 266 LEU B O 1
ATOM 6716 N N . LYS B 1 267 ? -31.191 98.762 6.357 1.00 38.84 267 LYS B N 1
ATOM 6717 C CA . LYS B 1 267 ? -32.187 99.797 6.506 1.00 38.04 267 LYS B CA 1
ATOM 6718 C C . LYS B 1 267 ? -32.607 100.480 5.212 1.00 40.65 267 LYS B C 1
ATOM 6719 O O . LYS B 1 267 ? -33.175 101.580 5.238 1.00 41.13 267 LYS B O 1
ATOM 6725 N N . ALA B 1 268 ? -32.341 99.843 4.080 1.00 34.00 268 ALA B N 1
ATOM 6726 C CA . ALA B 1 268 ? -32.734 100.440 2.818 1.00 36.39 268 ALA B CA 1
ATOM 6727 C C . ALA B 1 268 ? -33.050 99.420 1.745 1.00 32.63 268 ALA B C 1
ATOM 6728 O O . ALA B 1 268 ? -32.533 98.307 1.751 1.00 28.91 268 ALA B O 1
ATOM 6730 N N . ILE B 1 269 ? -33.932 99.817 0.837 1.00 31.83 269 ILE B N 1
ATOM 6731 C CA . ILE B 1 269 ? -34.317 98.975 -0.272 1.00 32.93 269 ILE B CA 1
ATOM 6732 C C . ILE B 1 269 ? -34.096 99.784 -1.547 1.00 36.55 269 ILE B C 1
ATOM 6733 O O . ILE B 1 269 ? -34.544 100.931 -1.667 1.00 31.90 269 ILE B O 1
ATOM 6738 N N . ASN B 1 270 ? -33.372 99.187 -2.487 1.00 36.46 270 ASN B N 1
ATOM 6739 C CA . ASN B 1 270 ? -33.082 99.844 -3.756 1.00 38.43 270 ASN B CA 1
ATOM 6740 C C . ASN B 1 270 ? -33.989 99.232 -4.813 1.00 40.08 270 ASN B C 1
ATOM 6741 O O . ASN B 1 270 ? -33.805 98.069 -5.187 1.00 40.70 270 ASN B O 1
ATOM 6746 N N . LEU B 1 271 ? -34.963 100.010 -5.288 1.00 37.23 271 LEU B N 1
ATOM 6747 C CA . LEU B 1 271 ? -35.917 99.542 -6.307 1.00 37.97 271 LEU B CA 1
ATOM 6748 C C . LEU B 1 271 ? -35.309 99.456 -7.694 1.00 37.87 271 LEU B C 1
ATOM 6749 O O . LEU B 1 271 ? -35.891 98.857 -8.596 1.00 36.35 271 LEU B O 1
ATOM 6754 N N . GLY B 1 272 ? -34.153 100.082 -7.867 1.00 35.68 272 GLY B N 1
ATOM 6755 C CA . GLY B 1 272 ? -33.517 100.061 -9.160 1.00 32.98 272 GLY B CA 1
ATOM 6756 C C . GLY B 1 272 ? -34.193 101.012 -10.131 1.00 37.95 272 GLY B C 1
ATOM 6757 O O . GLY B 1 272 ? -34.807 102.010 -9.734 1.00 37.77 272 GLY B O 1
ATOM 6758 N N . GLY B 1 273 ? -34.082 100.707 -11.419 1.00 39.02 273 GLY B N 1
ATOM 6759 C CA . GLY B 1 273 ? -34.697 101.561 -12.420 1.00 39.95 273 GLY B CA 1
ATOM 6760 C C . GLY B 1 273 ? -36.072 101.068 -12.786 1.00 40.20 273 GLY B C 1
ATOM 6761 O O . GLY B 1 273 ? -36.673 100.282 -12.046 1.00 43.32 273 GLY B O 1
ATOM 6762 N N . GLY B 1 274 ? -36.581 101.527 -13.924 1.00 36.64 274 GLY B N 1
ATOM 6763 C CA . GLY B 1 274 ? -37.899 101.081 -14.358 1.00 32.84 274 GLY B CA 1
ATOM 6764 C C . GLY B 1 274 ? -38.941 102.166 -14.542 1.00 30.12 274 GLY B C 1
ATOM 6765 O O . GLY B 1 274 ? -39.882 101.989 -15.310 1.00 29.74 274 GLY B O 1
ATOM 6766 N N . LEU B 1 275 ? -38.785 103.271 -13.818 1.00 30.83 275 LEU B N 1
ATOM 6767 C CA . LEU B 1 275 ? -39.705 104.391 -13.922 1.00 30.28 275 LEU B CA 1
ATOM 6768 C C . LEU B 1 275 ? -39.757 104.694 -15.409 1.00 33.48 275 LEU B C 1
ATOM 6769 O O . LEU B 1 275 ? -38.732 105.038 -16.009 1.00 34.52 275 LEU B O 1
ATOM 6774 N N . ALA B 1 276 ? -40.939 104.554 -16.007 1.00 32.07 276 ALA B N 1
ATOM 6775 C CA . ALA B 1 276 ? -41.094 104.785 -17.440 1.00 28.13 276 ALA B CA 1
ATOM 6776 C C . ALA B 1 276 ? -41.157 106.257 -17.825 1.00 29.99 276 ALA B C 1
ATOM 6777 O O . ALA B 1 276 ? -41.454 107.126 -17.005 1.00 30.34 276 ALA B O 1
ATOM 6779 N N . VAL B 1 277 ? -40.866 106.533 -19.090 1.00 34.00 277 VAL B N 1
ATOM 6780 C CA . VAL B 1 277 ? -40.912 107.900 -19.608 1.00 37.65 277 VAL B CA 1
ATOM 6781 C C . VAL B 1 277 ? -42.020 107.984 -20.657 1.00 38.25 277 VAL B C 1
ATOM 6782 O O . VAL B 1 277 ? -42.242 107.028 -21.396 1.00 29.50 277 VAL B O 1
ATOM 6786 N N . GLU B 1 278 ? -42.723 109.111 -20.718 1.00 37.41 278 GLU B N 1
ATOM 6787 C CA . GLU B 1 278 ? -43.776 109.247 -21.715 1.00 42.20 278 GLU B CA 1
ATOM 6788 C C . GLU B 1 278 ? -43.203 109.693 -23.063 1.00 40.10 278 GLU B C 1
ATOM 6789 O O . GLU B 1 278 ? -42.768 110.834 -23.205 1.00 40.60 278 GLU B O 1
ATOM 6795 N N . TYR B 1 279 ? -43.214 108.793 -24.043 1.00 39.30 279 TYR B N 1
ATOM 6796 C CA . TYR B 1 279 ? -42.669 109.065 -25.375 1.00 40.36 279 TYR B CA 1
ATOM 6797 C C . TYR B 1 279 ? -43.757 109.302 -26.418 1.00 41.69 279 TYR B C 1
ATOM 6798 O O . TYR B 1 279 ? -43.514 109.874 -27.483 1.00 44.89 279 TYR B O 1
ATOM 6807 N N . SER B 1 280 ? -44.957 108.841 -26.101 1.00 46.33 280 SER B N 1
ATOM 6808 C CA . SER B 1 280 ? -46.090 108.982 -26.992 1.00 43.35 280 SER B CA 1
ATOM 6809 C C . SER B 1 280 ? -46.441 110.429 -27.297 1.00 46.59 280 SER B C 1
ATOM 6810 O O . SER B 1 280 ? -46.513 111.256 -26.392 1.00 47.95 280 SER B O 1
ATOM 6813 N N . GLN B 1 281 ? -46.665 110.725 -28.579 1.00 57.02 281 GLN B N 1
ATOM 6814 C CA . GLN B 1 281 ? -47.038 112.077 -29.024 1.00 59.97 281 GLN B CA 1
ATOM 6815 C C . GLN B 1 281 ? -48.362 112.016 -29.785 1.00 61.91 281 GLN B C 1
ATOM 6816 O O . GLN B 1 281 ? -48.734 112.957 -30.490 1.00 58.26 281 GLN B O 1
ATOM 6822 N N . PHE B 1 282 ? -49.062 110.894 -29.632 1.00 67.76 282 PHE B N 1
ATOM 6823 C CA . PHE B 1 282 ? -50.346 110.675 -30.281 1.00 70.73 282 PHE B CA 1
ATOM 6824 C C . PHE B 1 282 ? -51.424 110.365 -29.249 1.00 77.62 282 PHE B C 1
ATOM 6825 O O . PHE B 1 282 ? -51.248 109.512 -28.373 1.00 80.04 282 PHE B O 1
ATOM 6833 N N . LYS B 1 283 ? -52.538 111.079 -29.367 1.00 83.38 283 LYS B N 1
ATOM 6834 C CA . LYS B 1 283 ? -53.673 110.932 -28.470 1.00 87.63 283 LYS B CA 1
ATOM 6835 C C . LYS B 1 283 ? -54.104 109.470 -28.364 1.00 88.54 283 LYS B C 1
ATOM 6836 O O . LYS B 1 283 ? -54.197 108.759 -29.368 1.00 91.18 283 LYS B O 1
ATOM 6842 N N . ASN B 1 284 ? -54.363 109.031 -27.137 1.00 84.51 284 ASN B N 1
ATOM 6843 C CA . ASN B 1 284 ? -54.783 107.662 -26.879 1.00 85.87 284 ASN B CA 1
ATOM 6844 C C . ASN B 1 284 ? -53.720 106.649 -27.281 1.00 83.81 284 ASN B C 1
ATOM 6845 O O . ASN B 1 284 ? -53.959 105.778 -28.116 1.00 82.82 284 ASN B O 1
ATOM 6850 N N . GLU B 1 285 ? -52.538 106.778 -26.686 1.00 81.87 285 GLU B N 1
ATOM 6851 C CA . GLU B 1 285 ? -51.443 105.857 -26.950 1.00 81.38 285 GLU B CA 1
ATOM 6852 C C . GLU B 1 285 ? -50.317 106.002 -25.940 1.00 76.42 285 GLU B C 1
ATOM 6853 O O . GLU B 1 285 ? -49.154 105.795 -26.271 1.00 84.18 285 GLU B O 1
ATOM 6859 N N . LYS B 1 286 ? -50.673 106.358 -24.710 1.00 69.08 286 LYS B N 1
ATOM 6860 C CA . LYS B 1 286 ? -49.720 106.527 -23.609 1.00 57.21 286 LYS B CA 1
ATOM 6861 C C . LYS B 1 286 ? -48.632 105.439 -23.555 1.00 50.29 286 LYS B C 1
ATOM 6862 O O . LYS B 1 286 ? -48.906 104.263 -23.797 1.00 46.53 286 LYS B O 1
ATOM 6868 N N . SER B 1 287 ? -47.403 105.830 -23.227 1.00 41.59 287 SER B N 1
ATOM 6869 C CA . SER B 1 287 ? -46.307 104.867 -23.132 1.00 44.65 287 SER B CA 1
ATOM 6870 C C . SER B 1 287 ? -46.424 104.068 -21.843 1.00 42.78 287 SER B C 1
ATOM 6871 O O . SER B 1 287 ? -46.235 102.851 -21.826 1.00 40.19 287 SER B O 1
ATOM 6874 N N . ARG B 1 288 ? -46.708 104.764 -20.751 1.00 43.28 288 ARG B N 1
ATOM 6875 C CA . ARG B 1 288 ? -46.861 104.104 -19.467 1.00 44.80 288 ARG B CA 1
ATOM 6876 C C . ARG B 1 288 ? -48.269 104.353 -18.986 1.00 44.44 288 ARG B C 1
ATOM 6877 O O . ARG B 1 288 ? -48.831 105.406 -19.253 1.00 49.52 288 ARG B O 1
ATOM 6885 N N . ASN B 1 289 ? -48.835 103.384 -18.274 1.00 41.35 289 ASN B N 1
ATOM 6886 C CA . ASN B 1 289 ? -50.195 103.516 -17.769 1.00 43.82 289 ASN B CA 1
ATOM 6887 C C . ASN B 1 289 ? -50.242 104.071 -16.371 1.00 43.99 289 ASN B C 1
ATOM 6888 O O . ASN B 1 289 ? -51.235 103.943 -15.676 1.00 51.57 289 ASN B O 1
ATOM 6893 N N . TYR B 1 290 ? -49.190 104.702 -15.930 1.00 40.62 290 TYR B N 1
ATOM 6894 C CA . TYR B 1 290 ? -49.245 105.204 -14.518 1.00 39.98 290 TYR B CA 1
ATOM 6895 C C . TYR B 1 290 ? -48.564 106.580 -14.350 1.00 43.13 290 TYR B C 1
ATOM 6896 O O . TYR B 1 290 ? -47.803 106.996 -15.248 1.00 46.87 290 TYR B O 1
ATOM 6905 N N . THR B 1 291 ? -48.737 107.307 -13.249 1.00 44.72 291 THR B N 1
ATOM 6906 C CA . THR B 1 291 ? -48.058 108.627 -13.098 1.00 42.37 291 THR B CA 1
ATOM 6907 C C . THR B 1 291 ? -46.881 108.543 -12.119 1.00 37.63 291 THR B C 1
ATOM 6908 O O . THR B 1 291 ? -46.754 107.572 -11.377 1.00 30.99 291 THR B O 1
ATOM 6912 N N . LEU B 1 292 ? -46.027 109.559 -12.107 1.00 32.81 292 LEU B N 1
ATOM 6913 C CA . LEU B 1 292 ? -44.888 109.538 -11.197 1.00 32.60 292 LEU B CA 1
ATOM 6914 C C . LEU B 1 292 ? -45.401 109.461 -9.760 1.00 32.91 292 LEU B C 1
ATOM 6915 O O . LEU B 1 292 ? -44.923 108.652 -8.960 1.00 32.86 292 LEU B O 1
ATOM 6920 N N . ARG B 1 293 ? -46.389 110.298 -9.448 1.00 33.02 293 ARG B N 1
ATOM 6921 C CA . ARG B 1 293 ? -46.980 110.342 -8.113 1.00 36.53 293 ARG B CA 1
ATOM 6922 C C . ARG B 1 293 ? -47.543 108.977 -7.727 1.00 33.77 293 ARG B C 1
ATOM 6923 O O . ARG B 1 293 ? -47.392 108.535 -6.586 1.00 31.32 293 ARG B O 1
ATOM 6931 N N . GLU B 1 294 ? -48.181 108.315 -8.689 1.00 31.30 294 GLU B N 1
ATOM 6932 C CA . GLU B 1 294 ? -48.751 106.994 -8.459 1.00 29.90 294 GLU B CA 1
ATOM 6933 C C . GLU B 1 294 ? -47.627 106.026 -8.091 1.00 38.50 294 GLU B C 1
ATOM 6934 O O . GLU B 1 294 ? -47.731 105.244 -7.140 1.00 36.32 294 GLU B O 1
ATOM 6940 N N . TYR B 1 295 ? -46.541 106.093 -8.851 1.00 41.81 295 TYR B N 1
ATOM 6941 C CA . TYR B 1 295 ? -45.388 105.247 -8.603 1.00 38.82 295 TYR B CA 1
ATOM 6942 C C . TYR B 1 295 ? -44.881 105.525 -7.188 1.00 37.65 295 TYR B C 1
ATOM 6943 O O . TYR B 1 295 ? -44.660 104.602 -6.403 1.00 39.25 295 TYR B O 1
ATOM 6952 N N . ALA B 1 296 ? -44.718 106.799 -6.853 1.00 34.00 296 ALA B N 1
ATOM 6953 C CA . ALA B 1 296 ? -44.244 107.157 -5.523 1.00 38.45 296 ALA B CA 1
ATOM 6954 C C . ALA B 1 296 ? -45.232 106.722 -4.436 1.00 37.70 296 ALA B C 1
ATOM 6955 O O . ALA B 1 296 ? -44.845 106.040 -3.484 1.00 39.39 296 ALA B O 1
ATOM 6957 N N . ASN B 1 297 ? -46.502 107.101 -4.564 1.00 30.88 297 ASN B N 1
ATOM 6958 C CA . ASN B 1 297 ? -47.478 106.711 -3.554 1.00 30.43 297 ASN B CA 1
ATOM 6959 C C . ASN B 1 297 ? -47.464 105.200 -3.356 1.00 31.62 297 ASN B C 1
ATOM 6960 O O . ASN B 1 297 ? -47.439 104.715 -2.224 1.00 30.38 297 ASN B O 1
ATOM 6965 N N . ASP B 1 298 ? -47.462 104.456 -4.458 1.00 27.56 298 ASP B N 1
ATOM 6966 C CA . ASP B 1 298 ? -47.437 103.005 -4.367 1.00 26.80 298 ASP B CA 1
ATOM 6967 C C . ASP B 1 298 ? -46.221 102.513 -3.589 1.00 31.38 298 ASP B C 1
ATOM 6968 O O . ASP B 1 298 ? -46.346 101.654 -2.719 1.00 29.84 298 ASP B O 1
ATOM 6973 N N . VAL B 1 299 ? -45.044 103.054 -3.885 1.00 31.49 299 VAL B N 1
ATOM 6974 C CA . VAL B 1 299 ? -43.841 102.621 -3.182 1.00 31.19 299 VAL B CA 1
ATOM 6975 C C . VAL B 1 299 ? -43.953 102.874 -1.694 1.00 34.65 299 VAL B C 1
ATOM 6976 O O . VAL B 1 299 ? -43.772 101.964 -0.883 1.00 41.28 299 VAL B O 1
ATOM 6980 N N . VAL B 1 300 ? -44.275 104.107 -1.330 1.00 32.14 300 VAL B N 1
ATOM 6981 C CA . VAL B 1 300 ? -44.386 104.462 0.075 1.00 40.05 300 VAL B CA 1
ATOM 6982 C C . VAL B 1 300 ? -45.460 103.668 0.800 1.00 41.71 300 VAL B C 1
ATOM 6983 O O . VAL B 1 300 ? -45.286 103.278 1.952 1.00 42.09 300 VAL B O 1
ATOM 6987 N N . PHE B 1 301 ? -46.575 103.431 0.126 1.00 38.12 301 PHE B N 1
ATOM 6988 C CA . PHE B 1 301 ? -47.663 102.692 0.745 1.00 38.17 301 PHE B CA 1
ATOM 6989 C C . PHE B 1 301 ? -47.300 101.229 0.968 1.00 37.05 301 PHE B C 1
ATOM 6990 O O . PHE B 1 301 ? -47.334 100.752 2.097 1.00 41.30 301 PHE B O 1
ATOM 6998 N N . ILE B 1 302 ? -46.942 100.526 -0.101 1.00 35.34 302 ILE B N 1
ATOM 6999 C CA . ILE B 1 302 ? -46.582 99.118 0.008 1.00 35.87 302 ILE B CA 1
ATOM 7000 C C . ILE B 1 302 ? -45.581 98.878 1.131 1.00 39.39 302 ILE B C 1
ATOM 7001 O O . ILE B 1 302 ? -45.733 97.953 1.934 1.00 34.14 302 ILE B O 1
ATOM 7006 N N . LEU B 1 303 ? -44.549 99.711 1.186 1.00 40.61 303 LEU B N 1
ATOM 7007 C CA . LEU B 1 303 ? -43.530 99.542 2.213 1.00 41.59 303 LEU B CA 1
ATOM 7008 C C . LEU B 1 303 ? -44.077 99.818 3.610 1.00 40.02 303 LEU B C 1
ATOM 7009 O O . LEU B 1 303 ? -43.842 99.040 4.532 1.00 41.80 303 LEU B O 1
ATOM 7014 N N . LYS B 1 304 ? -44.811 100.916 3.767 1.00 37.56 304 LYS B N 1
ATOM 7015 C CA . LYS B 1 304 ? -45.388 101.248 5.064 1.00 33.24 304 LYS B CA 1
ATOM 7016 C C . LYS B 1 304 ? -46.182 100.061 5.575 1.00 32.79 304 LYS B C 1
ATOM 7017 O O . LYS B 1 304 ? -45.982 99.594 6.690 1.00 32.82 304 LYS B O 1
ATOM 7023 N N . ASN B 1 305 ? -47.088 99.575 4.745 1.00 34.53 305 ASN B N 1
ATOM 7024 C CA . ASN B 1 305 ? -47.902 98.437 5.109 1.00 44.53 305 ASN B CA 1
ATOM 7025 C C . ASN B 1 305 ? -47.079 97.251 5.600 1.00 43.42 305 ASN B C 1
ATOM 7026 O O . ASN B 1 305 ? -47.359 96.689 6.659 1.00 46.05 305 ASN B O 1
ATOM 7031 N N . ILE B 1 306 ? -46.065 96.864 4.838 1.00 38.21 306 ILE B N 1
ATOM 7032 C CA . ILE B 1 306 ? -45.240 95.740 5.243 1.00 36.05 306 ILE B CA 1
ATOM 7033 C C . ILE B 1 306 ? -44.515 96.045 6.545 1.00 41.12 306 ILE B C 1
ATOM 7034 O O . ILE B 1 306 ? -44.445 95.206 7.442 1.00 44.61 306 ILE B O 1
ATOM 7039 N N . ALA B 1 307 ? -43.971 97.248 6.652 1.00 39.61 307 ALA B N 1
ATOM 7040 C CA . ALA B 1 307 ? -43.260 97.623 7.860 1.00 44.67 307 ALA B CA 1
ATOM 7041 C C . ALA B 1 307 ? -44.188 97.508 9.060 1.00 49.98 307 ALA B C 1
ATOM 7042 O O . ALA B 1 307 ? -43.779 97.057 10.127 1.00 51.49 307 ALA B O 1
ATOM 7044 N N . GLU B 1 308 ? -45.444 97.908 8.886 1.00 49.26 308 GLU B N 1
ATOM 7045 C CA . GLU B 1 308 ? -46.399 97.830 9.979 1.00 41.87 308 GLU B CA 1
ATOM 7046 C C . GLU B 1 308 ? -46.750 96.380 10.281 1.00 40.07 308 GLU B C 1
ATOM 7047 O O . GLU B 1 308 ? -46.647 95.949 11.421 1.00 40.85 308 GLU B O 1
ATOM 7053 N N . GLN B 1 309 ? -47.145 95.623 9.265 1.00 41.60 309 GLN B N 1
ATOM 7054 C CA . GLN B 1 309 ? -47.501 94.226 9.468 1.00 44.45 309 GLN B CA 1
ATOM 7055 C C . GLN B 1 309 ? -46.433 93.482 10.251 1.00 48.71 309 GLN B C 1
ATOM 7056 O O . GLN B 1 309 ? -46.718 92.883 11.285 1.00 55.00 309 GLN B O 1
ATOM 7062 N N . LYS B 1 310 ? -45.202 93.516 9.759 1.00 51.57 310 LYS B N 1
ATOM 7063 C CA . LYS B 1 310 ? -44.106 92.837 10.426 1.00 50.38 310 LYS B CA 1
ATOM 7064 C C . LYS B 1 310 ? -43.617 93.694 11.582 1.00 50.36 310 LYS B C 1
ATOM 7065 O O . LYS B 1 310 ? -42.627 93.369 12.234 1.00 51.90 310 LYS B O 1
ATOM 7071 N N . LYS B 1 311 ? -44.334 94.786 11.836 1.00 56.92 311 LYS B N 1
ATOM 7072 C CA . LYS B 1 311 ? -43.993 95.743 12.902 1.00 62.82 311 LYS B CA 1
ATOM 7073 C C . LYS B 1 311 ? -42.494 95.947 13.019 1.00 58.56 311 LYS B C 1
ATOM 7074 O O . LYS B 1 311 ? -41.914 95.873 14.101 1.00 51.64 311 LYS B O 1
ATOM 7080 N N . ASP B 1 312 ? -41.888 96.213 11.864 1.00 60.17 312 ASP B N 1
ATOM 7081 C CA . ASP B 1 312 ? -40.460 96.453 11.752 1.00 52.70 312 ASP B CA 1
ATOM 7082 C C . ASP B 1 312 ? -40.245 97.899 11.348 1.00 48.83 312 ASP B C 1
ATOM 7083 O O . ASP B 1 312 ? -41.189 98.696 11.292 1.00 49.03 312 ASP B O 1
ATOM 7088 N N . LEU B 1 313 ? -38.994 98.227 11.060 1.00 48.74 313 LEU B N 1
ATOM 7089 C CA . LEU B 1 313 ? -38.607 99.582 10.674 1.00 44.46 313 LEU B CA 1
ATOM 7090 C C . LEU B 1 313 ? -38.871 99.930 9.212 1.00 42.81 313 LEU B C 1
ATOM 7091 O O . LEU B 1 313 ? -38.434 99.218 8.307 1.00 41.16 313 LEU B O 1
ATOM 7096 N N . GLU B 1 314 ? -39.585 101.028 8.981 1.00 42.88 314 GLU B N 1
ATOM 7097 C CA . GLU B 1 314 ? -39.857 101.466 7.612 1.00 44.94 314 GLU B CA 1
ATOM 7098 C C . GLU B 1 314 ? -38.500 101.720 6.957 1.00 46.99 314 GLU B C 1
ATOM 7099 O O . GLU B 1 314 ? -37.734 102.569 7.421 1.00 50.66 314 GLU B O 1
ATOM 7105 N N . PRO B 1 315 ? -38.179 100.985 5.873 1.00 47.27 315 PRO B N 1
ATOM 7106 C CA . PRO B 1 315 ? -36.906 101.105 5.142 1.00 40.17 315 PRO B CA 1
ATOM 7107 C C . PRO B 1 315 ? -36.670 102.427 4.411 1.00 37.33 315 PRO B C 1
ATOM 7108 O O . PRO B 1 315 ? -37.588 103.216 4.206 1.00 35.05 315 PRO B O 1
ATOM 7112 N N . ASP B 1 316 ? -35.423 102.669 4.033 1.00 38.52 316 ASP B N 1
ATOM 7113 C CA . ASP B 1 316 ? -35.086 103.875 3.294 1.00 36.47 316 ASP B CA 1
ATOM 7114 C C . ASP B 1 316 ? -35.293 103.557 1.834 1.00 36.63 316 ASP B C 1
ATOM 7115 O O . ASP B 1 316 ? -34.864 102.515 1.348 1.00 35.02 316 ASP B O 1
ATOM 7120 N N . ILE B 1 317 ? -35.960 104.453 1.131 1.00 35.64 317 ILE B N 1
ATOM 7121 C CA . ILE B 1 317 ? -36.232 104.222 -0.272 1.00 31.85 317 ILE B CA 1
ATOM 7122 C C . ILE B 1 317 ? -35.091 104.682 -1.165 1.00 35.09 317 ILE B C 1
ATOM 7123 O O . ILE B 1 317 ? -34.628 105.808 -1.045 1.00 43.27 317 ILE B O 1
ATOM 7128 N N . PHE B 1 318 ? -34.639 103.800 -2.053 1.00 36.68 318 PHE B N 1
ATOM 7129 C CA . PHE B 1 318 ? -33.574 104.116 -3.008 1.00 33.34 318 PHE B CA 1
ATOM 7130 C C . PHE B 1 318 ? -34.018 103.744 -4.419 1.00 37.44 318 PHE B C 1
ATOM 7131 O O . PHE B 1 318 ? -34.329 102.576 -4.677 1.00 28.75 318 PHE B O 1
ATOM 7139 N N . ILE B 1 319 ? -34.056 104.717 -5.329 1.00 36.84 319 ILE B N 1
ATOM 7140 C CA . ILE B 1 319 ? -34.434 104.420 -6.713 1.00 35.80 319 ILE B CA 1
ATOM 7141 C C . ILE B 1 319 ? -33.275 104.770 -7.644 1.00 38.63 319 ILE B C 1
ATOM 7142 O O . ILE B 1 319 ? -32.527 105.715 -7.387 1.00 40.38 319 ILE B O 1
ATOM 7147 N N . GLU B 1 320 ? -33.106 103.996 -8.713 1.00 42.61 320 GLU B N 1
ATOM 7148 C CA . GLU B 1 320 ? -32.029 104.251 -9.668 1.00 43.26 320 GLU B CA 1
ATOM 7149 C C . GLU B 1 320 ? -32.622 104.512 -11.061 1.00 44.53 320 GLU B C 1
ATOM 7150 O O . GLU B 1 320 ? -32.221 103.907 -12.052 1.00 42.59 320 GLU B O 1
ATOM 7156 N N . SER B 1 321 ? -33.586 105.426 -11.112 1.00 44.14 321 SER B N 1
ATOM 7157 C CA . SER B 1 321 ? -34.253 105.796 -12.347 1.00 43.50 321 SER B CA 1
ATOM 7158 C C . SER B 1 321 ? -33.366 106.739 -13.128 1.00 44.14 321 SER B C 1
ATOM 7159 O O . SER B 1 321 ? -33.204 107.904 -12.758 1.00 49.10 321 SER B O 1
ATOM 7162 N N . GLY B 1 322 ? -32.780 106.237 -14.204 1.00 39.94 322 GLY B N 1
ATOM 7163 C CA . GLY B 1 322 ? -31.920 107.073 -15.011 1.00 38.87 322 GLY B CA 1
ATOM 7164 C C . GLY B 1 322 ? -32.658 107.621 -16.214 1.00 38.52 322 GLY B C 1
ATOM 7165 O O . GLY B 1 322 ? -32.627 108.819 -16.487 1.00 43.01 322 GLY B O 1
ATOM 7166 N N . ARG B 1 323 ? -33.336 106.745 -16.942 1.00 36.50 323 ARG B N 1
ATOM 7167 C CA . ARG B 1 323 ? -34.060 107.174 -18.124 1.00 30.77 323 ARG B CA 1
ATOM 7168 C C . ARG B 1 323 ? -34.937 108.392 -17.834 1.00 31.53 323 ARG B C 1
ATOM 7169 O O . ARG B 1 323 ? -34.917 109.373 -18.572 1.00 35.37 323 ARG B O 1
ATOM 7177 N N . PHE B 1 324 ? -35.688 108.333 -16.744 1.00 29.57 324 PHE B N 1
ATOM 7178 C CA . PHE B 1 324 ? -36.588 109.409 -16.364 1.00 31.04 324 PHE B CA 1
ATOM 7179 C C . PHE B 1 324 ? -35.913 110.771 -16.242 1.00 37.71 324 PHE B C 1
ATOM 7180 O O . PHE B 1 324 ? -36.386 111.778 -16.796 1.00 40.54 324 PHE B O 1
ATOM 7188 N N . VAL B 1 325 ? -34.797 110.806 -15.528 1.00 37.80 325 VAL B N 1
ATOM 7189 C CA . VAL B 1 325 ? -34.083 112.056 -15.303 1.00 34.14 325 VAL B CA 1
ATOM 7190 C C . VAL B 1 325 ? -33.234 112.525 -16.486 1.00 30.07 325 VAL B C 1
ATOM 7191 O O . VAL B 1 325 ? -32.973 113.724 -16.643 1.00 26.88 325 VAL B O 1
ATOM 7195 N N . ALA B 1 326 ? -32.842 111.599 -17.351 1.00 25.31 326 ALA B N 1
ATOM 7196 C CA . ALA B 1 326 ? -32.006 111.983 -18.479 1.00 29.43 326 ALA B CA 1
ATOM 7197 C C . ALA B 1 326 ? -32.691 112.156 -19.840 1.00 31.91 326 ALA B C 1
ATOM 7198 O O . ALA B 1 326 ? -32.191 112.874 -20.703 1.00 36.63 326 ALA B O 1
ATOM 7200 N N . ALA B 1 327 ? -33.843 111.529 -20.022 1.00 29.04 327 ALA B N 1
ATOM 7201 C CA . ALA B 1 327 ? -34.544 111.593 -21.294 1.00 30.98 327 ALA B CA 1
ATOM 7202 C C . ALA B 1 327 ? -34.739 112.958 -21.981 1.00 32.82 327 ALA B C 1
ATOM 7203 O O . ALA B 1 327 ? -34.196 113.176 -23.053 1.00 37.89 327 ALA B O 1
ATOM 7205 N N . ASN B 1 328 ? -35.501 113.869 -21.381 1.00 38.18 328 ASN B N 1
ATOM 7206 C CA . ASN B 1 328 ? -35.787 115.170 -22.002 1.00 37.51 328 ASN B CA 1
ATOM 7207 C C . ASN B 1 328 ? -34.696 116.229 -22.044 1.00 36.31 328 ASN B C 1
ATOM 7208 O O . ASN B 1 328 ? -34.861 117.254 -22.694 1.00 34.74 328 ASN B O 1
ATOM 7213 N N . HIS B 1 329 ? -33.589 116.013 -21.356 1.00 37.85 329 HIS B N 1
ATOM 7214 C CA . HIS B 1 329 ? -32.560 117.040 -21.334 1.00 34.24 329 HIS B CA 1
ATOM 7215 C C . HIS B 1 329 ? -31.940 117.357 -22.694 1.00 39.52 329 HIS B C 1
ATOM 7216 O O . HIS B 1 329 ? -31.427 118.460 -22.901 1.00 41.93 329 HIS B O 1
ATOM 7223 N N . ALA B 1 330 ? -31.993 116.403 -23.622 1.00 36.70 330 ALA B N 1
ATOM 7224 C CA . ALA B 1 330 ? -31.389 116.572 -24.942 1.00 31.54 330 ALA B CA 1
ATOM 7225 C C . ALA B 1 330 ? -32.335 116.554 -26.128 1.00 36.07 330 ALA B C 1
ATOM 7226 O O . ALA B 1 330 ? -33.223 115.701 -26.236 1.00 36.84 330 ALA B O 1
ATOM 7228 N N . VAL B 1 331 ? -32.114 117.487 -27.044 1.00 38.14 331 VAL B N 1
ATOM 7229 C CA . VAL B 1 331 ? -32.929 117.573 -28.246 1.00 36.45 331 VAL B CA 1
ATOM 7230 C C . VAL B 1 331 ? -32.000 117.459 -29.438 1.00 36.77 331 VAL B C 1
ATOM 7231 O O . VAL B 1 331 ? -30.957 118.116 -29.478 1.00 34.35 331 VAL B O 1
ATOM 7235 N N . LEU B 1 332 ? -32.372 116.618 -30.399 1.00 31.03 332 LEU B N 1
ATOM 7236 C CA . LEU B 1 332 ? -31.564 116.436 -31.598 1.00 30.30 332 LEU B CA 1
ATOM 7237 C C . LEU B 1 332 ? -32.200 117.202 -32.748 1.00 33.43 332 LEU B C 1
ATOM 7238 O O . LEU B 1 332 ? -33.224 116.786 -33.277 1.00 44.32 332 LEU B O 1
ATOM 7243 N N . ILE B 1 333 ? -31.608 118.332 -33.118 1.00 34.16 333 ILE B N 1
ATOM 7244 C CA . ILE B 1 333 ? -32.125 119.148 -34.217 1.00 36.84 333 ILE B CA 1
ATOM 7245 C C . ILE B 1 333 ? -31.394 118.809 -35.509 1.00 43.80 333 ILE B C 1
ATOM 7246 O O . ILE B 1 333 ? -30.161 118.720 -35.528 1.00 47.95 333 ILE B O 1
ATOM 7251 N N . ALA B 1 334 ? -32.148 118.629 -36.588 1.00 45.25 334 ALA B N 1
ATOM 7252 C CA . ALA B 1 334 ? -31.558 118.311 -37.888 1.00 43.58 334 ALA B CA 1
ATOM 7253 C C . ALA B 1 334 ? -32.319 119.018 -39.001 1.00 44.19 334 ALA B C 1
ATOM 7254 O O . ALA B 1 334 ? -33.534 118.895 -39.104 1.00 46.66 334 ALA B O 1
ATOM 7256 N N . PRO B 1 335 ? -31.611 119.785 -39.846 1.00 48.16 335 PRO B N 1
ATOM 7257 C CA . PRO B 1 335 ? -32.243 120.511 -40.953 1.00 45.13 335 PRO B CA 1
ATOM 7258 C C . PRO B 1 335 ? -32.681 119.589 -42.098 1.00 42.67 335 PRO B C 1
ATOM 7259 O O . PRO B 1 335 ? -32.027 118.587 -42.385 1.00 37.78 335 PRO B O 1
ATOM 7263 N N . VAL B 1 336 ? -33.790 119.927 -42.749 1.00 38.81 336 VAL B N 1
ATOM 7264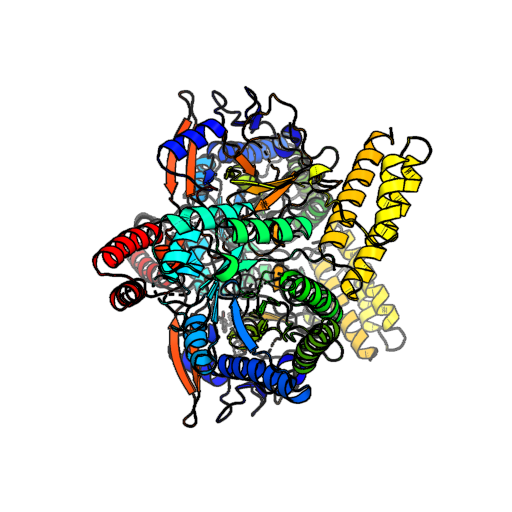 C CA . VAL B 1 336 ? -34.272 119.105 -43.849 1.00 40.05 336 VAL B CA 1
ATOM 7265 C C . VAL B 1 336 ? -33.472 119.422 -45.101 1.00 42.76 336 VAL B C 1
ATOM 7266 O O . VAL B 1 336 ? -33.560 120.526 -45.622 1.00 45.11 336 VAL B O 1
ATOM 7270 N N . LEU B 1 337 ? -32.697 118.452 -45.583 1.00 40.98 337 LEU B N 1
ATOM 7271 C CA . LEU B 1 337 ? -31.881 118.636 -46.778 1.00 39.97 337 LEU B CA 1
ATOM 7272 C C . LEU B 1 337 ? -32.700 118.671 -48.052 1.00 53.20 337 LEU B C 1
ATOM 7273 O O . LEU B 1 337 ? -32.686 119.671 -48.758 1.00 69.55 337 LEU B O 1
ATOM 7278 N N . GLU B 1 338 ? -33.392 117.585 -48.376 1.00 63.11 338 GLU B N 1
ATOM 7279 C CA . GLU B 1 338 ? -34.215 117.573 -49.584 1.00 71.94 338 GLU B CA 1
ATOM 7280 C C . GLU B 1 338 ? -35.649 117.185 -49.290 1.00 75.84 338 GLU B C 1
ATOM 7281 O O . GLU B 1 338 ? -35.969 116.716 -48.196 1.00 74.60 338 GLU B O 1
ATOM 7287 N N . LEU B 1 339 ? -36.511 117.382 -50.280 1.00 78.06 339 LEU B N 1
ATOM 7288 C CA . LEU B 1 339 ? -37.926 117.059 -50.136 1.00 76.43 339 LEU B CA 1
ATOM 7289 C C . LEU B 1 339 ? -38.400 116.142 -51.258 1.00 77.18 339 LEU B C 1
ATOM 7290 O O . LEU B 1 339 ? -39.003 116.598 -52.230 1.00 79.70 339 LEU B O 1
ATOM 7295 N N . PHE B 1 340 ? -38.131 114.849 -51.126 1.00 77.12 340 PHE B N 1
ATOM 7296 C CA . PHE B 1 340 ? -38.552 113.888 -52.139 1.00 75.79 340 PHE B CA 1
ATOM 7297 C C . PHE B 1 340 ? -40.047 113.635 -52.072 1.00 78.02 340 PHE B C 1
ATOM 7298 O O . PHE B 1 340 ? -40.528 113.014 -51.130 1.00 82.36 340 PHE B O 1
ATOM 7306 N N . SER B 1 341 ? -40.778 114.108 -53.078 1.00 78.28 341 SER B N 1
ATOM 7307 C CA . SER B 1 341 ? -42.223 113.916 -53.114 1.00 74.35 341 SER B CA 1
ATOM 7308 C C . SER B 1 341 ? -42.637 113.017 -54.273 1.00 76.38 341 SER B C 1
ATOM 7309 O O . SER B 1 341 ? -41.797 112.480 -54.996 1.00 72.94 341 SER B O 1
ATOM 7312 N N . GLN B 1 342 ? -43.951 112.885 -54.438 1.00 78.49 342 GLN B N 1
ATOM 7313 C CA . GLN B 1 342 ? -44.553 112.067 -55.481 1.00 82.88 342 GLN B CA 1
ATOM 7314 C C . GLN B 1 342 ? -44.880 112.933 -56.715 1.00 90.73 342 GLN B C 1
ATOM 7315 O O . GLN B 1 342 ? -45.975 113.507 -56.820 1.00 89.41 342 GLN B O 1
ATOM 7321 N N . GLU B 1 343 ? -43.912 113.032 -57.633 1.00 98.37 343 GLU B N 1
ATOM 7322 C CA . GLU B 1 343 ? -44.058 113.809 -58.869 1.00 105.11 343 GLU B CA 1
ATOM 7323 C C . GLU B 1 343 ? -44.794 112.993 -59.947 1.00 106.89 343 GLU B C 1
ATOM 7324 O O . GLU B 1 343 ? -44.241 112.040 -60.508 1.00 107.79 343 GLU B O 1
ATOM 7330 N N . TYR B 1 344 ? -46.042 113.363 -60.226 1.00 103.34 344 TYR B N 1
ATOM 7331 C CA . TYR B 1 344 ? -46.839 112.662 -61.225 1.00 97.26 344 TYR B CA 1
ATOM 7332 C C . TYR B 1 344 ? -47.839 113.584 -61.896 1.00 93.03 344 TYR B C 1
ATOM 7333 O O . TYR B 1 344 ? -49.026 113.583 -61.576 1.00 89.47 344 TYR B O 1
ATOM 7342 N N . ALA B 1 345 ? -47.336 114.376 -62.833 1.00 94.03 345 ALA B N 1
ATOM 7343 C CA . ALA B 1 345 ? -48.159 115.316 -63.575 1.00 89.10 345 ALA B CA 1
ATOM 7344 C C . ALA B 1 345 ? -48.652 114.651 -64.846 1.00 81.60 345 ALA B C 1
ATOM 7345 O O . ALA B 1 345 ? -47.959 113.832 -65.448 1.00 76.54 345 ALA B O 1
ATOM 7347 N N . GLU B 1 346 ? -49.851 115.023 -65.259 1.00 73.08 346 GLU B N 1
ATOM 7348 C CA . GLU B 1 346 ? -50.435 114.449 -66.450 1.00 74.76 346 GLU B CA 1
ATOM 7349 C C . GLU B 1 346 ? -49.571 114.632 -67.701 1.00 72.73 346 GLU B C 1
ATOM 7350 O O . GLU B 1 346 ? -49.618 113.802 -68.609 1.00 68.73 346 GLU B O 1
ATOM 7356 N N . ASN B 1 347 ? -48.776 115.702 -67.747 1.00 74.54 347 ASN B N 1
ATOM 7357 C CA . ASN B 1 347 ? -47.932 115.981 -68.918 1.00 74.82 347 ASN B CA 1
ATOM 7358 C C . ASN B 1 347 ? -46.799 114.987 -69.086 1.00 75.74 347 ASN B C 1
ATOM 7359 O O . ASN B 1 347 ? -46.249 114.833 -70.182 1.00 76.93 347 ASN B O 1
ATOM 7364 N N . LYS B 1 348 ? -46.452 114.329 -67.983 1.00 70.06 348 LYS B N 1
ATOM 7365 C CA . LYS B 1 348 ? -45.387 113.336 -67.954 1.00 61.75 348 LYS B CA 1
ATOM 7366 C C . LYS B 1 348 ? -45.727 112.116 -68.805 1.00 59.35 348 LYS B C 1
ATOM 7367 O O . LYS B 1 348 ? -44.892 111.229 -69.005 1.00 54.14 348 LYS B O 1
ATOM 7373 N N . LEU B 1 349 ? -46.956 112.083 -69.310 1.00 54.66 349 LEU B N 1
ATOM 7374 C CA . LEU B 1 349 ? -47.415 110.972 -70.127 1.00 59.44 349 LEU B CA 1
ATOM 7375 C C . LEU B 1 349 ? -46.807 110.959 -71.521 1.00 57.56 349 LEU B C 1
ATOM 7376 O O . LEU B 1 349 ? -47.019 111.872 -72.311 1.00 61.84 349 LEU B O 1
ATOM 7381 N N . ILE B 1 350 ? -46.043 109.912 -71.808 1.00 63.36 350 ILE B N 1
ATOM 7382 C CA . ILE B 1 350 ? -45.409 109.745 -73.109 1.00 65.40 350 ILE B CA 1
ATOM 7383 C C . ILE B 1 350 ? -46.505 109.339 -74.095 1.00 67.75 350 ILE B C 1
ATOM 7384 O O . ILE B 1 350 ? -46.753 108.147 -74.300 1.00 63.02 350 ILE B O 1
ATOM 7389 N N . LEU B 1 351 ? -47.163 110.328 -74.693 1.00 72.96 351 LEU B N 1
ATOM 7390 C CA . LEU B 1 351 ? -48.234 110.090 -75.663 1.00 73.02 351 LEU B CA 1
ATOM 7391 C C . LEU B 1 351 ? -47.766 109.114 -76.737 1.00 73.33 351 LEU B C 1
ATOM 7392 O O . LEU B 1 351 ? -47.145 109.506 -77.731 1.00 71.46 351 LEU B O 1
ATOM 7397 N N . LYS B 1 352 ? -48.061 107.836 -76.526 1.00 72.81 352 LYS B N 1
ATOM 7398 C CA . LYS B 1 352 ? -47.668 106.792 -77.471 1.00 75.82 352 LYS B CA 1
ATOM 7399 C C . LYS B 1 352 ? -48.650 106.820 -78.636 1.00 77.00 352 LYS B C 1
ATOM 7400 O O . LYS B 1 352 ? -49.734 107.397 -78.529 1.00 71.12 352 LYS B O 1
ATOM 7406 N N . LYS B 1 353 ? -48.264 106.196 -79.744 1.00 80.66 353 LYS B N 1
ATOM 7407 C CA . LYS B 1 353 ? -49.104 106.138 -80.942 1.00 80.93 353 LYS B CA 1
ATOM 7408 C C . LYS B 1 353 ? -49.940 104.857 -80.931 1.00 79.02 353 LYS B C 1
ATOM 7409 O O . LYS B 1 353 ? -51.150 104.880 -81.163 1.00 68.65 353 LYS B O 1
ATOM 7415 N N . GLN B 1 354 ? -49.264 103.749 -80.643 1.00 81.12 354 GLN B N 1
ATOM 7416 C CA . GLN B 1 354 ? -49.870 102.427 -80.559 1.00 77.31 354 GLN B CA 1
ATOM 7417 C C . GLN B 1 354 ? -49.700 101.971 -79.109 1.00 74.23 354 GLN B C 1
ATOM 7418 O O . GLN B 1 354 ? -48.754 101.254 -78.771 1.00 70.77 354 GLN B O 1
ATOM 7424 N N . ASN B 1 355 ? -50.614 102.411 -78.253 1.00 65.49 355 ASN B N 1
ATOM 7425 C CA . ASN B 1 355 ? -50.574 102.072 -76.840 1.00 57.73 355 ASN B CA 1
ATOM 7426 C C . ASN B 1 355 ? -51.122 100.682 -76.557 1.00 54.68 355 ASN B C 1
ATOM 7427 O O . ASN B 1 355 ? -52.097 100.257 -77.183 1.00 57.88 355 ASN B O 1
ATOM 7432 N N . PRO B 1 356 ? -50.491 99.945 -75.619 1.00 51.32 356 PRO B N 1
ATOM 7433 C CA . PRO B 1 356 ? -50.928 98.595 -75.246 1.00 50.87 356 PRO B CA 1
ATOM 7434 C C . PRO B 1 356 ? -52.276 98.634 -74.527 1.00 46.28 356 PRO B C 1
ATOM 7435 O O . PRO B 1 356 ? -52.492 99.442 -73.620 1.00 43.86 356 PRO B O 1
ATOM 7439 N N . LYS B 1 357 ? -53.175 97.752 -74.955 1.00 42.45 357 LYS B N 1
ATOM 7440 C CA . LYS B 1 357 ? -54.535 97.688 -74.425 1.00 40.46 357 LYS B CA 1
ATOM 7441 C C . LYS B 1 357 ? -54.649 98.032 -72.952 1.00 40.46 357 LYS B C 1
ATOM 7442 O O . LYS B 1 357 ? -55.487 98.844 -72.556 1.00 28.41 357 LYS B O 1
ATOM 7448 N N . LEU B 1 358 ? -53.797 97.415 -72.144 1.00 43.15 358 LEU B N 1
ATOM 7449 C CA . LEU B 1 358 ? -53.807 97.663 -70.713 1.00 35.76 358 LEU B CA 1
ATOM 7450 C C . LEU B 1 358 ? -53.774 99.133 -70.347 1.00 38.79 358 LEU B C 1
ATOM 7451 O O . LEU B 1 358 ? -54.666 99.606 -69.643 1.00 45.98 358 LEU B O 1
ATOM 7456 N N . ILE B 1 359 ? -52.766 99.874 -70.805 1.00 42.79 359 ILE B N 1
ATOM 7457 C CA . ILE B 1 359 ? -52.725 101.285 -70.420 1.00 43.99 359 ILE B CA 1
ATOM 7458 C C . ILE B 1 359 ? -53.900 102.026 -71.065 1.00 39.45 359 ILE B C 1
ATOM 7459 O O . ILE B 1 359 ? -54.363 103.038 -70.540 1.00 33.28 359 ILE B O 1
ATOM 7464 N N . ASP B 1 360 ? -54.403 101.511 -72.185 1.00 33.32 360 ASP B N 1
ATOM 7465 C CA . ASP B 1 360 ? -55.556 102.142 -72.820 1.00 38.48 360 ASP B CA 1
ATOM 7466 C C . ASP B 1 360 ? -56.724 102.166 -71.840 1.00 34.51 360 ASP B C 1
ATOM 7467 O O . ASP B 1 360 ? -57.405 103.176 -71.684 1.00 29.91 360 ASP B O 1
ATOM 7472 N N . GLU B 1 361 ? -56.944 101.036 -71.181 1.00 34.15 361 GLU B N 1
ATOM 7473 C CA . GLU B 1 361 ? -57.995 100.922 -70.193 1.00 35.88 361 GLU B CA 1
ATOM 7474 C C . GLU B 1 361 ? -57.686 101.902 -69.066 1.00 42.85 361 GLU B C 1
ATOM 7475 O O . GLU B 1 361 ? -58.583 102.576 -68.551 1.00 46.66 361 GLU B O 1
ATOM 7481 N N . LEU B 1 362 ? -56.419 101.993 -68.677 1.00 36.28 362 LEU B N 1
ATOM 7482 C CA . LEU B 1 362 ? -56.069 102.929 -67.627 1.00 39.34 362 LEU B CA 1
ATOM 7483 C C . LEU B 1 362 ? -56.540 104.330 -68.014 1.00 46.59 362 LEU B C 1
ATOM 7484 O O . LEU B 1 362 ? -56.979 105.092 -67.151 1.00 51.08 362 LEU B O 1
ATOM 7489 N N . TYR B 1 363 ? -56.467 104.669 -69.304 1.00 44.46 363 TYR B N 1
ATOM 7490 C CA . TYR B 1 363 ? -56.919 105.989 -69.756 1.00 47.17 363 TYR B CA 1
ATOM 7491 C C . TYR B 1 363 ? -58.406 106.138 -69.492 1.00 45.94 363 TYR B C 1
ATOM 7492 O O . TYR B 1 363 ? -58.837 107.038 -68.770 1.00 44.67 363 TYR B O 1
ATOM 7501 N N . ASP B 1 364 ? -59.176 105.237 -70.094 1.00 44.81 364 ASP B N 1
ATOM 7502 C CA . ASP B 1 364 ? -60.629 105.209 -69.965 1.00 44.98 364 ASP B CA 1
ATOM 7503 C C . ASP B 1 364 ? -61.064 105.363 -68.522 1.00 43.45 364 ASP B C 1
ATOM 7504 O O . ASP B 1 364 ? -62.079 105.991 -68.237 1.00 35.50 364 ASP B O 1
ATOM 7509 N N . LEU B 1 365 ? -60.299 104.768 -67.615 1.00 40.42 365 LEU B N 1
ATOM 7510 C CA . LEU B 1 365 ? -60.612 104.851 -66.205 1.00 39.16 365 LEU B CA 1
ATOM 7511 C C . LEU B 1 365 ? -60.406 106.259 -65.684 1.00 43.29 365 LEU B C 1
ATOM 7512 O O . LEU B 1 365 ? -61.264 106.805 -64.987 1.00 43.24 365 LEU B O 1
ATOM 7517 N N . TYR B 1 366 ? -59.263 106.844 -66.030 1.00 47.16 366 TYR B N 1
ATOM 7518 C CA . TYR B 1 366 ? -58.933 108.193 -65.592 1.00 49.39 366 TYR B CA 1
ATOM 7519 C C . TYR B 1 366 ? -59.984 109.193 -66.069 1.00 48.73 366 TYR B C 1
ATOM 7520 O O . TYR B 1 366 ? -60.247 110.197 -65.409 1.00 52.81 366 TYR B O 1
ATOM 7529 N N . LYS B 1 367 ? -60.591 108.918 -67.214 1.00 44.25 367 LYS B N 1
ATOM 7530 C CA . LYS B 1 367 ? -61.606 109.809 -67.745 1.00 52.38 367 LYS B CA 1
ATOM 7531 C C . LYS B 1 367 ? -62.970 109.536 -67.117 1.00 58.16 367 LYS B C 1
ATOM 7532 O O . LYS B 1 367 ? -63.524 110.377 -66.408 1.00 65.39 367 LYS B O 1
ATOM 7538 N N . SER B 1 368 ? -63.491 108.341 -67.367 1.00 58.95 368 SER B N 1
ATOM 7539 C CA . SER B 1 368 ? -64.791 107.925 -66.869 1.00 55.49 368 SER B CA 1
ATOM 7540 C C . SER B 1 368 ? -64.945 107.976 -65.358 1.00 58.46 368 SER B C 1
ATOM 7541 O O . SER B 1 368 ? -66.061 107.945 -64.842 1.00 58.19 368 SER B O 1
ATOM 7544 N N . ILE B 1 369 ? -63.828 108.046 -64.646 1.00 59.85 369 ILE B N 1
ATOM 7545 C CA . ILE B 1 369 ? -63.852 108.099 -63.189 1.00 61.15 369 ILE B CA 1
ATOM 7546 C C . ILE B 1 369 ? -64.878 109.112 -62.669 1.00 63.17 369 ILE B C 1
ATOM 7547 O O . ILE B 1 369 ? -64.922 110.252 -63.128 1.00 62.48 369 ILE B O 1
ATOM 7552 N N . LYS B 1 370 ? -65.710 108.686 -61.722 1.00 68.71 370 LYS B N 1
ATOM 7553 C CA . LYS B 1 370 ? -66.723 109.560 -61.118 1.00 68.92 370 LYS B CA 1
ATOM 7554 C C . LYS B 1 370 ? -66.964 109.106 -59.686 1.00 66.35 370 LYS B C 1
ATOM 7555 O O . LYS B 1 370 ? -66.612 107.992 -59.312 1.00 61.33 370 LYS B O 1
ATOM 7561 N N . PRO B 1 371 ? -67.577 109.969 -58.866 1.00 69.75 371 PRO B N 1
ATOM 7562 C CA . PRO B 1 371 ? -67.869 109.671 -57.457 1.00 70.87 371 PRO B CA 1
ATOM 7563 C C . PRO B 1 371 ? -68.517 108.316 -57.192 1.00 67.47 371 PRO B C 1
ATOM 7564 O O . PRO B 1 371 ? -68.327 107.737 -56.124 1.00 65.10 371 PRO B O 1
ATOM 7568 N N . SER B 1 372 ? -69.280 107.816 -58.161 1.00 66.09 372 SER B N 1
ATOM 7569 C CA . SER B 1 372 ? -69.955 106.531 -57.999 1.00 65.66 372 SER B CA 1
ATOM 7570 C C . SER B 1 372 ? -69.013 105.352 -58.222 1.00 67.23 372 SER B C 1
ATOM 7571 O O . SER B 1 372 ? -68.893 104.471 -57.374 1.00 69.36 372 SER B O 1
ATOM 7574 N N . ASN B 1 373 ? -68.330 105.346 -59.357 1.00 64.58 373 ASN B N 1
ATOM 7575 C CA . ASN B 1 373 ? -67.414 104.265 -59.678 1.00 60.12 373 ASN B CA 1
ATOM 7576 C C . ASN B 1 373 ? -65.987 104.519 -59.164 1.00 59.76 373 ASN B C 1
ATOM 7577 O O . ASN B 1 373 ? -65.062 103.771 -59.478 1.00 60.42 373 ASN B O 1
ATOM 7582 N N . ALA B 1 374 ? -65.826 105.574 -58.371 1.00 60.42 374 ALA B N 1
ATOM 7583 C CA . ALA B 1 374 ? -64.537 105.957 -57.798 1.00 57.27 374 ALA B CA 1
ATOM 7584 C C . ALA B 1 374 ? -63.824 104.801 -57.111 1.00 52.06 374 ALA B C 1
ATOM 7585 O O . ALA B 1 374 ? -62.748 104.375 -57.533 1.00 51.54 374 ALA B O 1
ATOM 7587 N N . LEU B 1 375 ? -64.425 104.304 -56.038 1.00 46.42 375 LEU B N 1
ATOM 7588 C CA . LEU B 1 375 ? -63.840 103.210 -55.282 1.00 47.61 375 LEU B CA 1
ATOM 7589 C C . LEU B 1 375 ? -63.560 101.992 -56.160 1.00 47.48 375 LEU B C 1
ATOM 7590 O O . LEU B 1 375 ? -62.548 101.305 -55.970 1.00 46.07 375 LEU B O 1
ATOM 7595 N N . GLU B 1 376 ? -64.455 101.737 -57.120 1.00 48.21 376 GLU B N 1
ATOM 7596 C CA . GLU B 1 376 ? -64.329 100.602 -58.047 1.00 45.58 376 GLU B CA 1
ATOM 7597 C C . GLU B 1 376 ? -63.129 100.774 -58.958 1.00 48.30 376 GLU B C 1
ATOM 7598 O O . GLU B 1 376 ? -62.266 99.896 -59.052 1.00 42.83 376 GLU B O 1
ATOM 7604 N N . TYR B 1 377 ? -63.104 101.910 -59.652 1.00 51.67 377 TYR B N 1
ATOM 7605 C CA . TYR B 1 377 ? -62.018 102.238 -60.570 1.00 50.27 377 TYR B CA 1
ATOM 7606 C C . TYR B 1 377 ? -60.672 102.080 -59.882 1.00 50.43 377 TYR B C 1
ATOM 7607 O O . TYR B 1 377 ? -59.730 101.531 -60.463 1.00 47.41 377 TYR B O 1
ATOM 7616 N N . LEU B 1 378 ? -60.586 102.555 -58.642 1.00 43.35 378 LEU B N 1
ATOM 7617 C CA . LEU B 1 378 ? -59.348 102.442 -57.884 1.00 44.42 378 LEU B CA 1
ATOM 7618 C C . LEU B 1 378 ? -58.867 100.994 -57.847 1.00 44.74 378 LEU B C 1
ATOM 7619 O O . LEU B 1 378 ? -57.676 100.722 -58.016 1.00 39.87 378 LEU B O 1
ATOM 7624 N N . HIS B 1 379 ? -59.803 100.074 -57.624 1.00 44.30 379 HIS B N 1
ATOM 7625 C CA . HIS B 1 379 ? -59.496 98.648 -57.590 1.00 44.25 379 HIS B CA 1
ATOM 7626 C C . HIS B 1 379 ? -58.935 98.206 -58.937 1.00 45.08 379 HIS B C 1
ATOM 7627 O O . HIS B 1 379 ? -57.851 97.621 -59.017 1.00 34.71 379 HIS B O 1
ATOM 7634 N N . ASP B 1 380 ? -59.693 98.495 -59.991 1.00 42.53 380 ASP B N 1
ATOM 7635 C CA . ASP B 1 380 ? -59.308 98.116 -61.344 1.00 45.16 380 ASP B CA 1
ATOM 7636 C C . ASP B 1 380 ? -58.001 98.743 -61.807 1.00 43.02 380 ASP B C 1
ATOM 7637 O O . ASP B 1 380 ? -57.150 98.068 -62.393 1.00 34.09 380 ASP B O 1
ATOM 7642 N N . SER B 1 381 ? -57.846 100.038 -61.550 1.00 43.93 381 SER B N 1
ATOM 7643 C CA . SER B 1 381 ? -56.632 100.738 -61.955 1.00 47.52 381 SER B CA 1
ATOM 7644 C C . SER B 1 381 ? -55.406 100.020 -61.411 1.00 47.18 381 SER B C 1
ATOM 7645 O O . SER B 1 381 ? -54.456 99.765 -62.150 1.00 49.05 381 SER B O 1
ATOM 7648 N N . ILE B 1 382 ? -55.435 99.674 -60.124 1.00 47.71 382 ILE B N 1
ATOM 7649 C CA . ILE B 1 382 ? -54.302 98.987 -59.495 1.00 43.14 382 ILE B CA 1
ATOM 7650 C C . ILE B 1 382 ? -53.970 97.686 -60.202 1.00 41.29 382 ILE B C 1
ATOM 7651 O O . ILE B 1 382 ? -52.807 97.403 -60.489 1.00 36.03 382 ILE B O 1
ATOM 7656 N N . ASP B 1 383 ? -55.002 96.898 -60.472 1.00 37.90 383 ASP B N 1
ATOM 7657 C CA . ASP B 1 383 ? -54.824 95.625 -61.138 1.00 40.76 383 ASP B CA 1
ATOM 7658 C C . ASP B 1 383 ? -54.084 95.825 -62.459 1.00 43.33 383 ASP B C 1
ATOM 7659 O O . ASP B 1 383 ? -53.091 95.145 -62.732 1.00 41.89 383 ASP B O 1
ATOM 7664 N N . HIS B 1 384 ? -54.557 96.772 -63.268 1.00 44.11 384 HIS B N 1
ATOM 7665 C CA . HIS B 1 384 ? -53.936 97.049 -64.560 1.00 39.04 384 HIS B CA 1
ATOM 7666 C C . HIS B 1 384 ? -52.435 97.317 -64.451 1.00 38.23 384 HIS B C 1
ATOM 7667 O O . HIS B 1 384 ? -51.630 96.761 -65.221 1.00 34.01 384 HIS B O 1
ATOM 7674 N N . LEU B 1 385 ? -52.058 98.153 -63.485 1.00 34.88 385 LEU B N 1
ATOM 7675 C CA . LEU B 1 385 ? -50.653 98.471 -63.258 1.00 29.24 385 LEU B CA 1
ATOM 7676 C C . LEU B 1 385 ? -49.896 97.183 -62.948 1.00 31.04 385 LEU B C 1
ATOM 7677 O O . LEU B 1 385 ? -48.762 96.986 -63.398 1.00 21.89 385 LEU B O 1
ATOM 7682 N N . GLU B 1 386 ? -50.544 96.303 -62.187 1.00 30.57 386 GLU B N 1
ATOM 7683 C CA . GLU B 1 386 ? -49.941 95.031 -61.820 1.00 39.75 386 GLU B CA 1
ATOM 7684 C C . GLU B 1 386 ? -49.727 94.140 -63.039 1.00 42.06 386 GLU B C 1
ATOM 7685 O O . GLU B 1 386 ? -48.689 93.481 -63.165 1.00 41.14 386 GLU B O 1
ATOM 7691 N N . SER B 1 387 ? -50.707 94.120 -63.938 1.00 42.21 387 SER B N 1
ATOM 7692 C CA . SER B 1 387 ? -50.592 93.319 -65.150 1.00 43.01 387 SER B CA 1
ATOM 7693 C C . SER B 1 387 ? -49.512 93.902 -66.057 1.00 44.08 387 SER B C 1
ATOM 7694 O O . SER B 1 387 ? -48.742 93.155 -66.676 1.00 40.89 387 SER B O 1
ATOM 7697 N N . ILE B 1 388 ? -49.436 95.230 -66.137 1.00 39.58 388 ILE B N 1
ATOM 7698 C CA . ILE B 1 388 ? -48.412 95.837 -66.987 1.00 41.98 388 ILE B CA 1
ATOM 7699 C C . ILE B 1 388 ? -47.029 95.509 -66.467 1.00 40.25 388 ILE B C 1
ATOM 7700 O O . ILE B 1 388 ? -46.149 95.095 -67.229 1.00 38.79 388 ILE B O 1
ATOM 7705 N N . LEU B 1 389 ? -46.843 95.687 -65.165 1.00 30.21 389 LEU B N 1
ATOM 7706 C CA . LEU B 1 389 ? -45.564 95.379 -64.559 1.00 29.01 389 LEU B CA 1
ATOM 7707 C C . LEU B 1 389 ? -45.183 93.934 -64.854 1.00 36.06 389 LEU B C 1
ATOM 7708 O O . LEU B 1 389 ? -44.052 93.647 -65.254 1.00 40.74 389 LEU B O 1
ATOM 7713 N N . THR B 1 390 ? -46.126 93.020 -64.659 1.00 33.96 390 THR B N 1
ATOM 7714 C CA . THR B 1 390 ? -45.850 91.616 -64.916 1.00 39.45 390 THR B CA 1
ATOM 7715 C C . THR B 1 390 ? -45.405 91.441 -66.368 1.00 43.27 390 THR B C 1
ATOM 7716 O O . THR B 1 390 ? -44.512 90.646 -66.664 1.00 42.67 390 THR B O 1
ATOM 7720 N N . LEU B 1 391 ? -46.022 92.191 -67.273 1.00 40.74 391 LEU B N 1
ATOM 7721 C CA . LEU B 1 391 ? -45.662 92.105 -68.681 1.00 44.14 391 LEU B CA 1
ATOM 7722 C C . LEU B 1 391 ? -44.293 92.706 -68.945 1.00 42.98 391 LEU B C 1
ATOM 7723 O O . LEU B 1 391 ? -43.577 92.262 -69.846 1.00 42.67 391 LEU B O 1
ATOM 7728 N N . PHE B 1 392 ? -43.933 93.716 -68.159 1.00 40.94 392 PHE B N 1
ATOM 7729 C CA . PHE B 1 392 ? -42.641 94.371 -68.308 1.00 38.95 392 PHE B CA 1
ATOM 7730 C C . PHE B 1 392 ? -41.520 93.387 -68.016 1.00 40.32 392 PHE B C 1
ATOM 7731 O O . PHE B 1 392 ? -40.542 93.312 -68.761 1.00 38.51 392 PHE B O 1
ATOM 7739 N N . ASP B 1 393 ? -41.667 92.644 -66.923 1.00 39.25 393 ASP B N 1
ATOM 7740 C CA . ASP B 1 393 ? -40.671 91.665 -66.515 1.00 38.57 393 ASP B CA 1
ATOM 7741 C C . ASP B 1 393 ? -40.585 90.541 -67.532 1.00 38.85 393 ASP B C 1
ATOM 7742 O O . ASP B 1 393 ? -39.634 89.763 -67.542 1.00 46.59 393 ASP B O 1
ATOM 7747 N N . LEU B 1 394 ? -41.594 90.453 -68.385 1.00 43.34 394 LEU B N 1
ATOM 7748 C CA . LEU B 1 394 ? -41.619 89.438 -69.423 1.00 45.27 394 LEU B CA 1
ATOM 7749 C C . LEU B 1 394 ? -41.143 90.062 -70.729 1.00 49.61 394 LEU B C 1
ATOM 7750 O O . LEU B 1 394 ? -41.028 89.388 -71.752 1.00 52.85 394 LEU B O 1
ATOM 7755 N N . GLY B 1 395 ? -40.862 91.358 -70.682 1.00 49.39 395 GLY B N 1
ATOM 7756 C CA . GLY B 1 395 ? -40.370 92.049 -71.857 1.00 51.99 395 GLY B CA 1
ATOM 7757 C C . GLY B 1 395 ? -41.419 92.261 -72.921 1.00 51.89 395 GLY B C 1
ATOM 7758 O O . GLY B 1 395 ? -41.102 92.365 -74.106 1.00 55.02 395 GLY B O 1
ATOM 7759 N N . TYR B 1 396 ? -42.676 92.324 -72.508 1.00 49.92 396 TYR B N 1
ATOM 7760 C CA . TYR B 1 396 ? -43.739 92.538 -73.467 1.00 46.67 396 TYR B CA 1
ATOM 7761 C C . TYR B 1 396 ? -44.175 93.993 -73.530 1.00 45.43 396 TYR B C 1
ATOM 7762 O O . TYR B 1 396 ? -45.068 94.342 -74.293 1.00 44.56 396 TYR B O 1
ATOM 7771 N N . VAL B 1 397 ? -43.544 94.848 -72.737 1.00 42.35 397 VAL B N 1
ATOM 7772 C CA . VAL B 1 397 ? -43.888 96.264 -72.759 1.00 40.69 397 VAL B CA 1
ATOM 7773 C C . VAL B 1 397 ? -42.608 97.073 -72.563 1.00 41.88 397 VAL B C 1
ATOM 7774 O O . VAL B 1 397 ? -41.689 96.614 -71.888 1.00 44.48 397 VAL B O 1
ATOM 7778 N N . ASP B 1 398 ? -42.535 98.256 -73.162 1.00 35.87 398 ASP B N 1
ATOM 7779 C CA . ASP B 1 398 ? -41.344 99.070 -73.026 1.00 45.35 398 ASP B CA 1
ATOM 7780 C C . ASP B 1 398 ? -41.405 99.925 -71.755 1.00 48.00 398 ASP B C 1
ATOM 7781 O O . ASP B 1 398 ? -42.447 100.001 -71.102 1.00 49.11 398 ASP B O 1
ATOM 7786 N N . LEU B 1 399 ? -40.284 100.567 -71.420 1.00 43.25 399 LEU B N 1
ATOM 7787 C CA . LEU B 1 399 ? -40.188 101.404 -70.236 1.00 37.99 399 LEU B CA 1
ATOM 7788 C C . LEU B 1 399 ? -41.128 102.611 -70.296 1.00 41.63 399 LEU B C 1
ATOM 7789 O O . LEU B 1 399 ? -41.520 103.157 -69.258 1.00 35.34 399 LEU B O 1
ATOM 7794 N N . GLN B 1 400 ? -41.494 103.043 -71.500 1.00 46.48 400 GLN B N 1
ATOM 7795 C CA . GLN B 1 400 ? -42.401 104.184 -71.610 1.00 51.06 400 GLN B CA 1
ATOM 7796 C C . GLN B 1 400 ? -43.759 103.716 -71.111 1.00 49.89 400 GLN B C 1
ATOM 7797 O O . GLN B 1 400 ? -44.447 104.435 -70.377 1.00 49.16 400 GLN B O 1
ATOM 7803 N N . ASP B 1 401 ? -44.134 102.503 -71.515 1.00 42.66 401 ASP B N 1
ATOM 7804 C CA . ASP B 1 401 ? -45.408 101.916 -71.116 1.00 44.68 401 ASP B CA 1
ATOM 7805 C C . ASP B 1 401 ? -45.514 101.819 -69.598 1.00 43.04 401 ASP B C 1
ATOM 7806 O O . ASP B 1 401 ? -46.502 102.256 -68.993 1.00 43.13 401 ASP B O 1
ATOM 7811 N N . ARG B 1 402 ? -44.489 101.230 -68.991 1.00 34.63 402 ARG B N 1
ATOM 7812 C CA . ARG B 1 402 ? -44.449 101.087 -67.552 1.00 27.97 402 ARG B CA 1
ATOM 7813 C C . ARG B 1 402 ? -44.632 102.462 -66.931 1.00 32.66 402 ARG B C 1
ATOM 7814 O O . ARG B 1 402 ? -45.390 102.626 -65.969 1.00 31.95 402 ARG B O 1
ATOM 7822 N N . SER B 1 403 ? -43.942 103.456 -67.494 1.00 38.34 403 SER B N 1
ATOM 7823 C CA . SER B 1 403 ? -44.022 104.834 -66.997 1.00 38.38 403 SER B CA 1
ATOM 7824 C C . SER B 1 403 ? -45.445 105.312 -67.095 1.00 37.77 403 SER B C 1
ATOM 7825 O O . SER B 1 403 ? -46.027 105.771 -66.114 1.00 37.45 403 SER B O 1
ATOM 7828 N N . ASN B 1 404 ? -46.011 105.205 -68.287 1.00 37.18 404 ASN B N 1
ATOM 7829 C CA . ASN B 1 404 ? -47.377 105.652 -68.477 1.00 42.83 404 ASN B CA 1
ATOM 7830 C C . ASN B 1 404 ? -48.318 105.042 -67.466 1.00 45.05 404 ASN B C 1
ATOM 7831 O O . ASN B 1 404 ? -49.113 105.748 -66.833 1.00 40.77 404 ASN B O 1
ATOM 7836 N N . ALA B 1 405 ? -48.213 103.722 -67.328 1.00 43.85 405 ALA B N 1
ATOM 7837 C CA . ALA B 1 405 ? -49.044 102.961 -66.411 1.00 38.39 405 ALA B CA 1
ATOM 7838 C C . ALA B 1 405 ? -48.977 103.528 -65.002 1.00 40.37 405 ALA B C 1
ATOM 7839 O O . ALA B 1 405 ? -50.004 103.857 -64.403 1.00 40.69 405 ALA B O 1
ATOM 7841 N N . GLU B 1 406 ? -47.757 103.651 -64.487 1.00 41.45 406 GLU B N 1
ATOM 7842 C CA . GLU B 1 406 ? -47.525 104.174 -63.143 1.00 37.67 406 GLU B CA 1
ATOM 7843 C C . GLU B 1 406 ? -48.112 105.569 -62.945 1.00 38.22 406 GLU B C 1
ATOM 7844 O O . GLU B 1 406 ? -48.780 105.839 -61.934 1.00 37.12 406 GLU B O 1
ATOM 7850 N N . ILE B 1 407 ? -47.871 106.454 -63.910 1.00 37.21 407 ILE B N 1
ATOM 7851 C CA . ILE B 1 407 ? -48.382 107.827 -63.835 1.00 43.30 407 ILE B CA 1
ATOM 7852 C C . ILE B 1 407 ? -49.918 107.830 -63.801 1.00 48.04 407 ILE B C 1
ATOM 7853 O O . ILE B 1 407 ? -50.549 108.450 -62.930 1.00 42.17 407 ILE B O 1
ATOM 7858 N N . LEU B 1 408 ? -50.510 107.131 -64.766 1.00 50.38 408 LEU B N 1
ATOM 7859 C CA . LEU B 1 408 ? -51.966 107.037 -64.875 1.00 47.57 408 LEU B CA 1
ATOM 7860 C C . LEU B 1 408 ? -52.540 106.494 -63.574 1.00 45.64 408 LEU B C 1
ATOM 7861 O O . LEU B 1 408 ? -53.458 107.073 -62.995 1.00 42.59 408 LEU B O 1
ATOM 7866 N N . THR B 1 409 ? -51.974 105.382 -63.120 1.00 42.48 409 THR B N 1
ATOM 7867 C CA . THR B 1 409 ? -52.416 104.752 -61.896 1.00 36.62 409 THR B CA 1
ATOM 7868 C C . THR B 1 409 ? -52.425 105.763 -60.769 1.00 48.49 409 THR B C 1
ATOM 7869 O O . THR B 1 409 ? -53.403 105.863 -60.027 1.00 56.41 409 THR B O 1
ATOM 7873 N N . HIS B 1 410 ? -51.342 106.525 -60.642 1.00 50.25 410 HIS B N 1
ATOM 7874 C CA . HIS B 1 410 ? -51.280 107.537 -59.596 1.00 50.23 410 HIS B CA 1
ATOM 7875 C C . HIS B 1 410 ? -52.338 108.601 -59.802 1.00 46.71 410 HIS B C 1
ATOM 7876 O O . HIS B 1 410 ? -53.044 108.968 -58.863 1.00 42.12 410 HIS B O 1
ATOM 7883 N N . LEU B 1 411 ? -52.456 109.098 -61.028 1.00 43.12 411 LEU B N 1
ATOM 7884 C CA . LEU B 1 411 ? -53.465 110.110 -61.306 1.00 47.87 411 LEU B CA 1
ATOM 7885 C C . LEU B 1 411 ? -54.854 109.582 -60.937 1.00 52.85 411 LEU B C 1
ATOM 7886 O O . LEU B 1 411 ? -55.641 110.275 -60.292 1.00 52.55 411 LEU B O 1
ATOM 7891 N N . ILE B 1 412 ? -55.144 108.346 -61.343 1.00 50.70 412 ILE B N 1
ATOM 7892 C CA . ILE B 1 412 ? -56.431 107.720 -61.064 1.00 40.86 412 ILE B CA 1
ATOM 7893 C C . ILE B 1 412 ? -56.656 107.562 -59.573 1.00 47.34 412 ILE B C 1
ATOM 7894 O O . ILE B 1 412 ? -57.745 107.828 -59.068 1.00 47.16 412 ILE B O 1
ATOM 7899 N N . THR B 1 413 ? -55.619 107.129 -58.865 1.00 51.78 413 THR B N 1
ATOM 7900 C CA . THR B 1 413 ? -55.706 106.954 -57.415 1.00 53.59 413 THR B CA 1
ATOM 7901 C C . THR B 1 413 ? -55.912 108.303 -56.744 1.00 55.44 413 THR B C 1
ATOM 7902 O O . THR B 1 413 ? -56.680 108.421 -55.790 1.00 51.22 413 THR B O 1
ATOM 7906 N N . LYS B 1 414 ? -55.217 109.318 -57.245 1.00 61.79 414 LYS B N 1
ATOM 7907 C CA . LYS B 1 414 ? -55.335 110.658 -56.686 1.00 67.45 414 LYS B CA 1
ATOM 7908 C C . LYS B 1 414 ? -56.773 111.167 -56.838 1.00 70.80 414 LYS B C 1
ATOM 7909 O O . LYS B 1 414 ? -57.443 111.465 -55.846 1.00 72.41 414 LYS B O 1
ATOM 7915 N N . LYS B 1 415 ? -57.239 111.248 -58.086 1.00 70.99 415 LYS B N 1
ATOM 7916 C CA . LYS B 1 415 ? -58.588 111.728 -58.410 1.00 65.44 415 LYS B CA 1
ATOM 7917 C C . LYS B 1 415 ? -59.648 110.890 -57.719 1.00 63.19 415 LYS B C 1
ATOM 7918 O O . LYS B 1 415 ? -60.758 111.349 -57.468 1.00 54.23 415 LYS B O 1
ATOM 7924 N N . ALA B 1 416 ? -59.293 109.646 -57.428 1.00 64.81 416 ALA B N 1
ATOM 7925 C CA . ALA B 1 416 ? -60.202 108.735 -56.761 1.00 61.88 416 ALA B CA 1
ATOM 7926 C C . ALA B 1 416 ? -60.489 109.276 -55.377 1.00 61.01 416 ALA B C 1
ATOM 7927 O O . ALA B 1 416 ? -61.615 109.651 -55.076 1.00 66.20 416 ALA B O 1
ATOM 7929 N N . ILE B 1 417 ? -59.458 109.325 -54.540 1.00 66.10 417 ILE B N 1
ATOM 7930 C CA . ILE B 1 417 ? -59.605 109.813 -53.169 1.00 69.32 417 ILE B CA 1
ATOM 7931 C C . ILE B 1 417 ? -60.277 111.178 -53.138 1.00 73.30 417 ILE B C 1
ATOM 7932 O O . ILE B 1 417 ? -61.055 111.483 -52.229 1.00 73.41 417 ILE B O 1
ATOM 7937 N N . LEU B 1 418 ? -59.961 111.989 -54.142 1.00 76.35 418 LEU B N 1
ATOM 7938 C CA . LEU B 1 418 ? -60.511 113.329 -54.284 1.00 78.09 418 LEU B CA 1
ATOM 7939 C C . LEU B 1 418 ? -62.032 113.238 -54.403 1.00 79.76 418 LEU B C 1
ATOM 7940 O O . LEU B 1 418 ? -62.761 113.897 -53.667 1.00 79.46 418 LEU B O 1
ATOM 7945 N N . LEU B 1 419 ? -62.500 112.411 -55.337 1.00 80.90 419 LEU B N 1
ATOM 7946 C CA . LEU B 1 419 ? -63.933 112.230 -55.569 1.00 81.13 419 LEU B CA 1
ATOM 7947 C C . LEU B 1 419 ? -64.611 111.437 -54.458 1.00 82.27 419 LEU B C 1
ATOM 7948 O O . LEU B 1 419 ? -65.836 111.434 -54.348 1.00 85.52 419 LEU B O 1
ATOM 7953 N N . LEU B 1 420 ? -63.805 110.771 -53.638 1.00 83.31 420 LEU B N 1
ATOM 7954 C CA . LEU B 1 420 ? -64.317 109.967 -52.540 1.00 86.98 420 LEU B CA 1
ATOM 7955 C C . LEU B 1 420 ? -64.707 110.850 -51.349 1.00 93.36 420 LEU B C 1
ATOM 7956 O O . LEU B 1 420 ? -65.893 111.060 -51.087 1.00 96.03 420 LEU B O 1
ATOM 7961 N N . GLY B 1 421 ? -63.710 111.367 -50.635 1.00 94.93 421 GLY B N 1
ATOM 7962 C CA . GLY B 1 421 ? -63.987 112.212 -49.487 1.00 89.42 421 GLY B CA 1
ATOM 7963 C C . GLY B 1 421 ? -64.494 111.418 -48.297 1.00 86.97 421 GLY B C 1
ATOM 7964 O O . GLY B 1 421 ? -64.323 110.198 -48.234 1.00 80.02 421 GLY B O 1
ATOM 7965 N N . VAL B 1 436 ? -47.102 108.157 -49.204 1.00 72.08 436 VAL B N 1
ATOM 7966 C CA . VAL B 1 436 ? -47.080 109.361 -48.378 1.00 73.17 436 VAL B CA 1
ATOM 7967 C C . VAL B 1 436 ? -46.993 110.608 -49.247 1.00 76.74 436 VAL B C 1
ATOM 7968 O O . VAL B 1 436 ? -46.593 110.541 -50.407 1.00 77.79 436 VAL B O 1
ATOM 7972 N N . GLN B 1 437 ? -47.368 111.746 -48.674 1.00 82.63 437 GLN B N 1
ATOM 7973 C CA . GLN B 1 437 ? -47.319 113.018 -49.382 1.00 85.85 437 GLN B CA 1
ATOM 7974 C C . GLN B 1 437 ? -45.895 113.307 -49.845 1.00 85.26 437 GLN B C 1
ATOM 7975 O O . GLN B 1 437 ? -45.645 113.481 -51.040 1.00 85.20 437 GLN B O 1
ATOM 7981 N N . GLU B 1 438 ? -44.972 113.358 -48.885 1.00 83.16 438 GLU B N 1
ATOM 7982 C CA . GLU B 1 438 ? -43.564 113.635 -49.159 1.00 79.77 438 GLU B CA 1
ATOM 7983 C C . GLU B 1 438 ? -42.630 112.981 -48.144 1.00 71.63 438 GLU B C 1
ATOM 7984 O O . GLU B 1 438 ? -43.002 112.745 -46.996 1.00 65.16 438 GLU B O 1
ATOM 7990 N N . ARG B 1 439 ? -41.410 112.699 -48.589 1.00 69.64 439 ARG B N 1
ATOM 7991 C CA . ARG B 1 439 ? -40.385 112.084 -47.754 1.00 63.36 439 ARG B CA 1
ATOM 7992 C C . ARG B 1 439 ? -39.331 113.144 -47.483 1.00 63.20 439 ARG B C 1
ATOM 7993 O O . ARG B 1 439 ? -38.626 113.555 -48.403 1.00 61.11 439 ARG B O 1
ATOM 8001 N N . TYR B 1 440 ? -39.235 113.591 -46.228 1.00 63.09 440 TYR B N 1
ATOM 8002 C CA . TYR B 1 440 ? -38.267 114.620 -45.842 1.00 57.67 440 TYR B CA 1
ATOM 8003 C C . TYR B 1 440 ? -36.922 114.019 -45.467 1.00 55.60 440 TYR B C 1
ATOM 8004 O O . TYR B 1 440 ? -36.820 113.237 -44.528 1.00 52.53 440 TYR B O 1
ATOM 8013 N N . LEU B 1 441 ? -35.892 114.405 -46.212 1.00 57.30 441 LEU B N 1
ATOM 8014 C CA . LEU B 1 441 ? -34.538 113.932 -45.987 1.00 54.68 441 LEU B CA 1
ATOM 8015 C C . LEU B 1 441 ? -33.879 114.827 -44.940 1.00 54.97 441 LEU B C 1
ATOM 8016 O O . LEU B 1 441 ? -33.600 115.995 -45.210 1.00 46.76 441 LEU B O 1
ATOM 8021 N N . VAL B 1 442 ? -33.635 114.279 -43.750 1.00 60.08 442 VAL B N 1
ATOM 8022 C CA . VAL B 1 442 ? -33.025 115.047 -42.664 1.00 63.85 442 VAL B CA 1
ATOM 8023 C C . VAL B 1 442 ? -31.541 114.772 -42.533 1.00 61.65 442 VAL B C 1
ATOM 8024 O O . VAL B 1 442 ? -31.098 113.626 -42.576 1.00 56.03 442 VAL B O 1
ATOM 8028 N N . ASN B 1 443 ? -30.784 115.842 -42.343 1.00 67.02 443 ASN B N 1
ATOM 8029 C CA . ASN B 1 443 ? -29.339 115.755 -42.214 1.00 69.79 443 ASN B CA 1
ATOM 8030 C C . ASN B 1 443 ? -28.905 115.175 -40.875 1.00 68.27 443 ASN B C 1
ATOM 8031 O O . ASN B 1 443 ? -28.461 115.906 -39.989 1.00 67.75 443 ASN B O 1
ATOM 8036 N N . PHE B 1 444 ? -29.044 113.869 -40.714 1.00 61.93 444 PHE B N 1
ATOM 8037 C CA . PHE B 1 444 ? -28.623 113.240 -39.475 1.00 62.83 444 PHE B CA 1
ATOM 8038 C C . PHE B 1 444 ? -28.616 111.746 -39.707 1.00 67.36 444 PHE B C 1
ATOM 8039 O O . PHE B 1 444 ? -28.890 111.289 -40.814 1.00 64.99 444 PHE B O 1
ATOM 8047 N N . SER B 1 445 ? -28.309 110.983 -38.667 1.00 74.44 445 SER B N 1
ATOM 8048 C CA . SER B 1 445 ? -28.267 109.535 -38.796 1.00 78.24 445 SER B CA 1
ATOM 8049 C C . SER B 1 445 ? -29.231 108.879 -37.801 1.00 86.18 445 SER B C 1
ATOM 8050 O O . SER B 1 445 ? -29.167 109.147 -36.595 1.00 88.34 445 SER B O 1
ATOM 8053 N N . LEU B 1 446 ? -30.131 108.035 -38.317 1.00 92.12 446 LEU B N 1
ATOM 8054 C CA . LEU B 1 446 ? -31.112 107.316 -37.490 1.00 90.50 446 LEU B CA 1
ATOM 8055 C C . LEU B 1 446 ? -30.475 106.111 -36.794 1.00 87.97 446 LEU B C 1
ATOM 8056 O O . LEU B 1 446 ? -31.166 105.296 -36.184 1.00 86.35 446 LEU B O 1
ATOM 8061 N N . PHE B 1 447 ? -29.156 105.999 -36.911 1.00 85.59 447 PHE B N 1
ATOM 8062 C CA . PHE B 1 447 ? -28.413 104.925 -36.280 1.00 82.53 447 PHE B CA 1
ATOM 8063 C C . PHE B 1 447 ? -27.449 105.540 -35.294 1.00 84.10 447 PHE B C 1
ATOM 8064 O O . PHE B 1 447 ? -27.061 104.912 -34.317 1.00 88.37 447 PHE B O 1
ATOM 8072 N N . GLN B 1 448 ? -27.063 106.781 -35.557 1.00 87.88 448 GLN B N 1
ATOM 8073 C CA . GLN B 1 448 ? -26.130 107.470 -34.687 1.00 88.55 448 GLN B CA 1
ATOM 8074 C C . GLN B 1 448 ? -26.800 108.089 -33.473 1.00 89.60 448 GLN B C 1
ATOM 8075 O O . GLN B 1 448 ? -26.509 107.701 -32.343 1.00 97.11 448 GLN B O 1
ATOM 8081 N N . SER B 1 449 ? -27.698 109.041 -33.694 1.00 82.56 449 SER B N 1
ATOM 8082 C CA . SER B 1 449 ? -28.354 109.710 -32.578 1.00 84.24 449 SER B CA 1
ATOM 8083 C C . SER B 1 449 ? -29.586 109.009 -32.047 1.00 87.59 449 SER B C 1
ATOM 8084 O O . SER B 1 449 ? -30.029 109.295 -30.940 1.00 82.69 449 SER B O 1
ATOM 8095 N N . PRO B 1 451 ? -30.446 105.179 -31.956 1.00 101.39 451 PRO B N 1
ATOM 8096 C CA . PRO B 1 451 ? -30.323 103.728 -32.115 1.00 98.81 451 PRO B CA 1
ATOM 8097 C C . PRO B 1 451 ? -31.567 102.978 -31.616 1.00 93.68 451 PRO B C 1
ATOM 8098 O O . PRO B 1 451 ? -32.012 102.031 -32.262 1.00 89.04 451 PRO B O 1
ATOM 8102 N N . ASP B 1 452 ? -32.125 103.414 -30.478 1.00 90.06 452 ASP B N 1
ATOM 8103 C CA . ASP B 1 452 ? -33.320 102.781 -29.893 1.00 81.02 452 ASP B CA 1
ATOM 8104 C C . ASP B 1 452 ? -34.459 102.710 -30.891 1.00 76.83 452 ASP B C 1
ATOM 8105 O O . ASP B 1 452 ? -35.436 102.002 -30.665 1.00 73.00 452 ASP B O 1
ATOM 8110 N N . PHE B 1 453 ? -34.341 103.450 -31.987 1.00 75.15 453 PHE B N 1
ATOM 8111 C CA . PHE B 1 453 ? -35.379 103.427 -32.998 1.00 81.13 453 PHE B CA 1
ATOM 8112 C C . PHE B 1 453 ? -35.205 102.160 -33.844 1.00 84.94 453 PHE B C 1
ATOM 8113 O O . PHE B 1 453 ? -36.170 101.443 -34.107 1.00 83.28 453 PHE B O 1
ATOM 8121 N N . TRP B 1 454 ? -33.967 101.874 -34.243 1.00 88.87 454 TRP B N 1
ATOM 8122 C CA . TRP B 1 454 ? -33.657 100.694 -35.054 1.00 86.41 454 TRP B CA 1
ATOM 8123 C C . TRP B 1 454 ? -33.595 99.421 -34.210 1.00 82.18 454 TRP B C 1
ATOM 8124 O O . TRP B 1 454 ? -34.059 98.357 -34.631 1.00 74.20 454 TRP B O 1
ATOM 8135 N N . GLY B 1 455 ? -33.000 99.542 -33.025 1.00 80.49 455 GLY B N 1
ATOM 8136 C CA . GLY B 1 455 ? -32.871 98.409 -32.124 1.00 86.44 455 GLY B CA 1
ATOM 8137 C C . GLY B 1 455 ? -34.218 97.873 -31.674 1.00 92.48 455 GLY B C 1
ATOM 8138 O O . GLY B 1 455 ? -34.502 96.682 -31.845 1.00 95.33 455 GLY B O 1
ATOM 8139 N N . LEU B 1 456 ? -35.046 98.747 -31.095 1.00 90.33 456 LEU B N 1
ATOM 8140 C CA . LEU B 1 456 ? -36.386 98.364 -30.634 1.00 83.25 456 LEU B CA 1
ATOM 8141 C C . LEU B 1 456 ? -37.494 99.270 -31.174 1.00 81.33 456 LEU B C 1
ATOM 8142 O O . LEU B 1 456 ? -37.257 100.165 -31.998 1.00 78.94 456 LEU B O 1
ATOM 8147 N N . GLU B 1 457 ? -38.710 99.038 -30.699 1.00 79.46 457 GLU B N 1
ATOM 8148 C CA . GLU B 1 457 ? -39.850 99.830 -31.143 1.00 88.81 457 GLU B CA 1
ATOM 8149 C C . GLU B 1 457 ? -39.706 101.326 -30.779 1.00 90.35 457 GLU B C 1
ATOM 8150 O O . GLU B 1 457 ? -40.280 102.195 -31.455 1.00 89.69 457 GLU B O 1
ATOM 8156 N N . GLN B 1 458 ? -38.923 101.610 -29.732 1.00 89.61 458 GLN B N 1
ATOM 8157 C CA . GLN B 1 458 ? -38.685 102.979 -29.231 1.00 84.62 458 GLN B CA 1
ATOM 8158 C C . GLN B 1 458 ? -38.912 104.108 -30.248 1.00 78.43 458 GLN B C 1
ATOM 8159 O O . GLN B 1 458 ? -38.193 104.224 -31.240 1.00 79.55 458 GLN B O 1
ATOM 8165 N N . ASN B 1 459 ? -39.913 104.944 -29.993 1.00 69.47 459 ASN B N 1
ATOM 8166 C CA . ASN B 1 459 ? -40.220 106.044 -30.894 1.00 61.82 459 ASN B CA 1
ATOM 8167 C C . ASN B 1 459 ? -40.037 107.375 -30.186 1.00 53.38 459 ASN B C 1
ATOM 8168 O O . ASN B 1 459 ? -40.497 107.552 -29.061 1.00 50.87 459 ASN B O 1
ATOM 8173 N N . PHE B 1 460 ? -39.365 108.315 -30.839 1.00 49.20 460 PHE B N 1
ATOM 8174 C CA . PHE B 1 460 ? -39.149 109.614 -30.220 1.00 41.47 460 PHE B CA 1
ATOM 8175 C C . PHE B 1 460 ? -40.033 110.670 -30.836 1.00 39.25 460 PHE B C 1
ATOM 8176 O O . PHE B 1 460 ? -40.217 110.709 -32.052 1.00 40.85 460 PHE B O 1
ATOM 8184 N N . PRO B 1 461 ? -40.600 111.545 -30.000 1.00 36.48 461 PRO B N 1
ATOM 8185 C CA . PRO B 1 461 ? -41.460 112.586 -30.552 1.00 37.79 461 PRO B CA 1
ATOM 8186 C C . PRO B 1 461 ? -40.718 113.415 -31.579 1.00 40.89 461 PRO B C 1
ATOM 8187 O O . PRO B 1 461 ? -39.542 113.739 -31.403 1.00 43.13 461 PRO B O 1
ATOM 8191 N N . ILE B 1 462 ? -41.414 113.755 -32.660 1.00 48.21 462 ILE B N 1
ATOM 8192 C CA . ILE B 1 462 ? -40.819 114.543 -33.742 1.00 46.18 462 ILE B CA 1
ATOM 8193 C C . ILE B 1 462 ? -41.712 115.712 -34.144 1.00 41.92 462 ILE B C 1
ATOM 8194 O O . ILE B 1 462 ? -42.879 115.509 -34.456 1.00 44.10 462 ILE B O 1
ATOM 8207 N N . PRO B 1 464 ? -41.511 120.015 -35.997 1.00 43.52 464 PRO B N 1
ATOM 8208 C CA . PRO B 1 464 ? -40.712 121.104 -36.557 1.00 40.40 464 PRO B CA 1
ATOM 8209 C C . PRO B 1 464 ? -40.382 122.126 -35.486 1.00 41.64 464 PRO B C 1
ATOM 8210 O O . PRO B 1 464 ? -41.108 122.249 -34.503 1.00 45.17 464 PRO B O 1
ATOM 8214 N N . LEU B 1 465 ? -39.302 122.871 -35.678 1.00 34.36 465 LEU B N 1
ATOM 8215 C CA . LEU B 1 465 ? -38.918 123.864 -34.690 1.00 39.61 465 LEU B CA 1
ATOM 8216 C C . LEU B 1 465 ? -39.696 125.165 -34.772 1.00 42.43 465 LEU B C 1
ATOM 8217 O O . LEU B 1 465 ? -39.740 125.933 -33.809 1.00 41.16 465 LEU B O 1
ATOM 8222 N N . ASP B 1 466 ? -40.307 125.409 -35.922 1.00 45.70 466 ASP B N 1
ATOM 8223 C CA . ASP B 1 466 ? -41.065 126.629 -36.135 1.00 46.02 466 ASP B CA 1
ATOM 8224 C C . ASP B 1 466 ? -42.170 126.370 -37.145 1.00 48.13 466 ASP B C 1
ATOM 8225 O O . ASP B 1 466 ? -42.388 125.232 -37.573 1.00 46.59 466 ASP B O 1
ATOM 8230 N N . ARG B 1 467 ? -42.854 127.442 -37.531 1.00 55.34 467 ARG B N 1
ATOM 8231 C CA . ARG B 1 467 ? -43.945 127.368 -38.492 1.00 59.46 467 ARG B CA 1
ATOM 8232 C C . ARG B 1 467 ? -45.109 126.568 -37.893 1.00 59.47 467 ARG B C 1
ATOM 8233 O O . ARG B 1 467 ? -45.899 125.957 -38.612 1.00 57.21 467 ARG B O 1
ATOM 8241 N N . LEU B 1 468 ? -45.211 126.599 -36.566 1.00 63.58 468 LEU B N 1
ATOM 8242 C CA . LEU B 1 468 ? -46.252 125.879 -35.829 1.00 67.67 468 LEU B CA 1
ATOM 8243 C C . LEU B 1 468 ? -47.595 126.590 -35.827 1.00 74.86 468 LEU B C 1
ATOM 8244 O O . LEU B 1 468 ? -48.636 125.963 -35.603 1.00 81.47 468 LEU B O 1
ATOM 8249 N N . ASP B 1 469 ? -47.562 127.901 -36.057 1.00 76.51 469 ASP B N 1
ATOM 8250 C CA . ASP B 1 469 ? -48.779 128.709 -36.105 1.00 70.62 469 ASP B CA 1
ATOM 8251 C C . ASP B 1 469 ? -49.578 128.344 -37.365 1.00 66.53 469 ASP B C 1
ATOM 8252 O O . ASP B 1 469 ? -50.749 128.693 -37.491 1.00 65.12 469 ASP B O 1
ATOM 8257 N N . GLU B 1 470 ? -48.930 127.622 -38.280 1.00 64.97 470 GLU B N 1
ATOM 8258 C CA . GLU B 1 470 ? -49.543 127.173 -39.529 1.00 63.17 470 GLU B CA 1
ATOM 8259 C C . GLU B 1 470 ? -49.888 125.695 -39.430 1.00 65.08 470 GLU B C 1
ATOM 8260 O O . GLU B 1 470 ? -49.231 124.944 -38.715 1.00 70.19 470 GLU B O 1
ATOM 8266 N N . GLU B 1 471 ? -50.909 125.275 -40.164 1.00 63.01 471 GLU B N 1
ATOM 8267 C CA . GLU B 1 471 ? -51.346 123.885 -40.146 1.00 64.96 471 GLU B CA 1
ATOM 8268 C C . GLU B 1 471 ? -50.608 123.056 -41.200 1.00 66.85 471 GLU B C 1
ATOM 8269 O O . GLU B 1 471 ? -50.694 123.344 -42.390 1.00 70.82 471 GLU B O 1
ATOM 8275 N N . PRO B 1 472 ? -49.870 122.015 -40.774 1.00 68.20 472 PRO B N 1
ATOM 8276 C CA . PRO B 1 472 ? -49.128 121.158 -41.711 1.00 64.84 472 PRO B CA 1
ATOM 8277 C C . PRO B 1 472 ? -50.073 120.419 -42.646 1.00 62.09 472 PRO B C 1
ATOM 8278 O O . PRO B 1 472 ? -51.147 119.989 -42.242 1.00 65.81 472 PRO B O 1
ATOM 8282 N N . THR B 1 473 ? -49.659 120.251 -43.893 1.00 65.95 473 THR B N 1
ATOM 8283 C CA . THR B 1 473 ? -50.504 119.592 -44.875 1.00 69.52 473 THR B CA 1
ATOM 8284 C C . THR B 1 473 ? -49.750 118.607 -45.747 1.00 71.61 473 THR B C 1
ATOM 8285 O O . THR B 1 473 ? -49.882 118.627 -46.971 1.00 78.72 473 THR B O 1
ATOM 8289 N N . ARG B 1 474 ? -48.971 117.735 -45.121 1.00 70.81 474 ARG B N 1
ATOM 8290 C CA . ARG B 1 474 ? -48.191 116.762 -45.870 1.00 67.94 474 ARG B CA 1
ATOM 8291 C C . ARG B 1 474 ? -47.917 115.506 -45.065 1.00 66.20 474 ARG B C 1
ATOM 8292 O O . ARG B 1 474 ? -47.101 115.529 -44.143 1.00 67.07 474 ARG B O 1
ATOM 8300 N N . SER B 1 475 ? -48.591 114.412 -45.401 1.00 61.79 475 SER B N 1
ATOM 8301 C CA . SER B 1 475 ? -48.354 113.161 -44.687 1.00 68.05 475 SER B CA 1
ATOM 8302 C C . SER B 1 475 ? -46.902 112.789 -44.968 1.00 71.50 475 SER B C 1
ATOM 8303 O O . SER B 1 475 ? -46.573 112.277 -46.035 1.00 75.20 475 SER B O 1
ATOM 8306 N N . ALA B 1 476 ? -46.034 113.045 -43.999 1.00 72.70 476 ALA B N 1
ATOM 8307 C CA . ALA B 1 476 ? -44.611 112.790 -44.166 1.00 72.37 476 ALA B CA 1
ATOM 8308 C C . ALA B 1 476 ? -44.045 111.500 -43.578 1.00 70.97 476 ALA B C 1
ATOM 8309 O O . ALA B 1 476 ? -44.659 110.843 -42.739 1.00 72.73 476 ALA B O 1
ATOM 8311 N N . SER B 1 477 ? -42.853 111.147 -44.044 1.00 69.40 477 SER B N 1
ATOM 8312 C CA . SER B 1 477 ? -42.136 109.976 -43.559 1.00 66.76 477 SER B CA 1
ATOM 8313 C C . SER B 1 477 ? -40.673 110.348 -43.711 1.00 66.67 477 SER B C 1
ATOM 8314 O O . SER B 1 477 ? -40.049 110.058 -44.728 1.00 76.49 477 SER B O 1
ATOM 8317 N N . ILE B 1 478 ? -40.142 111.016 -42.693 1.00 66.89 478 ILE B N 1
ATOM 8318 C CA . ILE B 1 478 ? -38.755 111.479 -42.694 1.00 70.28 478 ILE B CA 1
ATOM 8319 C C . ILE B 1 478 ? -37.693 110.389 -42.658 1.00 63.73 478 ILE B C 1
ATOM 8320 O O . ILE B 1 478 ? -37.782 109.453 -41.873 1.00 58.53 478 ILE B O 1
ATOM 8325 N N . TRP B 1 479 ? -36.688 110.514 -43.519 1.00 62.70 479 TRP B N 1
ATOM 8326 C CA . TRP B 1 479 ? -35.603 109.547 -43.554 1.00 63.41 479 TRP B CA 1
ATOM 8327 C C . TRP B 1 479 ? -34.240 110.246 -43.552 1.00 60.37 479 TRP B C 1
ATOM 8328 O O . TRP B 1 479 ? -34.106 111.373 -44.035 1.00 54.06 479 TRP B O 1
ATOM 8339 N N . ASP B 1 480 ? -33.235 109.586 -42.983 1.00 56.11 480 ASP B N 1
ATOM 8340 C CA . ASP B 1 480 ? -31.902 110.164 -42.904 1.00 56.50 480 ASP B CA 1
ATOM 8341 C C . ASP B 1 480 ? -31.061 109.903 -44.153 1.00 55.53 480 ASP B C 1
ATOM 8342 O O . ASP B 1 480 ? -31.451 109.134 -45.032 1.00 53.95 480 ASP B O 1
ATOM 8347 N N . ILE B 1 481 ? -29.902 110.549 -44.219 1.00 56.20 481 ILE B N 1
ATOM 8348 C CA . ILE B 1 481 ? -29.002 110.406 -45.351 1.00 57.18 481 ILE B CA 1
ATOM 8349 C C . ILE B 1 481 ? -28.155 109.151 -45.216 1.00 61.26 481 ILE B C 1
ATOM 8350 O O . ILE B 1 481 ? -27.013 109.207 -44.781 1.00 63.93 481 ILE B O 1
ATOM 8355 N N . THR B 1 482 ? -28.726 108.011 -45.581 1.00 71.10 482 THR B N 1
ATOM 8356 C CA . THR B 1 482 ? -28.016 106.743 -45.502 1.00 78.39 482 THR B CA 1
ATOM 8357 C C . THR B 1 482 ? -28.496 105.805 -46.604 1.00 84.81 482 THR B C 1
ATOM 8358 O O . THR B 1 482 ? -29.674 105.815 -46.973 1.00 81.19 482 THR B O 1
ATOM 8362 N N . CYS B 1 483 ? -27.576 105.005 -47.136 1.00 95.34 483 CYS B N 1
ATOM 8363 C CA . CYS B 1 483 ? -27.910 104.050 -48.190 1.00 105.16 483 CYS B CA 1
ATOM 8364 C C . CYS B 1 483 ? -28.985 103.103 -47.667 1.00 108.94 483 CYS B C 1
ATOM 8365 O O . CYS B 1 483 ? -30.083 102.998 -48.236 1.00 103.87 483 CYS B O 1
ATOM 8368 N N . ASP B 1 484 ? -28.642 102.429 -46.570 1.00 110.03 484 ASP B N 1
ATOM 8369 C CA . ASP B 1 484 ? -29.521 101.475 -45.907 1.00 110.21 484 ASP B CA 1
ATOM 8370 C C . ASP B 1 484 ? -30.934 102.010 -45.781 1.00 105.86 484 ASP B C 1
ATOM 8371 O O . ASP B 1 484 ? -31.179 103.012 -45.110 1.00 101.74 484 ASP B O 1
ATOM 8376 N N . SER B 1 485 ? -31.862 101.328 -46.437 1.00 105.79 485 SER B N 1
ATOM 8377 C CA . SER B 1 485 ? -33.255 101.723 -46.404 1.00 103.33 485 SER B CA 1
ATOM 8378 C C . SER B 1 485 ? -33.829 101.507 -45.010 1.00 99.89 485 SER B C 1
ATOM 8379 O O . SER B 1 485 ? -34.874 102.055 -44.678 1.00 101.68 485 SER B O 1
ATOM 8382 N N . ASP B 1 486 ? -33.143 100.721 -44.187 1.00 94.74 486 ASP B N 1
ATOM 8383 C CA . ASP B 1 486 ? -33.628 100.455 -42.841 1.00 92.56 486 ASP B CA 1
ATOM 8384 C C . ASP B 1 486 ? -33.388 101.670 -41.942 1.00 86.55 486 ASP B C 1
ATOM 8385 O O . ASP B 1 486 ? -33.525 101.600 -40.720 1.00 90.83 486 ASP B O 1
ATOM 8390 N N . GLY B 1 487 ? -33.041 102.791 -42.560 1.00 76.84 487 GLY B N 1
ATOM 8391 C CA . GLY B 1 487 ? -32.797 103.998 -41.798 1.00 71.00 487 GLY B CA 1
ATOM 8392 C C . GLY B 1 487 ? -33.785 105.101 -42.123 1.00 68.85 487 GLY B C 1
ATOM 8393 O O . GLY B 1 487 ? -33.410 106.152 -42.635 1.00 63.51 487 GLY B O 1
ATOM 8394 N N . GLU B 1 488 ? -35.058 104.873 -41.833 1.00 69.94 488 GLU B N 1
ATOM 8395 C CA . GLU B 1 488 ? -36.057 105.887 -42.112 1.00 74.27 488 GLU B CA 1
ATOM 8396 C C . GLU B 1 488 ? -37.267 105.732 -41.209 1.00 70.66 488 GLU B C 1
ATOM 8397 O O . GLU B 1 488 ? -37.673 104.618 -40.901 1.00 74.78 488 GLU B O 1
ATOM 8403 N N . ILE B 1 489 ? -37.828 106.856 -40.778 1.00 70.95 489 ILE B N 1
ATOM 8404 C CA . ILE B 1 489 ? -39.006 106.839 -39.927 1.00 72.33 489 ILE B CA 1
ATOM 8405 C C . ILE B 1 489 ? -40.233 107.012 -40.809 1.00 77.85 489 ILE B C 1
ATOM 8406 O O . ILE B 1 489 ? -40.758 108.118 -40.964 1.00 74.77 489 ILE B O 1
ATOM 8411 N N . SER B 1 490 ? -40.675 105.898 -41.383 1.00 85.88 490 SER B N 1
ATOM 8412 C CA . SER B 1 490 ? -41.823 105.848 -42.284 1.00 93.57 490 SER B CA 1
ATOM 8413 C C . SER B 1 490 ? -43.155 106.282 -41.665 1.00 98.63 490 SER B C 1
ATOM 8414 O O . SER B 1 490 ? -43.358 106.177 -40.452 1.00 98.39 490 SER B O 1
ATOM 8417 N N . TYR B 1 491 ? -44.060 106.762 -42.516 1.00 104.95 491 TYR B N 1
ATOM 8418 C CA . TYR B 1 491 ? -45.388 107.211 -42.089 1.00 110.54 491 TYR B CA 1
ATOM 8419 C C . TYR B 1 491 ? -46.218 106.007 -41.648 1.00 112.56 491 TYR B C 1
ATOM 8420 O O . TYR B 1 491 ? -46.086 104.916 -42.203 1.00 114.84 491 TYR B O 1
ATOM 8429 N N . SER B 1 492 ? -47.077 106.200 -40.656 1.00 112.86 492 SER B N 1
ATOM 8430 C CA . SER B 1 492 ? -47.904 105.101 -40.173 1.00 112.26 492 SER B CA 1
ATOM 8431 C C . SER B 1 492 ? -49.313 105.566 -39.824 1.00 110.62 492 SER B C 1
ATOM 8432 O O . SER B 1 492 ? -49.546 106.756 -39.605 1.00 108.08 492 SER B O 1
ATOM 8435 N N . LYS B 1 493 ? -50.248 104.621 -39.786 1.00 110.03 493 LYS B N 1
ATOM 8436 C CA . LYS B 1 493 ? -51.634 104.924 -39.450 1.00 109.31 493 LYS B CA 1
ATOM 8437 C C . LYS B 1 493 ? -51.714 105.320 -37.978 1.00 109.63 493 LYS B C 1
ATOM 8438 O O . LYS B 1 493 ? -52.431 106.249 -37.610 1.00 104.53 493 LYS B O 1
ATOM 8444 N N . ASP B 1 494 ? -50.970 104.599 -37.145 1.00 113.84 494 ASP B N 1
ATOM 8445 C CA . ASP B 1 494 ? -50.926 104.865 -35.708 1.00 118.08 494 ASP B CA 1
ATOM 8446 C C . ASP B 1 494 ? -49.969 106.012 -35.431 1.00 115.84 494 ASP B C 1
ATOM 8447 O O . ASP B 1 494 ? -49.982 106.606 -34.354 1.00 117.02 494 ASP B O 1
ATOM 8452 N N . LYS B 1 495 ? -49.137 106.314 -36.421 1.00 112.55 495 LYS B N 1
ATOM 8453 C CA . LYS B 1 495 ? -48.166 107.393 -36.305 1.00 107.04 495 LYS B CA 1
ATOM 8454 C C . LYS B 1 495 ? -48.303 108.366 -37.483 1.00 101.13 495 LYS B C 1
ATOM 8455 O O . LYS B 1 495 ? -47.388 108.509 -38.297 1.00 105.19 495 LYS B O 1
ATOM 8461 N N . PRO B 1 496 ? -49.460 109.042 -37.590 1.00 93.19 496 PRO B N 1
ATOM 8462 C CA . PRO B 1 496 ? -49.713 110.000 -38.671 1.00 84.88 496 PRO B CA 1
ATOM 8463 C C . PRO B 1 496 ? -48.911 111.289 -38.517 1.00 76.69 496 PRO B C 1
ATOM 8464 O O . PRO B 1 496 ? -49.322 112.206 -37.797 1.00 73.87 496 PRO B O 1
ATOM 8468 N N . LEU B 1 497 ? -47.772 111.360 -39.199 1.00 65.72 497 LEU B N 1
ATOM 8469 C CA . LEU B 1 497 ? -46.922 112.540 -39.126 1.00 56.96 497 LEU B CA 1
ATOM 8470 C C . LEU B 1 497 ? -47.181 113.497 -40.276 1.00 51.76 497 LEU B C 1
ATOM 8471 O O . LEU B 1 497 ? -47.190 113.092 -41.436 1.00 45.19 497 LEU B O 1
ATOM 8476 N N . PHE B 1 498 ? -47.399 114.767 -39.945 1.00 56.38 498 PHE B N 1
ATOM 8477 C CA . PHE B 1 498 ? -47.643 115.803 -40.951 1.00 59.97 498 PHE B CA 1
ATOM 8478 C C . PHE B 1 498 ? -46.694 116.979 -40.793 1.00 61.35 498 PHE B C 1
ATOM 8479 O O . PHE B 1 498 ? -46.600 117.559 -39.707 1.00 64.75 498 PHE B O 1
ATOM 8487 N N . LEU B 1 499 ? -45.997 117.320 -41.878 1.00 56.95 499 LEU B N 1
ATOM 8488 C CA . LEU B 1 499 ? -45.048 118.438 -41.890 1.00 61.71 499 LEU B CA 1
ATOM 8489 C C . LEU B 1 499 ? -45.465 119.486 -42.904 1.00 63.05 499 LEU B C 1
ATOM 8490 O O . LEU B 1 499 ? -46.141 119.175 -43.883 1.00 65.97 499 LEU B O 1
ATOM 8495 N N . HIS B 1 500 ? -45.047 120.725 -42.680 1.00 62.84 500 HIS B N 1
ATOM 8496 C CA . HIS B 1 500 ? -45.401 121.805 -43.588 1.00 68.50 500 HIS B CA 1
ATOM 8497 C C . HIS B 1 500 ? -44.698 121.676 -44.935 1.00 68.30 500 HIS B C 1
ATOM 8498 O O . HIS B 1 500 ? -43.553 121.235 -45.015 1.00 66.62 500 HIS B O 1
ATOM 8505 N N . ASP B 1 501 ? -45.402 122.046 -45.997 1.00 73.41 501 ASP B N 1
ATOM 8506 C CA . ASP B 1 501 ? -44.840 121.982 -47.338 1.00 72.31 501 ASP B CA 1
ATOM 8507 C C . ASP B 1 501 ? -43.926 123.183 -47.508 1.00 68.17 501 ASP B C 1
ATOM 8508 O O . ASP B 1 501 ? -44.385 124.279 -47.807 1.00 68.84 501 ASP B O 1
ATOM 8513 N N . VAL B 1 502 ? -42.633 122.980 -47.316 1.00 63.89 502 VAL B N 1
ATOM 8514 C CA . VAL B 1 502 ? -41.693 124.080 -47.432 1.00 66.71 502 VAL B CA 1
ATOM 8515 C C . VAL B 1 502 ? -40.755 123.918 -48.620 1.00 68.86 502 VAL B C 1
ATOM 8516 O O . VAL B 1 502 ? -40.679 122.848 -49.218 1.00 64.49 502 VAL B O 1
ATOM 8520 N N . ASP B 1 503 ? -40.049 124.992 -48.960 1.00 72.75 503 ASP B N 1
ATOM 8521 C CA . ASP B 1 503 ? -39.099 124.968 -50.065 1.00 78.68 503 ASP B CA 1
ATOM 8522 C C . ASP B 1 503 ? -37.688 124.985 -49.486 1.00 81.56 503 ASP B C 1
ATOM 8523 O O . ASP B 1 503 ? -37.197 126.032 -49.061 1.00 80.74 503 ASP B O 1
ATOM 8528 N N . VAL B 1 504 ? -37.039 123.826 -49.470 1.00 84.07 504 VAL B N 1
ATOM 8529 C CA . VAL B 1 504 ? -35.691 123.704 -48.917 1.00 89.57 504 VAL B CA 1
ATOM 8530 C C . VAL B 1 504 ? -34.704 124.786 -49.339 1.00 93.55 504 VAL B C 1
ATOM 8531 O O . VAL B 1 504 ? -33.970 125.328 -48.504 1.00 93.40 504 VAL B O 1
ATOM 8535 N N . GLU B 1 505 ? -34.687 125.098 -50.633 1.00 93.97 505 GLU B N 1
ATOM 8536 C CA . GLU B 1 505 ? -33.777 126.106 -51.165 1.00 93.36 505 GLU B CA 1
ATOM 8537 C C . GLU B 1 505 ? -34.258 127.545 -50.945 1.00 92.31 505 GLU B C 1
ATOM 8538 O O . GLU B 1 505 ? -33.469 128.485 -51.023 1.00 89.58 505 GLU B O 1
ATOM 8544 N N . LYS B 1 506 ? -35.544 127.711 -50.653 1.00 94.07 506 LYS B N 1
ATOM 8545 C CA . LYS B 1 506 ? -36.118 129.036 -50.433 1.00 93.46 506 LYS B CA 1
ATOM 8546 C C . LYS B 1 506 ? -36.032 129.436 -48.960 1.00 92.70 506 LYS B C 1
ATOM 8547 O O . LYS B 1 506 ? -35.837 130.606 -48.634 1.00 94.82 506 LYS B O 1
ATOM 8553 N N . GLU B 1 507 ? -36.184 128.458 -48.072 1.00 92.08 507 GLU B N 1
ATOM 8554 C CA . GLU B 1 507 ? -36.121 128.711 -46.634 1.00 88.10 507 GLU B CA 1
ATOM 8555 C C . GLU B 1 507 ? -35.526 127.517 -45.883 1.00 81.67 507 GLU B C 1
ATOM 8556 O O . GLU B 1 507 ? -35.199 126.487 -46.483 1.00 76.63 507 GLU B O 1
ATOM 8562 N N . ASN B 1 508 ? -35.370 127.669 -44.571 1.00 72.80 508 ASN B N 1
ATOM 8563 C CA . ASN B 1 508 ? -34.813 126.611 -43.736 1.00 64.73 508 ASN B CA 1
ATOM 8564 C C . ASN B 1 508 ? -35.895 125.921 -42.936 1.00 61.52 508 ASN B C 1
ATOM 8565 O O . ASN B 1 508 ? -36.790 126.570 -42.394 1.00 66.82 508 ASN B O 1
ATOM 8570 N N . TYR B 1 509 ? -35.819 124.597 -42.874 1.00 55.78 509 TYR B N 1
ATOM 8571 C CA . TYR B 1 509 ? -36.812 123.815 -42.145 1.00 52.74 509 TYR B CA 1
ATOM 8572 C C . TYR B 1 509 ? -36.109 122.793 -41.271 1.00 52.25 509 TYR B C 1
ATOM 8573 O O . TYR B 1 509 ? -35.538 121.828 -41.779 1.00 54.39 509 TYR B O 1
ATOM 8582 N N . PHE B 1 510 ? -36.155 123.008 -39.959 1.00 52.64 510 PHE B N 1
ATOM 8583 C CA . PHE B 1 510 ? -35.508 122.103 -39.013 1.00 53.73 510 PHE B CA 1
ATOM 8584 C C . PHE B 1 510 ? -36.485 121.186 -38.271 1.00 52.13 510 PHE B C 1
ATOM 8585 O O . PHE B 1 510 ? -37.589 121.587 -37.899 1.00 55.30 510 PHE B O 1
ATOM 8593 N N . LEU B 1 511 ? -36.064 119.949 -38.054 1.00 46.97 511 LEU B N 1
ATOM 8594 C CA . LEU B 1 511 ? -36.877 119.000 -37.325 1.00 43.22 511 LEU B CA 1
ATOM 8595 C C . LEU B 1 511 ? -36.242 118.754 -35.963 1.00 45.44 511 LEU B C 1
ATOM 8596 O O . LEU B 1 511 ? -35.024 118.871 -35.796 1.00 40.73 511 LEU B O 1
ATOM 8601 N N . GLY B 1 512 ? -37.077 118.424 -34.987 1.00 43.91 512 GLY B N 1
ATOM 8602 C CA . GLY B 1 512 ? -36.574 118.170 -33.657 1.00 37.65 512 GLY B CA 1
ATOM 8603 C C . GLY B 1 512 ? -36.974 116.806 -33.140 1.00 41.57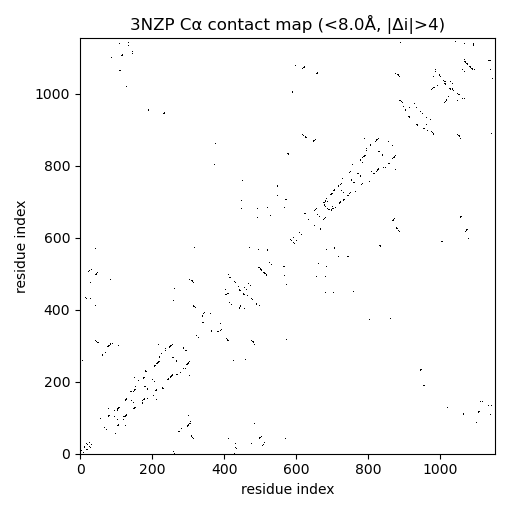 512 GLY B C 1
ATOM 8604 O O . GLY B 1 512 ? -38.135 116.400 -33.231 1.00 46.35 512 GLY B O 1
ATOM 8605 N N . PHE B 1 513 ? -36.004 116.081 -32.606 1.00 35.66 513 PHE B N 1
ATOM 8606 C CA . PHE B 1 513 ? -36.271 114.770 -32.051 1.00 36.61 513 PHE B CA 1
ATOM 8607 C C . PHE B 1 513 ? -36.046 114.909 -30.558 1.00 42.77 513 PHE B C 1
ATOM 8608 O O . PHE B 1 513 ? -34.921 115.160 -30.117 1.00 46.77 513 PHE B O 1
ATOM 8616 N N . PHE B 1 514 ? -37.120 114.757 -29.785 1.00 38.68 514 PHE B N 1
ATOM 8617 C CA . PHE B 1 514 ? -37.045 114.924 -28.337 1.00 35.90 514 PHE B CA 1
ATOM 8618 C C . PHE B 1 514 ? -36.938 113.662 -27.479 1.00 31.62 514 PHE B C 1
ATOM 8619 O O . PHE B 1 514 ? -37.174 112.555 -27.948 1.00 30.81 514 PHE B O 1
ATOM 8627 N N . LEU B 1 515 ? -36.558 113.853 -26.217 1.00 27.31 515 LEU B N 1
ATOM 8628 C CA . LEU B 1 515 ? -36.444 112.750 -25.275 1.00 23.95 515 LEU B CA 1
ATOM 8629 C C . LEU B 1 515 ? -35.382 111.778 -25.713 1.00 24.31 515 LEU B C 1
ATOM 8630 O O . LEU B 1 515 ? -35.409 110.590 -25.384 1.00 31.04 515 LEU B O 1
ATOM 8635 N N . VAL B 1 516 ? -34.417 112.306 -26.437 1.00 28.63 516 VAL B N 1
ATOM 8636 C CA . VAL B 1 516 ? -33.347 111.493 -26.966 1.00 29.77 516 VAL B CA 1
ATOM 8637 C C . VAL B 1 516 ? -32.104 111.533 -26.065 1.00 28.04 516 VAL B C 1
ATOM 8638 O O . VAL B 1 516 ? -31.031 111.066 -26.439 1.00 25.87 516 VAL B O 1
ATOM 8642 N N . GLY B 1 517 ? -32.273 112.060 -24.857 1.00 27.20 517 GLY B N 1
ATOM 8643 C CA . GLY B 1 517 ? -31.159 112.168 -23.934 1.00 28.43 517 GLY B CA 1
ATOM 8644 C C . GLY B 1 517 ? -30.818 110.921 -23.131 1.00 32.64 517 GLY B C 1
ATOM 8645 O O . GLY B 1 517 ? -29.955 110.954 -22.257 1.00 28.09 517 GLY B O 1
ATOM 8646 N N . ALA B 1 518 ? -31.474 109.807 -23.410 1.00 26.53 518 ALA B N 1
ATOM 8647 C CA . ALA B 1 518 ? -31.169 108.604 -22.662 1.00 26.20 518 ALA B CA 1
ATOM 8648 C C . ALA B 1 518 ? -30.908 107.403 -23.573 1.00 34.67 518 ALA B C 1
ATOM 8649 O O . ALA B 1 518 ? -31.667 107.133 -24.511 1.00 29.67 518 ALA B O 1
ATOM 8651 N N . TYR B 1 519 ? -29.814 106.697 -23.310 1.00 38.77 519 TYR B N 1
ATOM 8652 C CA . TYR B 1 519 ? -29.480 105.530 -24.098 1.00 37.90 519 TYR B CA 1
ATOM 8653 C C . TYR B 1 519 ? -29.188 105.737 -25.600 1.00 39.98 519 TYR B C 1
ATOM 8654 O O . TYR B 1 519 ? -28.744 104.810 -26.262 1.00 45.23 519 TYR B O 1
ATOM 8663 N N . GLN B 1 520 ? -29.413 106.919 -26.158 1.00 38.27 520 GLN B N 1
ATOM 8664 C CA . GLN B 1 520 ? -29.151 107.077 -27.586 1.00 35.86 520 GLN B CA 1
ATOM 8665 C C . GLN B 1 520 ? -27.715 107.326 -27.940 1.00 42.07 520 GLN B C 1
ATOM 8666 O O . GLN B 1 520 ? -27.172 106.706 -28.848 1.00 44.13 520 GLN B O 1
ATOM 8672 N N . GLU B 1 521 ? -27.091 108.247 -27.230 1.00 47.34 521 GLU B N 1
ATOM 8673 C CA . GLU B 1 521 ? -25.714 108.558 -27.521 1.00 46.58 521 GLU B CA 1
ATOM 8674 C C . GLU B 1 521 ? -24.818 107.370 -27.216 1.00 46.84 521 GLU B C 1
ATOM 8675 O O . GLU B 1 521 ? -23.905 107.077 -27.992 1.00 46.89 521 GLU B O 1
ATOM 8681 N N . VAL B 1 522 ? -25.081 106.692 -26.096 1.00 52.51 522 VAL B N 1
ATOM 8682 C CA . VAL B 1 522 ? -24.288 105.528 -25.682 1.00 63.87 522 VAL B CA 1
ATOM 8683 C C . VAL B 1 522 ? -24.432 104.394 -26.685 1.00 62.75 522 VAL B C 1
ATOM 8684 O O . VAL B 1 522 ? -23.535 103.563 -26.846 1.00 65.69 522 VAL B O 1
ATOM 8688 N N . LEU B 1 523 ? -25.564 104.368 -27.368 1.00 57.62 523 LEU B N 1
ATOM 8689 C CA . LEU B 1 523 ? -25.799 103.335 -28.350 1.00 66.16 523 LEU B CA 1
ATOM 8690 C C . LEU B 1 523 ? -25.649 103.880 -29.763 1.00 71.58 523 LEU B C 1
ATOM 8691 O O . LEU B 1 523 ? -26.177 103.307 -30.711 1.00 71.99 523 LEU B O 1
ATOM 8696 N N . GLY B 1 524 ? -24.918 104.987 -29.893 1.00 78.90 524 GLY B N 1
ATOM 8697 C CA . GLY B 1 524 ? -24.688 105.592 -31.194 1.00 75.47 524 GLY B CA 1
ATOM 8698 C C . GLY B 1 524 ? -23.758 104.717 -32.006 1.00 84.00 524 GLY B C 1
ATOM 8699 O O . GLY B 1 524 ? -22.536 104.916 -32.006 1.00 82.83 524 GLY B O 1
ATOM 8708 N N . LYS B 1 526 ? -22.990 104.605 -35.029 1.00 91.64 526 LYS B N 1
ATOM 8709 C CA . LYS B 1 526 ? -22.074 105.338 -35.919 1.00 92.62 526 LYS B CA 1
ATOM 8710 C C . LYS B 1 526 ? -21.935 104.548 -37.233 1.00 91.10 526 LYS B C 1
ATOM 8711 O O . LYS B 1 526 ? -20.827 104.146 -37.645 1.00 79.10 526 LYS B O 1
ATOM 8717 N N . HIS B 1 527 ? -23.092 104.344 -37.871 1.00 85.00 527 HIS B N 1
ATOM 8718 C CA . HIS B 1 527 ? -23.218 103.600 -39.122 1.00 82.66 527 HIS B CA 1
ATOM 8719 C C . HIS B 1 527 ? -22.150 103.913 -40.189 1.00 89.18 527 HIS B C 1
ATOM 8720 O O . HIS B 1 527 ? -20.993 103.496 -40.050 1.00 97.63 527 HIS B O 1
ATOM 8727 N N . ASN B 1 528 ? -22.509 104.635 -41.248 1.00 83.30 528 ASN B N 1
ATOM 8728 C CA . ASN B 1 528 ? -21.533 104.953 -42.296 1.00 77.82 528 ASN B CA 1
ATOM 8729 C C . ASN B 1 528 ? -20.513 105.990 -41.841 1.00 79.66 528 ASN B C 1
ATOM 8730 O O . ASN B 1 528 ? -20.292 106.992 -42.518 1.00 83.30 528 ASN B O 1
ATOM 8735 N N . LEU B 1 529 ? -19.888 105.734 -40.694 1.00 77.43 529 LEU B N 1
ATOM 8736 C CA . LEU B 1 529 ? -18.877 106.620 -40.106 1.00 66.48 529 LEU B CA 1
ATOM 8737 C C . LEU B 1 529 ? -19.397 107.998 -39.719 1.00 63.57 529 LEU B C 1
ATOM 8738 O O . LEU B 1 529 ? -18.602 108.890 -39.426 1.00 68.06 529 LEU B O 1
ATOM 8743 N N . PHE B 1 530 ? -20.717 108.184 -39.716 1.00 59.86 530 PHE B N 1
ATOM 8744 C CA . PHE B 1 530 ? -21.271 109.483 -39.327 1.00 65.24 530 PHE B CA 1
ATOM 8745 C C . PHE B 1 530 ? -21.050 109.620 -37.827 1.00 67.96 530 PHE B C 1
ATOM 8746 O O . PHE B 1 530 ? -21.790 109.043 -37.031 1.00 73.81 530 PHE B O 1
ATOM 8754 N N . THR B 1 531 ? -20.022 110.371 -37.440 1.00 68.33 531 THR B N 1
ATOM 8755 C CA . THR B 1 531 ? -19.710 110.538 -36.020 1.00 66.35 531 THR B CA 1
ATOM 8756 C C . THR B 1 531 ? -20.712 111.392 -35.264 1.00 57.82 531 THR B C 1
ATOM 8757 O O . THR B 1 531 ? -21.547 112.074 -35.860 1.00 50.24 531 THR B O 1
ATOM 8761 N N . HIS B 1 532 ? -20.616 111.339 -33.939 1.00 53.86 532 HIS B N 1
ATOM 8762 C CA . HIS B 1 532 ? -21.510 112.089 -33.066 1.00 54.58 532 HIS B CA 1
ATOM 8763 C C . HIS B 1 532 ? -21.611 113.523 -33.602 1.00 48.37 532 HIS B C 1
ATOM 8764 O O . HIS B 1 532 ? -20.605 114.139 -33.953 1.00 53.92 532 HIS B O 1
ATOM 8771 N N . PRO B 1 533 ? -22.836 114.052 -33.709 1.00 39.35 533 PRO B N 1
ATOM 8772 C CA . PRO B 1 533 ? -23.022 115.410 -34.213 1.00 38.59 533 PRO B CA 1
ATOM 8773 C C . PRO B 1 533 ? -22.526 116.452 -33.226 1.00 34.10 533 PRO B C 1
ATOM 8774 O O . PRO B 1 533 ? -22.242 116.134 -32.078 1.00 29.44 533 PRO B O 1
ATOM 8778 N N . THR B 1 534 ? -22.398 117.693 -33.676 1.00 37.68 534 THR B N 1
ATOM 8779 C CA . THR B 1 534 ? -21.938 118.736 -32.779 1.00 37.07 534 THR B CA 1
ATOM 8780 C C . THR B 1 534 ? -22.945 118.890 -31.645 1.00 38.78 534 THR B C 1
ATOM 8781 O O . THR B 1 534 ? -24.151 118.877 -31.876 1.00 36.41 534 THR B O 1
ATOM 8785 N N . GLU B 1 535 ? -22.461 119.012 -30.416 1.00 39.59 535 GLU B N 1
ATOM 8786 C CA . GLU B 1 535 ? -23.371 119.186 -29.298 1.00 36.12 535 GLU B CA 1
ATOM 8787 C C . GLU B 1 535 ? -23.038 120.476 -28.575 1.00 37.56 535 GLU B C 1
ATOM 8788 O O . GLU B 1 535 ? -21.889 120.919 -28.571 1.00 40.06 535 GLU B O 1
ATOM 8794 N N . ALA B 1 536 ? -24.050 121.092 -27.978 1.00 36.75 536 ALA B N 1
ATOM 8795 C CA . ALA B 1 536 ? -23.853 122.342 -27.265 1.00 38.82 536 ALA B CA 1
ATOM 8796 C C . ALA B 1 536 ? -24.733 122.351 -26.033 1.00 39.52 536 ALA B C 1
ATOM 8797 O O . ALA B 1 536 ? -25.835 121.806 -26.060 1.00 42.11 536 ALA B O 1
ATOM 8799 N N . ILE B 1 537 ? -24.246 122.969 -24.961 1.00 36.58 537 ILE B N 1
ATOM 8800 C CA . ILE B 1 537 ? -24.996 123.061 -23.709 1.00 39.46 537 ILE B CA 1
ATOM 8801 C C . ILE B 1 537 ? -25.621 124.439 -23.569 1.00 38.40 537 ILE B C 1
ATOM 8802 O O . ILE B 1 537 ? -24.909 125.432 -23.458 1.00 47.69 537 ILE B O 1
ATOM 8807 N N . ILE B 1 538 ? -26.950 124.499 -23.564 1.00 38.34 538 ILE B N 1
ATOM 8808 C CA . ILE B 1 538 ? -27.648 125.777 -23.465 1.00 40.77 538 ILE B CA 1
ATOM 8809 C C . ILE B 1 538 ? -28.089 126.136 -22.051 1.00 46.34 538 ILE B C 1
ATOM 8810 O O . ILE B 1 538 ? -28.882 125.418 -21.438 1.00 52.39 538 ILE B O 1
ATOM 8815 N N . SER B 1 539 ? -27.574 127.252 -21.540 1.00 46.66 539 SER B N 1
ATOM 8816 C CA . SER B 1 539 ? -27.925 127.718 -20.204 1.00 45.28 539 SER B CA 1
ATOM 8817 C C . SER B 1 539 ? -28.998 128.784 -20.312 1.00 43.24 539 SER B C 1
ATOM 8818 O O . SER B 1 539 ? -28.974 129.606 -21.219 1.00 47.67 539 SER B O 1
ATOM 8821 N N . ILE B 1 540 ? -29.940 128.786 -19.384 1.00 44.65 540 ILE B N 1
ATOM 8822 C CA . ILE B 1 540 ? -31.011 129.765 -19.446 1.00 44.90 540 ILE B CA 1
ATOM 8823 C C . ILE B 1 540 ? -31.202 130.476 -18.113 1.00 53.82 540 ILE B C 1
ATOM 8824 O O . ILE B 1 540 ? -31.108 129.855 -17.050 1.00 62.65 540 ILE B O 1
ATOM 8829 N N . ASN B 1 541 ? -31.465 131.780 -18.165 1.00 58.31 541 ASN B N 1
ATOM 8830 C CA . ASN B 1 541 ? -31.695 132.569 -16.947 1.00 63.15 541 ASN B CA 1
ATOM 8831 C C . ASN B 1 541 ? -32.667 133.710 -17.238 1.00 64.76 541 ASN B C 1
ATOM 8832 O O . ASN B 1 541 ? -33.287 133.742 -18.304 1.00 65.56 541 ASN B O 1
ATOM 8837 N N . GLU B 1 542 ? -32.806 134.638 -16.295 1.00 68.61 542 GLU B N 1
ATOM 8838 C CA . GLU B 1 542 ? -33.726 135.763 -16.464 1.00 70.12 542 GLU B CA 1
ATOM 8839 C C . GLU B 1 542 ? -33.312 136.706 -17.593 1.00 68.88 542 GLU B C 1
ATOM 8840 O O . GLU B 1 542 ? -34.154 137.399 -18.166 1.00 67.20 542 GLU B O 1
ATOM 8846 N N . LYS B 1 543 ? -32.018 136.723 -17.907 1.00 69.80 543 LYS B N 1
ATOM 8847 C CA . LYS B 1 543 ? -31.463 137.578 -18.964 1.00 70.77 543 LYS B CA 1
ATOM 8848 C C . LYS B 1 543 ? -31.712 136.970 -20.346 1.00 69.79 543 LYS B C 1
ATOM 8849 O O . LYS B 1 543 ? -31.788 137.681 -21.346 1.00 58.41 543 LYS B O 1
ATOM 8855 N N . GLY B 1 544 ? -31.818 135.643 -20.386 1.00 74.83 544 GLY B N 1
ATOM 8856 C CA . GLY B 1 544 ? -32.045 134.929 -21.636 1.00 71.31 544 GLY B CA 1
ATOM 8857 C C . GLY B 1 544 ? -31.305 133.600 -21.646 1.00 68.65 544 GLY B C 1
ATOM 8858 O O . GLY B 1 544 ? -31.199 132.929 -20.613 1.00 71.30 544 GLY B O 1
ATOM 8859 N N . TYR B 1 545 ? -30.784 133.206 -22.803 1.00 62.67 545 TYR B N 1
ATOM 8860 C CA . TYR B 1 545 ? -30.052 131.940 -22.890 1.00 60.55 545 TYR B CA 1
ATOM 8861 C C . TYR B 1 545 ? -28.624 132.194 -23.314 1.00 57.58 545 TYR B C 1
ATOM 8862 O O . TYR B 1 545 ? -28.324 133.224 -23.894 1.00 64.04 545 TYR B O 1
ATOM 8871 N N . GLU B 1 546 ? -27.734 131.259 -23.025 1.00 58.75 546 GLU B N 1
ATOM 8872 C CA . GLU B 1 546 ? -26.341 131.440 -23.398 1.00 60.02 546 GLU B CA 1
ATOM 8873 C C . GLU B 1 546 ? -25.683 130.134 -23.838 1.00 57.99 546 GLU B C 1
ATOM 8874 O O . GLU B 1 546 ? -25.511 129.201 -23.045 1.00 58.74 546 GLU B O 1
ATOM 8880 N N . VAL B 1 547 ? -25.322 130.073 -25.115 1.00 53.58 547 VAL B N 1
ATOM 8881 C CA . VAL B 1 547 ? -24.673 128.890 -25.660 1.00 49.97 547 VAL B CA 1
ATOM 8882 C C . VAL B 1 547 ? -23.331 128.714 -24.973 1.00 44.56 547 VAL B C 1
ATOM 8883 O O . VAL B 1 547 ? -22.671 129.695 -24.647 1.00 45.87 547 VAL B O 1
ATOM 8887 N N . GLU B 1 548 ? -22.935 127.470 -24.739 1.00 46.74 548 GLU B N 1
ATOM 8888 C CA . GLU B 1 548 ? -21.654 127.206 -24.094 1.00 55.29 548 GLU B CA 1
ATOM 8889 C C . GLU B 1 548 ? -21.301 125.726 -24.103 1.00 54.79 548 GLU B C 1
ATOM 8890 O O . GLU B 1 548 ? -22.173 124.879 -24.259 1.00 64.61 548 GLU B O 1
ATOM 8896 N N . GLY B 1 549 ? -20.020 125.416 -23.955 1.00 52.62 549 GLY B N 1
ATOM 8897 C CA . GLY B 1 549 ? -19.606 124.025 -23.955 1.00 51.93 549 GLY B CA 1
ATOM 8898 C C . GLY B 1 549 ? -19.919 123.305 -25.252 1.00 54.73 549 GLY B C 1
ATOM 8899 O O . GLY B 1 549 ? -20.542 122.236 -25.266 1.00 63.69 549 GLY B O 1
ATOM 8900 N N . ILE B 1 550 ? -19.480 123.898 -26.352 1.00 48.28 550 ILE B N 1
ATOM 8901 C CA . ILE B 1 550 ? -19.695 123.330 -27.669 1.00 42.10 550 ILE B CA 1
ATOM 8902 C C . ILE B 1 550 ? -18.652 122.248 -27.959 1.00 35.76 550 ILE B C 1
ATOM 8903 O O . ILE B 1 550 ? -17.501 122.355 -27.549 1.00 39.57 550 ILE B O 1
ATOM 8908 N N . ILE B 1 551 ? -19.074 121.183 -28.625 1.00 38.13 551 ILE B N 1
ATOM 8909 C CA . ILE B 1 551 ? -18.166 120.109 -29.016 1.00 39.25 551 ILE B CA 1
ATOM 8910 C C . ILE B 1 551 ? -18.442 119.919 -30.498 1.00 41.26 551 ILE B C 1
ATOM 8911 O O . ILE B 1 551 ? -19.459 119.337 -30.891 1.00 40.94 551 ILE B O 1
ATOM 8916 N N . GLU B 1 552 ? -17.542 120.427 -31.321 1.00 35.28 552 GLU B N 1
ATOM 8917 C CA . GLU B 1 552 ? -17.715 120.343 -32.753 1.00 37.43 552 GLU B CA 1
ATOM 8918 C C . GLU B 1 552 ? -17.552 118.905 -33.244 1.00 34.42 552 GLU B C 1
ATOM 8919 O O . GLU B 1 552 ? -16.795 118.124 -32.667 1.00 31.10 552 GLU B O 1
ATOM 8925 N N . ALA B 1 553 ? -18.285 118.553 -34.295 1.00 30.02 553 ALA B N 1
ATOM 8926 C CA . ALA B 1 553 ? -18.232 117.212 -34.864 1.00 27.38 553 ALA B CA 1
ATOM 8927 C C . ALA B 1 553 ? -16.876 116.920 -35.504 1.00 35.29 553 ALA B C 1
ATOM 8928 O O . ALA B 1 553 ? -16.314 117.769 -36.205 1.00 39.73 553 ALA B O 1
ATOM 8930 N N . GLN B 1 554 ? -16.353 115.718 -35.269 1.00 39.91 554 GLN B N 1
ATOM 8931 C CA . GLN B 1 554 ? -15.053 115.306 -35.814 1.00 42.50 554 GLN B CA 1
ATOM 8932 C C . GLN B 1 554 ? -14.889 115.507 -37.312 1.00 42.62 554 GLN B C 1
ATOM 8933 O O . GLN B 1 554 ? -15.854 115.458 -38.071 1.00 48.02 554 GLN B O 1
ATOM 8939 N N . SER B 1 555 ? -13.659 115.713 -37.753 1.00 36.89 555 SER B N 1
ATOM 8940 C CA . SER B 1 555 ? -13.433 115.859 -39.179 1.00 35.69 555 SER B CA 1
ATOM 8941 C C . SER B 1 555 ? -13.208 114.457 -39.716 1.00 38.52 555 SER B C 1
ATOM 8942 O O . SER B 1 555 ? -12.851 113.538 -38.964 1.00 32.52 555 SER B O 1
ATOM 8945 N N . ILE B 1 556 ? -13.412 114.292 -41.018 1.00 42.87 556 ILE B N 1
ATOM 8946 C CA . ILE B 1 556 ? -13.215 112.997 -41.669 1.00 38.16 556 ILE B CA 1
ATOM 8947 C C . ILE B 1 556 ? -11.883 112.390 -41.231 1.00 34.50 556 ILE B C 1
ATOM 8948 O O . ILE B 1 556 ? -11.813 111.223 -40.850 1.00 21.78 556 ILE B O 1
ATOM 8953 N N . LEU B 1 557 ? -10.840 113.214 -41.295 1.00 35.09 557 LEU B N 1
ATOM 8954 C CA . LEU B 1 557 ? -9.493 112.818 -40.903 1.00 35.66 557 LEU B CA 1
ATOM 8955 C C . LEU B 1 557 ? -9.479 112.249 -39.487 1.00 40.69 557 LEU B C 1
ATOM 8956 O O . LEU B 1 557 ? -8.949 111.165 -39.259 1.00 40.89 557 LEU B O 1
ATOM 8961 N N . ASP B 1 558 ? -10.059 112.986 -38.540 1.00 43.18 558 ASP B N 1
ATOM 8962 C CA . ASP B 1 558 ? -10.106 112.522 -37.157 1.00 41.28 558 ASP B CA 1
ATOM 8963 C C . ASP B 1 558 ? -10.857 111.200 -37.074 1.00 39.73 558 ASP B C 1
ATOM 8964 O O . ASP B 1 558 ? -10.455 110.285 -36.362 1.00 35.31 558 ASP B O 1
ATOM 8969 N N . THR B 1 559 ? -11.957 111.102 -37.803 1.00 34.93 559 THR B N 1
ATOM 8970 C CA . THR B 1 559 ? -12.737 109.886 -37.783 1.00 32.60 559 THR B CA 1
ATOM 8971 C C . THR B 1 559 ? -11.921 108.683 -38.246 1.00 37.00 559 THR B C 1
ATOM 8972 O O . THR B 1 559 ? -11.964 107.606 -37.640 1.00 37.47 559 THR B O 1
ATOM 8976 N N . LEU B 1 560 ? -11.173 108.867 -39.326 1.00 37.59 560 LEU B N 1
ATOM 8977 C CA . LEU B 1 560 ? -10.354 107.792 -39.858 1.00 35.08 560 LEU B CA 1
ATOM 8978 C C . LEU B 1 560 ? -9.322 107.376 -38.837 1.00 36.28 560 LEU B C 1
ATOM 8979 O O . LEU B 1 560 ? -9.044 106.191 -38.672 1.00 37.85 560 LEU B O 1
ATOM 8984 N N . GLU B 1 561 ? -8.746 108.354 -38.149 1.00 37.37 561 GLU B N 1
ATOM 8985 C CA . GLU B 1 561 ? -7.741 108.052 -37.144 1.00 38.86 561 GLU B CA 1
ATOM 8986 C C . GLU B 1 561 ? -8.334 107.211 -36.025 1.00 41.10 561 GLU B C 1
ATOM 8987 O O . GLU B 1 561 ? -7.715 106.263 -35.562 1.00 41.91 561 GLU B O 1
ATOM 8993 N N . ASP B 1 562 ? -9.538 107.564 -35.594 1.00 40.08 562 ASP B N 1
ATOM 8994 C CA . ASP B 1 562 ? -10.183 106.825 -34.536 1.00 33.59 562 ASP B CA 1
ATOM 8995 C C . ASP B 1 562 ? -10.342 105.355 -34.892 1.00 36.20 562 ASP B C 1
ATOM 8996 O O . ASP B 1 562 ? -10.512 104.518 -34.016 1.00 44.31 562 ASP B O 1
ATOM 9001 N N . LEU B 1 563 ? -10.304 105.028 -36.176 1.00 36.81 563 LEU B N 1
ATOM 9002 C CA . LEU B 1 563 ? -10.433 103.634 -36.570 1.00 36.71 563 LEU B CA 1
ATOM 9003 C C . LEU B 1 563 ? -9.048 103.036 -36.633 1.00 42.38 563 LEU B C 1
ATOM 9004 O O . LEU B 1 563 ? -8.859 101.894 -37.073 1.00 45.97 563 LEU B O 1
ATOM 9009 N N . ASP B 1 564 ? -8.079 103.825 -36.188 1.00 39.77 564 ASP B N 1
ATOM 9010 C CA . ASP B 1 564 ? -6.692 103.405 -36.171 1.00 42.96 564 ASP B CA 1
ATOM 9011 C C . ASP B 1 564 ? -6.034 103.420 -37.523 1.00 42.80 564 ASP B C 1
ATOM 9012 O O . ASP B 1 564 ? -5.240 102.535 -37.837 1.00 47.14 564 ASP B O 1
ATOM 9017 N N . TYR B 1 565 ? -6.373 104.407 -38.336 1.00 36.94 565 TYR B N 1
ATOM 9018 C CA . TYR B 1 565 ? -5.773 104.506 -39.650 1.00 35.69 565 TYR B CA 1
ATOM 9019 C C . TYR B 1 565 ? -4.622 105.472 -39.531 1.00 35.56 565 TYR B C 1
ATOM 9020 O O . TYR B 1 565 ? -4.637 106.341 -38.675 1.00 37.98 565 TYR B O 1
ATOM 9029 N N . ASP B 1 566 ? -3.608 105.323 -40.368 1.00 37.70 566 ASP B N 1
ATOM 9030 C CA . ASP B 1 566 ? -2.486 106.246 -40.301 1.00 41.09 566 ASP B CA 1
ATOM 9031 C C . ASP B 1 566 ? -2.816 107.515 -41.105 1.00 45.25 566 ASP B C 1
ATOM 9032 O O . ASP B 1 566 ? -2.655 107.548 -42.330 1.00 37.78 566 ASP B O 1
ATOM 9037 N N . ILE B 1 567 ? -3.291 108.551 -40.419 1.00 41.38 567 ILE B N 1
ATOM 9038 C CA . ILE B 1 567 ? -3.641 109.807 -41.081 1.00 41.35 567 ILE B CA 1
ATOM 9039 C C . ILE B 1 567 ? -2.500 110.320 -41.956 1.00 42.48 567 ILE B C 1
ATOM 9040 O O . ILE B 1 567 ? -2.709 110.715 -43.102 1.00 37.42 567 ILE B O 1
ATOM 9045 N N . HIS B 1 568 ? -1.291 110.326 -41.402 1.00 47.12 568 HIS B N 1
ATOM 9046 C CA . HIS B 1 568 ? -0.131 110.802 -42.139 1.00 49.60 568 HIS B CA 1
ATOM 9047 C C . HIS B 1 568 ? 0.036 109.995 -43.428 1.00 43.59 568 HIS B C 1
ATOM 9048 O O . HIS B 1 568 ? 0.243 110.554 -44.504 1.00 37.17 568 HIS B O 1
ATOM 9055 N N . ALA B 1 569 ? -0.068 108.678 -43.311 1.00 37.67 569 ALA B N 1
ATOM 9056 C CA . ALA B 1 569 ? 0.053 107.797 -44.466 1.00 33.66 569 ALA B CA 1
ATOM 9057 C C . ALA B 1 569 ? -1.021 108.111 -45.521 1.00 33.80 569 ALA B C 1
ATOM 9058 O O . ALA B 1 569 ? -0.704 108.329 -46.684 1.00 31.57 569 ALA B O 1
ATOM 9060 N N . ILE B 1 570 ? -2.282 108.128 -45.099 1.00 29.48 570 ILE B N 1
ATOM 9061 C CA . ILE B 1 570 ? -3.396 108.427 -45.976 1.00 20.85 570 ILE B CA 1
ATOM 9062 C C . ILE B 1 570 ? -3.173 109.720 -46.744 1.00 32.98 570 ILE B C 1
ATOM 9063 O O . ILE B 1 570 ? -3.470 109.803 -47.937 1.00 36.88 570 ILE B O 1
ATOM 9076 N N . ASP B 1 572 ? -0.227 111.167 -47.348 1.00 37.31 572 ASP B N 1
ATOM 9077 C CA . ASP B 1 572 ? 0.898 110.995 -48.244 1.00 37.84 572 ASP B CA 1
ATOM 9078 C C . ASP B 1 572 ? 0.409 110.336 -49.507 1.00 35.92 572 ASP B C 1
ATOM 9079 O O . ASP B 1 572 ? 0.560 110.883 -50.601 1.00 41.84 572 ASP B O 1
ATOM 9084 N N . ILE B 1 573 ? -0.203 109.169 -49.372 1.00 36.34 573 ILE B N 1
ATOM 9085 C CA . ILE B 1 573 ? -0.699 108.476 -50.554 1.00 36.68 573 ILE B CA 1
ATOM 9086 C C . ILE B 1 573 ? -1.655 109.358 -51.374 1.00 37.52 573 ILE B C 1
ATOM 9087 O O . ILE B 1 573 ? -1.515 109.456 -52.598 1.00 34.68 573 ILE B O 1
ATOM 9092 N N . LEU B 1 574 ? -2.611 110.014 -50.718 1.00 37.07 574 LEU B N 1
ATOM 9093 C CA . LEU B 1 574 ? -3.545 110.883 -51.443 1.00 36.16 574 LEU B CA 1
ATOM 9094 C C . LEU B 1 574 ? -2.805 111.974 -52.195 1.00 39.11 574 LEU B C 1
ATOM 9095 O O . LEU B 1 574 ? -3.089 112.274 -53.356 1.00 37.15 574 LEU B O 1
ATOM 9100 N N . ASN B 1 575 ? -1.848 112.575 -51.510 1.00 42.40 575 ASN B N 1
ATOM 9101 C CA . ASN B 1 575 ? -1.067 113.634 -52.091 1.00 42.63 575 ASN B CA 1
ATOM 9102 C C . ASN B 1 575 ? -0.317 113.135 -53.310 1.00 45.36 575 ASN B C 1
ATOM 9103 O O . ASN B 1 575 ? -0.271 113.798 -54.346 1.00 44.22 575 ASN B O 1
ATOM 9108 N N . GLU B 1 576 ? 0.274 111.956 -53.156 1.00 39.26 576 GLU B N 1
ATOM 9109 C CA . GLU B 1 576 ? 1.041 111.317 -54.207 1.00 41.81 576 GLU B CA 1
ATOM 9110 C C . GLU B 1 576 ? 0.186 110.989 -55.442 1.00 44.66 576 GLU B C 1
ATOM 9111 O O . GLU B 1 576 ? 0.555 111.328 -56.570 1.00 38.59 576 GLU B O 1
ATOM 9117 N N . ARG B 1 577 ? -0.967 110.359 -55.235 1.00 42.94 577 ARG B N 1
ATOM 9118 C CA . ARG B 1 577 ? -1.827 110.011 -56.357 1.00 43.90 577 ARG B CA 1
ATOM 9119 C C . ARG B 1 577 ? -2.215 111.205 -57.206 1.00 46.68 577 ARG B C 1
ATOM 9120 O O . ARG B 1 577 ? -2.334 111.097 -58.431 1.00 53.05 577 ARG B O 1
ATOM 9128 N N . ILE B 1 578 ? -2.414 112.347 -56.565 1.00 42.49 578 ILE B N 1
ATOM 9129 C CA . ILE B 1 578 ? -2.770 113.534 -57.313 1.00 46.43 578 ILE B CA 1
ATOM 9130 C C . ILE B 1 578 ? -1.559 114.003 -58.104 1.00 44.95 578 ILE B C 1
ATOM 9131 O O . ILE B 1 578 ? -1.667 114.381 -59.274 1.00 44.57 578 ILE B O 1
ATOM 9136 N N . SER B 1 579 ? -0.398 113.950 -57.465 1.00 44.28 579 SER B N 1
ATOM 9137 C CA . SER B 1 579 ? 0.835 114.402 -58.099 1.00 49.89 579 SER B CA 1
ATOM 9138 C C . SER B 1 579 ? 1.254 113.563 -59.281 1.00 45.66 579 SER B C 1
ATOM 9139 O O . SER B 1 579 ? 1.600 114.095 -60.330 1.00 47.73 579 SER B O 1
ATOM 9142 N N . ASN B 1 580 ? 1.224 112.251 -59.118 1.00 45.68 580 ASN B N 1
ATOM 9143 C CA . ASN B 1 580 ? 1.632 111.388 -60.202 1.00 45.35 580 ASN B CA 1
ATOM 9144 C C . ASN B 1 580 ? 0.536 111.199 -61.243 1.00 46.58 580 ASN B C 1
ATOM 9145 O O . ASN B 1 580 ? 0.742 110.525 -62.250 1.00 49.67 580 ASN B O 1
ATOM 9150 N N . SER B 1 581 ? -0.625 111.811 -61.024 1.00 49.40 581 SER B N 1
ATOM 9151 C CA . SER B 1 581 ? -1.722 111.670 -61.975 1.00 40.14 581 SER B CA 1
ATOM 9152 C C . SER B 1 581 ? -1.360 112.274 -63.311 1.00 39.04 581 SER B C 1
ATOM 9153 O O . SER B 1 581 ? -0.717 113.317 -63.373 1.00 40.01 581 SER B O 1
ATOM 9156 N N . LYS B 1 582 ? -1.780 111.623 -64.387 1.00 38.99 582 LYS B N 1
ATOM 9157 C CA . LYS B 1 582 ? -1.491 112.145 -65.705 1.00 38.84 582 LYS B CA 1
ATOM 9158 C C . LYS B 1 582 ? -2.747 112.571 -66.453 1.00 41.81 582 LYS B C 1
ATOM 9159 O O . LYS B 1 582 ? -2.771 112.543 -67.678 1.00 49.82 582 LYS B O 1
ATOM 9165 N N . LEU B 1 583 ? -3.783 112.982 -65.722 1.00 40.60 583 LEU B N 1
ATOM 9166 C CA . LEU B 1 583 ? -5.025 113.417 -66.353 1.00 38.59 583 LEU B CA 1
ATOM 9167 C C . LEU B 1 583 ? -5.263 114.897 -66.129 1.00 37.82 583 LEU B C 1
ATOM 9168 O O . LEU B 1 583 ? -6.231 115.472 -66.637 1.00 37.74 583 LEU B O 1
ATOM 9173 N N . VAL B 1 584 ? -4.380 115.508 -65.351 1.00 42.21 584 VAL B N 1
ATOM 9174 C CA . VAL B 1 584 ? -4.467 116.928 -65.031 1.00 43.35 584 VAL B CA 1
ATOM 9175 C C . VAL B 1 584 ? -3.058 117.517 -64.975 1.00 42.40 584 VAL B C 1
ATOM 9176 O O . VAL B 1 584 ? -2.090 116.806 -64.705 1.00 35.23 584 VAL B O 1
ATOM 9180 N N . ASN B 1 585 ? -2.945 118.814 -65.230 1.00 44.23 585 ASN B N 1
ATOM 9181 C CA . ASN B 1 585 ? -1.650 119.488 -65.215 1.00 51.55 585 ASN B CA 1
ATOM 9182 C C . ASN B 1 585 ? -1.272 119.957 -63.805 1.00 56.56 585 ASN B C 1
ATOM 9183 O O . ASN B 1 585 ? -2.067 119.852 -62.871 1.00 60.90 585 ASN B O 1
ATOM 9188 N N . ASP B 1 586 ? -0.060 120.489 -63.665 1.00 58.40 586 ASP B N 1
ATOM 9189 C CA . ASP B 1 586 ? 0.429 120.980 -62.378 1.00 54.97 586 ASP B CA 1
ATOM 9190 C C . ASP B 1 586 ? -0.542 122.001 -61.802 1.00 50.71 586 ASP B C 1
ATOM 9191 O O . ASP B 1 586 ? -1.003 121.884 -60.667 1.00 51.56 586 ASP B O 1
ATOM 9196 N N . LYS B 1 587 ? -0.858 123.004 -62.605 1.00 50.51 587 LYS B N 1
ATOM 9197 C CA . LYS B 1 587 ? -1.767 124.059 -62.187 1.00 48.06 587 LYS B CA 1
ATOM 9198 C C . LYS B 1 587 ? -3.004 123.504 -61.495 1.00 52.55 587 LYS B C 1
ATOM 9199 O O . LYS B 1 587 ? -3.392 123.973 -60.427 1.00 54.09 587 LYS B O 1
ATOM 9205 N N . GLN B 1 588 ? -3.610 122.506 -62.138 1.00 50.94 588 GLN B N 1
ATOM 9206 C CA . GLN B 1 588 ? -4.815 121.859 -61.646 1.00 46.24 588 GLN B CA 1
ATOM 9207 C C . GLN B 1 588 ? -4.521 121.007 -60.416 1.00 45.09 588 GLN B C 1
ATOM 9208 O O . GLN B 1 588 ? -5.261 121.046 -59.435 1.00 50.32 588 GLN B O 1
ATOM 9214 N N . LYS B 1 589 ? -3.440 120.242 -60.459 1.00 34.63 589 LYS B N 1
ATOM 9215 C CA . LYS B 1 589 ? -3.090 119.396 -59.334 1.00 39.06 589 LYS B CA 1
ATOM 9216 C C . LYS B 1 589 ? -2.974 120.202 -58.039 1.00 42.77 589 LYS B C 1
ATOM 9217 O O . LYS B 1 589 ? -3.314 119.718 -56.955 1.00 48.88 589 LYS B O 1
ATOM 9223 N N . LYS B 1 590 ? -2.490 121.430 -58.141 1.00 41.82 590 LYS B N 1
ATOM 9224 C CA . LYS B 1 590 ? -2.361 122.247 -56.956 1.00 38.79 590 LYS B CA 1
ATOM 9225 C C . LYS B 1 590 ? -3.762 122.598 -56.473 1.00 41.78 590 LYS B C 1
ATOM 9226 O O . LYS B 1 590 ? -4.069 122.487 -55.282 1.00 40.63 590 LYS B O 1
ATOM 9232 N N . HIS B 1 591 ? -4.620 122.987 -57.409 1.00 37.55 591 HIS B N 1
ATOM 9233 C CA . HIS B 1 591 ? -5.997 123.323 -57.077 1.00 45.28 591 HIS B CA 1
ATOM 9234 C C . HIS B 1 591 ? -6.683 122.151 -56.348 1.00 45.72 591 HIS B C 1
ATOM 9235 O O . HIS B 1 591 ? -7.348 122.344 -55.323 1.00 43.10 591 HIS B O 1
ATOM 9242 N N . ILE B 1 592 ? -6.510 120.942 -56.886 1.00 42.58 592 ILE B N 1
ATOM 9243 C CA . ILE B 1 592 ? -7.084 119.722 -56.310 1.00 37.17 592 ILE B CA 1
ATOM 9244 C C . ILE B 1 592 ? -6.648 119.599 -54.855 1.00 34.66 592 ILE B C 1
ATOM 9245 O O . ILE B 1 592 ? -7.469 119.370 -53.965 1.00 25.80 592 ILE B O 1
ATOM 9250 N N . LEU B 1 593 ? -5.349 119.752 -54.617 1.00 33.55 593 LEU B N 1
ATOM 9251 C CA . LEU B 1 593 ? -4.814 119.666 -53.263 1.00 41.40 593 LEU B CA 1
ATOM 9252 C C . LEU B 1 593 ? -5.564 120.562 -52.297 1.00 42.35 593 LEU B C 1
ATOM 9253 O O . LEU B 1 593 ? -5.965 120.133 -51.213 1.00 36.85 593 LEU B O 1
ATOM 9258 N N . GLY B 1 594 ? -5.746 121.815 -52.695 1.00 40.80 594 GLY B N 1
ATOM 9259 C CA . GLY B 1 594 ? -6.439 122.768 -51.846 1.00 40.49 594 GLY B CA 1
ATOM 9260 C C . GLY B 1 594 ? -7.803 122.279 -51.401 1.00 42.59 594 GLY B C 1
ATOM 9261 O O . GLY B 1 594 ? -8.170 122.416 -50.238 1.00 43.17 594 GLY B O 1
ATOM 9262 N N . GLU B 1 595 ? -8.557 121.713 -52.340 1.00 44.15 595 GLU B N 1
ATOM 9263 C CA . GLU B 1 595 ? -9.889 121.201 -52.058 1.00 33.54 595 GLU B CA 1
ATOM 9264 C C . GLU B 1 595 ? -9.778 119.974 -51.179 1.00 33.26 595 GLU B C 1
ATOM 9265 O O . GLU B 1 595 ? -10.382 119.896 -50.111 1.00 41.50 595 GLU B O 1
ATOM 9271 N N . LEU B 1 596 ? -8.993 119.010 -51.624 1.00 27.44 596 LEU B N 1
ATOM 9272 C CA . LEU B 1 596 ? -8.823 117.789 -50.861 1.00 36.70 596 LEU B CA 1
ATOM 9273 C C . LEU B 1 596 ? -8.554 118.067 -49.376 1.00 38.69 596 LEU B C 1
ATOM 9274 O O . LEU B 1 596 ? -9.127 117.417 -48.498 1.00 44.52 596 LEU B O 1
ATOM 9279 N N . TYR B 1 597 ? -7.693 119.039 -49.089 1.00 35.37 597 TYR B N 1
ATOM 9280 C CA . TYR B 1 597 ? -7.351 119.359 -47.710 1.00 28.95 597 TYR B CA 1
ATOM 9281 C C . TYR B 1 597 ? -8.494 120.015 -46.966 1.00 23.82 597 TYR B C 1
ATOM 9282 O O . TYR B 1 597 ? -8.614 119.896 -45.749 1.00 33.35 597 TYR B O 1
ATOM 9291 N N . LEU B 1 598 ? -9.352 120.694 -47.703 1.00 26.32 598 LEU B N 1
ATOM 9292 C CA . LEU B 1 598 ? -10.494 121.352 -47.106 1.00 30.66 598 LEU B CA 1
ATOM 9293 C C . LEU B 1 598 ? -11.527 120.312 -46.693 1.00 43.28 598 LEU B C 1
ATOM 9294 O O . LEU B 1 598 ? -12.135 120.414 -45.620 1.00 50.73 598 LEU B O 1
ATOM 9299 N N . PHE B 1 599 ? -11.724 119.309 -47.548 1.00 45.24 599 PHE B N 1
ATOM 9300 C CA . PHE B 1 599 ? -12.700 118.246 -47.276 1.00 46.96 599 PHE B CA 1
ATOM 9301 C C . PHE B 1 599 ? -12.266 117.304 -46.170 1.00 39.21 599 PHE B C 1
ATOM 9302 O O . PHE B 1 599 ? -13.100 116.727 -45.477 1.00 42.43 599 PHE B O 1
ATOM 9310 N N . LEU B 1 600 ? -10.957 117.147 -46.023 1.00 34.93 600 LEU B N 1
ATOM 9311 C CA . LEU B 1 600 ? -10.402 116.274 -45.009 1.00 39.03 600 LEU B CA 1
ATOM 9312 C C . LEU B 1 600 ? -10.596 116.843 -43.612 1.00 43.96 600 LEU B C 1
ATOM 9313 O O . LEU B 1 600 ? -10.851 116.104 -42.653 1.00 43.75 600 LEU B O 1
ATOM 9318 N N . ASN B 1 601 ? -10.482 118.161 -43.505 1.00 41.93 601 ASN B N 1
ATOM 9319 C CA . ASN B 1 601 ? -10.630 118.836 -42.228 1.00 47.94 601 ASN B CA 1
ATOM 9320 C C . ASN B 1 601 ? -12.063 119.286 -41.968 1.00 47.43 601 ASN B C 1
ATOM 9321 O O . ASN B 1 601 ? -12.313 120.160 -41.144 1.00 45.41 601 ASN B O 1
ATOM 9326 N N . ASP B 1 602 ? -13.005 118.670 -42.665 1.00 49.48 602 ASP B N 1
ATOM 9327 C CA . ASP B 1 602 ? -14.404 119.014 -42.507 1.00 51.09 602 ASP B CA 1
ATOM 9328 C C . ASP B 1 602 ? -15.192 117.792 -42.017 1.00 51.88 602 ASP B C 1
ATOM 9329 O O . ASP B 1 602 ? -14.771 116.658 -42.239 1.00 52.76 602 ASP B O 1
ATOM 9334 N N . ASN B 1 603 ? -16.318 118.011 -41.337 1.00 55.84 603 ASN B N 1
ATOM 9335 C CA . ASN B 1 603 ? -17.125 116.890 -40.836 1.00 48.76 603 ASN B CA 1
ATOM 9336 C C . ASN B 1 603 ? -17.724 116.158 -42.026 1.00 50.41 603 ASN B C 1
ATOM 9337 O O . ASN B 1 603 ? -17.817 116.715 -43.129 1.00 54.72 603 ASN B O 1
ATOM 9342 N N . GLY B 1 604 ? -18.155 114.922 -41.796 1.00 48.45 604 GLY B N 1
ATOM 9343 C CA . GLY B 1 604 ? -18.700 114.119 -42.878 1.00 51.17 604 GLY B CA 1
ATOM 9344 C C . GLY B 1 604 ? -20.174 114.264 -43.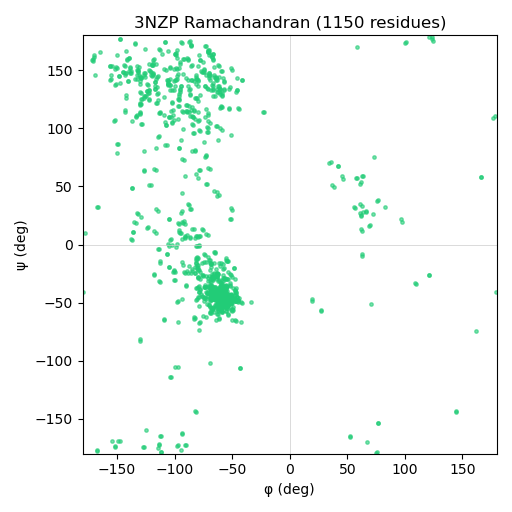188 1.00 47.55 604 GLY B C 1
ATOM 9345 O O . GLY B 1 604 ? -20.718 113.529 -44.014 1.00 49.49 604 GLY B O 1
ATOM 9346 N N . TYR B 1 605 ? -20.837 115.198 -42.527 1.00 51.37 605 TYR B N 1
ATOM 9347 C CA . TYR B 1 605 ? -22.249 115.380 -42.785 1.00 50.55 605 TYR B CA 1
ATOM 9348 C C . TYR B 1 605 ? -22.462 116.130 -44.083 1.00 50.98 605 TYR B C 1
ATOM 9349 O O . TYR B 1 605 ? -21.624 116.939 -44.510 1.00 47.44 605 TYR B O 1
ATOM 9358 N N . LEU B 1 606 ? -23.584 115.808 -44.719 1.00 49.90 606 LEU B N 1
ATOM 9359 C CA . LEU B 1 606 ? -23.992 116.395 -45.988 1.00 53.30 606 LEU B CA 1
ATOM 9360 C C . LEU B 1 606 ? -24.518 117.813 -45.847 1.00 57.23 606 LEU B C 1
ATOM 9361 O O . LEU B 1 606 ? -24.970 118.217 -44.777 1.00 60.42 606 LEU B O 1
ATOM 9366 N N . LYS B 1 607 ? -24.462 118.560 -46.946 1.00 59.56 607 LYS B N 1
ATOM 9367 C CA . LYS B 1 607 ? -24.948 119.939 -46.995 1.00 63.37 607 LYS B CA 1
ATOM 9368 C C . LYS B 1 607 ? -26.068 120.010 -48.021 1.00 71.43 607 LYS B C 1
ATOM 9369 O O . LYS B 1 607 ? -26.140 119.181 -48.933 1.00 79.39 607 LYS B O 1
ATOM 9375 N N . SER B 1 608 ? -26.949 120.992 -47.875 1.00 77.17 608 SER B N 1
ATOM 9376 C CA . SER B 1 608 ? -28.060 121.133 -48.809 1.00 75.06 608 SER B CA 1
ATOM 9377 C C . SER B 1 608 ? -27.488 121.287 -50.221 1.00 72.94 608 SER B C 1
ATOM 9378 O O . SER B 1 608 ? -26.433 121.901 -50.419 1.00 72.63 608 SER B O 1
ATOM 9381 N N . ILE B 1 609 ? -28.174 120.709 -51.197 1.00 65.66 609 ILE B N 1
ATOM 9382 C CA . ILE B 1 609 ? -27.721 120.783 -52.581 1.00 60.12 609 ILE B CA 1
ATOM 9383 C C . ILE B 1 609 ? -28.002 122.154 -53.191 1.00 57.83 609 ILE B C 1
ATOM 9384 O O . ILE B 1 609 ? -27.321 122.579 -54.123 1.00 59.01 609 ILE B O 1
ATOM 9389 N N . GLY B 1 610 ? -29.022 122.826 -52.662 1.00 57.38 610 GLY B N 1
ATOM 9390 C CA . GLY B 1 610 ? -29.391 124.157 -53.118 1.00 60.70 610 GLY B CA 1
ATOM 9391 C C . GLY B 1 610 ? -29.949 124.287 -54.524 1.00 62.65 610 GLY B C 1
ATOM 9392 O O . GLY B 1 610 ? -30.243 123.280 -55.180 1.00 63.90 610 GLY B O 1
ATOM 9393 N N . VAL B 1 611 ? -30.080 125.534 -54.988 1.00 61.17 611 VAL B N 1
ATOM 9394 C CA . VAL B 1 611 ? -30.602 125.841 -56.328 1.00 55.44 611 VAL B CA 1
ATOM 9395 C C . VAL B 1 611 ? -29.676 125.352 -57.438 1.00 52.37 611 VAL B C 1
ATOM 9396 O O . VAL B 1 611 ? -28.459 125.379 -57.303 1.00 53.97 611 VAL B O 1
ATOM 9400 N N . LEU B 1 612 ? -30.260 124.923 -58.546 1.00 56.55 612 LEU B N 1
ATOM 9401 C CA . LEU B 1 612 ? -29.479 124.435 -59.675 1.00 56.86 612 LEU B CA 1
ATOM 9402 C C . LEU B 1 612 ? -29.682 125.335 -60.891 1.00 58.61 612 LEU B C 1
ATOM 9403 O O . LEU B 1 612 ? -30.779 125.831 -61.131 1.00 61.83 612 LEU B O 1
ATOM 9408 N N . GLU B 1 613 ? -28.619 125.543 -61.654 1.00 59.97 613 GLU B N 1
ATOM 9409 C CA . GLU B 1 613 ? -28.675 126.392 -62.838 1.00 65.02 613 GLU B CA 1
ATOM 9410 C C . GLU B 1 613 ? -29.699 125.885 -63.867 1.00 68.26 613 GLU B C 1
ATOM 9411 O O . GLU B 1 613 ? -29.949 124.680 -63.957 1.00 67.43 613 GLU B O 1
ATOM 9417 N N . HIS B 1 614 ? -30.290 126.813 -64.626 1.00 67.02 614 HIS B N 1
ATOM 9418 C CA . HIS B 1 614 ? -31.270 126.497 -65.675 1.00 62.50 614 HIS B CA 1
ATOM 9419 C C . HIS B 1 614 ? -30.517 126.470 -66.997 1.00 63.29 614 HIS B C 1
ATOM 9420 O O . HIS B 1 614 ? -30.115 127.526 -67.492 1.00 70.85 614 HIS B O 1
ATOM 9427 N N . HIS B 1 615 ? -30.316 125.297 -67.585 1.00 51.95 615 HIS B N 1
ATOM 9428 C CA . HIS B 1 615 ? -29.591 125.270 -68.846 1.00 54.62 615 HIS B CA 1
ATOM 9429 C C . HIS B 1 615 ? -30.530 125.312 -70.063 1.00 55.28 615 HIS B C 1
ATOM 9430 O O . HIS B 1 615 ? -30.361 124.584 -71.050 1.00 54.73 615 HIS B O 1
ATOM 9437 N N . HIS B 1 616 ? -31.518 126.200 -69.973 1.00 58.03 616 HIS B N 1
ATOM 9438 C CA . HIS B 1 616 ? -32.501 126.427 -71.029 1.00 55.74 616 HIS B CA 1
ATOM 9439 C C . HIS B 1 616 ? -32.922 127.902 -71.034 1.00 53.02 616 HIS B C 1
ATOM 9440 O O . HIS B 1 616 ? -33.092 128.512 -69.975 1.00 47.91 616 HIS B O 1
ATOM 9447 N N . HIS B 1 617 ? -33.064 128.474 -72.229 1.00 51.97 617 HIS B N 1
ATOM 9448 C CA . HIS B 1 617 ? -33.457 129.884 -72.382 1.00 52.11 617 HIS B CA 1
ATOM 9449 C C . HIS B 1 617 ? -34.802 130.126 -71.721 1.00 47.62 617 HIS B C 1
ATOM 9450 O O . HIS B 1 617 ? -35.754 129.402 -71.969 1.00 55.80 617 HIS B O 1
ATOM 9457 N N . HIS B 1 618 ? -34.890 131.148 -70.890 1.00 40.64 618 HIS B N 1
ATOM 9458 C CA . HIS B 1 618 ? -36.133 131.418 -70.196 1.00 38.34 618 HIS B CA 1
ATOM 9459 C C . HIS B 1 618 ? -36.163 132.889 -69.851 1.00 46.39 618 HIS B C 1
ATOM 9460 O O . HIS B 1 618 ? -35.338 133.662 -70.334 1.00 45.97 618 HIS B O 1
ATOM 9467 N N . HIS B 1 619 ? -37.107 133.288 -69.014 1.00 51.16 619 HIS B N 1
ATOM 9468 C CA . HIS B 1 619 ? -37.175 134.680 -68.600 1.00 56.61 619 HIS B CA 1
ATOM 9469 C C . HIS B 1 619 ? -38.241 134.903 -67.558 1.00 54.08 619 HIS B C 1
ATOM 9470 O O . HIS B 1 619 ? -38.324 135.989 -66.997 1.00 55.98 619 HIS B O 1
#

Radius of gyration: 32.57 Å; Cα contacts (8 Å, |Δi|>4): 2342; chains: 2; bounding box: 76×82×96 Å

Nearest PDB structures (foldseek):
  3nzp-assembly2_A-2  TM=1.002E+00  e=0.000E+00  Campylobacter jejuni subsp. jejuni NCTC 11168 = ATCC 700819
  3nzp-assembly2_B  TM=9.970E-01  e=0.000E+00  Campylobacter jejuni subsp. jejuni NCTC 11168 = ATCC 700819
  3n2o-assembly2_C  TM=9.381E-01  e=3.821E-50  Vibrio vulnificus YJ016
  3nzq-assembly1_A  TM=9.228E-01  e=2.069E-46  Escherichia coli K-12
  1knw-assembly1_A  TM=7.051E-01  e=1.621E-16  Escherichia coli

InterPro domains:
  IPR000183 Ornithine/DAP/Arg decarboxylase [PR01179] (83-101)
  IPR000183 Ornithine/DAP/Arg decarboxylase [PR01179] (107-119)
  IPR000183 Ornithine/DAP/Arg decarboxylase [PR01179] (224-237)
  IPR000183 Ornithine/DAP/Arg decarboxylase [PR01179] (317-336)
  IPR000183 Ornithine/DAP/Arg decarboxylase [PR01179] (517-530)
  IPR002985 Arginine decarboxylase [PIRSF001336] (3-608)
  IPR002985 Arginine decarboxylase [PR01180] (51-66)
  IPR002985 Arginine decarboxylase [PR01180] (75-89)
  IPR002985 Arginine decarboxylase [PR01180] (130-145)
  IPR002985 Arginine decarboxylase [PR01180] (181-203)
  IPR002985 Arginine decarboxylase [PR01180] (307-324)
  IPR002985 Arginine decarboxylase [PR01180] (443-464)
  IPR002985 Arginine decarboxylase [PR01180] (468-493)
  IPR002985 Arginine decarboxylase [PR01180] (517-538)
  IPR002985 Arginine decarboxylase [PTHR43295] (4-607)
  IPR002985 Arginine decarboxylase [TIGR01273] (3-607)
  IPR002985 Arginine decarboxylase [cd06830] (41-538)
  IPR009006 Alanine racemase/group IV decarboxylase, C-terminal [G3DSA:2.40.37.10] (4-542)
  IPR009006 Alanine racemase/group IV decarboxylase, C-terminal [SSF50621] (433-539)
  IPR022644 Orn/DAP/Arg decarboxylase 2, N-terminal [PF02784] (61-327)

B-factor: mean 50.42, std 19.58, range [6.96, 138.69]

Organism: Campylobacter jejuni subsp. jejuni serotype O:2 (strain ATCC 700819 / NCTC 11168) (NCBI:txid192222)

Foldseek 3Di:
DLLCVQQVPQQWDADAQFIFGNDAPRDFPVVVVVVCVVVVAAFKAKEFELVLLLVLLCVLVVLLVVLCVVVVPPAAEAEEAECLFPVDCLHLLSNQVSCVVVLYAYEYEDPVRVVVSVRHDFPREYEYDYDDDLVSQVVQQVCQCGHQYEYEDQAVVVLVSQLVCVVVDDDGGYAYEFEPDDPLADIGADLVRVVVSLVVCVVSVNLLRHQYEYERDEAAQELVSLLSRLLVVLLSQLVSVVVSVNNAAYESEEHPHRFFDSFPPDTSHPDDSSRSSNSNSVSQVVSCVVSVHHRGHYYYHYHLSSFQFRMKIKWWFFDKDFDPADPVQADPDPDADVLLVVLVVLQVVAALVCLVVSLVSLVVSLVVLVVCVVVVNHDVNNNSSSVSSSVSSNVVSVVSPVAFGIETEIFDWQAALPCVLVDVDDFRKWRRSSVDDFDGQYKYFYDDPPPSTTRGGDPSRRDGDHDDDVVVDIIMMMTGSSRTNRNSRGAPPNQHDAKYWYWYADNVGIDTHDIDHAAFQLRSCVVVVDDSVVVVVVLVCLVVDDPDDPVVSVVVVVVVVVNRRHHPIDDHD/DLLCVQQVPQQWDADAQFIFGNDAPRHFPVVVVVVCVVVVADFKAKEFELVLLLVLLCVLVVLLVVLCVVVVPPAAEAEEAECVFPVDCLHLLSNQVSCVVVLYAYEYEDPVRVVVSVRHDFPREYEYDYDDDLVSQVVQQVCQCGHQYEYEDQAPVVLVSQLVCVVVDDDGGYAYEFEPPDPLHIGADLVRVVVSLVVCVVSVNLLRHQYEYEPDAAAQELVSLLSRLLRVLVSQLVSVCVSVNNAAYEDEEHPHRFFDSDPPDTSHPDDSSRSSNSNSVSQVVSCVVSVHHRGHYYYHYHLSSFQFRMKIKWWFQDKAFDDFDPVLQPPDDDADPLLVVLVVLLPPAALVCLVVSLVVLVVSLVVVVVVVVVVNDDPSNNVSSVSSNVSSNVVSCVSHVQGIETETFDWQAALPCVLVDVDDFRKWRRSNVDDFDHQYKYFYPDPPPSGTRGGDPSRRDGHHDDDVQVDIIMMMTGSSRTNRNSRGAPPNQHDAKYWYWYADNVGIDIHDIDHAAFQLVSCVVVVDDSVVVVVVLVCLVVDDPDDPVVSVVVVVVVVVNRRHHPIDDRPHDDDDPDDDD

Sequence (1154 aa):
DYGIDIWGNENFIIKNGKVCINYEKKPAIIDIVKELRDDGYKGPLLLRFPHLIQKQIENIYGNFNKARKEFGYKGGFNAVYPLKVNQYPGFVKNLVKLGKDYNYGLEAGSKAELLLAAYNNEGAPITVNGFKDRELINIGFIAAEGHNITLTIEGLNELEAIIDIAKERFKPKPNIGLRVRLHSAKFGLTSTELIEAVNLLKENKLLEQFTIHFHLGSQITEIHPLKKALNEAGNIYTELRKGAKNLKAINLGGGLAVEYSQFKNEKSRNYTLREYANDVVFILKNIAEQKKDLEPDIFIESGRFVAANHAVLIAPVLELFSQEYAENKLILKKQNPKLIDELYDLYKSIKPSNALEYLHDSIDHLESILTLFDLGYVDLQDRSNAEILTHLITKKAILLLGEVQERYLVNFSLFQSPDFWGLEQNFPIPLDRLDEEPTRSASIWDITCDSDGEISYSKDKPLFLHDVDVEKENYFLGFFLVGAYQEVLGKHNLFTHPTEAIISINEKGYEVEGIIEAQSILDTLEDLDYDIHAIDILNERISNSKLVNDKQKKHILGELYLFLNDNGYLKSIDYGIDIWGNENFIIKNGKVCINYEKKPAIIDIVKELRDDGYKGPLLLRFPHLIQKQIENIYGNFNKARKEFGYKGGFNAVYPLKVNQYPGFVKNLVKLGKDYNYGLEAGSKAELLLAAYNNEGAPITVNGFKDRELINIGFIAAEGHNITLTIEGLNELEAIIDIAKERFKPKPNIGLRVRLHSKFGLTSTELIEAVNLLKENKLLEQFTIHFHLGSQITEIHPLKKALNEAGNIYTELRKGAKNLKAINLGGGLAVEYSQFKNEKSRNYTLREYANDVVFILKNIAEQKKDLEPDIFIESGRFVAANHAVLIAPVLELFSQEYAENKLILKKQNPKLIDELYDLYKSIKPSNALEYLHDSIDHLESILTLFDLGYVDLQDRSNAEILTHLITKKAILLLGVQERYLVNFSLFQSPDFWGLEQNFPIPLDRLDEEPTRSASIWDITCDSDGEISYSKDKPLFLHDVDVEKENYFLGFFLVGAYQEVLGKHNLFTHPTEAIISINEKGYEVEGIIEAQSILDTLEDLDYDIHAIDILNERISNSKLVNDKQKKHILGELYLFLNDNGYLKSIGVLEHHHHHH

Secondary structure (DSSP, 8-state):
-TTTTTTSGGGEEE-SSSEEESSSS--BHHHHHHHHHHTT--S-EEEE-HHHHHHHHHHHHHHHHHHHHHTT--S-EEEEEEGGG---HHHHHHHHHHTGGGT-EEEE-SHHHHHH---SPTTSEEEE-S---HHHHHHHHHHH---EEEEEESSHHHHHHHHHHHTTS-S--PEEEEBBPPTT---SB-HHHHHHHHHHHHHTT-TTTB--B----S-B--SHHHHHHHHHHHHHHHHHH---TT--EEEEES-B------SSS--S-SS-HHHHHHHHHHHHHHHHHHTT-PPPEEEE---HHHHGGGEEEEEEEEEEE-----GGGS---SS--HHHHHHHHHHHH--TTTHHHHHHHHHHHHHHHHHHHTTTSS-HHHHHHHHHHHHHHHHHHHHH----SBEEEESS-TTT--HHHHSS-------S-TTS----BB--EES-S-TTSB----SSS--B-----TTTS--EEEE-S-SSSTTTT--TTS-PPPEEEEEEE-SS-EEEEEEEPPPPHHHHHHHTT--TTT--HHHHHHHS-SSS-HHHHHHHHHHHHHHHTS-SS----/-TTTTTTSGGGEEE-SSSEEESSSS--BHHHHHHHHHHTT--S-EEEE-HHHHHHHHHHHHHHHHHHHHHTT--S-EEEEEEGGG---HHHHHHHHHHTGGGT-EEEE-SHHHHHH---SPTTSEEEE-S---HHHHHHHHHHH---EEEEEESSHHHHHHHHHHHTTS-S--PEEEEBBPP----SB-HHHHHHHHHHHHHTT-TTTB--B----S----SHHHHHHHHHHHHHHHHHH---TT--EEEEES--------SSS--S-SS-HHHHHHHHHHHHHHHHHHTT-PPPEEEE---HHHHGGGEEEEEEEEEEEE----GGG----SS--HHHHHHHHHHHH--TTTHHHHHHHHHHHHHHHHHHHTTT-S-HHHHHHHHHHHHHHHHHHHHHH---EEEEESS-TTT--HHHHSS-------S-TTSPP--BB--EES-S-TTSB----SSS--B-----TTTS--EEEE-S-SSSTTTT--TTS-PPPEEEEEEE-SS-EEEEEEEPPPPHHHHHHHTT--TTT--HHHHHHHT-SSS-HHHHHHHHHHHHHHHTS-S-----------S---

Solvent-accessible surface area: 44017 Å² total